Protein AF-R1I5M4-F1 (afdb_monomer_lite)

Sequence (1280 aa):
MAAAAAVACAMITAPAAKAAAPPPTGPVTGGEAPAASSVPVAQRSEVLGTGWAGSLDRAVTSNGDASGFHVLVADAKDGYAWRTAATLTETGTETDRWIGRTCVTSSGKRAVVVYAPRQLVNDEDRYHRGALAAVVDLDTGAVTKLPEPVSIAYYNPGCGSGEQAVLTQNFFRKGQYISRLFNVDTAAGRITSTVDTVGQVTSAVPTGKGVIAAKGDNLVSVGADGAVKPVAYASGGAFRLTVDASGGVGYQTQTAAETAVHRYADGVDKVVAKAPQGSVQLHGSAGRVFLQGPDAVLPSAPAGWQAAKVPADSELSTTGAFSVESALSGNPAAPGSAPQPAGVTPVRITARVLSTGAEPEFEVEPGALQPDQGRADSPAVAKTAGTGGAQPSGTGDDTTDPNRKCAIPRNDPRIQSLQETPQMAEWAADLAVKGALTVSRPAGYNGSALPAYTPQGLFPMHALRGGGLVPAQVLLGIMAQESNMWQASPHAVDGESGNFEQGGFYGRNVGVDSVNFAKADCGYGATQVTTGMTVGDGSTVYSHDQQVALTVDYAANIAAGLNILIDKWNQMKDLGVVANNADPRYVENWWFALWAYNSGWHKLNDPTDPNSHPDVYGLGWSNNMANQDLIQDRKGFLDNLTSCKKEQQDSNGNCNDAKHPGDWTYPERVIGFAKNSLVRYNWSTGQYGATFVKAAFPGGKPSLPALLTFCAPAQNGCDPAQTHVPGNFPGTVASHCLRDDLACFWHTSSTWQPSAALLGTEAVIHAPGEAEPQPGQFYRADCSTPPGSSGFLIVDDVAPGTRTRNGCGAGAVSHGSLTFSFTPDNAGNYPSKIDFHQLDTGYRGHFWFAHTWKDSLVNAKHKVTGTWTLDQAINGWARVLVYVPDHGATTPQAWYRVNGSDSTSPLRSVAEGGYLDENRQPQAGSWRSLGAFKFSGVPSVSLDNMTHANYIGDLPDGVDDVSWDAVAFQPLPGKPANQIVAMGDSYSSGEGVTPDDSWAYYRETDHDGNNKALRNACHRSRDAWSRIGKLSDNPGQSIGSRSDTFDPSLDYHMTACQGARAHNLWRGDPGEYGEPAQLDQGYLDQYTNLVTLSIGGNDARFTDILNNCVLYFPGHVGGSCADMSLDNDGKPVSQTIPALLTSNVIPDMERTIRDVMGAAPNAALLFMGYPQPVENAAPCTTLFGSNSITWFRGIAGQLHDLQSQSVTRMRDGGRNIRFADPVPAFDGKGACGTGEAIHAAVTRFSQGDAKQAVSQQSFHPNEYGSTLYAQVLERTLHDW

Secondary structure (DSSP, 8-state):
----------------PPPPPPPPPP-----PPPPPSS--GGGHHHHT-TTGGG---EEEEEEE-SS-EEEEEEEGGGTS--EEEEEE--TT---S-EEEEEEE-TTSSEEEEEEEEGGGGGSHHHHHH-BEEEEEETTT--EEE-SS-B---TT-SEE-SSSEEEEEEEEEETTEEEEEEEEEETTTTEEEEEEEEEB--EEEEEETTEEEEE-SSEEEEE-TTS-EEEEEE-TT--EEEEE-TTS-EEEEEE-SSEEEEEEEETTEEEEEEEEETTS-EEEEETTEEEEESTT---TTPPTTEEEE-S-TT-EE-TTSSEEEEEEEES-TT-PPPS--SS-PPPEEEEEEETTT----EEEE---BSSHHHHHSPPHHHHHHS----S---S-TT-SS-TT-SBSSPTT-TT--EE---HHHHHHHHHHHTTT---PPBPTTGGG-S--SB-HHHHSPPPPPTTS----HHHHHHHHHHHHSS-SB-TTSPTT-EESBP-TTTT-S-SSSS---GGG----BTTTTB-TT-BSSSS---S-HHHHHHHHH-HHHHHHHHHHHHHHHHHHHHHTT--BTT--TTBGGGGHHHHHHHHH-EE-TT-TT-TT-BTTB-EE-GGG-TT-TTS-TT---TT-S-S---TTTS-TTS--SGGG-GGGS-HHHHHHHHHHH--EEEETTTTEEEE-SPPPB-GGGS--PPPTTTT--HHHHSB-SS--B--TT-TT---BSB-STT----B-S-B-S---GGGS-B------TTPPPPPPP-SS--B-PPPSSSS--EEE-SS-TT---TT-TTTT---SEEEEEEE---TTS--GGGTSEEEES-SBTT-EEEEE-EESSTTGGGG-EEEEEEESS-EEEEEEEEEEE-SSS---TTEEEEEEEE--S--EEEE-----B-TT-PBPPPEEEEEEEEEEEEEEEEEEESEEPTT----PPTT-SEEEE--EEEEE-SSS-SEEEEEEESHHHHTTT--SGGG--B-GGGSB-TT-TTT-B----BTT-HHHH---TT-TTS-HHHHHHTT-TTEEEEE---TT--GGGGSTTS--STTPPPTTTS----TT--EEEEE-STTTTTHHHHIIIIIIS-GGGTT--GGG---TTT-S-HHHHHHHHIIIIIHHHHHHHHHHHHHHSTT-EEEEE----SB-SSTTHHHHH-HHHHHHHHHHHHHHHHHHHHHHHHHHHTT--EEEE--HHHHTT-SBTSSS-SB-----S--SS--SSSS-TTTTSB-HHHHHHHHHHHHHHHH--

Foldseek 3Di:
DDDDDDDDDDDDDDDDDDDDDDDPDPPPPPPDDAAALFDPPVCLCQAQNVCQLVDQWKFWDWFKAQQFIWIWMAGSNVRRNIATLAGAAEFLFFALIKFWDWAAALQNFKIKIKIDGLLLLLAPQSQQFAIWIWITGNVQSFIQTEQGTGHRFPLPWAYELHQKIKTWGWDDDPLWIWIKIFIDRSVVGYGPAIEIATADWGNWHAFPVAIWTKFAQFIWGQDSNNFIAGLGGHAQIWDPWHAANVRWIWTWHDDPFKIWIWIHDPSDIDGQDIDTFPQWDWDDHSRAIETEGCGFDGPPADVRYYYYNAFRPWRAIRNRQKTFLAWDFAALLASAAQDDQPFQGWIKTWMAGRVNRRIGIRTGRHDHSCHQNSHYHHSNLVVVQDLDPDDDPDALWDLWRPPAFFQDTWRDLQAKAAWAALQLLQQLLLCLQVQQQFDWADQCRQLHNAHIGTLCRQQPADAADVGDTAFSLLLLLLLCSNPVQFQARSNAAHGWIKTGHCQQRQASHGHLQHGDNVRRQRFGGSNGDRQLGTPDPPRHPHDSSLNRCLNHPNSNVSNNSNNLLSVLNRVCVVLQAWEAPCDNQFLLRSLRSQLCSSQNKADAPDPVDPNHYNQFIARFPLQQLLDPSADQSDDQQQLLSRDDDPVPHRVQNGGDCSSSVSNHGRSSSSLNCLLRARWYAHLQQRDIDGSYDHWAFDVSDADDDHSCQQADCVFQNFASRWFADAPVRVNGDGHSRNYSSSRSHGRHYTYPDNDPNRGTGHDGDHDRPDDRDNIDPQAAADLDDAFADPFKQKAWADDQCRAGNNGSRHPDDHQWYKIKGAAADPSRHQSLSSQKMWIQHFYSRIKIKGFAFAPDPSCSSNKMKIKTWGNWWDQAKKWKKAKAAQDLAAAQFWWKAKPQFPWPQRIAGHLHFNDAFPSSHTDGIHIDTSWMTGGDTIIMMMTMRYDDAQQPQPDHTNNGMRMGTMMIIGGAPHQAQAQEEEAEACLRQVQQAAPDPPLDFRNSQFADQAPLRSFHPQRRHLLFLQFQFDDPVCRPGGLSVCCSNVPSNYHYYYLYGYLDALQLQDPSGHHPNRHHRSLNSRSFTQSHAAYEYEHQCNQLVLVVLCCVQPNDDPPCQPHAQQADDDPPPVGGCVPVSLVSLPPPRLVSVLVSVVSRCVSHVNYQYEYEADEQQDDLAPPRCVRRNNNNSVVSSVSSVVSRVSNQVSQVVVVVVVDNYDYQYLHVLCVQQHPVGDVHQFAAFAQDETNSHHPDRGYSSHSHGYSSVSVSSSVSVNVRNVVD

Radius of gyration: 34.69 Å; chains: 1; bounding box: 91×110×96 Å

Structure (mmCIF, N/CA/C/O backbone):
data_AF-R1I5M4-F1
#
_entry.id   AF-R1I5M4-F1
#
loop_
_atom_site.group_PDB
_atom_site.id
_atom_site.type_symbol
_atom_site.label_atom_id
_atom_site.label_alt_id
_atom_site.label_comp_id
_atom_site.label_asym_id
_atom_site.label_entity_id
_atom_site.label_seq_id
_atom_site.pdbx_PDB_ins_code
_atom_site.Cartn_x
_atom_site.Cartn_y
_atom_site.Cartn_z
_atom_site.occupancy
_atom_site.B_iso_or_equiv
_atom_site.auth_seq_id
_atom_site.auth_comp_id
_atom_site.auth_asym_id
_atom_site.auth_atom_id
_atom_site.pdbx_PDB_model_num
ATOM 1 N N . MET A 1 1 ? 8.202 75.430 24.536 1.00 32.53 1 MET A N 1
ATOM 2 C CA . MET A 1 1 ? 9.075 76.606 24.296 1.00 32.53 1 MET A CA 1
ATOM 3 C C . MET A 1 1 ? 10.487 76.141 24.601 1.00 32.53 1 MET A C 1
ATOM 5 O O . MET A 1 1 ? 10.647 75.544 25.648 1.00 32.53 1 MET A O 1
ATOM 9 N N . ALA A 1 2 ? 11.527 76.257 23.791 1.00 26.86 2 ALA A N 1
ATOM 10 C CA . ALA A 1 2 ? 11.894 77.102 22.656 1.00 26.86 2 ALA A CA 1
ATOM 11 C C . ALA A 1 2 ? 13.137 76.412 22.019 1.00 26.86 2 ALA A C 1
ATOM 13 O O . ALA A 1 2 ? 13.701 75.525 22.649 1.00 26.86 2 ALA A O 1
ATOM 14 N N . ALA A 1 3 ? 13.678 76.704 20.844 1.00 25.55 3 ALA A N 1
ATOM 15 C CA . ALA A 1 3 ? 13.405 77.622 19.754 1.00 25.55 3 ALA A CA 1
ATOM 16 C C . ALA A 1 3 ? 14.127 77.050 18.517 1.00 25.55 3 ALA A C 1
ATOM 18 O O . ALA A 1 3 ? 15.060 76.256 18.627 1.00 25.55 3 ALA A O 1
ATOM 19 N N . ALA A 1 4 ? 13.662 77.489 17.355 1.00 26.20 4 ALA A N 1
ATOM 20 C CA . ALA A 1 4 ? 14.186 77.211 16.029 1.00 26.20 4 ALA A CA 1
ATOM 21 C C . ALA A 1 4 ? 15.589 77.797 15.773 1.00 26.20 4 ALA A C 1
ATOM 23 O O . ALA A 1 4 ? 15.939 78.816 16.361 1.00 26.20 4 ALA A O 1
ATOM 24 N N . ALA A 1 5 ? 16.315 77.226 14.806 1.00 23.34 5 ALA A N 1
ATOM 25 C CA . ALA A 1 5 ? 16.742 77.905 13.569 1.00 23.34 5 ALA A CA 1
ATOM 26 C C . ALA A 1 5 ? 17.716 77.020 12.769 1.00 23.34 5 ALA A C 1
ATOM 28 O O . ALA A 1 5 ? 18.650 76.440 13.314 1.00 23.34 5 ALA A O 1
ATOM 29 N N . ALA A 1 6 ? 17.481 76.943 11.460 1.00 26.92 6 ALA A N 1
ATOM 30 C CA . ALA A 1 6 ? 18.300 76.249 10.473 1.00 26.92 6 ALA A CA 1
ATOM 31 C C . ALA A 1 6 ? 19.479 77.112 9.984 1.00 26.92 6 ALA A C 1
ATOM 33 O O . ALA A 1 6 ? 19.311 78.320 9.820 1.00 26.92 6 ALA A O 1
ATOM 34 N N . VAL A 1 7 ? 20.614 76.480 9.644 1.00 23.53 7 VAL A N 1
ATOM 35 C CA . VAL A 1 7 ? 21.680 77.044 8.791 1.00 23.53 7 VAL A CA 1
ATOM 36 C C . VAL A 1 7 ? 22.293 75.960 7.878 1.00 23.53 7 VAL A C 1
ATOM 38 O O . VAL A 1 7 ? 22.835 74.973 8.358 1.00 23.53 7 VAL A O 1
ATOM 41 N N . ALA A 1 8 ? 22.163 76.218 6.568 1.00 23.70 8 ALA A N 1
ATOM 42 C CA . ALA A 1 8 ? 23.051 76.027 5.402 1.00 23.70 8 ALA A CA 1
ATOM 43 C C . ALA A 1 8 ? 23.810 74.710 5.067 1.00 23.70 8 ALA A C 1
ATOM 45 O O . ALA A 1 8 ? 24.597 74.177 5.840 1.00 23.70 8 ALA A O 1
ATOM 46 N N . CYS A 1 9 ? 23.655 74.329 3.784 1.00 21.44 9 CYS A N 1
ATOM 47 C CA . CYS A 1 9 ? 24.518 73.515 2.902 1.00 21.44 9 CYS A CA 1
ATOM 48 C C . CYS A 1 9 ? 26.014 73.945 2.918 1.00 21.44 9 CYS A C 1
ATOM 50 O O . CYS A 1 9 ? 26.302 75.093 3.230 1.00 21.44 9 CYS A O 1
ATOM 52 N N . ALA A 1 10 ? 27.018 73.153 2.506 1.00 23.19 10 ALA A N 1
ATOM 53 C CA . ALA A 1 10 ? 27.031 72.095 1.495 1.00 23.19 10 ALA A CA 1
ATOM 54 C C . ALA A 1 10 ? 28.241 71.124 1.614 1.00 23.19 10 ALA A C 1
ATOM 56 O O . ALA A 1 10 ? 29.328 71.530 2.007 1.00 23.19 10 ALA A O 1
ATOM 57 N N . MET A 1 11 ? 28.010 69.901 1.108 1.00 25.31 11 MET A N 1
ATOM 58 C CA . MET A 1 11 ? 28.916 68.884 0.526 1.00 25.31 11 MET A CA 1
ATOM 59 C C . MET A 1 11 ? 29.960 68.158 1.397 1.00 25.31 11 MET A C 1
ATOM 61 O O . MET A 1 11 ? 30.980 68.724 1.762 1.00 25.31 11 MET A O 1
ATOM 65 N N . ILE A 1 12 ? 29.752 66.843 1.574 1.00 23.91 12 ILE A N 1
ATOM 66 C CA . ILE A 1 12 ? 30.590 65.722 1.084 1.00 23.91 12 ILE A CA 1
ATOM 67 C C . ILE A 1 12 ? 29.735 64.436 1.175 1.00 23.91 12 ILE A C 1
ATOM 69 O O . ILE A 1 12 ? 28.956 64.248 2.105 1.00 23.91 12 ILE A O 1
ATOM 73 N N . THR A 1 13 ? 29.831 63.591 0.152 1.00 33.16 13 THR A N 1
ATOM 74 C CA . THR A 1 13 ? 29.056 62.367 -0.110 1.00 33.16 13 THR A CA 1
ATOM 75 C C . THR A 1 13 ? 29.337 61.221 0.870 1.00 33.16 13 THR A C 1
ATOM 77 O O . THR A 1 13 ? 30.496 60.866 1.073 1.00 33.16 13 THR A O 1
ATOM 80 N N . ALA A 1 14 ? 28.279 60.576 1.378 1.00 23.08 14 ALA A N 1
ATOM 81 C CA . ALA A 1 14 ? 28.298 59.268 2.044 1.00 23.08 14 ALA A CA 1
ATOM 82 C C . ALA A 1 14 ? 26.918 58.571 1.879 1.00 23.08 14 ALA A C 1
ATOM 84 O O . ALA A 1 14 ? 25.930 59.250 1.596 1.00 23.08 14 ALA A O 1
ATOM 85 N N . PRO A 1 15 ? 26.862 57.229 1.960 1.00 23.20 15 PRO A N 1
ATOM 86 C CA . PRO A 1 15 ? 25.981 56.363 1.175 1.00 23.20 15 PRO A CA 1
ATOM 87 C C . PRO A 1 15 ? 24.548 56.268 1.708 1.00 23.20 15 PRO A C 1
ATOM 89 O O . PRO A 1 15 ? 24.294 56.426 2.900 1.00 23.20 15 PRO A O 1
ATOM 92 N N . ALA A 1 16 ? 23.618 55.964 0.798 1.00 24.41 16 ALA A N 1
ATOM 93 C CA . ALA A 1 16 ? 22.208 55.737 1.086 1.00 24.41 16 ALA A CA 1
ATOM 94 C C . ALA A 1 16 ? 22.029 54.678 2.189 1.00 24.41 16 ALA A C 1
ATOM 96 O O . ALA A 1 16 ? 22.315 53.495 1.998 1.00 24.41 16 ALA A O 1
ATOM 97 N N . ALA A 1 17 ? 21.545 55.122 3.348 1.00 24.56 17 ALA A N 1
ATOM 98 C CA . ALA A 1 17 ? 21.031 54.250 4.385 1.00 24.56 17 ALA A CA 1
ATOM 99 C C . ALA A 1 17 ? 19.813 53.489 3.836 1.00 24.56 17 ALA A C 1
ATOM 101 O O . ALA A 1 17 ? 18.905 54.085 3.256 1.00 24.56 17 ALA A O 1
ATOM 102 N N . LYS A 1 18 ? 19.835 52.162 4.006 1.00 27.17 18 LYS A N 1
ATOM 103 C CA . LYS A 1 18 ? 18.762 51.225 3.656 1.00 27.17 18 LYS A CA 1
ATOM 104 C C . LYS A 1 18 ? 17.411 51.743 4.151 1.00 27.17 18 LYS A C 1
ATOM 106 O O . LYS A 1 18 ? 17.205 51.882 5.356 1.00 27.17 18 LYS A O 1
ATOM 111 N N . ALA A 1 19 ? 16.488 51.958 3.218 1.00 26.16 19 ALA A N 1
ATOM 112 C CA . ALA A 1 19 ? 15.070 51.993 3.534 1.00 26.16 19 ALA A CA 1
ATOM 113 C C . ALA A 1 19 ? 14.681 50.633 4.132 1.00 26.16 19 ALA A C 1
ATOM 115 O O . ALA A 1 19 ? 15.070 49.586 3.608 1.00 26.16 19 ALA A O 1
ATOM 116 N N . ALA A 1 20 ? 13.971 50.668 5.258 1.00 26.91 20 ALA A N 1
ATOM 117 C CA . ALA A 1 20 ? 13.428 49.486 5.905 1.00 26.91 20 ALA A CA 1
ATOM 118 C C . ALA A 1 20 ? 12.589 48.695 4.894 1.00 26.91 20 ALA A C 1
ATOM 120 O O . ALA A 1 20 ? 11.739 49.262 4.203 1.00 26.91 20 ALA A O 1
ATOM 121 N N . ALA A 1 21 ? 12.876 47.397 4.791 1.00 28.73 21 ALA A N 1
ATOM 122 C CA . ALA A 1 21 ? 12.083 46.482 3.993 1.00 28.73 21 ALA A CA 1
ATOM 123 C C . ALA A 1 21 ? 10.619 46.531 4.470 1.00 28.73 21 ALA A C 1
ATOM 125 O O . ALA A 1 21 ? 10.387 46.651 5.680 1.00 28.73 21 ALA A O 1
ATOM 126 N N . PRO A 1 22 ? 9.637 46.449 3.556 1.00 26.69 22 PRO A N 1
ATOM 127 C CA . PRO A 1 22 ? 8.253 46.237 3.952 1.00 26.69 22 PRO A CA 1
ATOM 128 C C . PRO A 1 22 ? 8.170 44.985 4.843 1.00 26.69 22 PRO A C 1
ATOM 130 O O . PRO A 1 22 ? 8.979 44.066 4.669 1.00 26.69 22 PRO A O 1
ATOM 133 N N . PRO A 1 23 ? 7.241 44.950 5.817 1.00 28.03 23 PRO A N 1
ATOM 134 C CA . PRO A 1 23 ? 7.054 43.774 6.657 1.00 28.03 23 PRO A CA 1
ATOM 135 C C . PRO A 1 23 ? 6.883 42.544 5.756 1.00 28.03 23 PRO A C 1
ATOM 137 O O . PRO A 1 23 ? 6.238 42.668 4.709 1.00 28.03 23 PRO A O 1
ATOM 140 N N . PRO A 1 24 ? 7.482 41.392 6.113 1.00 25.28 24 PRO A N 1
ATOM 141 C CA . PRO A 1 24 ? 7.347 40.183 5.320 1.00 25.28 24 PRO A CA 1
ATOM 142 C C . PRO A 1 24 ? 5.857 39.927 5.125 1.00 25.28 24 PRO A C 1
ATOM 144 O O . PRO A 1 24 ? 5.103 39.793 6.090 1.00 25.28 24 PRO A O 1
ATOM 147 N N . THR A 1 25 ? 5.425 39.931 3.869 1.00 25.62 25 THR A N 1
ATOM 148 C CA . THR A 1 25 ? 4.134 39.377 3.491 1.00 25.62 25 THR A CA 1
ATOM 149 C C . THR A 1 25 ? 4.101 37.970 4.068 1.00 25.62 25 THR A C 1
ATOM 151 O O . THR A 1 25 ? 4.996 37.175 3.769 1.00 25.62 25 THR A O 1
ATOM 154 N N . GLY A 1 26 ? 3.128 37.693 4.941 1.00 26.48 26 GLY A N 1
ATOM 155 C CA . GLY A 1 26 ? 2.886 36.340 5.432 1.00 26.48 26 GLY A CA 1
ATOM 156 C C . GLY A 1 26 ? 2.789 35.360 4.258 1.00 26.48 26 GLY A C 1
ATOM 157 O O . GLY A 1 26 ? 2.545 35.803 3.130 1.00 26.48 26 GLY A O 1
ATOM 158 N N . PRO A 1 27 ? 3.019 34.057 4.489 1.00 22.88 27 PRO A N 1
ATOM 159 C CA . PRO A 1 27 ? 2.966 33.066 3.427 1.00 22.88 27 PRO A CA 1
ATOM 160 C C . PRO A 1 27 ? 1.635 33.216 2.694 1.00 22.88 27 PRO A C 1
ATOM 162 O O . PRO A 1 27 ? 0.566 33.012 3.265 1.00 22.88 27 PRO A O 1
ATOM 165 N N . VAL A 1 28 ? 1.710 33.658 1.439 1.00 21.77 28 VAL A N 1
ATOM 166 C CA . VAL A 1 28 ? 0.575 33.625 0.531 1.00 21.77 28 VAL A CA 1
ATOM 167 C C . VAL A 1 28 ? 0.335 32.143 0.308 1.00 21.77 28 VAL A C 1
ATOM 169 O O . VAL A 1 28 ? 1.108 31.485 -0.385 1.00 21.77 28 VAL A O 1
ATOM 172 N N . THR A 1 29 ? -0.695 31.605 0.950 1.00 25.67 29 THR A N 1
ATOM 173 C CA . THR A 1 29 ? -1.279 30.307 0.628 1.00 25.67 29 THR A CA 1
ATOM 174 C C . THR A 1 29 ? -1.906 30.410 -0.761 1.00 25.67 29 THR A C 1
ATOM 176 O O . THR A 1 29 ? -3.116 30.502 -0.931 1.00 25.67 29 THR A O 1
ATOM 179 N N . GLY A 1 30 ? -1.057 30.449 -1.787 1.00 22.64 30 GLY A N 1
ATOM 180 C CA . GLY A 1 30 ? -1.441 30.233 -3.173 1.00 22.64 30 GLY A CA 1
ATOM 181 C C . GLY A 1 30 ? -1.670 28.745 -3.395 1.00 22.64 30 GLY A C 1
ATOM 182 O O . GLY A 1 30 ? -0.903 28.111 -4.107 1.00 22.64 30 GLY A O 1
ATOM 183 N N . GLY A 1 31 ? -2.681 28.179 -2.736 1.00 24.38 31 GLY A N 1
ATOM 184 C CA . GLY A 1 31 ? -3.269 26.934 -3.200 1.00 24.38 31 GLY A CA 1
ATOM 185 C C . GLY A 1 31 ? -4.095 27.273 -4.432 1.00 24.38 31 GLY A C 1
ATOM 186 O O . GLY A 1 31 ? -5.133 27.923 -4.308 1.00 24.38 31 GLY A O 1
ATOM 187 N N . GLU A 1 32 ? -3.615 26.907 -5.619 1.00 27.56 32 GLU A N 1
ATOM 188 C CA . GLU A 1 32 ? -4.477 26.819 -6.800 1.00 27.56 32 GLU A CA 1
ATOM 189 C C . GLU A 1 32 ? -5.716 25.995 -6.426 1.00 27.56 32 GLU A C 1
ATOM 191 O O . GLU A 1 32 ? -5.597 24.954 -5.775 1.00 27.56 32 GLU A O 1
ATOM 196 N N . ALA A 1 33 ? -6.911 26.477 -6.782 1.00 29.47 33 ALA A N 1
ATOM 197 C CA . ALA A 1 33 ? -8.119 25.680 -6.614 1.00 29.47 33 ALA A CA 1
ATOM 198 C C . ALA A 1 33 ? -7.919 24.337 -7.346 1.00 29.47 33 ALA A C 1
ATOM 200 O O . ALA A 1 33 ? -7.427 24.359 -8.477 1.00 29.47 33 ALA A O 1
ATOM 201 N N . PRO A 1 34 ? -8.261 23.187 -6.734 1.00 43.72 34 PRO A N 1
ATOM 202 C CA . PRO A 1 34 ? -8.052 21.887 -7.361 1.00 43.72 34 PRO A CA 1
ATOM 203 C C . PRO A 1 34 ? -8.747 21.841 -8.725 1.00 43.72 34 PRO A C 1
ATOM 205 O O . PRO A 1 34 ? -9.873 22.330 -8.876 1.00 43.72 34 PRO A O 1
ATOM 208 N N . ALA A 1 35 ? -8.057 21.290 -9.726 1.00 59.03 35 ALA A N 1
ATOM 209 C CA . ALA A 1 35 ? -8.603 21.166 -11.069 1.00 59.03 35 ALA A CA 1
ATOM 210 C C . ALA A 1 35 ? -9.892 20.329 -11.031 1.00 59.03 35 ALA A C 1
ATOM 212 O O . ALA A 1 35 ? -9.975 19.310 -10.346 1.00 59.03 35 ALA A O 1
ATOM 213 N N . ALA A 1 36 ? -10.924 20.766 -11.754 1.00 72.25 36 ALA A N 1
ATOM 214 C CA . ALA A 1 36 ? -12.188 20.043 -11.809 1.00 72.25 36 ALA A CA 1
ATOM 215 C C . ALA A 1 36 ? -12.012 18.697 -12.537 1.00 72.25 36 ALA A C 1
ATOM 217 O O . ALA A 1 36 ? -11.305 18.611 -13.537 1.00 72.25 36 ALA A O 1
ATOM 218 N N . SER A 1 37 ? -12.728 17.653 -12.112 1.00 83.50 37 SER A N 1
ATOM 219 C CA . SER A 1 37 ? -12.711 16.333 -12.772 1.00 83.50 37 SER A CA 1
ATOM 220 C C . SER A 1 37 ? -13.417 16.305 -14.140 1.00 83.50 37 SER A C 1
ATOM 222 O O . SER A 1 37 ? -13.447 15.274 -14.809 1.00 83.50 37 SER A O 1
ATOM 224 N N . SER A 1 38 ? -14.003 17.429 -14.570 1.00 90.12 38 SER A N 1
ATOM 225 C CA . SER A 1 38 ? -14.674 17.600 -15.862 1.00 90.12 38 SER A CA 1
ATOM 226 C C . SER A 1 38 ? -14.591 19.050 -16.338 1.00 90.12 38 SER A C 1
ATOM 228 O O . SER A 1 38 ? -14.413 19.965 -15.532 1.00 90.12 38 SER A O 1
ATOM 230 N N . VAL A 1 39 ? -14.815 19.288 -17.634 1.00 88.31 39 VAL A N 1
ATOM 231 C CA . VAL A 1 39 ? -14.989 20.652 -18.146 1.00 88.31 39 VAL A CA 1
ATOM 232 C C . VAL A 1 39 ? -16.303 21.234 -17.599 1.00 88.31 39 VAL A C 1
ATOM 234 O O . VAL A 1 39 ? -17.373 20.646 -17.839 1.00 88.31 39 VAL A O 1
ATOM 237 N N . PRO A 1 40 ? -16.273 22.398 -16.912 1.00 88.12 40 PRO A N 1
ATOM 238 C CA . PRO A 1 40 ? -17.468 23.020 -16.349 1.00 88.12 40 PRO A CA 1
ATOM 239 C C . PRO A 1 40 ? -18.554 23.230 -17.403 1.00 88.12 40 PRO A C 1
ATOM 241 O O . PRO A 1 40 ? -18.265 23.699 -18.503 1.00 88.12 40 PRO A O 1
ATOM 244 N N . VAL A 1 41 ? -19.817 22.936 -17.067 1.00 84.38 41 VAL A N 1
ATOM 245 C CA . VAL A 1 41 ? -20.958 22.982 -18.010 1.00 84.38 41 VAL A CA 1
ATOM 246 C C . VAL A 1 41 ? -21.013 24.294 -18.802 1.00 84.38 41 VAL A C 1
ATOM 248 O O . VAL A 1 41 ? -21.220 24.266 -20.013 1.00 84.38 41 VAL A O 1
ATOM 251 N N . ALA A 1 42 ? -20.754 25.428 -18.143 1.00 85.94 42 ALA A N 1
ATOM 252 C CA . ALA A 1 42 ? -20.757 26.755 -18.762 1.00 85.94 42 ALA A CA 1
ATOM 253 C C . ALA A 1 42 ? -19.652 26.963 -19.821 1.00 85.94 42 ALA A C 1
ATOM 255 O O . ALA A 1 42 ? -19.809 27.807 -20.696 1.00 85.94 42 ALA A O 1
ATOM 256 N N . GLN A 1 43 ? -18.563 26.193 -19.761 1.00 89.56 43 GLN A N 1
ATOM 257 C CA . GLN A 1 43 ? -17.388 26.313 -20.633 1.00 89.56 43 GLN A CA 1
ATOM 258 C C . GLN A 1 43 ? -17.344 25.242 -21.735 1.00 89.56 43 GLN A C 1
ATOM 260 O O . GLN A 1 43 ? -16.559 25.357 -22.673 1.00 89.56 43 GLN A O 1
ATOM 265 N N . ARG A 1 44 ? -18.186 24.197 -21.672 1.00 91.50 44 ARG A N 1
ATOM 266 C CA . ARG A 1 44 ? -18.095 23.035 -22.581 1.00 91.50 44 ARG A CA 1
ATOM 267 C C . ARG A 1 44 ? -18.176 23.405 -24.057 1.00 91.50 44 ARG A C 1
ATOM 269 O O . ARG A 1 44 ? -17.385 22.906 -24.843 1.00 91.50 44 ARG A O 1
ATOM 276 N N . SER A 1 45 ? -19.082 24.297 -24.448 1.00 91.25 45 SER A N 1
ATOM 277 C CA . SER A 1 45 ? -19.211 24.698 -25.857 1.00 91.25 45 SER A CA 1
ATOM 278 C C . SER A 1 45 ? -17.994 25.470 -26.381 1.00 91.25 45 SER A C 1
ATOM 280 O O . SER A 1 45 ? -17.707 25.389 -27.573 1.00 91.25 45 SER A O 1
ATOM 282 N N . GLU A 1 46 ? -17.288 26.198 -25.513 1.00 92.38 46 GLU A N 1
ATOM 283 C CA . GLU A 1 46 ? -16.066 26.942 -25.846 1.00 92.38 46 GLU A CA 1
ATOM 284 C C . GLU A 1 46 ? -14.850 26.010 -25.895 1.00 92.38 46 GLU A C 1
ATOM 286 O O . GLU A 1 46 ? -14.125 25.987 -26.886 1.00 92.38 46 GLU A O 1
ATOM 291 N N . VAL A 1 47 ? -14.666 25.194 -24.855 1.00 91.31 47 VAL A N 1
ATOM 292 C CA . VAL A 1 47 ? -13.505 24.307 -24.697 1.00 91.31 47 VAL A CA 1
ATOM 293 C C . VAL A 1 47 ? -13.598 23.090 -25.619 1.00 91.31 47 VAL A C 1
ATOM 295 O O . VAL A 1 47 ? -12.616 22.742 -26.267 1.00 91.31 47 VAL A O 1
ATOM 298 N N . LEU A 1 48 ? -14.769 22.452 -25.718 1.00 91.75 48 LEU A N 1
ATOM 299 C CA . LEU A 1 48 ? -14.989 21.198 -26.457 1.00 91.75 48 LEU A CA 1
ATOM 300 C C . LEU A 1 48 ? -15.601 21.408 -27.853 1.00 91.75 48 LEU A C 1
ATOM 302 O O . LEU A 1 48 ? -15.641 20.478 -28.657 1.00 91.75 48 LEU A O 1
ATOM 306 N N . GLY A 1 49 ? -16.080 22.620 -28.151 1.00 91.62 49 GLY A N 1
ATOM 307 C CA . GLY A 1 49 ? -16.820 22.942 -29.372 1.00 91.62 49 GLY A CA 1
ATOM 308 C C . GLY A 1 49 ? -18.311 22.595 -29.281 1.00 91.62 49 GLY A C 1
ATOM 309 O O . GLY A 1 49 ? -18.732 21.756 -28.494 1.00 91.62 49 GLY A O 1
ATOM 310 N N . THR A 1 50 ? -19.150 23.216 -30.113 1.00 88.56 50 THR A N 1
ATOM 311 C CA . THR A 1 50 ? -20.627 23.161 -30.002 1.00 88.56 50 THR A CA 1
ATOM 312 C C . THR A 1 50 ? -21.261 21.775 -30.203 1.00 88.56 50 THR A C 1
ATOM 314 O O . THR A 1 50 ? -22.421 21.585 -29.846 1.00 88.56 50 THR A O 1
ATOM 317 N N . GLY A 1 51 ? -20.524 20.804 -30.752 1.00 88.19 51 GLY A N 1
ATOM 318 C CA . GLY A 1 51 ? -20.991 19.433 -30.994 1.00 88.19 51 GLY A CA 1
ATOM 319 C C . GLY A 1 51 ? -20.754 18.441 -29.847 1.00 88.19 51 GLY A C 1
ATOM 320 O O . GLY A 1 51 ? -21.109 17.273 -29.997 1.00 88.19 51 GLY A O 1
ATOM 321 N N . TRP A 1 52 ? -20.162 18.871 -28.723 1.00 90.31 52 TRP A N 1
ATOM 322 C CA . TRP A 1 52 ? -19.697 17.977 -27.649 1.00 90.31 52 TRP A CA 1
ATOM 323 C C . TRP A 1 52 ? -20.781 17.029 -27.115 1.00 90.31 52 TRP A C 1
ATOM 325 O O . TRP A 1 52 ? -20.527 15.838 -26.961 1.00 90.31 52 TRP A O 1
ATOM 335 N N . ALA A 1 53 ? -22.006 17.526 -26.913 1.00 89.75 53 ALA A N 1
ATOM 336 C CA . ALA A 1 53 ? -23.102 16.774 -26.297 1.00 89.75 53 ALA A CA 1
ATOM 337 C C . ALA A 1 53 ? -23.565 15.552 -27.118 1.00 89.75 53 ALA A C 1
ATOM 339 O O . ALA A 1 53 ? -24.134 14.617 -26.561 1.00 89.75 53 ALA A O 1
ATOM 340 N N . GLY A 1 54 ? -23.336 15.551 -28.437 1.00 91.75 54 GLY A N 1
ATOM 341 C CA . GLY A 1 54 ? -23.663 14.430 -29.327 1.00 91.75 54 GLY A CA 1
ATOM 342 C C . GLY A 1 54 ? -22.462 13.555 -29.690 1.00 91.75 54 GLY A C 1
ATOM 343 O O . GLY A 1 54 ? -22.606 12.627 -30.485 1.00 91.75 54 GLY A O 1
ATOM 344 N N . SER A 1 55 ? -21.276 13.867 -29.165 1.00 93.50 55 SER A N 1
ATOM 345 C CA . SER A 1 55 ? -20.048 13.155 -29.501 1.00 93.50 55 SER A CA 1
ATOM 346 C C . SER A 1 55 ? -20.015 11.774 -28.845 1.00 93.50 55 SER A C 1
ATOM 348 O O . SER A 1 55 ? -20.298 11.628 -27.658 1.00 93.50 55 SER A O 1
ATOM 350 N N . LEU A 1 56 ? -19.621 10.763 -29.620 1.00 92.56 56 LEU A N 1
ATOM 351 C CA . LEU A 1 56 ? -19.322 9.417 -29.119 1.00 92.56 56 LEU A CA 1
ATOM 352 C C . LEU A 1 56 ? -17.860 9.276 -28.677 1.00 92.56 56 LEU A C 1
ATOM 354 O O . LEU A 1 56 ? -17.399 8.163 -28.441 1.00 92.56 56 LEU A O 1
ATOM 358 N N . ASP A 1 57 ? -17.119 10.383 -28.635 1.00 95.88 57 ASP A N 1
ATOM 359 C CA . ASP A 1 57 ? -15.706 10.348 -28.313 1.00 95.88 57 ASP A CA 1
ATOM 360 C C . ASP A 1 57 ? -15.460 10.023 -26.842 1.00 95.88 57 ASP A C 1
ATOM 362 O O . ASP A 1 57 ? -16.077 10.598 -25.944 1.00 95.88 57 ASP A O 1
ATOM 366 N N . ARG A 1 58 ? -14.520 9.112 -26.623 1.00 96.88 58 ARG A N 1
ATOM 367 C CA . ARG A 1 58 ? -14.091 8.624 -25.324 1.00 96.88 58 ARG A CA 1
ATOM 368 C C . ARG A 1 58 ? -12.577 8.706 -25.213 1.00 96.88 58 ARG A C 1
ATOM 370 O O . ARG A 1 58 ? -11.860 8.208 -26.076 1.00 96.88 58 ARG A O 1
ATOM 377 N N . ALA A 1 59 ? -12.092 9.306 -24.138 1.00 96.62 59 ALA A N 1
ATOM 378 C CA . ALA A 1 59 ? -10.695 9.251 -23.740 1.00 96.62 59 ALA A CA 1
ATOM 379 C C . ALA A 1 59 ? -10.494 8.092 -22.757 1.00 96.62 59 ALA A C 1
ATOM 381 O O . ALA A 1 59 ? -11.335 7.864 -21.885 1.00 96.62 59 ALA A O 1
ATOM 382 N N . VAL A 1 60 ? -9.391 7.363 -22.909 1.00 95.56 60 VAL A N 1
ATOM 383 C CA . VAL A 1 60 ? -8.956 6.317 -21.978 1.00 95.56 60 VAL A CA 1
ATOM 384 C C . VAL A 1 60 ? -7.499 6.590 -21.662 1.00 95.56 60 VAL A C 1
ATOM 386 O O . VAL A 1 60 ? -6.719 6.818 -22.581 1.00 95.56 60 VAL A O 1
ATOM 389 N N . THR A 1 61 ? -7.153 6.567 -20.382 1.00 92.62 61 THR A N 1
ATOM 390 C CA . THR A 1 61 ? -5.765 6.604 -19.931 1.00 92.62 61 THR A CA 1
ATOM 391 C C . THR A 1 61 ? -5.563 5.654 -18.764 1.00 92.62 61 THR A C 1
ATOM 393 O O . THR A 1 61 ? -6.510 5.056 -18.250 1.00 92.62 61 THR A O 1
ATOM 396 N N . SER A 1 62 ? -4.320 5.477 -18.350 1.00 90.44 62 SER A N 1
ATOM 397 C CA . SER A 1 62 ? -3.996 4.681 -17.177 1.00 90.44 62 SER A CA 1
ATOM 398 C C . SER A 1 62 ? -2.797 5.238 -16.443 1.00 90.44 62 SER A C 1
ATOM 400 O O . SER A 1 62 ? -1.904 5.821 -17.057 1.00 90.44 62 SER A O 1
ATOM 402 N N . ASN A 1 63 ? -2.747 4.988 -15.148 1.00 85.56 63 ASN A N 1
ATOM 403 C CA . ASN A 1 63 ? -1.595 5.249 -14.305 1.00 85.56 63 ASN A CA 1
ATOM 404 C C . ASN A 1 63 ? -1.640 4.271 -13.126 1.00 85.56 63 ASN A C 1
ATOM 406 O O . ASN A 1 63 ? -2.720 3.815 -12.769 1.00 85.56 63 ASN A O 1
ATOM 410 N N . GLY A 1 64 ? -0.504 3.949 -12.520 1.00 81.88 64 GLY A N 1
ATOM 411 C CA . GLY A 1 64 ? -0.494 3.172 -11.284 1.00 81.88 64 GLY A CA 1
ATOM 412 C C . GLY A 1 64 ? 0.346 3.821 -10.200 1.00 81.88 64 GLY A C 1
ATOM 413 O O . GLY A 1 64 ? 1.275 4.580 -10.496 1.00 81.88 64 GLY A O 1
ATOM 414 N N . ASP A 1 65 ? -0.010 3.506 -8.964 1.00 77.06 65 ASP A N 1
ATOM 415 C CA . ASP A 1 65 ? 0.701 3.822 -7.727 1.00 77.06 65 ASP A CA 1
ATOM 416 C C . ASP A 1 65 ? 0.824 2.535 -6.883 1.00 77.06 65 ASP A C 1
ATOM 418 O O . ASP A 1 65 ? 0.695 1.441 -7.435 1.00 77.06 65 ASP A O 1
ATOM 422 N N . ALA A 1 66 ? 1.130 2.622 -5.586 1.00 75.56 66 ALA A N 1
ATOM 423 C CA . ALA A 1 66 ? 1.207 1.446 -4.711 1.00 75.56 66 ALA A CA 1
ATOM 424 C C . ALA A 1 66 ? -0.168 0.777 -4.470 1.00 75.56 66 ALA A C 1
ATOM 426 O O . ALA A 1 66 ? -0.237 -0.422 -4.215 1.00 75.56 66 ALA A O 1
ATOM 427 N N . SER A 1 67 ? -1.274 1.521 -4.606 1.00 73.88 67 SER A N 1
ATOM 428 C CA . SER A 1 67 ? -2.641 1.039 -4.349 1.00 73.88 67 SER A CA 1
ATOM 429 C C . SER A 1 67 ? -3.243 0.232 -5.507 1.00 73.88 67 SER A C 1
ATOM 431 O O . SER A 1 67 ? -4.182 -0.545 -5.311 1.00 73.88 67 SER A O 1
ATOM 433 N N . GLY A 1 68 ? -2.719 0.396 -6.724 1.00 84.38 68 GLY A N 1
ATOM 434 C CA . GLY A 1 68 ? -3.134 -0.385 -7.885 1.00 84.38 68 GLY A CA 1
ATOM 435 C C . GLY A 1 68 ? -2.788 0.255 -9.226 1.00 84.38 68 GLY A C 1
ATOM 436 O O . GLY A 1 68 ? -2.281 1.370 -9.321 1.00 84.38 68 GLY A O 1
ATOM 437 N N . PHE A 1 69 ? -3.100 -0.465 -10.302 1.00 91.38 69 PHE A N 1
ATOM 438 C CA . PHE A 1 69 ? -3.089 0.045 -11.668 1.00 91.38 69 PHE A CA 1
ATOM 439 C C . PHE A 1 69 ? -4.479 0.575 -12.044 1.00 91.38 69 PHE A C 1
ATOM 441 O O . PHE A 1 69 ? -5.432 -0.193 -12.191 1.00 91.38 69 PHE A O 1
ATOM 448 N N . HIS A 1 70 ? -4.610 1.887 -12.215 1.00 91.88 70 HIS A N 1
ATOM 449 C CA . HIS A 1 70 ? -5.875 2.571 -12.474 1.00 91.88 70 HIS A CA 1
ATOM 450 C C . HIS A 1 70 ? -6.113 2.768 -13.972 1.00 91.88 70 HIS A C 1
ATOM 452 O O . HIS A 1 70 ? -5.298 3.367 -14.674 1.00 91.88 70 HIS A O 1
ATOM 458 N N . VAL A 1 71 ? -7.272 2.320 -14.456 1.00 95.44 71 VAL A N 1
ATOM 459 C CA . VAL A 1 71 ? -7.790 2.590 -15.802 1.00 95.44 71 VAL A CA 1
ATOM 460 C C . VAL A 1 71 ? -8.823 3.704 -15.699 1.00 95.44 71 VAL A C 1
ATOM 462 O O . VAL A 1 71 ? -9.887 3.524 -15.104 1.00 95.44 71 VAL A O 1
ATOM 465 N N . LEU A 1 72 ? -8.516 4.856 -16.287 1.00 95.19 72 LEU A N 1
ATOM 466 C CA . LEU A 1 72 ? -9.338 6.060 -16.258 1.00 95.19 72 LEU A CA 1
ATOM 467 C C . LEU A 1 72 ? -10.029 6.255 -17.606 1.00 95.19 72 LEU A C 1
ATOM 469 O O . LEU A 1 72 ? -9.454 5.997 -18.664 1.00 95.19 72 LEU A O 1
ATOM 473 N N . VAL A 1 73 ? -11.270 6.731 -17.577 1.00 96.94 73 VAL A N 1
ATOM 474 C CA . VAL A 1 73 ? -12.089 6.930 -18.775 1.00 96.94 73 VAL A CA 1
ATOM 475 C C . VAL A 1 73 ? -12.941 8.191 -18.649 1.00 96.94 73 VAL A C 1
ATOM 477 O O . VAL A 1 73 ? -13.450 8.512 -17.574 1.00 96.94 73 VAL A O 1
ATOM 480 N N . ALA A 1 74 ? -13.112 8.903 -19.760 1.00 96.44 74 ALA A N 1
ATOM 481 C CA . ALA A 1 74 ? -13.929 10.106 -19.837 1.00 96.44 74 ALA A CA 1
ATOM 482 C C . ALA A 1 74 ? -14.639 10.207 -21.187 1.00 96.44 74 ALA A C 1
ATOM 484 O O . ALA A 1 74 ? -14.061 9.918 -22.233 1.00 96.44 74 ALA A O 1
ATOM 485 N N . ASP A 1 75 ? -15.891 10.654 -21.168 1.00 95.81 75 ASP A N 1
ATOM 486 C CA . ASP A 1 75 ? -16.744 10.737 -22.351 1.00 95.81 75 ASP A CA 1
ATOM 487 C C . ASP A 1 75 ? -17.008 12.202 -22.734 1.00 95.81 75 ASP A C 1
ATOM 489 O O . ASP A 1 75 ? -17.356 13.039 -21.895 1.00 95.81 75 ASP A O 1
ATOM 493 N N . ALA A 1 76 ? -16.877 12.525 -24.021 1.00 95.50 76 ALA A N 1
ATOM 494 C CA . ALA A 1 76 ? -17.028 13.887 -24.531 1.00 95.50 76 ALA A CA 1
ATOM 495 C C . ALA A 1 76 ? -18.422 14.465 -24.258 1.00 95.50 76 ALA A C 1
ATOM 497 O O . ALA A 1 76 ? -18.535 15.619 -23.843 1.00 95.50 76 ALA A O 1
ATOM 498 N N . LYS A 1 77 ? -19.472 13.647 -24.423 1.00 93.25 77 LYS A N 1
ATOM 499 C CA . LYS A 1 77 ? -20.878 14.002 -24.146 1.00 93.25 77 LYS A CA 1
ATOM 500 C C . LYS A 1 77 ? -21.154 14.376 -22.689 1.00 93.25 77 LYS A C 1
ATOM 502 O O . LYS A 1 77 ? -22.191 14.967 -22.415 1.00 93.25 77 LYS A O 1
ATOM 507 N N . ASP A 1 78 ? -20.235 14.055 -21.782 1.00 92.62 78 ASP A N 1
ATOM 508 C CA . ASP A 1 78 ? -20.324 14.346 -20.351 1.00 92.62 78 ASP A CA 1
ATOM 509 C C . ASP A 1 78 ? -19.342 15.454 -19.939 1.00 92.62 78 ASP A C 1
ATOM 511 O O . ASP A 1 78 ? -19.173 15.747 -18.757 1.00 92.62 78 ASP A O 1
ATOM 515 N N . GLY A 1 79 ? -18.723 16.127 -20.917 1.00 92.94 79 GLY A N 1
ATOM 516 C CA . GLY A 1 79 ? -17.721 17.164 -20.691 1.00 92.94 79 GLY A CA 1
ATOM 517 C C . GLY A 1 79 ? -16.346 16.618 -20.318 1.00 92.94 79 GLY A C 1
ATOM 518 O O . GLY A 1 79 ? -15.614 17.305 -19.609 1.00 92.94 79 GLY A O 1
ATOM 519 N N . TYR A 1 80 ? -16.027 15.389 -20.739 1.00 94.56 80 TYR A N 1
ATOM 520 C CA . TYR A 1 80 ? -14.873 14.623 -20.263 1.00 94.56 80 TYR A CA 1
ATOM 521 C C . TYR A 1 80 ? -14.822 14.536 -18.735 1.00 94.56 80 TYR A C 1
ATOM 523 O O . TYR A 1 80 ? -13.792 14.790 -18.120 1.00 94.56 80 TYR A O 1
ATOM 531 N N . ALA A 1 81 ? -15.953 14.192 -18.117 1.00 92.94 81 ALA A N 1
ATOM 532 C CA . ALA A 1 81 ? -15.974 13.837 -16.707 1.00 92.94 81 ALA A CA 1
ATOM 533 C C . ALA A 1 81 ? -15.214 12.524 -16.495 1.00 92.94 81 ALA A C 1
ATOM 535 O O . ALA A 1 81 ? -15.688 11.452 -16.880 1.00 92.94 81 ALA A O 1
ATOM 536 N N . TRP A 1 82 ? -14.013 12.629 -15.932 1.00 93.75 82 TRP A N 1
ATOM 537 C CA . TRP A 1 82 ? -13.159 11.483 -15.673 1.00 93.75 82 TRP A CA 1
ATOM 538 C C . TRP A 1 82 ? -13.682 10.643 -14.516 1.00 93.75 82 TRP A C 1
ATOM 540 O O . TRP A 1 82 ? -14.111 11.156 -13.483 1.00 93.75 82 TRP A O 1
ATOM 550 N N . ARG A 1 83 ? -13.600 9.329 -14.701 1.00 92.44 83 ARG A N 1
ATOM 551 C CA . ARG A 1 83 ? -13.888 8.310 -13.690 1.00 92.44 83 ARG A CA 1
ATOM 552 C C . ARG A 1 83 ? -12.892 7.163 -13.822 1.00 92.44 83 ARG A C 1
ATOM 554 O O . ARG A 1 83 ? -12.341 6.939 -14.903 1.00 92.44 83 ARG A O 1
ATOM 561 N N . THR A 1 84 ? -12.735 6.382 -12.763 1.00 93.38 84 THR A N 1
ATOM 562 C CA . THR A 1 84 ? -11.941 5.151 -12.798 1.00 93.38 84 THR A CA 1
ATOM 563 C C . THR A 1 84 ? -12.819 3.983 -13.221 1.00 93.38 84 THR A C 1
ATOM 565 O O . THR A 1 84 ? -13.703 3.562 -12.479 1.00 93.38 84 THR A O 1
ATOM 568 N N . ALA A 1 85 ? -12.586 3.438 -14.416 1.00 95.69 85 ALA A N 1
ATOM 569 C CA . ALA A 1 85 ? -13.258 2.216 -14.854 1.00 95.69 85 ALA A CA 1
ATOM 570 C C . ALA A 1 85 ? -12.871 1.037 -13.954 1.00 95.69 85 ALA A C 1
ATOM 572 O O . ALA A 1 85 ? -13.744 0.313 -13.487 1.00 95.69 85 ALA A O 1
ATOM 573 N N . ALA A 1 86 ? -11.574 0.875 -13.682 1.00 95.56 86 ALA A N 1
ATOM 574 C CA . ALA A 1 86 ? -11.050 -0.200 -12.849 1.00 95.56 86 ALA A CA 1
ATOM 575 C C . ALA A 1 86 ? -9.764 0.220 -12.129 1.00 95.56 86 ALA A C 1
ATOM 577 O O . ALA A 1 86 ? -8.966 0.976 -12.678 1.00 95.56 86 ALA A O 1
ATOM 578 N N . THR A 1 87 ? -9.548 -0.333 -10.938 1.00 92.12 87 THR A N 1
ATOM 579 C CA . THR A 1 87 ? -8.251 -0.358 -10.250 1.00 92.12 87 THR A CA 1
ATOM 580 C C . THR A 1 87 ? -7.854 -1.822 -10.120 1.00 92.12 87 THR A C 1
ATOM 582 O O . THR A 1 87 ? -8.584 -2.588 -9.495 1.00 92.12 87 THR A O 1
ATOM 585 N N . LEU A 1 88 ? -6.749 -2.221 -10.749 1.00 92.94 88 LEU A N 1
ATOM 586 C CA . LEU A 1 88 ? -6.257 -3.597 -10.761 1.00 92.94 88 LEU A CA 1
ATOM 587 C C . LEU A 1 88 ? -5.107 -3.748 -9.767 1.00 92.94 88 LEU A C 1
ATOM 589 O O . LEU A 1 88 ? -4.116 -3.029 -9.856 1.00 92.94 88 LEU A O 1
ATOM 593 N N . THR A 1 89 ? -5.234 -4.688 -8.845 1.00 88.00 89 THR A N 1
ATOM 594 C CA . THR A 1 89 ? -4.205 -5.044 -7.859 1.00 88.00 89 THR A CA 1
ATOM 595 C C . THR A 1 89 ? -4.355 -6.521 -7.508 1.00 88.00 89 THR A C 1
ATOM 597 O O . THR A 1 89 ? -5.379 -7.117 -7.840 1.00 88.00 89 THR A O 1
ATOM 600 N N . GLU A 1 90 ? -3.359 -7.106 -6.858 1.00 85.06 90 GLU A N 1
ATOM 601 C CA . GLU A 1 90 ? -3.444 -8.441 -6.262 1.00 85.06 90 GLU A CA 1
ATOM 602 C C . GLU A 1 90 ? -3.241 -8.319 -4.760 1.00 85.06 90 GLU A C 1
ATOM 604 O O . GLU A 1 90 ? -2.329 -7.610 -4.316 1.00 85.06 90 GLU A O 1
ATOM 609 N N . THR A 1 91 ? -4.074 -9.009 -3.993 1.00 75.88 91 THR A N 1
ATOM 610 C CA . THR A 1 91 ? -4.161 -8.837 -2.549 1.00 75.88 91 THR A CA 1
ATOM 611 C C . THR A 1 91 ? -2.802 -9.073 -1.884 1.00 75.88 91 THR A C 1
ATOM 613 O O . THR A 1 91 ? -2.067 -10.007 -2.229 1.00 75.88 91 THR A O 1
ATOM 616 N N . GLY A 1 92 ? -2.445 -8.167 -0.967 1.00 68.25 92 GLY A N 1
ATOM 617 C CA . GLY A 1 92 ? -1.202 -8.179 -0.189 1.00 68.25 92 GLY A CA 1
ATOM 618 C C . GLY A 1 92 ? 0.099 -8.058 -1.000 1.00 68.25 92 GLY A C 1
ATOM 619 O O . GLY A 1 92 ? 1.182 -8.319 -0.481 1.00 68.25 92 GLY A O 1
ATOM 620 N N . THR A 1 93 ? 0.041 -7.695 -2.286 1.00 76.12 93 THR A N 1
ATOM 621 C CA . THR A 1 93 ? 1.268 -7.475 -3.066 1.00 76.12 93 THR A CA 1
ATOM 622 C C . THR A 1 93 ? 1.961 -6.190 -2.631 1.00 76.12 93 THR A C 1
ATOM 624 O O . THR A 1 93 ? 1.506 -5.095 -2.953 1.00 76.12 93 THR A O 1
ATOM 627 N N . GLU A 1 94 ? 3.113 -6.329 -1.983 1.00 74.50 94 GLU A N 1
ATOM 628 C CA . GLU A 1 94 ? 4.008 -5.213 -1.686 1.00 74.50 94 GLU A CA 1
ATOM 629 C C . GLU A 1 94 ? 4.673 -4.702 -2.978 1.00 74.50 94 GLU A C 1
ATOM 631 O O . GLU A 1 94 ? 5.389 -5.430 -3.674 1.00 74.50 94 GLU A O 1
ATOM 636 N N . THR A 1 95 ? 4.428 -3.440 -3.333 1.00 77.81 95 THR A N 1
ATOM 637 C CA . THR A 1 95 ? 5.119 -2.759 -4.432 1.00 77.81 95 THR A CA 1
ATOM 638 C C . THR A 1 95 ? 5.095 -1.250 -4.230 1.00 77.81 95 THR A C 1
ATOM 640 O O . THR A 1 95 ? 4.102 -0.684 -3.783 1.00 77.81 95 THR A O 1
ATOM 643 N N . ASP A 1 96 ? 6.175 -0.577 -4.618 1.00 71.75 96 ASP A N 1
ATOM 644 C CA . ASP A 1 96 ? 6.194 0.882 -4.749 1.00 71.75 96 ASP A CA 1
ATOM 645 C C . ASP A 1 96 ? 5.234 1.384 -5.832 1.00 71.75 96 ASP A C 1
ATOM 647 O O . ASP A 1 96 ? 4.726 2.504 -5.755 1.00 71.75 96 ASP A O 1
ATOM 651 N N . ARG A 1 97 ? 5.001 0.593 -6.882 1.00 79.62 97 ARG A N 1
ATOM 652 C CA . ARG A 1 97 ? 4.167 1.014 -8.000 1.00 79.62 97 ARG A CA 1
ATOM 653 C C . ARG A 1 97 ? 3.692 -0.155 -8.842 1.00 79.62 97 ARG A C 1
ATOM 655 O O . ARG A 1 97 ? 4.489 -0.932 -9.367 1.00 79.62 97 ARG A O 1
ATOM 662 N N . TRP A 1 98 ? 2.400 -0.159 -9.135 1.00 86.56 98 TRP A N 1
ATOM 663 C CA . TRP A 1 98 ? 1.855 -0.930 -10.239 1.00 86.56 98 TRP A CA 1
ATOM 664 C C . TRP A 1 98 ? 2.133 -0.245 -11.581 1.00 86.56 98 TRP A C 1
ATOM 666 O O . TRP A 1 98 ? 1.846 0.934 -11.786 1.00 86.56 98 TRP A O 1
ATOM 676 N N . ILE A 1 99 ? 2.672 -1.001 -12.531 1.00 88.25 99 ILE A N 1
ATOM 677 C CA . ILE A 1 99 ? 2.915 -0.571 -13.911 1.00 88.25 99 ILE A CA 1
ATOM 678 C C . ILE A 1 99 ? 2.062 -1.399 -14.865 1.00 88.25 99 ILE A C 1
ATOM 680 O O . ILE A 1 99 ? 1.637 -2.507 -14.537 1.00 88.25 99 ILE A O 1
ATOM 684 N N . GLY A 1 100 ? 1.817 -0.891 -16.069 1.00 91.44 100 GLY A N 1
ATOM 685 C CA . GLY A 1 100 ? 0.982 -1.617 -17.015 1.00 91.44 100 GLY A CA 1
ATOM 686 C C . GLY A 1 100 ? 0.762 -0.915 -18.338 1.00 91.44 100 GLY A C 1
ATOM 687 O O . GLY A 1 100 ? 1.271 0.178 -18.583 1.00 91.44 100 GLY A O 1
ATOM 688 N N . ARG A 1 101 ? 0.006 -1.585 -19.205 1.00 90.94 101 ARG A N 1
ATOM 689 C CA . ARG A 1 101 ? -0.357 -1.157 -20.557 1.00 90.94 101 ARG A CA 1
ATOM 690 C C . ARG A 1 101 ? -1.799 -1.505 -20.848 1.00 90.94 101 ARG A C 1
ATOM 692 O O . ARG A 1 101 ? -2.317 -2.506 -20.352 1.00 90.94 101 ARG A O 1
ATOM 699 N N . THR A 1 102 ? -2.428 -0.698 -21.692 1.00 93.75 102 THR A N 1
ATOM 700 C CA . THR A 1 102 ? -3.809 -0.908 -22.117 1.00 93.75 102 THR A CA 1
ATOM 701 C C . THR A 1 102 ? -3.917 -0.888 -23.640 1.00 93.75 102 THR A C 1
ATOM 703 O O . THR A 1 102 ? -3.159 -0.197 -24.320 1.00 93.75 102 THR A O 1
ATOM 706 N N . CYS A 1 103 ? -4.864 -1.649 -24.189 1.00 93.81 103 CYS A N 1
ATOM 707 C CA . CYS A 1 103 ? -5.331 -1.475 -25.562 1.00 93.81 103 CYS A CA 1
ATOM 708 C C . CYS A 1 103 ? -6.858 -1.406 -25.582 1.00 93.81 103 CYS A C 1
ATOM 710 O O . CYS A 1 103 ? -7.529 -2.197 -24.918 1.00 93.81 103 CYS A O 1
ATOM 712 N N . VAL A 1 104 ? -7.418 -0.460 -26.340 1.00 95.56 104 VAL A N 1
ATOM 713 C CA . VAL A 1 104 ? -8.870 -0.273 -26.463 1.00 95.56 104 VAL A CA 1
ATOM 714 C C . VAL A 1 104 ? -9.384 -1.030 -27.687 1.00 95.56 104 VAL A C 1
ATOM 716 O O . VAL A 1 104 ? -8.936 -0.805 -28.811 1.00 95.56 104 VAL A O 1
ATOM 719 N N . THR A 1 105 ? -10.342 -1.927 -27.460 1.00 94.88 105 THR A N 1
ATOM 720 C CA . THR A 1 105 ? -11.020 -2.727 -28.498 1.00 94.88 105 THR A CA 1
ATOM 721 C C . THR A 1 105 ? -11.728 -1.853 -29.529 1.00 94.88 105 THR A C 1
ATOM 723 O O . THR A 1 105 ? -12.080 -0.706 -29.252 1.00 94.88 105 THR A O 1
ATOM 726 N N . SER A 1 106 ? -11.998 -2.393 -30.725 1.00 92.19 106 SER A N 1
ATOM 727 C CA . SER A 1 106 ? -12.542 -1.596 -31.833 1.00 92.19 106 SER A CA 1
ATOM 728 C C . SER A 1 106 ? -13.910 -0.966 -31.554 1.00 92.19 106 SER A C 1
ATOM 730 O O . SER A 1 106 ? -14.276 -0.012 -32.233 1.00 92.19 106 SER A O 1
ATOM 732 N N . SER A 1 107 ? -14.674 -1.473 -30.585 1.00 92.31 107 SER A N 1
ATOM 733 C CA . SER A 1 107 ? -15.947 -0.864 -30.189 1.00 92.31 107 SER A CA 1
ATOM 734 C C . SER A 1 107 ? -15.796 0.374 -29.300 1.00 92.31 107 SER A C 1
ATOM 736 O O . SER A 1 107 ? -16.778 1.086 -29.103 1.00 92.31 107 SER A O 1
ATOM 738 N N . GLY A 1 108 ? -14.616 0.601 -28.711 1.00 93.56 108 GLY A N 1
ATOM 739 C CA . GLY A 1 108 ? -14.407 1.600 -27.658 1.00 93.56 108 GLY A CA 1
ATOM 740 C C . GLY A 1 108 ? -15.008 1.220 -26.297 1.00 93.56 108 GLY A C 1
ATOM 741 O O . GLY A 1 108 ? -14.957 2.019 -25.361 1.00 93.56 108 GLY A O 1
ATOM 742 N N . LYS A 1 109 ? -15.590 0.018 -26.164 1.00 94.94 109 LYS A N 1
ATOM 743 C CA . LYS A 1 109 ? -16.284 -0.415 -24.939 1.00 94.94 109 LYS A CA 1
ATOM 744 C C . LYS A 1 109 ? -15.404 -1.171 -23.962 1.00 94.94 109 LYS A C 1
ATOM 746 O O . LYS A 1 109 ? -15.725 -1.192 -22.783 1.00 94.94 109 LYS A O 1
ATOM 751 N N . ARG A 1 110 ? -14.323 -1.804 -24.421 1.00 97.06 110 ARG A N 1
ATOM 752 C CA . ARG A 1 110 ? -13.437 -2.592 -23.555 1.00 97.06 110 ARG A CA 1
ATOM 753 C C . ARG A 1 110 ? -11.983 -2.207 -23.718 1.00 97.06 110 ARG A C 1
ATOM 755 O O . ARG A 1 110 ? -11.540 -1.969 -24.843 1.00 97.06 110 ARG A O 1
ATOM 762 N N . ALA A 1 111 ? -11.255 -2.232 -22.611 1.00 97.50 111 ALA A N 1
ATOM 763 C CA . ALA A 1 111 ? -9.804 -2.214 -22.588 1.00 97.50 111 ALA A CA 1
ATOM 764 C C . ALA A 1 111 ? -9.277 -3.597 -22.190 1.00 97.50 111 ALA A C 1
ATOM 766 O O . ALA A 1 111 ? -9.778 -4.212 -21.251 1.00 97.50 111 ALA A O 1
ATOM 767 N N . VAL A 1 112 ? -8.260 -4.087 -22.892 1.00 98.25 112 VAL A N 1
ATOM 768 C CA . VAL A 1 112 ? -7.427 -5.189 -22.399 1.00 98.25 112 VAL A CA 1
ATOM 769 C C . VAL A 1 112 ? -6.240 -4.568 -21.694 1.00 98.25 112 VAL A C 1
ATOM 771 O O . VAL A 1 112 ? -5.661 -3.607 -22.198 1.00 98.25 112 VAL A O 1
ATOM 774 N N . VAL A 1 113 ? -5.908 -5.092 -20.524 1.00 98.06 113 VAL A N 1
ATOM 775 C CA . VAL A 1 113 ? -4.910 -4.524 -19.624 1.00 98.06 113 VAL A CA 1
ATOM 776 C C . VAL A 1 113 ? -3.887 -5.591 -19.284 1.00 98.06 113 VAL A C 1
ATOM 778 O O . VAL A 1 113 ? -4.268 -6.713 -18.962 1.00 98.06 113 VAL A O 1
ATOM 781 N N . VAL A 1 114 ? -2.606 -5.236 -19.338 1.00 97.38 114 VAL A N 1
ATOM 782 C CA . VAL A 1 114 ? -1.503 -6.029 -18.788 1.00 97.38 114 VAL A CA 1
ATOM 783 C C . VAL A 1 114 ? -0.840 -5.202 -17.694 1.00 97.38 114 VAL A C 1
ATOM 785 O O . VAL A 1 114 ? -0.478 -4.058 -17.951 1.00 97.38 114 VAL A O 1
ATOM 788 N N . TYR A 1 115 ? -0.711 -5.745 -16.486 1.00 95.38 115 TYR A N 1
ATOM 789 C CA . TYR A 1 115 ? -0.233 -5.017 -15.306 1.00 95.38 115 TYR A CA 1
ATOM 790 C C . TYR A 1 115 ? 0.662 -5.893 -14.420 1.00 95.38 115 TYR A C 1
ATOM 792 O O . TYR A 1 115 ? 0.570 -7.122 -14.444 1.00 95.38 115 TYR A O 1
ATOM 800 N N . ALA A 1 116 ? 1.564 -5.261 -13.671 1.00 92.12 116 ALA A N 1
ATOM 801 C CA . ALA A 1 116 ? 2.526 -5.924 -12.794 1.00 92.12 116 ALA A CA 1
ATOM 802 C C . ALA A 1 116 ? 3.093 -4.959 -11.734 1.00 92.12 116 ALA A C 1
ATOM 804 O O . ALA A 1 116 ? 3.116 -3.751 -11.977 1.00 92.12 116 ALA A O 1
ATOM 805 N N . PRO A 1 117 ? 3.637 -5.470 -10.615 1.00 87.19 117 PRO A N 1
ATOM 806 C CA . PRO A 1 117 ? 4.544 -4.711 -9.750 1.00 87.19 117 PRO A CA 1
ATOM 807 C C . PRO A 1 117 ? 5.770 -4.217 -10.527 1.00 87.19 117 PRO A C 1
ATOM 809 O O . PRO A 1 117 ? 6.303 -4.952 -11.365 1.00 87.19 117 PRO A O 1
ATOM 812 N N . ARG A 1 118 ? 6.269 -3.008 -10.248 1.00 86.31 118 ARG A N 1
ATOM 813 C CA . ARG A 1 118 ? 7.418 -2.424 -10.967 1.00 86.31 118 ARG A CA 1
ATOM 814 C C . ARG A 1 118 ? 8.663 -3.309 -10.912 1.00 86.31 118 ARG A C 1
ATOM 816 O O . ARG A 1 118 ? 9.327 -3.468 -11.932 1.00 86.31 118 ARG A O 1
ATOM 823 N N . GLN A 1 119 ? 8.960 -3.901 -9.757 1.00 82.56 119 GLN A N 1
ATOM 824 C CA . GLN A 1 119 ? 10.138 -4.741 -9.473 1.00 82.56 119 GLN A CA 1
ATOM 825 C C . GLN A 1 119 ? 10.292 -5.886 -10.485 1.00 82.56 119 GLN A C 1
ATOM 827 O O . GLN A 1 119 ? 11.395 -6.356 -10.757 1.00 82.56 119 GLN A O 1
ATOM 832 N N . LEU A 1 120 ? 9.182 -6.309 -11.093 1.00 86.81 120 LEU A N 1
ATOM 833 C CA . LEU A 1 120 ? 9.128 -7.357 -12.098 1.00 86.81 120 LEU A CA 1
ATOM 834 C C . LEU A 1 120 ? 10.049 -7.097 -13.302 1.00 86.81 120 LEU A C 1
ATOM 836 O O . LEU A 1 120 ? 10.564 -8.047 -13.887 1.00 86.81 120 LEU A O 1
ATOM 840 N N . VAL A 1 121 ? 10.300 -5.831 -13.655 1.00 87.56 121 VAL A N 1
ATOM 841 C CA . VAL A 1 121 ? 11.150 -5.464 -14.805 1.00 87.56 121 VAL A CA 1
ATOM 842 C C . VAL A 1 121 ? 12.650 -5.665 -14.560 1.00 87.56 121 VAL A C 1
ATOM 844 O O . VAL A 1 121 ? 13.438 -5.457 -15.486 1.00 87.56 121 VAL A O 1
ATOM 847 N N . ASN A 1 122 ? 13.054 -6.021 -13.336 1.00 86.44 122 ASN A N 1
ATOM 848 C CA . ASN A 1 122 ? 14.447 -6.296 -12.975 1.00 86.44 122 ASN A CA 1
ATOM 849 C C . ASN A 1 122 ? 14.842 -7.765 -13.172 1.00 86.44 122 ASN A C 1
ATOM 851 O O . ASN A 1 122 ? 16.030 -8.051 -13.243 1.00 86.44 122 ASN A O 1
ATOM 855 N N . ASP A 1 123 ? 13.888 -8.688 -13.311 1.00 84.69 123 ASP A N 1
ATOM 856 C CA . ASP A 1 123 ? 14.165 -10.108 -13.554 1.00 84.69 123 ASP A CA 1
ATOM 857 C C . ASP A 1 123 ? 13.685 -10.491 -14.961 1.00 84.69 123 ASP A C 1
ATOM 859 O O . ASP A 1 123 ? 12.515 -10.320 -15.305 1.00 84.69 123 ASP A O 1
ATOM 863 N N . GLU A 1 124 ? 14.595 -11.019 -15.782 1.00 82.19 124 GLU A N 1
ATOM 864 C CA . GLU A 1 124 ? 14.314 -11.398 -17.173 1.00 82.19 124 GLU A CA 1
ATOM 865 C C . GLU A 1 124 ? 13.158 -12.402 -17.292 1.00 82.19 124 GLU A C 1
ATOM 867 O O . GLU A 1 124 ? 12.326 -12.313 -18.198 1.00 82.19 124 GLU A O 1
ATOM 872 N N . ASP A 1 125 ? 13.087 -13.368 -16.379 1.00 79.38 125 ASP A N 1
ATOM 873 C CA . ASP A 1 125 ? 12.059 -14.398 -16.404 1.00 79.38 125 ASP A CA 1
ATOM 874 C C . ASP A 1 125 ? 10.688 -13.807 -16.073 1.00 79.38 125 ASP A C 1
ATOM 876 O O . ASP A 1 125 ? 9.695 -14.091 -16.751 1.00 79.38 125 ASP A O 1
ATOM 880 N N . ARG A 1 126 ? 10.631 -12.938 -15.057 1.00 83.81 126 ARG A N 1
ATOM 881 C CA . ARG A 1 126 ? 9.386 -12.277 -14.667 1.00 83.81 126 ARG A CA 1
ATOM 882 C C . ARG A 1 126 ? 8.942 -11.269 -15.729 1.00 83.81 126 ARG A C 1
ATOM 884 O O . ARG A 1 126 ? 7.763 -11.267 -16.068 1.00 83.81 126 ARG A O 1
ATOM 891 N N . TYR A 1 127 ? 9.849 -10.507 -16.341 1.00 87.50 127 TYR A N 1
ATOM 892 C CA . TYR A 1 127 ? 9.532 -9.604 -17.457 1.00 87.50 127 TYR A CA 1
ATOM 893 C C . TYR A 1 127 ? 8.789 -10.313 -18.603 1.00 87.50 127 TYR A C 1
ATOM 895 O O . TYR A 1 127 ? 7.805 -9.790 -19.138 1.00 87.50 127 TYR A O 1
ATOM 903 N N . HIS A 1 128 ? 9.216 -11.528 -18.955 1.00 86.94 128 HIS A N 1
ATOM 904 C CA . HIS A 1 128 ? 8.639 -12.290 -20.062 1.00 86.94 128 HIS A CA 1
ATOM 905 C C . HIS A 1 128 ? 7.372 -13.086 -19.712 1.00 86.94 128 HIS A C 1
ATOM 907 O O . HIS A 1 128 ? 6.607 -13.432 -20.622 1.00 86.94 128 HIS A O 1
ATOM 913 N N . ARG A 1 129 ? 7.157 -13.433 -18.435 1.00 86.56 129 ARG A N 1
ATOM 914 C CA . ARG A 1 129 ? 6.061 -14.333 -18.032 1.00 86.56 129 ARG A CA 1
ATOM 915 C C . ARG A 1 129 ? 5.576 -14.192 -16.585 1.00 86.56 129 ARG A C 1
ATOM 917 O O . ARG A 1 129 ? 5.168 -15.186 -15.987 1.00 86.56 129 ARG A O 1
ATOM 924 N N . GLY A 1 130 ? 5.637 -12.997 -16.015 1.00 85.94 130 GLY A N 1
ATOM 925 C CA . GLY A 1 130 ? 5.212 -12.721 -14.641 1.00 85.94 130 GLY A CA 1
ATOM 926 C C . GLY A 1 130 ? 4.126 -11.651 -14.511 1.00 85.94 130 GLY A C 1
ATOM 927 O O . GLY A 1 130 ? 3.589 -11.489 -13.420 1.00 85.94 130 GLY A O 1
ATOM 928 N N . ALA A 1 131 ? 3.783 -10.936 -15.588 1.00 92.12 131 ALA A N 1
ATOM 929 C CA . ALA A 1 131 ? 2.707 -9.950 -15.559 1.00 92.12 131 ALA A CA 1
ATOM 930 C C . ALA A 1 131 ? 1.327 -10.611 -15.636 1.00 92.12 131 ALA A C 1
ATOM 932 O O . ALA A 1 131 ? 1.174 -11.742 -16.104 1.00 92.12 131 ALA A O 1
ATOM 933 N N . LEU A 1 132 ? 0.313 -9.878 -15.193 1.00 95.06 132 LEU A N 1
ATOM 934 C CA . LEU A 1 132 ? -1.079 -10.306 -15.138 1.00 95.06 132 LEU A CA 1
ATOM 935 C C . LEU A 1 132 ? -1.887 -9.595 -16.220 1.00 95.06 132 LEU A C 1
ATOM 937 O O . LEU A 1 132 ? -1.483 -8.543 -16.714 1.00 95.06 132 LEU A O 1
ATOM 941 N N . ALA A 1 133 ? -3.029 -10.168 -16.601 1.00 97.00 133 ALA A N 1
ATOM 942 C CA . ALA A 1 133 ? -3.880 -9.602 -17.639 1.00 97.00 133 ALA A CA 1
ATOM 943 C C . ALA A 1 133 ? -5.357 -9.580 -17.237 1.00 97.00 133 ALA A C 1
ATOM 945 O O . ALA A 1 133 ? -5.842 -10.496 -16.572 1.00 97.00 133 ALA A O 1
ATOM 946 N N . ALA A 1 134 ? -6.084 -8.558 -17.683 1.00 98.12 134 ALA A N 1
ATOM 947 C CA . ALA A 1 134 ? -7.515 -8.405 -17.448 1.00 98.12 134 ALA A CA 1
ATOM 948 C C . ALA A 1 134 ? -8.232 -7.782 -18.653 1.00 98.12 134 ALA A C 1
ATOM 950 O O . ALA A 1 134 ? -7.635 -7.068 -19.459 1.00 98.12 134 ALA A O 1
ATOM 951 N N . VAL A 1 135 ? -9.535 -8.034 -18.757 1.00 98.38 135 VAL A N 1
ATOM 952 C CA . VAL A 1 135 ? -10.448 -7.302 -19.641 1.00 98.38 135 VAL A CA 1
ATOM 953 C C . VAL A 1 135 ? -11.321 -6.396 -18.780 1.00 98.38 135 VAL A C 1
ATOM 955 O O . VAL A 1 135 ? -11.949 -6.871 -17.837 1.00 98.38 135 VAL A O 1
ATOM 958 N N . VAL A 1 136 ? -11.355 -5.106 -19.106 1.00 98.44 136 VAL A N 1
ATOM 959 C CA . VAL A 1 136 ? -12.127 -4.076 -18.404 1.00 98.44 136 VAL A CA 1
ATOM 960 C C . VAL A 1 136 ? -13.207 -3.539 -19.332 1.00 98.44 136 VAL A C 1
ATOM 962 O O . VAL A 1 136 ? -12.910 -3.057 -20.425 1.00 98.44 136 VAL A O 1
ATOM 965 N N . ASP A 1 137 ? -14.460 -3.599 -18.898 1.00 97.94 137 ASP A N 1
ATOM 966 C CA . ASP A 1 137 ? -15.577 -2.922 -19.548 1.00 97.94 137 ASP A CA 1
ATOM 967 C C . ASP A 1 137 ? -15.590 -1.440 -19.141 1.00 97.94 137 ASP A C 1
ATOM 969 O O . ASP A 1 137 ? -15.746 -1.094 -17.976 1.00 97.94 137 ASP A O 1
ATOM 973 N N . LEU A 1 138 ? -15.388 -0.547 -20.105 1.00 96.88 138 LEU A N 1
ATOM 974 C CA . LEU A 1 138 ? -15.202 0.888 -19.875 1.00 96.88 138 LEU A CA 1
ATOM 975 C C . LEU A 1 138 ? -16.517 1.624 -19.572 1.00 96.88 138 LEU A C 1
ATOM 977 O O . LEU A 1 138 ? -16.486 2.749 -19.070 1.00 96.88 138 LEU A O 1
ATOM 981 N N . ASP A 1 139 ? -17.670 1.024 -19.881 1.00 94.38 139 ASP A N 1
ATOM 982 C CA . ASP A 1 139 ? -18.984 1.594 -19.563 1.00 94.38 139 ASP A CA 1
ATOM 983 C C . ASP A 1 139 ? -19.367 1.287 -18.111 1.00 94.38 139 ASP A C 1
ATOM 985 O O . ASP A 1 139 ? -19.791 2.175 -17.373 1.00 94.38 139 ASP A O 1
ATOM 989 N N . THR A 1 140 ? -19.208 0.026 -17.711 1.00 95.06 140 THR A N 1
ATOM 990 C CA . THR A 1 140 ? -19.702 -0.512 -16.432 1.00 95.06 140 THR A CA 1
ATOM 991 C C . THR A 1 140 ? -18.633 -0.635 -15.349 1.00 95.06 140 THR A C 1
ATOM 993 O O . THR A 1 140 ? -18.969 -0.753 -14.173 1.00 95.06 140 THR A O 1
ATOM 996 N N . GLY A 1 141 ? -17.358 -0.634 -15.740 1.00 95.19 141 GLY A N 1
ATOM 997 C CA . GLY A 1 141 ? -16.219 -0.939 -14.879 1.00 95.19 141 GLY A CA 1
ATOM 998 C C . GLY A 1 141 ? -16.047 -2.420 -14.546 1.00 95.19 141 GLY A C 1
ATOM 999 O O . GLY A 1 141 ? -15.208 -2.749 -13.715 1.00 95.19 141 GLY A O 1
ATOM 1000 N N . ALA A 1 142 ? -16.821 -3.323 -15.159 1.00 96.88 142 ALA A N 1
ATOM 1001 C CA . ALA A 1 142 ? -16.681 -4.756 -14.915 1.00 96.88 142 ALA A CA 1
ATOM 1002 C C . ALA A 1 142 ? -15.280 -5.253 -15.318 1.00 96.88 142 ALA A C 1
ATOM 1004 O O . ALA A 1 142 ? -14.786 -4.929 -16.401 1.00 96.88 142 ALA A O 1
ATOM 1005 N N . VAL A 1 143 ? -14.658 -6.063 -14.461 1.00 97.69 143 VAL A N 1
ATOM 1006 C CA . VAL A 1 143 ? -13.307 -6.604 -14.646 1.00 97.69 143 VAL A CA 1
ATOM 1007 C C . VAL A 1 143 ? -13.369 -8.122 -14.772 1.00 97.69 143 VAL A C 1
ATOM 1009 O O . VAL A 1 143 ? -14.027 -8.810 -13.998 1.00 97.69 143 VAL A O 1
ATOM 1012 N N . THR A 1 144 ? -12.647 -8.673 -15.745 1.00 97.50 144 THR A N 1
ATOM 1013 C CA . THR A 1 144 ? -12.410 -10.116 -15.869 1.00 97.50 144 THR A CA 1
ATOM 1014 C C . THR A 1 144 ? -10.912 -10.388 -15.946 1.00 97.50 144 THR A C 1
ATOM 1016 O O . THR A 1 144 ? -10.289 -10.132 -16.978 1.00 97.50 144 THR A O 1
ATOM 1019 N N . LYS A 1 145 ? -10.323 -10.904 -14.860 1.00 95.31 145 LYS A N 1
ATOM 1020 C CA . LYS A 1 145 ? -8.906 -11.297 -14.812 1.00 95.31 145 LYS A CA 1
ATOM 1021 C C . LYS A 1 145 ? -8.672 -12.618 -15.548 1.00 95.31 145 LYS A C 1
ATOM 1023 O O . LYS A 1 145 ? -9.455 -13.562 -15.439 1.00 95.31 145 LYS A O 1
ATOM 1028 N N . LEU A 1 146 ? -7.598 -12.676 -16.327 1.00 95.62 146 LEU A N 1
ATOM 1029 C CA . LEU A 1 146 ? -7.283 -13.790 -17.217 1.00 95.62 146 LEU A CA 1
ATOM 1030 C C . LEU A 1 146 ? -6.323 -14.785 -16.550 1.00 95.62 146 LEU A C 1
ATOM 1032 O O . LEU A 1 146 ? -5.483 -14.399 -15.741 1.00 95.62 146 LEU A O 1
ATOM 1036 N N . PRO A 1 147 ? -6.416 -16.082 -16.886 1.00 92.19 147 PRO A N 1
ATOM 1037 C CA . PRO A 1 147 ? -5.841 -17.132 -16.057 1.00 92.19 147 PRO A CA 1
ATOM 1038 C C . PRO A 1 147 ? -4.401 -17.512 -16.425 1.00 92.19 147 PRO A C 1
ATOM 1040 O O . PRO A 1 147 ? -3.958 -18.584 -16.025 1.00 92.19 147 PRO A O 1
ATOM 1043 N N . GLU A 1 148 ? -3.698 -16.730 -17.242 1.00 91.06 148 GLU A N 1
ATOM 1044 C CA . GLU A 1 148 ? -2.340 -17.043 -17.706 1.00 91.06 148 GLU A CA 1
ATOM 1045 C C . GLU A 1 148 ? -1.422 -15.838 -17.470 1.00 91.06 148 GLU A C 1
ATOM 1047 O O . GLU A 1 148 ? -1.830 -14.717 -17.787 1.00 91.06 148 GLU A O 1
ATOM 1052 N N . PRO A 1 149 ? -0.199 -16.036 -16.945 1.00 90.81 149 PRO A N 1
ATOM 1053 C CA . PRO A 1 149 ? 0.765 -14.956 -16.827 1.00 90.81 149 PRO A CA 1
ATOM 1054 C C . PRO A 1 149 ? 1.371 -14.618 -18.196 1.00 90.81 149 PRO A C 1
ATOM 1056 O O . PRO A 1 149 ? 1.559 -15.489 -19.052 1.00 90.81 149 PRO A O 1
ATOM 1059 N N . VAL A 1 150 ? 1.701 -13.350 -18.406 1.00 94.38 150 VAL A N 1
ATOM 1060 C CA . VAL A 1 150 ? 2.090 -12.786 -19.707 1.00 94.38 150 VAL A CA 1
ATOM 1061 C C . VAL A 1 150 ? 3.348 -11.919 -19.587 1.00 94.38 150 VAL A C 1
ATOM 1063 O O . VAL A 1 150 ? 3.843 -11.683 -18.483 1.00 94.38 150 VAL A O 1
ATOM 1066 N N . SER A 1 151 ? 3.900 -11.467 -20.714 1.00 93.31 151 SER A N 1
ATOM 1067 C CA . SER A 1 151 ? 5.004 -10.501 -20.720 1.00 93.31 151 SER A CA 1
ATOM 1068 C C . SER A 1 151 ? 4.502 -9.077 -20.465 1.00 93.31 151 SER A C 1
ATOM 1070 O O . SER A 1 151 ? 3.395 -8.735 -20.870 1.00 93.31 151 SER A O 1
ATOM 1072 N N . ILE A 1 152 ? 5.324 -8.218 -19.857 1.00 92.19 152 ILE A N 1
ATOM 1073 C CA . ILE A 1 152 ? 5.033 -6.774 -19.700 1.00 92.19 152 ILE A CA 1
ATOM 1074 C C . ILE A 1 152 ? 5.612 -5.922 -20.850 1.00 92.19 152 ILE A C 1
ATOM 1076 O O . ILE A 1 152 ? 5.665 -4.695 -20.769 1.00 92.19 152 ILE A O 1
ATOM 1080 N N . ALA A 1 153 ? 6.075 -6.576 -21.922 1.00 91.50 153 ALA A N 1
ATOM 1081 C CA . ALA A 1 153 ? 6.726 -5.935 -23.062 1.00 91.50 153 ALA A CA 1
ATOM 1082 C C . ALA A 1 153 ? 5.822 -4.900 -23.752 1.00 91.50 153 ALA A C 1
ATOM 1084 O O . ALA A 1 153 ? 4.593 -4.992 -23.692 1.00 91.50 153 ALA A O 1
ATOM 1085 N N . TYR A 1 154 ? 6.425 -3.930 -24.456 1.00 89.94 154 TYR A N 1
ATOM 1086 C CA . TYR A 1 154 ? 5.705 -2.735 -24.928 1.00 89.94 154 TYR A CA 1
ATOM 1087 C C . TYR A 1 154 ? 4.493 -3.012 -25.823 1.00 89.94 154 TYR A C 1
ATOM 1089 O O . TYR A 1 154 ? 3.580 -2.194 -25.939 1.00 89.94 154 TYR A O 1
ATOM 1097 N N . TYR A 1 155 ? 4.519 -4.167 -26.473 1.00 91.25 155 TYR A N 1
ATOM 1098 C CA . TYR A 1 155 ? 3.564 -4.597 -27.470 1.00 91.25 155 TYR A CA 1
ATOM 1099 C C . TYR A 1 155 ? 2.435 -5.481 -26.923 1.00 91.25 155 TYR A C 1
ATOM 1101 O O . TYR A 1 155 ? 1.661 -6.038 -27.703 1.00 91.25 155 TYR A O 1
ATOM 1109 N N . ASN A 1 156 ? 2.366 -5.660 -25.604 1.00 94.69 156 ASN A N 1
ATOM 1110 C CA . ASN A 1 156 ? 1.371 -6.485 -24.937 1.00 94.69 156 ASN A CA 1
ATOM 1111 C C . ASN A 1 156 ? 0.485 -5.591 -24.048 1.00 94.69 156 ASN A C 1
ATOM 1113 O O . ASN A 1 156 ? 1.023 -4.936 -23.152 1.00 94.69 156 ASN A O 1
ATOM 1117 N N . PRO A 1 157 ? -0.844 -5.519 -24.256 1.00 96.12 157 PRO A N 1
ATOM 1118 C CA . PRO A 1 157 ? -1.682 -6.317 -25.164 1.00 96.12 157 PRO A CA 1
ATOM 1119 C C . PRO A 1 157 ? -1.792 -5.767 -26.601 1.00 96.12 157 PRO A C 1
ATOM 1121 O O . PRO A 1 157 ? -1.635 -4.569 -26.831 1.00 96.12 157 PRO A O 1
ATOM 1124 N N . GLY A 1 158 ? -2.160 -6.629 -27.561 1.00 95.25 158 GLY A N 1
ATOM 1125 C CA . GLY A 1 158 ? -2.473 -6.243 -28.946 1.00 95.25 158 GLY A CA 1
ATOM 1126 C C . GLY A 1 158 ? -3.961 -6.386 -29.295 1.00 95.25 158 GLY A C 1
ATOM 1127 O O . GLY A 1 158 ? -4.483 -7.498 -29.339 1.00 95.25 158 GLY A O 1
ATOM 1128 N N . CYS A 1 159 ? -4.655 -5.279 -29.580 1.00 94.62 159 CYS A N 1
ATOM 1129 C CA . CYS A 1 159 ? -6.085 -5.264 -29.931 1.00 94.62 159 CYS A CA 1
ATOM 1130 C C . CYS A 1 159 ? -6.326 -5.348 -31.452 1.00 94.62 159 CYS A C 1
ATOM 1132 O O . CYS A 1 159 ? -5.560 -4.798 -32.244 1.00 94.62 159 CYS A O 1
ATOM 1134 N N . GLY A 1 160 ? -7.405 -6.025 -31.859 1.00 91.81 160 GLY A N 1
ATOM 1135 C CA . GLY A 1 160 ? -7.794 -6.184 -33.267 1.00 91.81 160 GLY A CA 1
ATOM 1136 C C . GLY A 1 160 ? -8.900 -5.242 -33.745 1.00 91.81 160 GLY A C 1
ATOM 1137 O O . GLY A 1 160 ? -9.332 -4.332 -33.042 1.00 91.81 160 GLY A O 1
ATOM 1138 N N . SER A 1 161 ? -9.430 -5.520 -34.941 1.00 87.81 161 SER A N 1
ATOM 1139 C CA . SER A 1 161 ? -10.521 -4.761 -35.583 1.00 87.81 161 SER A CA 1
ATOM 1140 C C . SER A 1 161 ? -11.924 -5.055 -35.018 1.00 87.81 161 SER A C 1
ATOM 1142 O O . SER A 1 161 ? -12.928 -4.787 -35.674 1.00 87.81 161 SER A O 1
ATOM 1144 N N . GLY A 1 162 ? -12.016 -5.668 -33.837 1.00 91.00 162 GLY A N 1
ATOM 1145 C CA . GLY A 1 162 ? -13.262 -6.111 -33.213 1.00 91.00 162 GLY A CA 1
ATOM 1146 C C . GLY A 1 162 ? -13.113 -6.282 -31.701 1.00 91.00 162 GLY A C 1
ATOM 1147 O O . GLY A 1 162 ? -12.368 -5.543 -31.059 1.00 91.00 162 GLY A O 1
ATOM 1148 N N . GLU A 1 163 ? -13.810 -7.274 -31.145 1.00 94.31 163 GLU A N 1
ATOM 1149 C CA . GLU A 1 163 ? -13.743 -7.683 -29.730 1.00 94.31 163 GLU A CA 1
ATOM 1150 C C . GLU A 1 163 ? -12.734 -8.826 -29.523 1.00 94.31 163 GLU A C 1
ATOM 1152 O O . GLU A 1 163 ? -13.008 -9.829 -28.860 1.00 94.31 163 GLU A O 1
ATOM 1157 N N . GLN A 1 164 ? -11.573 -8.710 -30.170 1.00 95.00 164 GLN A N 1
ATOM 1158 C CA . GLN A 1 164 ? -10.477 -9.665 -30.046 1.00 95.00 164 GLN A CA 1
ATOM 1159 C C . GLN A 1 164 ? -9.193 -8.958 -29.627 1.00 95.00 164 GLN A C 1
ATOM 1161 O O . GLN A 1 164 ? -8.892 -7.859 -30.102 1.00 95.00 164 GLN A O 1
ATOM 1166 N N . ALA A 1 165 ? -8.399 -9.639 -28.808 1.00 97.06 165 ALA A N 1
ATOM 1167 C CA . ALA A 1 165 ? -7.036 -9.242 -28.482 1.00 97.06 165 ALA A CA 1
ATOM 1168 C C . ALA A 1 165 ? -6.092 -10.449 -28.512 1.00 97.06 165 ALA A C 1
ATOM 1170 O O . ALA A 1 165 ? -6.531 -11.599 -28.496 1.00 97.06 165 ALA A O 1
ATOM 1171 N N . VAL A 1 166 ? -4.792 -10.183 -28.565 1.00 97.69 166 VAL A N 1
ATOM 1172 C CA . VAL A 1 166 ? -3.738 -11.179 -28.388 1.00 97.69 166 VAL A CA 1
ATOM 1173 C C . VAL A 1 166 ? -2.865 -10.754 -27.219 1.00 97.69 166 VAL A C 1
ATOM 1175 O O . VAL A 1 166 ? -2.469 -9.592 -27.122 1.00 97.69 166 VAL A O 1
ATOM 1178 N N . LEU A 1 167 ? -2.572 -11.711 -26.341 1.00 98.06 167 LEU A N 1
ATOM 1179 C CA . LEU A 1 167 ? -1.573 -11.570 -25.289 1.00 98.06 167 LEU A CA 1
ATOM 1180 C C . LEU A 1 167 ? -0.348 -12.421 -25.608 1.00 98.06 167 LEU A C 1
ATOM 1182 O O . LEU A 1 167 ? -0.488 -13.493 -26.196 1.00 98.06 167 LEU A O 1
ATOM 1186 N N . THR A 1 168 ? 0.834 -11.973 -25.192 1.00 95.31 168 THR A N 1
ATOM 1187 C CA . THR A 1 168 ? 2.099 -12.679 -25.455 1.00 95.31 168 THR A CA 1
ATOM 1188 C C . THR A 1 168 ? 2.781 -13.131 -24.165 1.00 95.31 168 THR A C 1
ATOM 1190 O O . THR A 1 168 ? 2.718 -12.454 -23.143 1.00 95.31 168 THR A O 1
ATOM 1193 N N . GLN A 1 169 ? 3.446 -14.281 -24.213 1.00 93.06 169 GLN A N 1
ATOM 1194 C CA . GLN A 1 169 ? 4.337 -14.797 -23.177 1.00 93.06 169 GLN A CA 1
ATOM 1195 C C . GLN A 1 169 ? 5.583 -15.379 -23.850 1.00 93.06 169 GLN A C 1
ATOM 1197 O O . GLN A 1 169 ? 5.450 -16.134 -24.813 1.00 93.06 169 GLN A O 1
ATOM 1202 N N . ASN A 1 170 ? 6.773 -15.092 -23.321 1.00 84.88 170 ASN A N 1
ATOM 1203 C CA . ASN A 1 170 ? 8.030 -15.599 -23.878 1.00 84.88 170 ASN A CA 1
ATOM 1204 C C . ASN A 1 170 ? 8.768 -16.506 -22.876 1.00 84.88 170 ASN A C 1
ATOM 1206 O O . ASN A 1 170 ? 8.768 -16.247 -21.672 1.00 84.88 170 ASN A O 1
ATOM 1210 N N . PHE A 1 171 ? 9.367 -17.607 -23.339 1.00 78.81 171 PHE A N 1
ATOM 1211 C CA . PHE A 1 171 ? 10.159 -18.511 -22.487 1.00 78.81 171 PHE A CA 1
ATOM 1212 C C . PHE A 1 171 ? 11.020 -19.484 -23.298 1.00 78.81 171 PHE A C 1
ATOM 1214 O O . PHE A 1 171 ? 10.720 -19.802 -24.444 1.00 78.81 171 PHE A 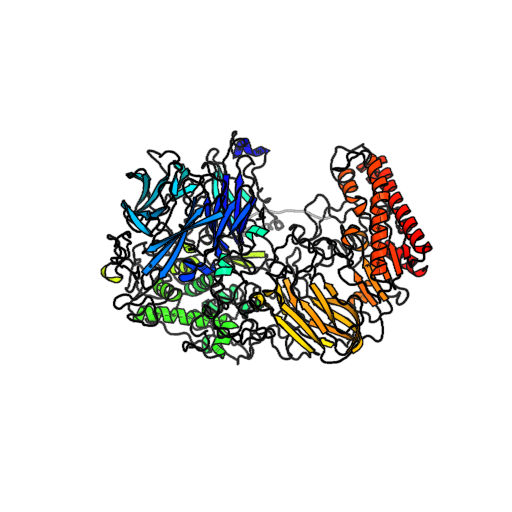O 1
ATOM 1221 N N . PHE A 1 172 ? 12.040 -20.059 -22.662 1.00 71.88 172 PHE A N 1
ATOM 1222 C CA . PHE A 1 172 ? 12.813 -21.160 -23.234 1.00 71.88 172 PHE A CA 1
ATOM 1223 C C . PHE A 1 172 ? 12.178 -22.526 -22.937 1.00 71.88 172 PHE A C 1
ATOM 1225 O O . PHE A 1 172 ? 11.786 -22.825 -21.808 1.00 71.88 172 PHE A O 1
ATOM 1232 N N . ARG A 1 173 ? 12.115 -23.405 -23.942 1.00 70.31 173 ARG A N 1
ATOM 1233 C CA . ARG A 1 173 ? 11.701 -24.810 -23.803 1.00 70.31 173 ARG A CA 1
ATOM 1234 C C . ARG A 1 173 ? 12.621 -25.703 -24.625 1.00 70.31 173 ARG A C 1
ATOM 1236 O O . ARG A 1 173 ? 12.646 -25.603 -25.842 1.00 70.31 173 ARG A O 1
ATOM 1243 N N . LYS A 1 174 ? 13.332 -26.626 -23.965 1.00 68.94 174 LYS A N 1
ATOM 1244 C CA . LYS A 1 174 ? 14.239 -27.597 -24.617 1.00 68.94 174 LYS A CA 1
ATOM 1245 C C . LYS A 1 174 ? 15.273 -26.935 -25.557 1.00 68.94 174 LYS A C 1
ATOM 1247 O O . LYS A 1 174 ? 15.485 -27.421 -26.662 1.00 68.94 174 LYS A O 1
ATOM 1252 N N . GLY A 1 175 ? 15.883 -25.827 -25.126 1.00 60.78 175 GLY A N 1
ATOM 1253 C CA . GLY A 1 175 ? 16.876 -25.085 -25.923 1.00 60.78 175 GLY A CA 1
ATOM 1254 C C . GLY A 1 175 ? 16.282 -24.254 -27.067 1.00 60.78 175 GLY A C 1
ATOM 1255 O O . GLY A 1 175 ? 16.991 -23.891 -27.995 1.00 60.78 175 GLY A O 1
ATOM 1256 N N . GLN A 1 176 ? 14.973 -23.993 -27.040 1.00 64.12 176 GLN A N 1
ATOM 1257 C CA . GLN A 1 176 ? 14.262 -23.217 -28.055 1.00 64.12 176 GLN A CA 1
ATOM 1258 C C . GLN A 1 176 ? 13.551 -22.038 -27.397 1.00 64.12 176 GLN A C 1
ATOM 1260 O O . GLN A 1 176 ? 12.846 -22.238 -26.405 1.00 64.12 176 GLN A O 1
ATOM 1265 N N . TYR A 1 177 ? 13.694 -20.833 -27.946 1.00 73.19 177 TYR A N 1
ATOM 1266 C CA . TYR A 1 177 ? 12.919 -19.675 -27.502 1.00 73.19 177 TYR A CA 1
ATOM 1267 C C . TYR A 1 177 ? 11.498 -19.762 -28.066 1.00 73.19 177 TYR A C 1
ATOM 1269 O O . TYR A 1 177 ? 11.326 -19.823 -29.279 1.00 73.19 177 TYR A O 1
ATOM 1277 N N . ILE A 1 178 ? 10.480 -19.793 -27.210 1.00 81.06 178 ILE A N 1
ATOM 1278 C CA . ILE A 1 178 ? 9.064 -19.884 -27.581 1.00 81.06 178 ILE A CA 1
ATOM 1279 C C . ILE A 1 178 ? 8.379 -18.546 -27.293 1.00 81.06 178 ILE A C 1
ATOM 1281 O O . ILE A 1 178 ? 8.433 -18.064 -26.161 1.00 81.06 178 ILE A O 1
ATOM 1285 N N . SER A 1 179 ? 7.653 -18.020 -28.279 1.00 85.81 179 SER A N 1
ATOM 1286 C CA . SER A 1 179 ? 6.626 -16.994 -28.089 1.00 85.81 179 SER A CA 1
ATOM 1287 C C . SER A 1 179 ? 5.245 -17.641 -28.127 1.00 85.81 179 SER A C 1
ATOM 1289 O O . SER A 1 179 ? 4.770 -18.129 -29.157 1.00 85.81 179 SER A O 1
ATOM 1291 N N . ARG A 1 180 ? 4.587 -17.661 -26.973 1.00 93.44 180 ARG A N 1
ATOM 1292 C CA . ARG A 1 180 ? 3.221 -18.140 -26.800 1.00 93.44 180 ARG A CA 1
ATOM 1293 C C . ARG A 1 180 ? 2.243 -16.984 -26.954 1.00 93.44 180 ARG A C 1
ATOM 1295 O O . ARG A 1 180 ? 2.369 -15.971 -26.274 1.00 93.44 180 ARG A O 1
ATOM 1302 N N . LEU A 1 181 ? 1.250 -17.171 -27.815 1.00 95.94 181 LEU A N 1
ATOM 1303 C CA . LEU A 1 181 ? 0.189 -16.210 -28.090 1.00 95.94 181 LEU A CA 1
ATOM 1304 C C . LEU A 1 181 ? -1.138 -16.728 -27.531 1.00 95.94 181 LEU A C 1
ATOM 1306 O O . LEU A 1 181 ? -1.540 -17.857 -27.819 1.00 95.94 181 LEU A O 1
ATOM 1310 N N . PHE A 1 182 ? -1.836 -15.898 -26.764 1.00 97.50 182 PHE A N 1
ATOM 1311 C CA . PHE A 1 182 ? -3.172 -16.184 -26.252 1.00 97.50 182 PHE A CA 1
ATOM 1312 C C . PHE A 1 182 ? -4.191 -15.321 -26.989 1.00 97.50 182 PHE A C 1
ATOM 1314 O O . PHE A 1 182 ? -4.192 -14.100 -26.843 1.00 97.50 182 PHE A O 1
ATOM 1321 N N . ASN A 1 183 ? -5.076 -15.946 -27.762 1.00 96.94 183 ASN A N 1
ATOM 1322 C CA . ASN A 1 183 ? -6.175 -15.240 -28.418 1.00 96.94 183 ASN A CA 1
ATOM 1323 C C . ASN A 1 183 ? -7.306 -15.023 -27.414 1.00 96.94 183 ASN A C 1
ATOM 1325 O O . ASN A 1 183 ? -7.877 -15.989 -26.901 1.00 96.94 183 ASN A O 1
ATOM 1329 N N . VAL A 1 184 ? -7.668 -13.771 -27.165 1.00 97.44 184 VAL A N 1
ATOM 1330 C CA . VAL A 1 184 ? -8.683 -13.368 -26.189 1.00 97.44 184 VAL A CA 1
ATOM 1331 C C . VAL A 1 184 ? -9.945 -12.921 -26.916 1.00 97.44 184 VAL A C 1
ATOM 1333 O O . VAL A 1 184 ? -9.892 -12.073 -27.804 1.00 97.44 184 VAL A O 1
ATOM 1336 N N . ASP A 1 185 ? -11.082 -13.483 -26.513 1.00 96.94 185 ASP A N 1
ATOM 1337 C CA . ASP A 1 185 ? -12.404 -12.927 -26.803 1.00 96.94 185 ASP A CA 1
ATOM 1338 C C . ASP A 1 185 ? -12.735 -11.951 -25.675 1.00 96.94 185 ASP A C 1
ATOM 1340 O O . ASP A 1 185 ? -12.962 -12.364 -24.533 1.00 96.94 185 ASP A O 1
ATOM 1344 N N . THR A 1 186 ? -12.689 -10.653 -25.978 1.00 96.69 186 THR A N 1
ATOM 1345 C CA . THR A 1 186 ? -12.861 -9.601 -24.968 1.00 96.69 186 THR A CA 1
ATOM 1346 C C . THR A 1 186 ? -14.314 -9.473 -24.539 1.00 96.69 186 THR A C 1
ATOM 1348 O O . THR A 1 186 ? -14.578 -9.094 -23.404 1.00 96.69 186 THR A O 1
ATOM 1351 N N . ALA A 1 187 ? -15.267 -9.835 -25.400 1.00 95.69 187 ALA A N 1
ATOM 1352 C CA . ALA A 1 187 ? -16.681 -9.825 -25.048 1.00 95.69 187 ALA A CA 1
ATOM 1353 C C . ALA A 1 187 ? -17.034 -10.955 -24.074 1.00 95.69 187 ALA A C 1
ATOM 1355 O O . ALA A 1 187 ? -17.829 -10.746 -23.161 1.00 95.69 187 ALA A O 1
ATOM 1356 N N . ALA A 1 188 ? -16.428 -12.131 -24.252 1.00 95.38 188 ALA A N 1
ATOM 1357 C CA . ALA A 1 188 ? -16.593 -13.268 -23.351 1.00 95.38 188 ALA A CA 1
ATOM 1358 C C . ALA A 1 188 ? -15.608 -13.275 -22.166 1.00 95.38 188 ALA A C 1
ATOM 1360 O O . ALA A 1 188 ? -15.718 -14.150 -21.309 1.00 95.38 188 ALA A O 1
ATOM 1361 N N . GLY A 1 189 ? -14.628 -12.364 -22.135 1.00 94.88 189 GLY A N 1
ATOM 1362 C CA . GLY A 1 189 ? -13.633 -12.263 -21.064 1.00 94.88 189 GLY A CA 1
ATOM 1363 C C . GLY A 1 189 ? -12.760 -13.514 -20.908 1.00 94.88 189 GLY A C 1
ATOM 1364 O O . GLY A 1 189 ? -12.404 -13.881 -19.792 1.00 94.88 189 GLY A O 1
ATOM 1365 N N . ARG A 1 190 ? -12.439 -14.223 -22.000 1.00 96.50 190 ARG A N 1
ATOM 1366 C CA . ARG A 1 190 ? -11.729 -15.515 -21.918 1.00 96.50 190 ARG A CA 1
ATOM 1367 C C . ARG A 1 190 ? -10.704 -15.726 -23.022 1.00 96.50 190 ARG A C 1
ATOM 1369 O O . ARG A 1 190 ? -10.862 -15.266 -24.153 1.00 96.50 190 ARG A O 1
ATOM 1376 N N . ILE A 1 191 ? -9.701 -16.541 -22.710 1.00 97.00 191 ILE A N 1
ATOM 1377 C CA . ILE A 1 191 ? -8.775 -17.088 -23.703 1.00 97.00 191 ILE A CA 1
ATOM 1378 C C . ILE A 1 191 ? -9.524 -18.137 -24.537 1.00 97.00 191 ILE A C 1
ATOM 1380 O O . ILE A 1 191 ? -10.141 -19.064 -24.010 1.00 97.00 191 ILE A O 1
ATOM 1384 N N . THR A 1 192 ? -9.502 -17.972 -25.856 1.00 95.69 192 THR A N 1
ATOM 1385 C CA . THR A 1 192 ? -10.162 -18.861 -26.824 1.00 95.69 192 THR A CA 1
ATOM 1386 C C . THR A 1 192 ? -9.221 -19.911 -27.394 1.00 95.69 192 THR A C 1
ATOM 1388 O O . THR A 1 192 ? -9.667 -21.002 -27.741 1.00 95.69 192 THR A O 1
ATOM 1391 N N . SER A 1 193 ? -7.932 -19.590 -27.503 1.00 95.12 193 SER A N 1
ATOM 1392 C CA . SER A 1 193 ? -6.889 -20.505 -27.961 1.00 95.12 193 SER A CA 1
ATOM 1393 C C . SER A 1 193 ? -5.507 -20.025 -27.524 1.00 95.12 193 SER A C 1
ATOM 1395 O O . SER A 1 193 ? -5.282 -18.826 -27.348 1.00 95.12 193 SER A O 1
ATOM 1397 N N . THR A 1 194 ? -4.593 -20.983 -27.386 1.00 96.31 194 THR A N 1
ATOM 1398 C CA . THR A 1 194 ? -3.181 -20.769 -27.063 1.00 96.31 194 THR A CA 1
ATOM 1399 C C . THR A 1 194 ? -2.343 -21.344 -28.193 1.00 96.31 194 THR A C 1
ATOM 1401 O O . THR A 1 194 ? -2.532 -22.503 -28.563 1.00 96.31 194 THR A O 1
ATOM 1404 N N . VAL A 1 195 ? -1.427 -20.546 -28.733 1.00 93.19 195 VAL A N 1
ATOM 1405 C CA . VAL A 1 195 ? -0.585 -20.913 -29.873 1.00 93.19 195 VAL A CA 1
ATOM 1406 C C . VAL A 1 195 ? 0.878 -20.730 -29.490 1.00 93.19 195 VAL A C 1
ATOM 1408 O O . VAL A 1 195 ? 1.314 -19.613 -29.228 1.00 93.19 195 VAL A O 1
ATOM 1411 N N . ASP A 1 196 ? 1.646 -21.818 -29.481 1.00 88.88 196 ASP A N 1
ATOM 1412 C CA . ASP A 1 196 ? 3.097 -21.762 -29.289 1.00 88.88 196 ASP A CA 1
ATOM 1413 C C . ASP A 1 196 ? 3.753 -21.574 -30.652 1.00 88.88 196 ASP A C 1
ATOM 1415 O O . ASP A 1 196 ? 3.690 -22.453 -31.508 1.00 88.88 196 ASP A O 1
ATOM 1419 N N . THR A 1 197 ? 4.396 -20.431 -30.850 1.00 80.31 197 THR A N 1
ATOM 1420 C CA . THR A 1 197 ? 5.245 -20.189 -32.011 1.00 80.31 197 THR A CA 1
ATOM 1421 C C . THR A 1 197 ? 6.679 -20.178 -31.553 1.00 80.31 197 THR A C 1
ATOM 1423 O O . THR A 1 197 ? 7.010 -19.594 -30.525 1.00 80.31 197 THR A O 1
ATOM 1426 N N . VAL A 1 198 ? 7.554 -20.807 -32.321 1.00 72.75 198 VAL A N 1
ATOM 1427 C CA . VAL A 1 198 ? 8.961 -20.785 -31.963 1.00 72.75 198 VAL A CA 1
ATOM 1428 C C . VAL A 1 198 ? 9.670 -19.556 -32.520 1.00 72.75 198 VAL A C 1
ATOM 1430 O O . VAL A 1 198 ? 9.243 -19.034 -33.548 1.00 72.75 198 VAL A O 1
ATOM 1433 N N . GLY A 1 199 ? 10.722 -19.088 -31.851 1.00 71.94 199 GLY A N 1
ATOM 1434 C CA . GLY A 1 199 ? 11.388 -17.801 -32.052 1.00 71.94 199 GLY A CA 1
ATOM 1435 C C . GLY A 1 199 ? 10.615 -16.628 -31.441 1.00 71.94 199 GLY A C 1
ATOM 1436 O O . GLY A 1 199 ? 9.458 -16.771 -31.056 1.00 71.94 199 GLY A O 1
ATOM 1437 N N . GLN A 1 200 ? 11.257 -15.461 -31.385 1.00 77.12 200 GLN A N 1
ATOM 1438 C CA . GLN A 1 200 ? 10.698 -14.241 -30.802 1.00 77.12 200 GLN A CA 1
ATOM 1439 C C . GLN A 1 200 ? 9.695 -13.609 -31.762 1.00 77.12 200 GLN A C 1
ATOM 1441 O O . GLN A 1 200 ? 10.051 -13.167 -32.852 1.00 77.12 200 GLN A O 1
ATOM 1446 N N . VAL A 1 201 ? 8.431 -13.599 -31.352 1.00 82.38 201 VAL A N 1
ATOM 1447 C CA . VAL A 1 201 ? 7.317 -12.938 -32.032 1.00 82.38 201 VAL A CA 1
ATOM 1448 C C . VAL A 1 201 ? 6.874 -11.763 -31.172 1.00 82.38 201 VAL A C 1
ATOM 1450 O O . VAL A 1 201 ? 6.535 -11.949 -30.008 1.00 82.38 201 VAL A O 1
ATOM 1453 N N . THR A 1 202 ? 6.849 -10.566 -31.749 1.00 88.00 202 THR A N 1
ATOM 1454 C CA . THR A 1 202 ? 6.494 -9.323 -31.056 1.00 88.00 202 THR A CA 1
ATOM 1455 C C . THR A 1 202 ? 5.297 -8.662 -31.732 1.00 88.00 202 THR A C 1
ATOM 1457 O O . THR A 1 202 ? 4.951 -8.972 -32.874 1.00 88.00 202 THR A O 1
ATOM 1460 N N . SER A 1 203 ? 4.627 -7.739 -31.038 1.00 91.94 203 SER A N 1
ATOM 1461 C CA . SER A 1 203 ? 3.539 -6.935 -31.622 1.00 91.94 203 SER A CA 1
ATOM 1462 C C . SER A 1 203 ? 2.421 -7.742 -32.279 1.00 91.94 203 SER A C 1
ATOM 1464 O O . SER A 1 203 ? 1.866 -7.342 -33.298 1.00 91.94 203 SER A O 1
ATOM 1466 N N . ALA A 1 204 ? 2.071 -8.890 -31.700 1.00 94.75 204 ALA A N 1
ATOM 1467 C CA . ALA A 1 204 ? 0.990 -9.715 -32.212 1.00 94.75 204 ALA A CA 1
ATOM 1468 C C . ALA A 1 204 ? -0.368 -9.003 -32.078 1.00 94.75 204 ALA A C 1
ATOM 1470 O O . ALA A 1 204 ? -0.762 -8.593 -30.989 1.00 94.75 204 ALA A O 1
ATOM 1471 N N . VAL A 1 205 ? -1.103 -8.900 -33.185 1.00 95.56 205 VAL A N 1
ATOM 1472 C CA . VAL A 1 205 ? -2.441 -8.306 -33.261 1.00 95.56 205 VAL A CA 1
ATOM 1473 C C . VAL A 1 205 ? -3.412 -9.249 -33.983 1.00 95.56 205 VAL A C 1
ATOM 1475 O O . VAL A 1 205 ? -3.057 -9.855 -35.002 1.00 95.56 205 VAL A O 1
ATOM 1478 N N . PRO A 1 206 ? -4.655 -9.410 -33.496 1.00 94.56 206 PRO A N 1
ATOM 1479 C CA . PRO A 1 206 ? -5.639 -10.243 -34.169 1.00 94.56 206 PRO A CA 1
ATOM 1480 C C . PRO A 1 206 ? -6.288 -9.501 -35.340 1.00 94.56 206 PRO A C 1
ATOM 1482 O O . PRO A 1 206 ? -6.677 -8.339 -35.247 1.00 94.56 206 PRO A O 1
ATOM 1485 N N . THR A 1 207 ? -6.476 -10.215 -36.444 1.00 89.75 207 THR A N 1
ATOM 1486 C CA . THR A 1 207 ? -7.230 -9.766 -37.620 1.00 89.75 207 THR A CA 1
ATOM 1487 C C . THR A 1 207 ? -8.371 -10.742 -37.902 1.00 89.75 207 THR A C 1
ATOM 1489 O O . THR A 1 207 ? -8.370 -11.878 -37.423 1.00 89.75 207 THR A O 1
ATOM 1492 N N . GLY A 1 208 ? -9.314 -10.361 -38.768 1.00 79.06 208 GLY A N 1
ATOM 1493 C CA . GLY A 1 208 ? -10.367 -11.279 -39.225 1.00 79.06 208 GLY A CA 1
ATOM 1494 C C . GLY A 1 208 ? -9.856 -12.539 -39.949 1.00 79.06 208 GLY A C 1
ATOM 1495 O O . GLY A 1 208 ? -10.630 -13.468 -40.158 1.00 79.06 208 GLY A O 1
ATOM 1496 N N . LYS A 1 209 ? -8.571 -12.588 -40.336 1.00 77.62 209 LYS A N 1
ATOM 1497 C CA . LYS A 1 209 ? -7.932 -13.710 -41.049 1.00 77.62 209 LYS A CA 1
ATOM 1498 C C . LYS A 1 209 ? -6.937 -14.500 -40.176 1.00 77.62 209 LYS A C 1
ATOM 1500 O O . LYS A 1 209 ? -6.276 -15.394 -40.696 1.00 77.62 209 LYS A O 1
ATOM 1505 N N . GLY A 1 210 ? -6.823 -14.187 -38.881 1.00 87.12 210 GLY A N 1
ATOM 1506 C CA . GLY A 1 210 ? -5.856 -14.787 -37.952 1.00 87.12 210 GLY A CA 1
ATOM 1507 C C . GLY A 1 210 ? -4.956 -13.746 -37.283 1.00 87.12 210 GLY A C 1
ATOM 1508 O O . GLY A 1 210 ? -5.224 -12.547 -37.363 1.00 87.12 210 GLY A O 1
ATOM 1509 N N . VAL A 1 211 ? -3.885 -14.186 -36.625 1.00 94.44 211 VAL A N 1
ATOM 1510 C CA . VAL A 1 211 ? -2.943 -13.283 -35.947 1.00 94.44 211 VAL A CA 1
ATOM 1511 C C . VAL A 1 211 ? -1.872 -12.817 -36.921 1.00 94.44 211 VAL A C 1
ATOM 1513 O O . VAL A 1 211 ? -1.273 -13.630 -37.627 1.00 94.44 211 VAL A O 1
ATOM 1516 N N . ILE A 1 212 ? -1.630 -11.509 -36.941 1.00 95.25 212 ILE A N 1
ATOM 1517 C CA . ILE A 1 212 ? -0.487 -10.897 -37.613 1.00 95.25 212 ILE A CA 1
ATOM 1518 C C . ILE A 1 212 ? 0.488 -10.411 -36.546 1.00 95.25 212 ILE A C 1
ATOM 1520 O O . ILE A 1 212 ? 0.066 -9.844 -35.546 1.00 95.25 212 ILE A O 1
ATOM 1524 N N . ALA A 1 213 ? 1.782 -10.628 -36.741 1.00 92.50 213 ALA A N 1
ATOM 1525 C CA . ALA A 1 213 ? 2.799 -10.220 -35.783 1.00 92.50 213 ALA A CA 1
ATOM 1526 C C . ALA A 1 213 ? 4.086 -9.777 -36.479 1.00 92.50 213 ALA A C 1
ATOM 1528 O O . ALA A 1 213 ? 4.310 -10.080 -37.655 1.00 92.50 213 ALA A O 1
ATOM 1529 N N . ALA A 1 214 ? 4.936 -9.074 -35.741 1.00 87.50 214 ALA A N 1
ATOM 1530 C CA . ALA A 1 214 ? 6.302 -8.795 -36.139 1.00 87.50 214 ALA A CA 1
ATOM 1531 C C . ALA A 1 214 ? 7.205 -9.929 -35.669 1.00 87.50 214 ALA A C 1
ATOM 1533 O O . ALA A 1 214 ? 6.977 -10.545 -34.625 1.00 87.50 214 ALA A O 1
ATOM 1534 N N . LYS A 1 215 ? 8.226 -10.240 -36.459 1.00 78.56 215 LYS A N 1
ATOM 1535 C CA . LYS A 1 215 ? 9.124 -11.332 -36.099 1.00 78.56 215 LYS A CA 1
ATOM 1536 C C . LYS A 1 215 ? 10.560 -11.086 -36.571 1.00 78.56 215 LYS A C 1
ATOM 1538 O O . LYS A 1 215 ? 11.235 -11.983 -37.019 1.00 78.56 215 LYS A O 1
ATOM 1543 N N . GLY A 1 216 ? 11.067 -9.865 -36.496 1.00 71.56 216 GLY A N 1
ATOM 1544 C CA . GLY A 1 216 ? 12.285 -9.475 -37.211 1.00 71.56 216 GLY A CA 1
ATOM 1545 C C . GLY A 1 216 ? 11.937 -8.767 -38.528 1.00 71.56 216 GLY A C 1
ATOM 1546 O O . GLY A 1 216 ? 10.937 -8.058 -38.534 1.00 71.56 216 GLY A O 1
ATOM 1547 N N . ASP A 1 217 ? 12.666 -8.934 -39.638 1.00 74.94 217 ASP A N 1
ATOM 1548 C CA . ASP A 1 217 ? 12.492 -8.132 -40.879 1.00 74.94 217 ASP A CA 1
ATOM 1549 C C . ASP A 1 217 ? 11.227 -8.424 -41.708 1.00 74.94 217 ASP A C 1
ATOM 1551 O O . ASP A 1 217 ? 11.131 -8.106 -42.893 1.00 74.94 217 ASP A O 1
ATOM 1555 N N . ASN A 1 218 ? 10.232 -9.085 -41.135 1.00 77.44 218 ASN A N 1
ATOM 1556 C CA . ASN A 1 218 ? 8.973 -9.349 -41.810 1.00 77.44 218 ASN A CA 1
ATOM 1557 C C . ASN A 1 218 ? 7.803 -9.231 -40.841 1.00 77.44 218 ASN A C 1
ATOM 1559 O O . ASN A 1 218 ? 7.881 -9.538 -39.648 1.00 77.44 218 ASN A O 1
ATOM 1563 N N . LEU A 1 219 ? 6.677 -8.880 -41.440 1.00 87.88 219 LEU A N 1
ATOM 1564 C CA . LEU A 1 219 ? 5.359 -9.138 -40.910 1.00 87.88 219 LEU A CA 1
ATOM 1565 C C . LEU A 1 219 ? 5.005 -10.605 -41.196 1.00 87.88 219 LEU A C 1
ATOM 1567 O O . LEU A 1 219 ? 5.204 -11.081 -42.319 1.00 87.88 219 LEU A O 1
ATOM 1571 N N . VAL A 1 220 ? 4.460 -11.324 -40.216 1.00 86.12 220 VAL A N 1
ATOM 1572 C CA . VAL A 1 220 ? 4.016 -12.723 -40.356 1.00 86.12 220 VAL A CA 1
ATOM 1573 C C . VAL A 1 220 ? 2.554 -12.900 -40.034 1.00 86.12 220 VAL A C 1
ATOM 1575 O O . VAL A 1 220 ? 2.036 -12.261 -39.127 1.00 86.12 220 VAL A O 1
ATOM 1578 N N . SER A 1 221 ? 1.923 -13.858 -40.708 1.00 91.06 221 SER A N 1
ATOM 1579 C CA . SER A 1 221 ? 0.726 -14.514 -40.189 1.00 91.06 221 SER A CA 1
ATOM 1580 C C . SER A 1 221 ? 1.107 -15.718 -39.334 1.00 91.06 221 SER A C 1
ATOM 1582 O O . SER A 1 221 ? 1.938 -16.525 -39.765 1.00 91.06 221 SER A O 1
ATOM 1584 N N . VAL A 1 222 ? 0.463 -15.865 -38.179 1.00 88.25 222 VAL A N 1
ATOM 1585 C CA . VAL A 1 222 ? 0.614 -17.012 -37.276 1.00 88.25 222 VAL A CA 1
ATOM 1586 C C . VAL A 1 222 ? -0.619 -17.911 -37.394 1.00 88.25 222 VAL A C 1
ATOM 1588 O O . VAL A 1 222 ? -1.748 -17.476 -37.155 1.00 88.25 222 VAL A O 1
ATOM 1591 N N . GLY A 1 223 ? -0.404 -19.158 -37.808 1.00 85.81 223 GLY A N 1
ATOM 1592 C CA . GLY A 1 223 ? -1.423 -20.198 -37.908 1.00 85.81 223 GLY A CA 1
ATOM 1593 C C . GLY A 1 223 ? -1.809 -20.776 -36.546 1.00 85.81 223 GLY A C 1
ATOM 1594 O O . GLY A 1 223 ? -1.092 -20.626 -35.560 1.00 85.81 223 GLY A O 1
ATOM 1595 N N . ALA A 1 224 ? -2.947 -21.472 -36.486 1.00 87.38 224 ALA A N 1
ATOM 1596 C CA . ALA A 1 224 ? -3.446 -22.088 -35.250 1.00 87.38 224 ALA A CA 1
ATOM 1597 C C . ALA A 1 224 ? -2.536 -23.207 -34.700 1.00 87.38 224 ALA A C 1
ATOM 1599 O O . ALA A 1 224 ? -2.622 -23.554 -33.527 1.00 87.38 224 ALA A O 1
ATOM 1600 N N . ASP A 1 225 ? -1.672 -23.766 -35.545 1.00 82.94 225 ASP A N 1
ATOM 1601 C CA . ASP A 1 225 ? -0.646 -24.757 -35.217 1.00 82.94 225 ASP A CA 1
ATOM 1602 C C . ASP A 1 225 ? 0.698 -24.128 -34.800 1.00 82.94 225 ASP A C 1
ATOM 1604 O O . ASP A 1 225 ? 1.654 -24.853 -34.536 1.00 82.94 225 ASP A O 1
ATOM 1608 N N . GLY A 1 226 ? 0.786 -22.794 -34.757 1.00 81.56 226 GLY A N 1
ATOM 1609 C CA . GLY A 1 226 ? 2.026 -22.062 -34.489 1.00 81.56 226 GLY A CA 1
ATOM 1610 C C . GLY A 1 226 ? 2.934 -21.909 -35.708 1.00 81.56 226 GLY A C 1
ATOM 1611 O O . GLY A 1 226 ? 4.016 -21.326 -35.599 1.00 81.56 226 GLY A O 1
ATOM 1612 N N . ALA A 1 227 ? 2.513 -22.395 -36.883 1.00 82.12 227 ALA A N 1
ATOM 1613 C CA . ALA A 1 227 ? 3.250 -22.175 -38.114 1.00 82.12 227 ALA A CA 1
ATOM 1614 C C . ALA A 1 227 ? 3.187 -20.698 -38.509 1.00 82.12 227 ALA A C 1
ATOM 1616 O O . ALA A 1 227 ? 2.147 -20.044 -38.491 1.00 82.12 227 ALA A O 1
ATOM 1617 N N . VAL A 1 228 ? 4.332 -20.172 -38.903 1.00 80.38 228 VAL A N 1
ATOM 1618 C CA . VAL A 1 228 ? 4.542 -18.764 -39.227 1.00 80.38 228 VAL A CA 1
ATOM 1619 C C . VAL A 1 228 ? 4.827 -18.634 -40.712 1.00 80.38 228 VAL A C 1
ATOM 1621 O O . VAL A 1 228 ? 5.592 -19.412 -41.283 1.00 80.38 228 VAL A O 1
ATOM 1624 N N . LYS A 1 229 ? 4.169 -17.668 -41.353 1.00 85.75 229 LYS A N 1
ATOM 1625 C CA . LYS A 1 229 ? 4.311 -17.398 -42.785 1.00 85.75 229 LYS A CA 1
ATOM 1626 C C . LYS A 1 229 ? 4.561 -15.906 -43.004 1.00 85.75 229 LYS A C 1
ATOM 1628 O O . LYS A 1 229 ? 3.700 -15.113 -42.618 1.00 85.75 229 LYS A O 1
ATOM 1633 N N . PRO A 1 230 ? 5.686 -15.509 -43.627 1.00 83.62 230 PRO A N 1
ATOM 1634 C CA . PRO A 1 230 ? 5.927 -14.119 -43.996 1.00 83.62 230 PRO A CA 1
ATOM 1635 C C . PRO A 1 230 ? 4.828 -13.595 -44.925 1.00 83.62 230 PRO A C 1
ATOM 1637 O O . PRO A 1 230 ? 4.425 -14.278 -45.871 1.00 83.62 230 PRO A O 1
ATOM 1640 N N . VAL A 1 231 ? 4.339 -12.388 -44.648 1.00 87.62 231 VAL A N 1
ATOM 1641 C CA . VAL A 1 231 ? 3.287 -11.719 -45.429 1.00 87.62 231 VAL A CA 1
ATOM 1642 C C . VAL A 1 231 ? 3.725 -10.375 -46.009 1.00 87.62 231 VAL A C 1
ATOM 1644 O O . VAL A 1 231 ? 3.198 -9.970 -47.041 1.00 87.62 231 VAL A O 1
ATOM 1647 N N . ALA A 1 232 ? 4.710 -9.715 -45.398 1.00 88.12 232 ALA A N 1
ATOM 1648 C CA . ALA A 1 232 ? 5.354 -8.520 -45.933 1.00 88.12 232 ALA A CA 1
ATOM 1649 C C . ALA A 1 232 ? 6.790 -8.406 -45.412 1.00 88.12 232 ALA A C 1
ATOM 1651 O O . ALA A 1 232 ? 7.058 -8.787 -44.274 1.00 88.12 232 ALA A O 1
ATOM 1652 N N . TYR A 1 233 ? 7.687 -7.851 -46.226 1.00 83.69 233 TYR A N 1
ATOM 1653 C CA . TYR A 1 233 ? 9.041 -7.500 -45.800 1.00 83.69 233 TYR A CA 1
ATOM 1654 C C . TYR A 1 233 ? 9.027 -6.127 -45.116 1.00 83.69 233 TYR A C 1
ATOM 1656 O O . TYR A 1 233 ? 8.491 -5.164 -45.661 1.00 83.69 233 TYR A O 1
ATOM 1664 N N . ALA A 1 234 ? 9.619 -6.040 -43.932 1.00 81.19 234 ALA A N 1
ATOM 1665 C CA . ALA A 1 234 ? 9.638 -4.874 -43.059 1.00 81.19 234 ALA A CA 1
ATOM 1666 C C . ALA A 1 234 ? 11.074 -4.631 -42.575 1.00 81.19 234 ALA A C 1
ATOM 1668 O O . ALA A 1 234 ? 11.440 -5.013 -41.468 1.00 81.19 234 ALA A O 1
ATOM 1669 N N . SER A 1 235 ? 11.890 -4.021 -43.439 1.00 76.75 235 SER A N 1
ATOM 1670 C CA . SER A 1 235 ? 13.306 -3.740 -43.167 1.00 76.75 235 SER A CA 1
ATOM 1671 C C . SER A 1 235 ? 13.500 -3.002 -41.837 1.00 76.75 235 SER A C 1
ATOM 1673 O O . SER A 1 235 ? 12.885 -1.956 -41.635 1.00 76.75 235 SER A O 1
ATOM 1675 N N . GLY A 1 236 ? 14.395 -3.499 -40.979 1.00 69.19 236 GLY A N 1
ATOM 1676 C CA . GLY A 1 236 ? 14.690 -2.912 -39.666 1.00 69.19 236 GLY A CA 1
ATOM 1677 C C . GLY A 1 236 ? 13.743 -3.366 -38.549 1.00 69.19 236 GLY A C 1
ATOM 1678 O O . GLY A 1 236 ? 13.805 -2.830 -37.446 1.00 69.19 236 GLY A O 1
ATOM 1679 N N . GLY A 1 237 ? 12.873 -4.342 -38.826 1.00 77.81 237 GLY A N 1
ATOM 1680 C CA . GLY A 1 237 ? 11.895 -4.868 -37.881 1.00 77.81 237 GLY A CA 1
ATOM 1681 C C . GLY A 1 237 ? 10.627 -4.022 -37.754 1.00 77.81 237 GLY A C 1
ATOM 1682 O O . GLY A 1 237 ? 10.674 -2.807 -37.568 1.00 77.81 237 GLY A O 1
ATOM 1683 N N . ALA A 1 238 ? 9.466 -4.676 -37.830 1.00 88.81 238 ALA A N 1
ATOM 1684 C CA . ALA A 1 238 ? 8.186 -4.019 -37.580 1.00 88.81 238 ALA A CA 1
ATOM 1685 C C . ALA A 1 238 ? 7.924 -3.863 -36.068 1.00 88.81 238 ALA A C 1
ATOM 1687 O O . ALA A 1 238 ? 8.146 -4.796 -35.300 1.00 88.81 238 ALA A O 1
ATOM 1688 N N . PHE A 1 239 ? 7.412 -2.710 -35.639 1.00 90.25 239 PHE A N 1
ATOM 1689 C CA . PHE A 1 239 ? 7.006 -2.452 -34.251 1.00 90.25 239 PHE A CA 1
ATOM 1690 C C . PHE A 1 239 ? 5.768 -1.542 -34.182 1.00 90.25 239 PHE A C 1
ATOM 1692 O O . PHE A 1 239 ? 5.364 -0.959 -35.193 1.00 90.25 239 PHE A O 1
ATOM 1699 N N . ARG A 1 240 ? 5.138 -1.459 -32.998 1.00 90.69 240 ARG A N 1
ATOM 1700 C CA . ARG A 1 240 ? 3.849 -0.766 -32.756 1.00 90.69 240 ARG A CA 1
ATOM 1701 C C . ARG A 1 240 ? 2.772 -1.154 -33.784 1.00 90.69 240 ARG A C 1
ATOM 1703 O O . ARG A 1 240 ? 2.214 -0.302 -34.477 1.00 90.69 240 ARG A O 1
ATOM 1710 N N . LEU A 1 241 ? 2.504 -2.455 -33.914 1.00 95.56 241 LEU A N 1
ATOM 1711 C CA . LEU A 1 241 ? 1.448 -2.934 -34.809 1.00 95.56 241 LEU A CA 1
ATOM 1712 C C . LEU A 1 241 ? 0.074 -2.540 -34.263 1.00 95.56 241 LEU A C 1
ATOM 1714 O O . LEU A 1 241 ? -0.198 -2.652 -33.070 1.00 95.56 241 LEU A O 1
ATOM 1718 N N . THR A 1 242 ? -0.811 -2.118 -35.156 1.00 94.38 242 THR A N 1
ATOM 1719 C CA . THR A 1 242 ? -2.206 -1.802 -34.847 1.00 94.38 242 THR A CA 1
ATOM 1720 C C . THR A 1 242 ? -3.111 -2.188 -36.010 1.00 94.38 242 THR A C 1
ATOM 1722 O O . THR A 1 242 ? -2.649 -2.312 -37.144 1.00 94.38 242 THR A O 1
ATOM 1725 N N . VAL A 1 243 ? -4.400 -2.397 -35.749 1.00 93.94 243 VAL A N 1
ATOM 1726 C CA . VAL A 1 243 ? -5.365 -2.853 -36.754 1.00 93.94 243 VAL A CA 1
ATOM 1727 C C . VAL A 1 243 ? -6.439 -1.791 -36.956 1.00 93.94 243 VAL A C 1
ATOM 1729 O O . VAL A 1 243 ? -7.091 -1.365 -36.006 1.00 93.94 243 VAL A O 1
ATOM 1732 N N . ASP A 1 244 ? -6.642 -1.377 -38.205 1.00 91.50 244 ASP A N 1
ATOM 1733 C CA . ASP A 1 244 ? -7.761 -0.509 -38.565 1.00 91.50 244 ASP A CA 1
ATOM 1734 C C . ASP A 1 244 ? -9.080 -1.292 -38.681 1.00 91.50 244 ASP A C 1
ATOM 1736 O O . ASP A 1 244 ? -9.100 -2.516 -38.813 1.00 91.50 244 ASP A O 1
ATOM 1740 N N . ALA A 1 245 ? -10.211 -0.586 -38.674 1.00 86.56 245 ALA A N 1
ATOM 1741 C CA . ALA A 1 245 ? -11.543 -1.191 -38.729 1.00 86.56 245 ALA A CA 1
ATOM 1742 C C . ALA A 1 245 ? -11.801 -2.073 -39.971 1.00 86.56 245 ALA A C 1
ATOM 1744 O O . ALA A 1 245 ? -12.715 -2.895 -39.957 1.00 86.56 245 ALA A O 1
ATOM 1745 N N . SER A 1 246 ? -11.013 -1.934 -41.047 1.00 87.31 246 SER A N 1
ATOM 1746 C CA . SER A 1 246 ? -11.110 -2.806 -42.230 1.00 87.31 246 SER A CA 1
ATOM 1747 C C . SER A 1 246 ? -10.286 -4.096 -42.109 1.00 87.31 246 SER A C 1
ATOM 1749 O O . SER A 1 246 ? -10.329 -4.940 -43.003 1.00 87.31 246 SER A O 1
ATOM 1751 N N . GLY A 1 247 ? -9.542 -4.262 -41.011 1.00 88.56 247 GLY A N 1
ATOM 1752 C CA . GLY A 1 247 ? -8.624 -5.375 -40.781 1.00 88.56 247 GLY A CA 1
ATOM 1753 C C . GLY A 1 247 ? -7.232 -5.164 -41.384 1.00 88.56 247 GLY A C 1
ATOM 1754 O O . GLY A 1 247 ? -6.461 -6.121 -41.460 1.00 88.56 247 GLY A O 1
ATOM 1755 N N . GLY A 1 248 ? -6.908 -3.948 -41.839 1.00 93.62 248 GLY A N 1
ATOM 1756 C CA . GLY A 1 248 ? -5.565 -3.586 -42.289 1.00 93.62 248 GLY A CA 1
ATOM 1757 C C . GLY A 1 248 ? -4.627 -3.377 -41.105 1.00 93.62 248 GLY A C 1
ATOM 1758 O O . GLY A 1 248 ? -5.025 -2.798 -40.099 1.00 93.62 248 GLY A O 1
ATOM 1759 N N . VAL A 1 249 ? -3.381 -3.834 -41.224 1.00 95.81 249 VAL A N 1
ATOM 1760 C CA . VAL A 1 249 ? -2.373 -3.738 -40.160 1.00 95.81 249 VAL A CA 1
ATOM 1761 C C . VAL A 1 249 ? -1.451 -2.560 -40.438 1.00 95.81 249 VAL A C 1
ATOM 1763 O O . VAL A 1 249 ? -0.724 -2.554 -41.431 1.00 95.81 249 VAL A O 1
ATOM 1766 N N . GLY A 1 250 ? -1.492 -1.557 -39.568 1.00 96.25 250 GLY A N 1
ATOM 1767 C CA . GLY A 1 250 ? -0.518 -0.477 -39.524 1.00 96.25 250 GLY A CA 1
ATOM 1768 C C . GLY A 1 250 ? 0.687 -0.863 -38.675 1.00 96.25 250 GLY A C 1
ATOM 1769 O O . GLY A 1 250 ? 0.521 -1.524 -37.654 1.00 96.25 250 GLY A O 1
ATOM 1770 N N . TYR A 1 251 ? 1.889 -0.463 -39.082 1.00 95.75 251 TYR A N 1
ATOM 1771 C CA . TYR A 1 251 ? 3.106 -0.671 -38.294 1.00 95.75 251 TYR A CA 1
ATOM 1772 C C . TYR A 1 251 ? 4.183 0.360 -38.618 1.00 95.75 251 TYR A C 1
ATOM 1774 O O . TYR A 1 251 ? 4.100 1.079 -39.619 1.00 95.75 251 TYR A O 1
ATOM 1782 N N . GLN A 1 252 ? 5.205 0.421 -37.768 1.00 93.88 252 GLN A N 1
ATOM 1783 C CA . GLN A 1 252 ? 6.383 1.255 -37.964 1.00 93.88 252 GLN A CA 1
ATOM 1784 C C . GLN A 1 252 ? 7.606 0.402 -38.292 1.00 93.88 252 GLN A C 1
ATOM 1786 O O . GLN A 1 252 ? 7.750 -0.713 -37.796 1.00 93.88 252 GLN A O 1
ATOM 1791 N N . THR A 1 253 ? 8.487 0.954 -39.117 1.00 90.31 253 THR A N 1
ATOM 1792 C CA . THR A 1 253 ? 9.877 0.521 -39.279 1.00 90.31 253 THR A CA 1
ATOM 1793 C C . THR A 1 253 ? 10.778 1.735 -39.103 1.00 90.31 253 THR A C 1
ATOM 1795 O O . THR A 1 253 ? 10.329 2.885 -39.202 1.00 90.31 253 THR A O 1
ATOM 1798 N N . GLN A 1 254 ? 12.054 1.509 -38.810 1.00 83.44 254 GLN A N 1
ATOM 1799 C CA . GLN A 1 254 ? 12.965 2.601 -38.509 1.00 83.44 254 GLN A CA 1
ATOM 1800 C C . GLN A 1 254 ? 14.362 2.366 -39.070 1.00 83.44 254 GLN A C 1
ATOM 1802 O O . GLN A 1 254 ? 14.880 1.255 -39.107 1.00 83.44 254 GLN A O 1
ATOM 1807 N N . THR A 1 255 ? 14.981 3.466 -39.482 1.00 77.31 255 THR A N 1
ATOM 1808 C CA . THR A 1 255 ? 16.400 3.564 -39.826 1.00 77.31 255 THR A CA 1
ATOM 1809 C C . THR A 1 255 ? 17.085 4.560 -38.888 1.00 77.31 255 THR A C 1
ATOM 1811 O O . THR A 1 255 ? 16.434 5.220 -38.081 1.00 77.31 255 THR A O 1
ATOM 1814 N N . ALA A 1 256 ? 18.398 4.747 -39.032 1.00 68.88 256 ALA A N 1
ATOM 1815 C CA . ALA A 1 256 ? 19.154 5.728 -38.247 1.00 68.88 256 ALA A CA 1
ATOM 1816 C C . ALA A 1 256 ? 18.752 7.207 -38.473 1.00 68.88 256 ALA A C 1
ATOM 1818 O O . ALA A 1 256 ? 19.319 8.087 -37.832 1.00 68.88 256 ALA A O 1
ATOM 1819 N N . ALA A 1 257 ? 17.847 7.504 -39.414 1.00 78.25 257 ALA A N 1
ATOM 1820 C CA . ALA A 1 257 ? 17.430 8.875 -39.728 1.00 78.25 257 ALA A CA 1
ATOM 1821 C C . ALA A 1 257 ? 15.908 9.058 -39.856 1.00 78.25 257 ALA A C 1
ATOM 1823 O O . ALA A 1 257 ? 15.406 10.167 -39.665 1.00 78.25 257 ALA A O 1
ATOM 1824 N N . GLU A 1 258 ? 15.168 7.999 -40.185 1.00 89.06 258 GLU A N 1
ATOM 1825 C CA . GLU A 1 258 ? 13.758 8.079 -40.576 1.00 89.06 258 GLU A CA 1
ATOM 1826 C C . GLU A 1 258 ? 12.934 6.966 -39.918 1.00 89.06 258 GLU A C 1
ATOM 1828 O O . GLU A 1 258 ? 13.372 5.814 -39.864 1.00 89.06 258 GLU A O 1
ATOM 1833 N N . THR A 1 259 ? 11.722 7.312 -39.481 1.00 89.44 259 THR A N 1
ATOM 1834 C CA . THR A 1 259 ? 10.634 6.388 -39.151 1.00 89.44 259 THR A CA 1
ATOM 1835 C C . THR A 1 259 ? 9.698 6.289 -40.357 1.00 89.44 259 THR A C 1
ATOM 1837 O O . THR A 1 259 ? 9.133 7.295 -40.798 1.00 89.44 259 THR A O 1
ATOM 1840 N N . ALA A 1 260 ? 9.508 5.083 -40.889 1.00 93.50 260 ALA A N 1
ATOM 1841 C CA . ALA A 1 260 ? 8.546 4.813 -41.952 1.00 93.50 260 ALA A CA 1
ATOM 1842 C C . ALA A 1 260 ? 7.298 4.137 -41.375 1.00 93.50 260 ALA A C 1
ATOM 1844 O O . ALA A 1 260 ? 7.375 3.232 -40.547 1.00 93.50 260 ALA A O 1
ATOM 1845 N N . VAL A 1 261 ? 6.129 4.588 -41.821 1.00 95.44 261 VAL A N 1
ATOM 1846 C CA . VAL A 1 261 ? 4.828 4.069 -41.398 1.00 95.44 261 VAL A CA 1
ATOM 1847 C C . VAL A 1 261 ? 4.232 3.295 -42.554 1.00 95.44 261 VAL A C 1
ATOM 1849 O O . VAL A 1 261 ? 4.092 3.821 -43.661 1.00 95.44 261 VAL A O 1
ATOM 1852 N N . HIS A 1 262 ? 3.873 2.052 -42.284 1.00 96.19 262 HIS A N 1
ATOM 1853 C CA . HIS A 1 262 ? 3.384 1.097 -43.259 1.00 96.19 262 HIS A CA 1
ATOM 1854 C C . HIS A 1 262 ? 1.935 0.721 -42.974 1.00 96.19 262 HIS A C 1
ATOM 1856 O O . HIS A 1 262 ? 1.480 0.764 -41.831 1.00 96.19 262 HIS A O 1
ATOM 1862 N N . ARG A 1 263 ? 1.221 0.317 -44.024 1.00 95.88 263 ARG A N 1
ATOM 1863 C CA . ARG A 1 263 ? -0.081 -0.336 -43.932 1.00 95.88 263 ARG A CA 1
ATOM 1864 C C . ARG A 1 263 ? -0.095 -1.573 -44.821 1.00 95.88 263 ARG A C 1
ATOM 1866 O O . ARG A 1 263 ? -0.110 -1.455 -46.047 1.00 95.88 263 ARG A O 1
ATOM 1873 N N . TYR A 1 264 ? -0.202 -2.736 -44.191 1.00 95.81 264 TYR A N 1
ATOM 1874 C CA . TYR A 1 264 ? -0.416 -4.015 -44.848 1.00 95.81 264 TYR A CA 1
ATOM 1875 C C . TYR A 1 264 ? -1.909 -4.360 -44.890 1.00 95.81 264 TYR A C 1
ATOM 1877 O O . TYR A 1 264 ? -2.557 -4.520 -43.854 1.00 95.81 264 TYR A O 1
ATOM 1885 N N . ALA A 1 265 ? -2.476 -4.487 -46.089 1.00 93.56 265 ALA A N 1
ATOM 1886 C CA . ALA A 1 265 ? -3.862 -4.906 -46.285 1.00 93.56 265 ALA A CA 1
ATOM 1887 C C . ALA A 1 265 ? -4.025 -5.666 -47.604 1.00 93.56 265 ALA A C 1
ATOM 1889 O O . ALA A 1 265 ? -3.420 -5.311 -48.613 1.00 93.56 265 ALA A O 1
ATOM 1890 N N . ASP A 1 266 ? -4.850 -6.716 -47.589 1.00 89.25 266 ASP A N 1
ATOM 1891 C CA . ASP A 1 266 ? -5.174 -7.536 -48.767 1.00 89.25 266 ASP A CA 1
ATOM 1892 C C . ASP A 1 266 ? -3.951 -8.025 -49.564 1.00 89.25 266 ASP A C 1
ATOM 1894 O O . ASP A 1 266 ? -3.959 -8.078 -50.792 1.00 89.25 266 ASP A O 1
ATOM 1898 N N . GLY A 1 267 ? -2.889 -8.410 -48.848 1.00 89.31 267 GLY A N 1
ATOM 1899 C CA . GLY A 1 267 ? -1.653 -8.921 -49.447 1.00 89.31 267 GLY A CA 1
ATOM 1900 C C . GLY A 1 267 ? -0.714 -7.841 -49.984 1.00 89.31 267 GLY A C 1
ATOM 1901 O O . GLY A 1 267 ? 0.279 -8.176 -50.624 1.00 89.31 267 GLY A O 1
ATOM 1902 N N . VAL A 1 268 ? -1.009 -6.561 -49.744 1.00 93.00 268 VAL A N 1
ATOM 1903 C CA . VAL A 1 268 ? -0.204 -5.430 -50.213 1.00 93.00 268 VAL A CA 1
ATOM 1904 C C . VAL A 1 268 ? 0.295 -4.623 -49.021 1.00 93.00 268 VAL A C 1
ATOM 1906 O O . VAL A 1 268 ? -0.510 -4.106 -48.249 1.00 93.00 268 VAL A O 1
ATOM 1909 N N . ASP A 1 269 ? 1.616 -4.480 -48.905 1.00 95.19 269 ASP A N 1
ATOM 1910 C CA . ASP A 1 269 ? 2.245 -3.512 -48.004 1.00 95.19 269 ASP A CA 1
ATOM 1911 C C . ASP A 1 269 ? 2.516 -2.184 -48.724 1.00 95.19 269 ASP A C 1
ATOM 1913 O O . ASP A 1 269 ? 2.948 -2.164 -49.882 1.00 95.19 269 ASP A O 1
ATOM 1917 N N . LYS A 1 270 ? 2.236 -1.066 -48.050 1.00 94.62 270 LYS A N 1
ATOM 1918 C CA . LYS A 1 270 ? 2.479 0.287 -48.562 1.00 94.62 270 LYS A CA 1
ATOM 1919 C C . LYS A 1 270 ? 3.019 1.186 -47.464 1.00 94.62 270 LYS A C 1
ATOM 1921 O O . LYS A 1 270 ? 2.405 1.304 -46.409 1.00 94.62 270 LYS A O 1
ATOM 1926 N N . VAL A 1 271 ? 4.079 1.928 -47.776 1.00 94.94 271 VAL A N 1
ATOM 1927 C CA . VAL A 1 271 ? 4.503 3.081 -46.972 1.00 94.94 271 VAL A CA 1
ATOM 1928 C C . VAL A 1 271 ? 3.470 4.195 -47.140 1.00 94.94 271 VAL A C 1
ATOM 1930 O O . VAL A 1 271 ? 3.232 4.660 -48.256 1.00 94.94 271 VAL A O 1
ATOM 1933 N N . VAL A 1 272 ? 2.853 4.617 -46.040 1.00 95.19 272 VAL A N 1
ATOM 1934 C CA . VAL A 1 272 ? 1.824 5.670 -46.012 1.00 95.19 272 VAL A CA 1
ATOM 1935 C C . VAL A 1 272 ? 2.360 7.003 -45.495 1.00 95.19 272 VAL A C 1
ATOM 1937 O O . VAL A 1 272 ? 1.828 8.052 -45.856 1.00 95.19 272 VAL A O 1
ATOM 1940 N N . ALA A 1 273 ? 3.429 6.979 -44.696 1.00 95.12 273 ALA A N 1
ATOM 1941 C CA . ALA A 1 273 ? 4.134 8.169 -44.236 1.00 95.12 273 ALA A CA 1
ATOM 1942 C C . ALA A 1 273 ? 5.603 7.870 -43.928 1.00 95.12 273 ALA A C 1
ATOM 1944 O O . ALA A 1 273 ? 5.987 6.728 -43.677 1.00 95.12 273 ALA A O 1
ATOM 1945 N N . LYS A 1 274 ? 6.411 8.927 -43.937 1.00 94.75 274 LYS A N 1
ATOM 1946 C CA . LYS A 1 274 ? 7.812 8.949 -43.520 1.00 94.75 274 LYS A CA 1
ATOM 1947 C C . LYS A 1 274 ? 8.032 10.213 -42.705 1.00 94.75 274 LYS A C 1
ATOM 1949 O O . LYS A 1 274 ? 7.538 11.271 -43.096 1.00 94.75 274 LYS A O 1
ATOM 1954 N N . ALA A 1 275 ? 8.751 10.100 -41.601 1.00 91.75 275 ALA A N 1
ATOM 1955 C CA . ALA A 1 275 ? 9.058 11.215 -40.718 1.00 91.75 275 ALA A CA 1
ATOM 1956 C C . ALA A 1 275 ? 10.465 11.056 -40.128 1.00 91.75 275 ALA A C 1
ATOM 1958 O O . ALA A 1 275 ? 10.997 9.942 -40.121 1.00 91.75 275 ALA A O 1
ATOM 1959 N N . PRO A 1 276 ? 11.084 12.137 -39.626 1.00 89.00 276 PRO A N 1
ATOM 1960 C CA . PRO A 1 276 ? 12.316 12.034 -38.856 1.00 89.00 276 PRO A CA 1
ATOM 1961 C C . PRO A 1 276 ? 12.220 11.001 -37.724 1.00 89.00 276 PRO A C 1
ATOM 1963 O O . PRO A 1 276 ? 11.164 10.790 -37.126 1.00 89.00 276 PRO A O 1
ATOM 1966 N N . GLN A 1 277 ? 13.340 10.347 -37.419 1.00 83.06 277 GLN A N 1
ATOM 1967 C CA . GLN A 1 277 ? 13.398 9.334 -36.367 1.00 83.06 277 GLN A CA 1
ATOM 1968 C C . GLN A 1 277 ? 12.841 9.847 -35.024 1.00 83.06 277 GLN A C 1
ATOM 1970 O O . GLN A 1 277 ? 13.376 10.777 -34.410 1.00 83.06 277 GLN A O 1
ATOM 1975 N N . GLY A 1 278 ? 11.822 9.151 -34.516 1.00 75.00 278 GLY A N 1
ATOM 1976 C CA . GLY A 1 278 ? 11.225 9.405 -33.204 1.00 75.00 278 GLY A CA 1
ATOM 1977 C C . GLY A 1 278 ? 10.414 10.699 -33.111 1.00 75.00 278 GLY A C 1
ATOM 1978 O O . GLY A 1 278 ? 10.133 11.138 -32.001 1.00 75.00 278 GLY A O 1
ATOM 1979 N N . SER A 1 279 ? 10.058 11.325 -34.239 1.00 82.81 279 SER A N 1
ATOM 1980 C CA . SER A 1 279 ? 9.159 12.485 -34.249 1.00 82.81 279 SER A CA 1
ATOM 1981 C C . SER A 1 279 ? 7.691 12.127 -34.479 1.00 82.81 279 SER A C 1
ATOM 1983 O O . SER A 1 279 ? 6.836 13.011 -34.420 1.00 82.81 279 SER A O 1
ATOM 1985 N N . VAL A 1 280 ? 7.384 10.844 -34.712 1.00 87.19 280 VAL A N 1
ATOM 1986 C CA . VAL A 1 280 ? 6.017 10.327 -34.835 1.00 87.19 280 VAL A CA 1
ATOM 1987 C C . VAL A 1 280 ? 5.866 8.932 -34.222 1.00 87.19 280 VAL A C 1
ATOM 1989 O O . VAL A 1 280 ? 6.781 8.111 -34.298 1.00 87.19 280 VAL A O 1
ATOM 1992 N N . GLN A 1 281 ? 4.682 8.627 -33.696 1.00 89.69 281 GLN A N 1
ATOM 1993 C CA . GLN A 1 281 ? 4.281 7.293 -33.247 1.00 89.69 281 GLN A CA 1
ATOM 1994 C C . GLN A 1 281 ? 2.972 6.865 -33.909 1.00 89.69 281 GLN A C 1
ATOM 1996 O O . GLN A 1 281 ? 2.129 7.694 -34.259 1.00 89.69 281 GLN A O 1
ATOM 2001 N N . LEU A 1 282 ? 2.815 5.555 -34.091 1.00 92.62 282 LEU A N 1
ATOM 2002 C CA . LEU A 1 282 ? 1.559 4.957 -34.518 1.00 92.62 282 LEU A CA 1
ATOM 2003 C C . LEU A 1 282 ? 0.781 4.502 -33.281 1.00 92.62 282 LEU A C 1
ATOM 2005 O O . LEU A 1 282 ? 1.313 3.752 -32.465 1.00 92.62 282 LEU A O 1
ATOM 2009 N N . HIS A 1 283 ? -0.469 4.938 -33.160 1.00 90.12 283 HIS A N 1
ATOM 2010 C CA . HIS A 1 283 ? -1.355 4.590 -32.052 1.00 90.12 283 HIS A CA 1
ATOM 2011 C C . HIS A 1 283 ? -2.703 4.097 -32.584 1.00 90.12 283 HIS A C 1
ATOM 2013 O O . HIS A 1 283 ? -3.233 4.643 -33.549 1.00 90.12 283 HIS A O 1
ATOM 2019 N N . GLY A 1 284 ? -3.266 3.061 -31.965 1.00 91.00 284 GLY A N 1
ATOM 2020 C CA . GLY A 1 284 ? -4.578 2.528 -32.321 1.00 91.00 284 GLY A CA 1
ATOM 2021 C C . GLY A 1 284 ? -5.564 2.656 -31.177 1.00 91.00 284 GLY A C 1
ATOM 2022 O O . GLY A 1 284 ? -5.244 2.274 -30.055 1.00 91.00 284 GLY A O 1
ATOM 2023 N N . SER A 1 285 ? -6.771 3.129 -31.472 1.00 91.19 285 SER A N 1
ATOM 2024 C CA . SER A 1 285 ? -7.851 3.227 -30.489 1.00 91.19 285 SER A CA 1
ATOM 2025 C C . SER A 1 285 ? -9.204 3.103 -31.183 1.00 91.19 285 SER A C 1
ATOM 2027 O O . SER A 1 285 ? -9.436 3.733 -32.216 1.00 91.19 285 SER A O 1
ATOM 2029 N N . ALA A 1 286 ? -10.086 2.246 -30.657 1.00 90.88 286 ALA A N 1
ATOM 2030 C CA . ALA A 1 286 ? -11.436 2.011 -31.184 1.00 90.88 286 ALA A CA 1
ATOM 2031 C C . ALA A 1 286 ? -11.505 1.781 -32.712 1.00 90.88 286 ALA A C 1
ATOM 2033 O O . ALA A 1 286 ? -12.372 2.308 -33.409 1.00 90.88 286 ALA A O 1
ATOM 2034 N N . GLY A 1 287 ? -10.563 0.997 -33.254 1.00 87.31 287 GLY A N 1
ATOM 2035 C CA . GLY A 1 287 ? -10.517 0.641 -34.679 1.00 87.31 287 GLY A CA 1
ATOM 2036 C C . GLY A 1 287 ? -10.061 1.774 -35.606 1.00 87.31 287 GLY A C 1
ATOM 2037 O O . GLY A 1 287 ? -10.081 1.616 -36.830 1.00 87.31 287 GLY A O 1
ATOM 2038 N N . ARG A 1 288 ? -9.643 2.914 -35.047 1.00 92.56 288 ARG A N 1
ATOM 2039 C CA . ARG A 1 288 ? -8.971 4.002 -35.762 1.00 92.56 288 ARG A CA 1
ATOM 2040 C C . ARG A 1 288 ? -7.476 3.941 -35.511 1.00 92.56 288 ARG A C 1
ATOM 2042 O O . ARG A 1 288 ? -7.024 3.457 -34.474 1.00 92.56 288 ARG A O 1
ATOM 2049 N N . VAL A 1 289 ? -6.725 4.469 -36.468 1.00 95.12 289 VAL A N 1
ATOM 2050 C CA . VAL A 1 289 ? -5.266 4.530 -36.407 1.00 95.12 289 VAL A CA 1
ATOM 2051 C C . VAL A 1 289 ? -4.824 5.982 -36.488 1.00 95.12 289 VAL A C 1
ATOM 2053 O O . VAL A 1 289 ? -5.232 6.731 -37.375 1.00 95.12 289 VAL A O 1
ATOM 2056 N N . PHE A 1 290 ? -3.968 6.386 -35.566 1.00 95.12 290 PHE A N 1
ATOM 2057 C CA . PHE A 1 290 ? -3.443 7.733 -35.481 1.00 95.12 290 PHE A CA 1
ATOM 2058 C C . PHE A 1 290 ? -1.944 7.718 -35.735 1.00 95.12 290 PHE A C 1
ATOM 2060 O O . PHE A 1 290 ? -1.203 6.964 -35.108 1.00 95.12 290 PHE A O 1
ATOM 2067 N N . LEU A 1 291 ? -1.502 8.569 -36.657 1.00 95.38 291 LEU A N 1
ATOM 2068 C CA . LEU A 1 291 ? -0.107 8.971 -36.738 1.00 95.38 291 LEU A CA 1
ATOM 2069 C C . LEU A 1 291 ? 0.033 10.245 -35.913 1.00 95.38 291 LEU A C 1
ATOM 2071 O O . LEU A 1 291 ? -0.469 11.289 -36.323 1.00 95.38 291 LEU A O 1
ATOM 2075 N N . GLN A 1 292 ? 0.671 10.159 -34.756 1.00 91.31 292 GLN A N 1
ATOM 2076 C CA . GLN A 1 292 ? 0.769 11.268 -33.812 1.00 91.31 292 GLN A CA 1
ATOM 2077 C C . GLN A 1 292 ? 2.207 11.747 -33.661 1.00 91.31 292 GLN A C 1
ATOM 2079 O O . GLN A 1 292 ? 3.131 10.946 -33.755 1.00 91.31 292 GLN A O 1
ATOM 2084 N N . GLY A 1 293 ? 2.406 13.046 -33.463 1.00 86.88 293 GLY A N 1
ATOM 2085 C CA . GLY A 1 293 ? 3.730 13.647 -33.310 1.00 86.88 293 GLY A CA 1
ATOM 2086 C C . GLY A 1 293 ? 3.851 15.018 -33.982 1.00 86.88 293 GLY A C 1
ATOM 2087 O O . GLY A 1 293 ? 3.024 15.370 -34.832 1.00 86.88 293 GLY A O 1
ATOM 2088 N N . PRO A 1 294 ? 4.892 15.805 -33.657 1.00 82.50 294 PRO A N 1
ATOM 2089 C CA . PRO A 1 294 ? 5.126 17.120 -34.261 1.00 82.50 294 PRO A CA 1
ATOM 2090 C C . PRO A 1 294 ? 5.221 17.089 -35.797 1.00 82.50 294 PRO A C 1
ATOM 2092 O O . PRO A 1 294 ? 4.719 18.003 -36.458 1.00 82.50 294 PRO A O 1
ATOM 2095 N N . ASP A 1 295 ? 5.786 16.017 -36.364 1.00 87.94 295 ASP A N 1
ATOM 2096 C CA . ASP A 1 295 ? 5.942 15.833 -37.815 1.00 87.94 295 ASP A CA 1
ATOM 2097 C C . ASP A 1 295 ? 4.866 14.920 -38.430 1.00 87.94 295 ASP A C 1
ATOM 2099 O O . ASP A 1 295 ? 5.018 14.432 -39.553 1.00 87.94 295 ASP A O 1
ATOM 2103 N N . ALA A 1 296 ? 3.764 14.666 -37.717 1.00 92.00 296 ALA A N 1
ATOM 2104 C CA . ALA A 1 296 ? 2.703 13.795 -38.201 1.00 92.00 296 ALA A CA 1
ATOM 2105 C C . ALA A 1 296 ? 2.039 14.355 -39.470 1.00 92.00 296 ALA A C 1
ATOM 2107 O O . ALA A 1 296 ? 1.301 15.346 -39.439 1.00 92.00 296 ALA A O 1
ATOM 2108 N N . VAL A 1 297 ? 2.274 13.683 -40.600 1.00 94.12 297 VAL A N 1
ATOM 2109 C CA . VAL A 1 297 ? 1.669 13.991 -41.900 1.00 94.12 297 VAL A CA 1
ATOM 2110 C C . VAL A 1 297 ? 1.296 12.691 -42.608 1.00 94.12 297 VAL A C 1
ATOM 2112 O O . VAL A 1 297 ? 2.127 11.805 -42.779 1.00 94.12 297 VAL A O 1
ATOM 2115 N N . LEU A 1 298 ? 0.047 12.604 -43.074 1.00 94.00 298 LEU A N 1
ATOM 2116 C CA . LEU A 1 298 ? -0.442 11.532 -43.946 1.00 94.00 298 LEU A CA 1
ATOM 2117 C C . LEU A 1 298 ? -0.803 12.130 -45.317 1.00 94.00 298 LEU A C 1
ATOM 2119 O O . LEU A 1 298 ? -1.909 12.649 -45.471 1.00 94.00 298 LEU A O 1
ATOM 2123 N N . PRO A 1 299 ? 0.094 12.080 -46.324 1.00 89.19 299 PRO A N 1
ATOM 2124 C CA . PRO A 1 299 ? -0.167 12.651 -47.651 1.00 89.19 299 PRO A CA 1
ATOM 2125 C C . PRO A 1 299 ? -1.396 12.046 -48.342 1.00 89.19 299 PRO A C 1
ATOM 2127 O O . PRO A 1 299 ? -2.115 12.729 -49.066 1.00 89.19 299 PRO A O 1
ATOM 2130 N N . SER A 1 300 ? -1.640 10.755 -48.105 1.00 88.75 300 SER A N 1
ATOM 2131 C CA . SER A 1 300 ? -2.848 10.048 -48.517 1.00 88.75 300 SER A CA 1
ATOM 2132 C C . SER A 1 300 ? -3.281 9.142 -47.369 1.00 88.75 300 SER A C 1
ATOM 2134 O O . SER A 1 300 ? -2.779 8.029 -47.224 1.00 88.75 300 SER A O 1
ATOM 2136 N N . ALA A 1 301 ? -4.156 9.659 -46.504 1.00 89.31 301 ALA A N 1
ATOM 2137 C CA . ALA A 1 301 ? -4.623 8.935 -45.329 1.00 89.31 301 ALA A CA 1
ATOM 2138 C C . ALA A 1 301 ? -5.487 7.728 -45.742 1.00 89.31 301 ALA A C 1
ATOM 2140 O O . ALA A 1 301 ? -6.492 7.910 -46.440 1.00 89.31 301 ALA A O 1
ATOM 2141 N N . PRO A 1 302 ? -5.134 6.499 -45.318 1.00 91.88 302 PRO A N 1
ATOM 2142 C CA . PRO A 1 302 ? -6.036 5.362 -45.436 1.00 91.88 302 PRO A CA 1
ATOM 2143 C C . PRO A 1 302 ? -7.365 5.615 -44.707 1.00 91.88 302 PRO A C 1
ATOM 2145 O O . PRO A 1 302 ? -7.455 6.444 -43.801 1.00 91.88 302 PRO A O 1
ATOM 2148 N N . ALA A 1 303 ? -8.416 4.883 -45.080 1.00 89.06 303 ALA A N 1
ATOM 2149 C CA . ALA A 1 303 ? -9.697 4.984 -44.387 1.00 89.06 303 ALA A CA 1
ATOM 2150 C C . ALA A 1 303 ? -9.535 4.636 -42.894 1.00 89.06 303 ALA A C 1
ATOM 2152 O O . ALA A 1 303 ? -8.930 3.621 -42.557 1.00 89.06 303 ALA A O 1
ATOM 2153 N N . GLY A 1 304 ? -10.066 5.484 -42.009 1.00 87.75 304 GLY A N 1
ATOM 2154 C CA . GLY A 1 304 ? -9.936 5.322 -40.555 1.00 87.75 304 GLY A CA 1
ATOM 2155 C C . GLY A 1 304 ? -8.595 5.780 -39.968 1.00 87.75 304 GLY A C 1
ATOM 2156 O O . GLY A 1 304 ? -8.405 5.646 -38.760 1.00 87.75 304 GLY A O 1
ATOM 2157 N N . TRP A 1 305 ? -7.690 6.329 -40.789 1.00 95.31 305 TRP A N 1
ATOM 2158 C CA . TRP A 1 305 ? -6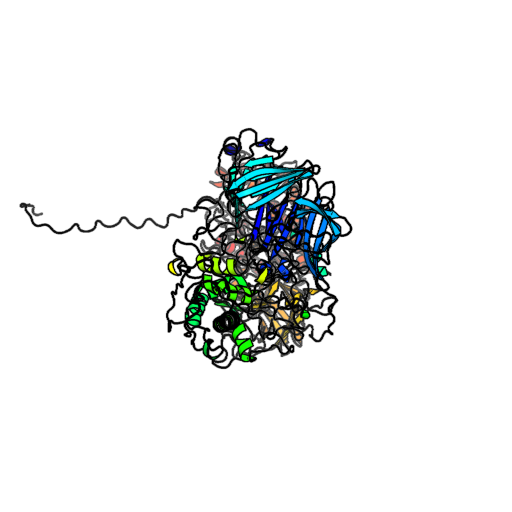.407 6.868 -40.341 1.00 95.31 305 TRP A CA 1
ATOM 2159 C C . TRP A 1 305 ? -6.430 8.394 -40.244 1.00 95.31 305 TRP A C 1
ATOM 2161 O O . TRP A 1 305 ? -7.009 9.069 -41.097 1.00 95.31 305 TRP A O 1
ATOM 2171 N N . GLN A 1 306 ? -5.759 8.949 -39.237 1.00 95.12 306 GLN A N 1
ATOM 2172 C CA . GLN A 1 306 ? -5.681 10.393 -39.022 1.00 95.12 306 GLN A CA 1
ATOM 2173 C C . GLN A 1 306 ? -4.296 10.810 -38.520 1.00 95.12 306 GLN A C 1
ATOM 2175 O O . GLN A 1 306 ? -3.693 10.129 -37.699 1.00 95.12 306 GLN A O 1
ATOM 2180 N N . ALA A 1 307 ? -3.790 11.941 -39.013 1.00 94.50 307 ALA A N 1
ATOM 2181 C CA . ALA A 1 307 ? -2.588 12.562 -38.467 1.00 94.50 307 ALA A CA 1
ATOM 2182 C C . ALA A 1 307 ? -2.977 13.530 -37.339 1.00 94.50 307 ALA A C 1
ATOM 2184 O O . ALA A 1 307 ? -3.925 14.303 -37.499 1.00 94.50 307 ALA A O 1
ATOM 2185 N N . ALA A 1 308 ? -2.245 13.506 -36.228 1.00 91.31 308 ALA A N 1
ATOM 2186 C CA . ALA A 1 308 ? -2.470 14.368 -35.074 1.00 91.31 308 ALA A CA 1
ATOM 2187 C C . ALA A 1 308 ? -1.166 15.068 -34.670 1.00 91.31 308 ALA A C 1
ATOM 2189 O O . ALA A 1 308 ? -0.176 14.426 -34.323 1.00 91.31 308 ALA A O 1
ATOM 2190 N N . LYS A 1 309 ? -1.168 16.404 -34.706 1.00 89.06 309 LYS A N 1
ATOM 2191 C CA . LYS A 1 309 ? -0.034 17.222 -34.256 1.00 89.06 309 LYS A CA 1
ATOM 2192 C C . LYS A 1 309 ? -0.100 17.426 -32.747 1.00 89.06 309 LYS A C 1
ATOM 2194 O O . LYS A 1 309 ? -0.552 18.463 -32.274 1.00 89.06 309 LYS A O 1
ATOM 2199 N N . VAL A 1 310 ? 0.315 16.396 -32.032 1.00 83.69 310 VAL A N 1
ATOM 2200 C CA . VAL A 1 310 ? 0.364 16.303 -30.568 1.00 83.69 310 VAL A CA 1
ATOM 2201 C C . VAL A 1 310 ? 1.722 15.727 -30.159 1.00 83.69 310 VAL A C 1
ATOM 2203 O O . VAL A 1 310 ? 2.457 15.261 -31.038 1.00 83.69 310 VAL A O 1
ATOM 2206 N N . PRO A 1 311 ? 2.086 15.754 -28.868 1.00 81.50 311 PRO A N 1
ATOM 2207 C CA . PRO A 1 311 ? 3.174 14.939 -28.344 1.00 81.50 311 PRO A CA 1
ATOM 2208 C C . PRO A 1 311 ? 3.144 13.503 -28.878 1.00 81.50 311 PRO A C 1
ATOM 2210 O O . PRO A 1 311 ? 2.086 12.882 -28.971 1.00 81.50 311 PRO A O 1
ATOM 2213 N N . ALA A 1 312 ? 4.303 12.969 -29.267 1.00 77.25 312 ALA A N 1
ATOM 2214 C CA . ALA A 1 312 ? 4.365 11.668 -29.935 1.00 77.25 312 ALA A CA 1
ATOM 2215 C C . ALA A 1 312 ? 3.923 10.512 -29.010 1.00 77.25 312 ALA A C 1
ATOM 2217 O O . ALA A 1 312 ? 3.497 9.470 -29.492 1.00 77.25 312 ALA A O 1
ATOM 2218 N N . ASP A 1 313 ? 3.979 10.721 -27.698 1.00 74.38 313 ASP A N 1
ATOM 2219 C CA . ASP A 1 313 ? 3.591 9.819 -26.614 1.00 74.38 313 ASP A CA 1
ATOM 2220 C C . ASP A 1 313 ? 2.176 10.069 -26.055 1.00 74.38 313 ASP A C 1
ATOM 2222 O O . ASP A 1 313 ? 1.788 9.424 -25.086 1.00 74.38 313 ASP A O 1
ATOM 2226 N N . SER A 1 314 ? 1.392 10.977 -26.651 1.00 81.69 314 SER A N 1
ATOM 2227 C CA . SER A 1 314 ? 0.008 11.227 -26.222 1.00 81.69 314 SER A CA 1
ATOM 2228 C C . SER A 1 314 ? -0.900 10.003 -26.365 1.00 81.69 314 SER A C 1
ATOM 2230 O O . SER A 1 314 ? -0.740 9.184 -27.267 1.00 81.69 314 SER A O 1
ATOM 2232 N N . GLU A 1 315 ? -1.930 9.923 -25.530 1.00 87.94 315 GLU A N 1
ATOM 2233 C CA . GLU A 1 315 ? -3.002 8.935 -25.662 1.00 87.94 315 GLU A CA 1
ATOM 2234 C C . GLU A 1 315 ? -4.230 9.620 -26.283 1.00 87.94 315 GLU A C 1
ATOM 2236 O O . GLU A 1 315 ? -4.880 10.475 -25.674 1.00 87.94 315 GLU A O 1
ATOM 2241 N N . LEU A 1 316 ? -4.523 9.293 -27.545 1.00 92.25 316 LEU A N 1
ATOM 2242 C CA . LEU A 1 316 ? -5.635 9.892 -28.285 1.00 92.25 316 LEU A CA 1
ATOM 2243 C C . LEU A 1 316 ? -6.961 9.195 -27.974 1.00 92.25 316 LEU A C 1
ATOM 2245 O O . LEU A 1 316 ? -7.057 7.968 -27.890 1.00 92.25 316 LEU A O 1
ATOM 2249 N N . SER A 1 317 ? -8.017 9.999 -27.872 1.00 95.38 317 SER A N 1
ATOM 2250 C CA . SER A 1 317 ? -9.384 9.520 -27.713 1.00 95.38 317 SER A CA 1
ATOM 2251 C C . SER A 1 317 ? -9.854 8.687 -28.912 1.00 95.38 317 SER A C 1
ATOM 2253 O O . SER A 1 317 ? -9.300 8.747 -30.010 1.00 95.38 317 SER A O 1
ATOM 2255 N N . THR A 1 318 ? -10.926 7.917 -28.726 1.00 94.38 318 THR A N 1
ATOM 2256 C CA . THR A 1 318 ? -11.480 6.974 -29.716 1.00 94.38 318 THR A CA 1
ATOM 2257 C C . THR A 1 318 ? -11.792 7.576 -31.090 1.00 94.38 318 THR A C 1
ATOM 2259 O O . THR A 1 318 ? -11.871 6.847 -32.074 1.00 94.38 318 THR A O 1
ATOM 2262 N N . THR A 1 319 ? -11.992 8.891 -31.191 1.00 92.94 319 THR A N 1
ATOM 2263 C CA . THR A 1 319 ? -12.190 9.620 -32.455 1.00 92.94 319 THR A CA 1
ATOM 2264 C C . THR A 1 319 ? -11.012 10.524 -32.814 1.00 92.94 319 THR A C 1
ATOM 2266 O O . THR A 1 319 ? -10.968 11.030 -33.937 1.00 92.94 319 THR A O 1
ATOM 2269 N N . GLY A 1 320 ? -10.066 10.711 -31.889 1.00 92.38 320 GLY A N 1
ATOM 2270 C CA . GLY A 1 320 ? -8.921 11.605 -32.009 1.00 92.38 320 GLY A CA 1
ATOM 2271 C C . GLY A 1 320 ? -9.264 13.083 -31.851 1.00 92.38 320 GLY A C 1
ATOM 2272 O O . GLY A 1 320 ? -8.499 13.921 -32.315 1.00 92.38 320 GLY A O 1
ATOM 2273 N N . ALA A 1 321 ? -10.414 13.433 -31.265 1.00 92.75 321 ALA A N 1
ATOM 2274 C CA . ALA A 1 321 ? -10.768 14.829 -30.993 1.00 92.75 321 ALA A CA 1
ATOM 2275 C C . ALA A 1 321 ? -10.081 15.382 -29.730 1.00 92.75 321 ALA A C 1
ATOM 2277 O O . ALA A 1 321 ? -9.973 16.602 -29.569 1.00 92.75 321 ALA A O 1
ATOM 2278 N N . PHE A 1 322 ? -9.599 14.495 -28.860 1.00 94.38 322 PHE A N 1
ATOM 2279 C CA . PHE A 1 322 ? -9.010 14.808 -27.567 1.00 94.38 322 PHE A CA 1
ATOM 2280 C C . PHE A 1 322 ? -7.716 14.015 -27.368 1.00 94.38 322 PHE A C 1
ATOM 2282 O O . PHE A 1 322 ? -7.647 12.831 -27.689 1.00 94.38 322 PHE A O 1
ATOM 2289 N N . SER A 1 323 ? -6.685 14.684 -26.866 1.00 91.88 323 SER A N 1
ATOM 2290 C CA . SER A 1 323 ? -5.354 14.124 -26.644 1.00 91.88 323 SER A CA 1
ATOM 2291 C C . SER A 1 323 ? -5.019 14.222 -25.172 1.00 91.88 323 SER A C 1
ATOM 2293 O O . SER A 1 323 ? -4.944 15.334 -24.661 1.00 91.88 323 SER A O 1
ATOM 2295 N N . VAL A 1 324 ? -4.813 13.095 -24.500 1.00 89.31 324 VAL A N 1
ATOM 2296 C CA . VAL A 1 324 ? -4.215 13.074 -23.163 1.00 89.31 324 VAL A CA 1
ATOM 2297 C C . VAL A 1 324 ? -2.707 13.201 -23.346 1.00 89.31 324 VAL A C 1
ATOM 2299 O O . VAL A 1 324 ? -2.071 12.309 -23.902 1.00 89.31 324 VAL A O 1
ATOM 2302 N N . GLU A 1 325 ? -2.148 14.337 -22.939 1.00 82.25 325 GLU A N 1
ATOM 2303 C CA . GLU A 1 325 ? -0.713 14.626 -23.059 1.00 82.25 325 GLU A CA 1
ATOM 2304 C C . GLU A 1 325 ? 0.058 14.132 -21.822 1.00 82.25 325 GLU A C 1
ATOM 2306 O O . GLU A 1 325 ? 1.233 13.788 -21.922 1.00 82.25 325 GLU A O 1
ATOM 2311 N N . SER A 1 326 ? -0.606 14.043 -20.663 1.00 76.75 326 SER A N 1
ATOM 2312 C CA . SER A 1 326 ? -0.051 13.463 -19.437 1.00 76.75 326 SER A CA 1
ATOM 2313 C C . SER A 1 326 ? -1.156 12.933 -18.519 1.00 76.75 326 SER A C 1
ATOM 2315 O O . SER A 1 326 ? -2.251 13.496 -18.482 1.00 76.75 326 SER A O 1
ATOM 2317 N N . ALA A 1 327 ? -0.870 11.866 -17.771 1.00 77.31 327 ALA A N 1
ATOM 2318 C CA . ALA A 1 327 ? -1.747 11.308 -16.739 1.00 77.31 327 ALA A CA 1
ATOM 2319 C C . ALA A 1 327 ? -0.895 10.720 -15.607 1.00 77.31 327 ALA A C 1
ATOM 2321 O O . ALA A 1 327 ? -0.360 9.617 -15.736 1.00 77.31 327 ALA A O 1
ATOM 2322 N N . LEU A 1 328 ? -0.737 11.469 -14.515 1.00 69.38 328 LEU A N 1
ATOM 2323 C CA . LEU A 1 328 ? 0.248 11.181 -13.471 1.00 69.38 328 LEU A CA 1
ATOM 2324 C C . LEU A 1 328 ? -0.367 11.270 -12.074 1.00 69.38 328 LEU A C 1
ATOM 2326 O O . LEU A 1 328 ? -0.995 12.269 -11.736 1.00 69.38 328 LEU A O 1
ATOM 2330 N N . SER A 1 329 ? -0.151 10.246 -11.248 1.00 63.09 329 SER A N 1
ATOM 2331 C CA . SER A 1 329 ? -0.374 10.323 -9.800 1.00 63.09 329 SER A CA 1
ATOM 2332 C C . SER A 1 329 ? 0.803 11.041 -9.143 1.00 63.09 329 SER A C 1
ATOM 2334 O O . SER A 1 329 ? 1.928 10.544 -9.211 1.00 63.09 329 SER A O 1
ATOM 2336 N N . GLY A 1 330 ? 0.572 12.181 -8.492 1.00 51.97 330 GLY A N 1
ATOM 2337 C CA . GLY A 1 330 ? 1.640 12.886 -7.772 1.00 51.97 330 GLY A CA 1
ATOM 2338 C C . GLY A 1 330 ? 2.874 13.198 -8.640 1.00 51.97 330 GLY A C 1
ATOM 2339 O O . GLY A 1 330 ? 2.744 13.638 -9.782 1.00 51.97 330 GLY A O 1
ATOM 2340 N N . ASN A 1 331 ? 4.082 13.003 -8.092 1.00 44.94 331 ASN A N 1
ATOM 2341 C CA . ASN A 1 331 ? 5.336 13.220 -8.821 1.00 44.94 331 ASN A CA 1
ATOM 2342 C C . ASN A 1 331 ? 5.720 11.961 -9.643 1.00 44.94 331 ASN A C 1
ATOM 2344 O O . ASN A 1 331 ? 6.003 10.923 -9.048 1.00 44.94 331 ASN A O 1
ATOM 2348 N N . PRO A 1 332 ? 5.799 12.029 -10.987 1.00 37.56 332 PRO A N 1
ATOM 2349 C CA . PRO A 1 332 ? 6.050 10.878 -11.865 1.00 37.56 332 PRO A CA 1
ATOM 2350 C C . PRO A 1 332 ? 7.390 10.162 -11.653 1.00 37.56 332 PRO A C 1
ATOM 2352 O O . PRO A 1 332 ? 7.475 8.976 -11.982 1.00 37.56 332 PRO A O 1
ATOM 2355 N N . ALA A 1 333 ? 8.415 10.845 -11.126 1.00 35.09 333 ALA A N 1
ATOM 2356 C CA . ALA A 1 333 ? 9.718 10.254 -10.799 1.00 35.09 333 ALA A CA 1
ATOM 2357 C C . ALA A 1 333 ? 9.767 9.611 -9.407 1.00 35.09 333 ALA A C 1
ATOM 2359 O O . ALA A 1 333 ? 10.832 9.152 -8.987 1.00 35.09 333 ALA A O 1
ATOM 2360 N N . ALA A 1 334 ? 8.630 9.583 -8.706 1.00 41.03 334 ALA A N 1
ATOM 2361 C CA . ALA A 1 334 ? 8.464 8.882 -7.451 1.00 41.03 334 ALA A CA 1
ATOM 2362 C C . ALA A 1 334 ? 7.672 7.584 -7.648 1.00 41.03 334 ALA A C 1
ATOM 2364 O O . ALA A 1 334 ? 6.440 7.607 -7.650 1.00 41.03 334 ALA A O 1
ATOM 2365 N N . PRO A 1 335 ? 8.341 6.431 -7.819 1.00 35.97 335 PRO A N 1
ATOM 2366 C CA . PRO A 1 335 ? 7.759 5.170 -7.386 1.00 35.97 335 PRO A CA 1
ATOM 2367 C C . PRO A 1 335 ? 7.351 5.317 -5.912 1.00 35.97 335 PRO A C 1
ATOM 2369 O O . PRO A 1 335 ? 8.103 5.873 -5.107 1.00 35.97 335 PRO A O 1
ATOM 2372 N N . GLY A 1 336 ? 6.123 4.911 -5.609 1.00 36.47 336 GLY A N 1
ATOM 2373 C CA . GLY A 1 336 ? 5.377 5.245 -4.405 1.00 36.47 336 GLY A CA 1
ATOM 2374 C C . GLY A 1 336 ? 6.060 4.905 -3.085 1.00 36.47 336 GLY A C 1
ATOM 2375 O O . GLY A 1 336 ? 7.047 4.178 -2.994 1.00 36.47 336 GLY A O 1
ATOM 2376 N N . SER A 1 337 ? 5.508 5.518 -2.047 1.00 30.56 337 SER A N 1
ATOM 2377 C CA . SER A 1 337 ? 5.823 5.298 -0.646 1.00 30.56 337 SER A CA 1
ATOM 2378 C C . SER A 1 337 ? 5.410 3.904 -0.171 1.00 30.56 337 SER A C 1
ATOM 2380 O O . SER A 1 337 ? 4.468 3.318 -0.697 1.00 30.56 337 SER A O 1
ATOM 2382 N N . ALA A 1 338 ? 6.044 3.468 0.917 1.00 31.70 338 ALA A N 1
ATOM 2383 C CA . ALA A 1 338 ? 5.407 2.769 2.034 1.00 31.70 338 ALA A CA 1
ATOM 2384 C C . ALA A 1 338 ? 3.904 3.113 2.190 1.00 31.70 338 ALA A C 1
ATOM 2386 O O . ALA A 1 338 ? 3.524 4.239 1.836 1.00 31.70 338 ALA A O 1
ATOM 2387 N N . PRO A 1 339 ? 3.035 2.216 2.694 1.00 35.69 339 PRO A N 1
ATOM 2388 C CA . PRO A 1 339 ? 1.593 2.386 2.582 1.00 35.69 339 PRO A CA 1
ATOM 2389 C C . PRO A 1 339 ? 1.142 3.620 3.355 1.00 35.69 339 PRO A C 1
ATOM 2391 O O . PRO A 1 339 ? 1.158 3.628 4.580 1.00 35.69 339 PRO A O 1
ATOM 2394 N N . GLN A 1 340 ? 0.708 4.659 2.624 1.00 36.16 340 GLN A N 1
ATOM 2395 C CA . GLN A 1 340 ? -0.353 5.550 3.102 1.00 36.16 340 GLN A CA 1
ATOM 2396 C C . GLN A 1 340 ? -1.440 4.667 3.720 1.00 36.16 340 GLN A C 1
ATOM 2398 O O . GLN A 1 340 ? -1.786 3.673 3.077 1.00 36.16 340 GLN A O 1
ATOM 2403 N N . PRO A 1 341 ? -2.009 5.011 4.891 1.00 33.84 341 PRO A N 1
ATOM 2404 C CA . PRO A 1 341 ? -3.315 4.486 5.263 1.00 33.84 341 PRO A CA 1
ATOM 2405 C C . PRO A 1 341 ? -4.255 4.784 4.091 1.00 33.84 341 PRO A C 1
ATOM 2407 O O . PRO A 1 341 ? -4.573 5.942 3.844 1.00 33.84 341 PRO A O 1
ATOM 2410 N N . ALA A 1 342 ? -4.518 3.761 3.274 1.00 37.59 342 ALA A N 1
ATOM 2411 C CA . ALA A 1 342 ? -5.432 3.667 2.137 1.00 37.59 342 ALA A CA 1
ATOM 2412 C C . ALA A 1 342 ? -5.855 4.976 1.409 1.00 37.59 342 ALA A C 1
ATOM 2414 O O . ALA A 1 342 ? -7.010 5.145 1.010 1.00 37.59 342 ALA A O 1
ATOM 2415 N N . GLY A 1 343 ? -4.909 5.886 1.159 1.00 48.91 343 GLY A N 1
ATOM 2416 C CA . GLY A 1 343 ? -5.118 7.116 0.401 1.00 48.91 343 GLY A CA 1
ATOM 2417 C C . GLY A 1 343 ? -4.707 6.923 -1.052 1.00 48.91 343 GLY A C 1
ATOM 2418 O O . GLY A 1 343 ? -3.518 6.830 -1.357 1.00 48.91 343 GLY A O 1
ATOM 2419 N N . VAL A 1 344 ? -5.678 6.859 -1.961 1.00 57.66 344 VAL A N 1
ATOM 2420 C CA . VAL A 1 344 ? -5.399 6.784 -3.399 1.00 57.66 344 VAL A CA 1
ATOM 2421 C C . VAL A 1 344 ? -4.784 8.107 -3.860 1.00 57.66 344 VAL A C 1
ATOM 2423 O O . VAL A 1 344 ? -5.310 9.175 -3.545 1.00 57.66 344 VAL A O 1
ATOM 2426 N N . THR A 1 345 ? -3.677 8.079 -4.611 1.00 66.25 345 THR A N 1
ATOM 2427 C CA . THR A 1 345 ? -3.044 9.332 -5.053 1.00 66.25 345 THR A CA 1
ATOM 2428 C C . THR A 1 345 ? -3.844 9.940 -6.212 1.00 66.25 345 THR A C 1
ATOM 2430 O O . THR A 1 345 ? -4.011 9.272 -7.239 1.00 66.25 345 THR A O 1
ATOM 2433 N N . PRO A 1 346 ? -4.305 11.208 -6.126 1.00 72.62 346 PRO A N 1
ATOM 2434 C CA . PRO A 1 346 ? -5.004 11.843 -7.235 1.00 72.62 346 PRO A CA 1
ATOM 2435 C C . PRO A 1 346 ? -4.154 11.864 -8.507 1.00 72.62 346 PRO A C 1
ATOM 2437 O O . PRO A 1 346 ? -2.971 12.217 -8.489 1.00 72.62 346 PRO A O 1
ATOM 2440 N N . VAL A 1 347 ? -4.775 11.499 -9.624 1.00 77.56 347 VAL A N 1
ATOM 2441 C CA . VAL A 1 347 ? -4.180 11.529 -10.955 1.00 77.56 347 VAL A CA 1
ATOM 2442 C C . VAL A 1 347 ? -4.493 12.871 -11.600 1.00 77.56 347 VAL A C 1
ATOM 2444 O O . VAL A 1 347 ? -5.655 13.205 -11.841 1.00 77.56 347 VAL A O 1
ATOM 2447 N N . ARG A 1 348 ? -3.444 13.633 -11.909 1.00 79.38 348 ARG A N 1
ATOM 2448 C CA . ARG A 1 348 ? -3.528 14.840 -12.728 1.00 79.38 348 ARG A CA 1
ATOM 2449 C C . ARG A 1 348 ? -3.446 14.465 -14.194 1.00 79.38 348 ARG A C 1
ATOM 2451 O O . ARG A 1 348 ? -2.507 13.792 -14.615 1.00 79.38 348 ARG A O 1
ATOM 2458 N N . ILE A 1 349 ? -4.435 14.907 -14.959 1.00 82.31 349 ILE A N 1
ATOM 2459 C CA . ILE A 1 349 ? -4.554 14.637 -16.387 1.00 82.31 349 ILE A CA 1
ATOM 2460 C C . ILE A 1 349 ? -4.491 15.959 -17.124 1.00 82.31 349 ILE A C 1
ATOM 2462 O O . ILE A 1 349 ? -5.303 16.852 -16.884 1.00 82.31 349 ILE A O 1
ATOM 2466 N N . THR A 1 350 ? -3.554 16.073 -18.052 1.00 82.94 350 THR A N 1
ATOM 2467 C CA . THR A 1 350 ? -3.447 17.237 -18.924 1.00 82.94 350 THR A CA 1
ATOM 2468 C C . THR A 1 350 ? -3.797 16.814 -20.332 1.00 82.94 350 THR A C 1
ATOM 2470 O O . THR A 1 350 ? -3.442 15.722 -20.791 1.00 82.94 350 THR A O 1
ATOM 2473 N N . ALA A 1 351 ? -4.562 17.655 -21.014 1.00 88.88 351 ALA A N 1
ATOM 2474 C CA . ALA A 1 351 ? -5.091 17.288 -22.307 1.00 88.88 351 ALA A CA 1
ATOM 2475 C C . ALA A 1 351 ? -5.160 18.460 -23.273 1.00 88.88 351 ALA A C 1
ATOM 2477 O O . ALA A 1 351 ? -5.085 19.624 -22.889 1.00 88.88 351 ALA A O 1
ATOM 2478 N N . ARG A 1 352 ? -5.359 18.128 -24.548 1.00 91.19 352 ARG A N 1
ATOM 2479 C CA . ARG A 1 352 ? -5.603 19.070 -25.635 1.00 91.19 352 ARG A CA 1
ATOM 2480 C C . ARG A 1 352 ? -6.831 18.659 -26.431 1.00 91.19 352 ARG A C 1
ATOM 2482 O O . ARG A 1 352 ? -6.929 17.533 -26.915 1.00 91.19 352 ARG A O 1
ATOM 2489 N N . VAL A 1 353 ? -7.737 19.607 -26.640 1.00 93.88 353 VAL A N 1
ATOM 2490 C CA . VAL A 1 353 ? -8.863 19.475 -27.570 1.00 93.88 353 VAL A CA 1
ATOM 2491 C C . VAL A 1 353 ? -8.406 19.954 -28.945 1.00 93.88 353 VAL A C 1
ATOM 2493 O O . VAL A 1 353 ? -8.114 21.134 -29.137 1.00 93.88 353 VAL A O 1
ATOM 2496 N N . LEU A 1 354 ? -8.348 19.059 -29.932 1.00 90.62 354 LEU A N 1
ATOM 2497 C CA . LEU A 1 354 ? -7.712 19.378 -31.218 1.00 90.62 354 LEU A CA 1
ATOM 2498 C C . LEU A 1 354 ? -8.506 20.378 -32.067 1.00 90.62 354 LEU A C 1
ATOM 2500 O O . LEU A 1 354 ? -7.915 21.126 -32.843 1.00 90.62 354 LEU A O 1
ATOM 2504 N N . SER A 1 355 ? -9.835 20.408 -31.939 1.00 89.50 355 SER A N 1
ATOM 2505 C CA . SER A 1 355 ? -10.694 21.292 -32.738 1.00 89.50 355 SER A CA 1
ATOM 2506 C C . SER A 1 355 ? -10.679 22.749 -32.278 1.00 89.50 355 SER A C 1
ATOM 2508 O O . SER A 1 355 ? -10.871 23.643 -33.098 1.00 89.50 355 SER A O 1
ATOM 2510 N N . THR A 1 356 ? -10.494 22.992 -30.979 1.00 92.31 356 THR A N 1
ATOM 2511 C CA . THR A 1 356 ? -10.528 24.333 -30.368 1.00 92.31 356 THR A CA 1
ATOM 2512 C C . THR A 1 356 ? -9.135 24.833 -29.994 1.00 92.31 356 THR A C 1
ATOM 2514 O O . THR A 1 356 ? -8.939 26.036 -29.845 1.00 92.31 356 THR A O 1
ATOM 2517 N N . GLY A 1 357 ? -8.163 23.926 -29.848 1.00 90.62 357 GLY A N 1
ATOM 2518 C CA . GLY A 1 357 ? -6.836 24.224 -29.317 1.00 90.62 357 GLY A CA 1
ATOM 2519 C C . GLY A 1 357 ? -6.810 24.416 -27.799 1.00 90.62 357 GLY A C 1
ATOM 2520 O O . GLY A 1 357 ? -5.754 24.746 -27.268 1.00 90.62 357 GLY A O 1
ATOM 2521 N N . ALA A 1 358 ? -7.939 24.220 -27.108 1.00 91.38 358 ALA A N 1
ATOM 2522 C CA . ALA A 1 358 ? -8.022 24.356 -25.659 1.00 91.38 358 ALA A CA 1
ATOM 2523 C C . ALA A 1 358 ? -7.228 23.251 -24.947 1.00 91.38 358 ALA A C 1
ATOM 2525 O O . ALA A 1 358 ? -7.165 22.115 -25.424 1.00 91.38 358 ALA A O 1
ATOM 2526 N N . GLU A 1 359 ? -6.659 23.580 -23.789 1.00 90.12 359 GLU A N 1
ATOM 2527 C CA . GLU A 1 359 ? -5.778 22.696 -23.020 1.00 90.12 359 GLU A CA 1
ATOM 2528 C C . GLU A 1 359 ? -6.314 22.500 -21.591 1.00 90.12 359 GLU A C 1
ATOM 2530 O O . GLU A 1 359 ? -5.796 23.114 -20.658 1.00 90.12 359 GLU A O 1
ATOM 2535 N N . PRO A 1 360 ? -7.410 21.742 -21.403 1.00 88.06 360 PRO A N 1
ATOM 2536 C CA . PRO A 1 360 ? -7.967 21.519 -20.076 1.00 88.06 360 PRO A CA 1
ATOM 2537 C C . PRO A 1 360 ? -7.061 20.624 -19.219 1.00 88.06 360 PRO A C 1
ATOM 2539 O O . PRO A 1 360 ? -6.395 19.714 -19.719 1.00 88.06 360 PRO A O 1
ATOM 2542 N N . GLU A 1 361 ? -7.112 20.854 -17.910 1.00 85.81 361 GLU A N 1
ATOM 2543 C CA . GLU A 1 361 ? -6.474 20.023 -16.891 1.00 85.81 361 GLU A CA 1
ATOM 2544 C C . GLU A 1 361 ? -7.536 19.475 -15.940 1.00 85.81 361 GLU A C 1
ATOM 2546 O O . GLU A 1 361 ? -8.533 20.144 -15.650 1.00 85.81 361 GLU A O 1
ATOM 2551 N N . PHE A 1 362 ? -7.323 18.248 -15.476 1.00 84.69 362 PHE A N 1
ATOM 2552 C CA . PHE A 1 362 ? -8.233 17.524 -14.601 1.00 84.69 362 PHE A CA 1
ATOM 2553 C C . PHE A 1 362 ? -7.458 16.922 -13.436 1.00 84.69 362 PHE A C 1
ATOM 2555 O O . PHE A 1 362 ? -6.298 16.540 -13.585 1.00 84.69 362 PHE A O 1
ATOM 2562 N N . GLU A 1 363 ? -8.120 16.777 -12.297 1.00 83.31 363 GLU A N 1
ATOM 2563 C CA . GLU A 1 363 ? -7.630 15.993 -11.169 1.00 83.31 363 GLU A CA 1
ATOM 2564 C C . GLU A 1 363 ? -8.694 14.953 -10.809 1.00 83.31 363 GLU A C 1
ATOM 2566 O O . GLU A 1 363 ? -9.892 15.254 -10.766 1.00 83.31 363 GLU A O 1
ATOM 2571 N N . VAL A 1 364 ? -8.266 13.703 -10.640 1.00 81.75 364 VAL A N 1
ATOM 2572 C CA . VAL A 1 364 ? -9.152 12.553 -10.443 1.00 81.75 364 VAL A CA 1
ATOM 2573 C C . VAL A 1 364 ? -8.604 11.717 -9.310 1.00 81.75 364 VAL A C 1
ATOM 2575 O O . VAL A 1 364 ? -7.508 11.184 -9.423 1.00 81.75 364 VAL A O 1
ATOM 2578 N N . GLU A 1 365 ? -9.366 11.561 -8.239 1.00 81.50 365 GLU A N 1
ATOM 2579 C CA . GLU A 1 365 ? -9.059 10.584 -7.198 1.00 81.50 365 GLU A CA 1
ATOM 2580 C C . GLU A 1 365 ? -9.524 9.197 -7.673 1.00 81.50 365 GLU A C 1
ATOM 2582 O O . GLU A 1 365 ? -10.713 9.038 -7.984 1.00 81.50 365 GLU A O 1
ATOM 2587 N N . PRO A 1 366 ? -8.629 8.202 -7.828 1.00 81.69 366 PRO A N 1
ATOM 2588 C CA . PRO A 1 366 ? -9.047 6.937 -8.409 1.00 81.69 366 PRO A CA 1
ATOM 2589 C C . PRO A 1 366 ? -10.028 6.145 -7.523 1.00 81.69 366 PRO A C 1
ATOM 2591 O O . PRO A 1 366 ? -9.643 5.476 -6.573 1.00 81.69 366 PRO A O 1
ATOM 2594 N N . GLY A 1 367 ? -11.307 6.139 -7.905 1.00 78.00 367 GLY A N 1
ATOM 2595 C CA . GLY A 1 367 ? -12.365 5.325 -7.293 1.00 78.00 367 GLY A CA 1
ATOM 2596 C C . GLY A 1 367 ? -13.054 4.440 -8.331 1.00 78.00 367 GLY A C 1
ATOM 2597 O O . GLY A 1 367 ? -13.815 4.940 -9.160 1.00 78.00 367 GLY A O 1
ATOM 2598 N N . ALA A 1 368 ? -12.752 3.137 -8.330 1.00 81.75 368 ALA A N 1
ATOM 2599 C CA . ALA A 1 368 ? -13.259 2.195 -9.332 1.00 81.75 368 ALA A CA 1
ATOM 2600 C C . ALA A 1 368 ? -14.780 1.985 -9.225 1.00 81.75 368 ALA A C 1
ATOM 2602 O O . ALA A 1 368 ? -15.324 1.930 -8.127 1.00 81.75 368 ALA A O 1
ATOM 2603 N N . LEU A 1 369 ? -15.455 1.790 -10.364 1.00 79.69 369 LEU A N 1
ATOM 2604 C CA . LEU A 1 369 ? -16.900 1.504 -10.402 1.00 79.69 369 LEU A CA 1
ATOM 2605 C C . LEU A 1 369 ? -17.261 0.119 -9.834 1.00 79.69 369 LEU A C 1
ATOM 2607 O O . LEU A 1 369 ? -18.353 -0.059 -9.302 1.00 79.69 369 LEU A O 1
ATOM 2611 N N . GLN A 1 370 ? -16.363 -0.861 -9.985 1.00 83.62 370 GLN A N 1
ATOM 2612 C CA . GLN A 1 370 ? -16.503 -2.238 -9.489 1.00 83.62 370 GLN A CA 1
ATOM 2613 C C . GLN A 1 370 ? -15.224 -2.639 -8.729 1.00 83.62 370 GLN A C 1
ATOM 2615 O O . GLN A 1 370 ? -14.429 -3.437 -9.237 1.00 83.62 370 GLN A O 1
ATOM 2620 N N . PRO A 1 371 ? -14.967 -2.049 -7.547 1.00 79.12 371 PRO A N 1
ATOM 2621 C CA . PRO A 1 371 ? -13.692 -2.204 -6.845 1.00 79.12 371 PRO A CA 1
ATOM 2622 C C . PRO A 1 371 ? -13.380 -3.668 -6.506 1.00 79.12 371 PRO A C 1
ATOM 2624 O O . PRO A 1 371 ? -12.242 -4.096 -6.688 1.00 79.12 371 PRO A O 1
ATOM 2627 N N . ASP A 1 372 ? -14.386 -4.456 -6.119 1.00 77.75 372 ASP A N 1
ATOM 2628 C CA . ASP A 1 372 ? -14.216 -5.869 -5.755 1.00 77.75 372 ASP A CA 1
ATOM 2629 C C . ASP A 1 372 ? -13.640 -6.714 -6.898 1.00 77.75 372 ASP A C 1
ATOM 2631 O O . ASP A 1 372 ? -12.776 -7.557 -6.680 1.00 77.75 372 ASP A O 1
ATOM 2635 N N . GLN A 1 373 ? -14.070 -6.473 -8.141 1.00 87.25 373 GLN A N 1
ATOM 2636 C CA . GLN A 1 373 ? -13.632 -7.276 -9.290 1.00 87.25 373 GLN A CA 1
ATOM 2637 C C . GLN A 1 373 ? -12.189 -6.963 -9.707 1.00 87.25 373 GLN A C 1
ATOM 2639 O O . GLN A 1 373 ? -11.469 -7.848 -10.167 1.00 87.25 373 GLN A O 1
ATOM 2644 N N . GLY A 1 374 ? -11.765 -5.703 -9.572 1.00 84.19 374 GLY A N 1
ATOM 2645 C CA . GLY A 1 374 ? -10.393 -5.287 -9.871 1.00 84.19 374 GLY A CA 1
ATOM 2646 C C . GLY A 1 374 ? -9.379 -5.746 -8.821 1.00 84.19 374 GLY A C 1
ATOM 2647 O O . GLY A 1 374 ? -8.222 -6.013 -9.156 1.00 84.19 374 GLY A O 1
ATOM 2648 N N . ARG A 1 375 ? -9.832 -5.884 -7.572 1.00 80.69 375 ARG A N 1
ATOM 2649 C CA . ARG A 1 375 ? -9.013 -6.274 -6.420 1.00 80.69 375 ARG A CA 1
ATOM 2650 C C . ARG A 1 375 ? -8.974 -7.782 -6.177 1.00 80.69 375 ARG A C 1
ATOM 2652 O O . ARG A 1 375 ? -7.960 -8.269 -5.706 1.00 80.69 375 ARG A O 1
ATOM 2659 N N . ALA A 1 376 ? -10.018 -8.525 -6.548 1.00 82.06 376 ALA A N 1
ATOM 2660 C CA . ALA A 1 376 ? -10.033 -9.985 -6.435 1.00 82.06 376 ALA A CA 1
ATOM 2661 C C . ALA A 1 376 ? -8.859 -10.621 -7.188 1.00 82.06 376 ALA A C 1
ATOM 2663 O O . ALA A 1 376 ? -8.649 -10.287 -8.350 1.00 82.06 376 ALA A O 1
ATOM 2664 N N . ASP A 1 377 ? -8.129 -11.549 -6.574 1.00 82.44 377 ASP A N 1
ATOM 2665 C CA . ASP A 1 377 ? -6.922 -12.133 -7.169 1.00 82.44 377 ASP A CA 1
ATOM 2666 C C . ASP A 1 377 ? -7.152 -12.778 -8.545 1.00 82.44 377 ASP A C 1
ATOM 2668 O O . ASP A 1 377 ? -8.172 -13.405 -8.849 1.00 82.44 377 ASP A O 1
ATOM 2672 N N . SER A 1 378 ? -6.153 -12.627 -9.409 1.00 86.38 378 SER A N 1
ATOM 2673 C CA . SER A 1 378 ? -6.113 -13.213 -10.735 1.00 86.38 378 SER A CA 1
ATOM 2674 C C . SER A 1 378 ? -6.043 -14.737 -10.643 1.00 86.38 378 SER A C 1
ATOM 2676 O O . SER A 1 378 ? -5.213 -15.279 -9.908 1.00 86.38 378 SER A O 1
ATOM 2678 N N . PRO A 1 379 ? -6.776 -15.486 -11.489 1.00 85.69 379 PRO A N 1
ATOM 2679 C CA . PRO A 1 379 ? -6.608 -16.936 -11.553 1.00 85.69 379 PRO A CA 1
ATOM 2680 C C . PRO A 1 379 ? -5.179 -17.366 -11.938 1.00 85.69 379 PRO A C 1
ATOM 2682 O O . PRO A 1 379 ? -4.797 -18.513 -11.699 1.00 85.69 379 PRO A O 1
ATOM 2685 N N . ALA A 1 380 ? -4.381 -16.474 -12.540 1.00 81.62 380 ALA A N 1
ATOM 2686 C CA . ALA A 1 380 ? -2.969 -16.725 -12.824 1.00 81.62 380 ALA A CA 1
ATOM 2687 C C . ALA A 1 380 ? -2.114 -16.825 -11.544 1.00 81.62 380 ALA A C 1
ATOM 2689 O O . ALA A 1 380 ? -1.188 -17.636 -11.520 1.00 81.62 380 ALA A O 1
ATOM 2690 N N . VAL A 1 381 ? -2.453 -16.080 -10.482 1.00 74.94 381 VAL A N 1
ATOM 2691 C CA . VAL A 1 381 ? -1.797 -16.156 -9.160 1.00 74.94 381 VAL A CA 1
ATOM 2692 C C . VAL A 1 381 ? -2.026 -17.535 -8.533 1.00 74.94 381 VAL A C 1
ATOM 2694 O O . VAL A 1 381 ? -1.088 -18.197 -8.094 1.00 74.94 381 VAL A O 1
ATOM 2697 N N . ALA A 1 382 ? -3.257 -18.050 -8.609 1.00 61.28 382 ALA A N 1
ATOM 2698 C CA . ALA A 1 382 ? -3.590 -19.382 -8.104 1.00 61.28 382 ALA A CA 1
ATOM 2699 C C . ALA A 1 382 ? -2.914 -20.532 -8.884 1.00 61.28 382 ALA A C 1
ATOM 2701 O O . ALA A 1 382 ? -2.657 -21.593 -8.320 1.00 61.28 382 ALA A O 1
ATOM 2702 N N . LYS A 1 383 ? -2.612 -20.360 -10.181 1.00 55.62 383 LYS A N 1
ATOM 2703 C CA . LYS A 1 383 ? -1.945 -21.392 -11.004 1.00 55.62 383 LYS A CA 1
ATOM 2704 C C . LYS A 1 383 ? -0.434 -21.481 -10.792 1.00 55.62 383 LYS A C 1
ATOM 2706 O O . LYS A 1 383 ? 0.146 -22.541 -11.035 1.00 55.62 383 LYS A O 1
ATOM 2711 N N . THR A 1 384 ? 0.218 -20.389 -10.400 1.00 50.16 384 THR A N 1
ATOM 2712 C CA . THR A 1 384 ? 1.658 -20.375 -10.092 1.00 50.16 384 THR A CA 1
ATOM 2713 C C . THR A 1 384 ? 1.959 -20.860 -8.671 1.00 50.16 384 THR A C 1
ATOM 2715 O O . THR A 1 384 ? 3.120 -21.150 -8.355 1.00 50.16 384 THR A O 1
ATOM 2718 N N . ALA A 1 385 ? 0.922 -21.059 -7.846 1.00 51.91 385 ALA A N 1
ATOM 2719 C CA . ALA A 1 385 ? 0.948 -21.913 -6.663 1.00 51.91 385 ALA A CA 1
ATOM 2720 C C . ALA A 1 385 ? 1.170 -23.375 -7.099 1.00 51.91 385 ALA A C 1
ATOM 2722 O O . ALA A 1 385 ? 0.246 -24.171 -7.252 1.00 51.91 385 ALA A O 1
ATOM 2723 N N . GLY A 1 386 ? 2.416 -23.717 -7.429 1.00 44.50 386 GLY A N 1
ATOM 2724 C CA . GLY A 1 386 ? 2.766 -25.060 -7.872 1.00 44.50 386 GLY A CA 1
ATOM 2725 C C . GLY A 1 386 ? 2.379 -26.113 -6.832 1.00 44.50 386 GLY A C 1
ATOM 2726 O O . GLY A 1 386 ? 2.349 -25.848 -5.633 1.00 44.50 386 GLY A O 1
ATOM 2727 N N . THR A 1 387 ? 2.156 -27.348 -7.281 1.00 40.28 387 THR A N 1
ATOM 2728 C CA . THR A 1 387 ? 2.136 -28.519 -6.397 1.00 40.28 387 THR A CA 1
ATOM 2729 C C . THR A 1 387 ? 3.545 -28.707 -5.823 1.00 40.28 387 THR A C 1
ATOM 2731 O O . THR A 1 387 ? 4.384 -29.385 -6.421 1.00 40.28 387 THR A O 1
ATOM 2734 N N . GLY A 1 388 ? 3.852 -28.016 -4.727 1.00 42.00 388 GLY A N 1
ATOM 2735 C CA . GLY A 1 388 ? 5.163 -28.024 -4.092 1.00 42.00 388 GLY A CA 1
ATOM 2736 C C . GLY A 1 388 ? 5.484 -29.392 -3.502 1.00 42.00 388 GLY A C 1
ATOM 2737 O O . GLY A 1 388 ? 4.956 -29.775 -2.466 1.00 42.00 388 GLY A O 1
ATOM 2738 N N . GLY A 1 389 ? 6.371 -30.131 -4.167 1.00 41.69 389 GLY A N 1
ATOM 2739 C CA . GLY A 1 389 ? 7.032 -31.304 -3.612 1.00 41.69 389 GLY A CA 1
ATOM 2740 C C . GLY A 1 389 ? 8.158 -30.891 -2.666 1.00 41.69 389 GLY A C 1
ATOM 2741 O O . GLY A 1 389 ? 9.300 -30.764 -3.093 1.00 41.69 389 GLY A O 1
ATOM 2742 N N . ALA A 1 390 ? 7.833 -30.707 -1.391 1.00 41.75 390 ALA A N 1
ATOM 2743 C CA . ALA A 1 390 ? 8.732 -30.854 -0.248 1.00 41.75 390 ALA A CA 1
ATOM 2744 C C . ALA A 1 390 ? 7.863 -31.199 0.971 1.00 41.75 390 ALA A C 1
ATOM 2746 O O . ALA A 1 390 ? 6.771 -30.661 1.120 1.00 41.75 390 ALA A O 1
ATOM 2747 N N . GLN A 1 391 ? 8.301 -32.141 1.810 1.00 42.78 391 GLN A N 1
ATOM 2748 C CA . GLN A 1 391 ? 7.569 -32.486 3.032 1.00 42.78 391 GLN A CA 1
ATOM 2749 C C . GLN A 1 391 ? 7.512 -31.265 3.970 1.00 42.78 391 GLN A C 1
ATOM 2751 O O . GLN A 1 391 ? 8.559 -30.653 4.199 1.00 42.78 391 GLN A O 1
ATOM 2756 N N . PRO A 1 392 ? 6.335 -30.919 4.524 1.00 46.62 392 PRO A N 1
ATOM 2757 C CA . PRO A 1 392 ? 6.212 -29.846 5.502 1.00 46.62 392 PRO A CA 1
ATOM 2758 C C . PRO A 1 392 ? 7.035 -30.193 6.748 1.00 46.62 392 PRO A C 1
ATOM 2760 O O . PRO A 1 392 ? 6.864 -31.261 7.335 1.00 46.62 392 PRO A O 1
ATOM 2763 N N . SER A 1 393 ? 7.942 -29.301 7.148 1.00 45.09 393 SER A N 1
ATOM 2764 C CA . SER A 1 393 ? 8.652 -29.394 8.434 1.00 45.09 393 SER A CA 1
ATOM 2765 C C . SER A 1 393 ? 8.552 -28.120 9.276 1.00 45.09 393 SER A C 1
ATOM 2767 O O . SER A 1 393 ? 9.127 -28.078 10.359 1.00 45.09 393 SER A O 1
ATOM 2769 N N . GLY A 1 394 ? 7.862 -27.082 8.789 1.00 53.25 394 GLY A N 1
ATOM 2770 C CA . GLY A 1 394 ? 7.538 -25.897 9.581 1.00 53.25 394 GLY A CA 1
ATOM 2771 C C . GLY A 1 394 ? 6.301 -26.164 10.433 1.00 53.25 394 GLY A C 1
ATOM 2772 O O . GLY A 1 394 ? 5.292 -26.658 9.923 1.00 53.25 394 GLY A O 1
ATOM 2773 N N . THR A 1 395 ? 6.372 -25.863 11.726 1.00 61.66 395 THR A N 1
ATOM 2774 C CA . THR A 1 395 ? 5.194 -25.891 12.593 1.00 61.66 395 THR A CA 1
ATOM 2775 C C . THR A 1 395 ? 4.319 -24.684 12.275 1.00 61.66 395 THR A C 1
ATOM 2777 O O . THR A 1 395 ? 4.834 -23.599 12.005 1.00 61.66 395 THR A O 1
ATOM 2780 N N . GLY A 1 396 ? 2.998 -24.857 12.342 1.00 73.31 396 GLY A N 1
ATOM 2781 C CA . GLY A 1 396 ? 2.043 -23.752 12.225 1.00 73.31 396 GLY A CA 1
ATOM 2782 C C . GLY A 1 396 ? 2.161 -22.730 13.353 1.00 73.31 396 GLY A C 1
ATOM 2783 O O . GLY A 1 396 ? 1.419 -21.767 13.338 1.00 73.31 396 GLY A O 1
ATOM 2784 N N . ASP A 1 397 ? 3.094 -22.912 14.292 1.00 83.50 397 ASP A N 1
ATOM 2785 C CA . ASP A 1 397 ? 3.248 -22.074 15.481 1.00 83.50 397 ASP A CA 1
ATOM 2786 C C . ASP A 1 397 ? 4.590 -21.307 15.540 1.00 83.50 397 ASP A C 1
ATOM 2788 O O . ASP A 1 397 ? 4.853 -20.577 16.492 1.00 83.50 397 ASP A O 1
ATOM 2792 N N . ASP A 1 398 ? 5.470 -21.480 14.544 1.00 87.25 398 ASP A N 1
ATOM 2793 C CA . ASP A 1 398 ? 6.714 -20.697 14.404 1.00 87.25 398 ASP A CA 1
ATOM 2794 C C . ASP A 1 398 ? 6.426 -19.445 13.563 1.00 87.25 398 ASP A C 1
ATOM 2796 O O . ASP A 1 398 ? 5.787 -19.565 12.518 1.00 87.25 398 ASP A O 1
ATOM 2800 N N . THR A 1 399 ? 6.885 -18.261 13.978 1.00 92.19 399 THR A N 1
ATOM 2801 C CA . THR A 1 399 ? 6.724 -17.020 13.197 1.00 92.19 399 THR A CA 1
ATOM 2802 C C . THR A 1 399 ? 7.580 -17.018 11.931 1.00 92.19 399 THR A C 1
ATOM 2804 O O . THR A 1 399 ? 7.205 -16.396 10.941 1.00 92.19 399 THR A O 1
ATOM 2807 N N . THR A 1 400 ? 8.695 -17.753 11.931 1.00 91.38 400 THR A N 1
ATOM 2808 C CA . THR A 1 400 ? 9.635 -17.875 10.811 1.00 91.38 400 THR A CA 1
ATOM 2809 C C . THR A 1 400 ? 9.290 -19.038 9.875 1.00 91.38 400 THR A C 1
ATOM 2811 O O . THR A 1 400 ? 8.396 -19.847 10.142 1.00 91.38 400 THR A O 1
ATOM 2814 N N . ASP A 1 401 ? 10.041 -19.163 8.775 1.00 89.12 401 ASP A N 1
ATOM 2815 C CA . ASP A 1 401 ? 9.977 -20.297 7.846 1.00 89.12 401 ASP A CA 1
ATOM 2816 C C . ASP A 1 401 ? 11.251 -21.157 7.923 1.00 89.12 401 ASP A C 1
ATOM 2818 O O . ASP A 1 401 ? 12.275 -20.838 7.298 1.00 89.12 401 ASP A O 1
ATOM 2822 N N . PRO A 1 402 ? 11.231 -22.279 8.669 1.00 85.06 402 PRO A N 1
ATOM 2823 C CA . PRO A 1 402 ? 12.387 -23.169 8.792 1.00 85.06 402 PRO A CA 1
ATOM 2824 C C . PRO A 1 402 ? 12.810 -23.841 7.477 1.00 85.06 402 PRO A C 1
ATOM 2826 O O . PRO A 1 402 ? 13.973 -24.203 7.320 1.00 85.06 402 PRO A O 1
ATOM 2829 N N . ASN A 1 403 ? 11.883 -24.013 6.530 1.00 79.94 403 ASN A N 1
ATOM 2830 C CA . ASN A 1 403 ? 12.095 -24.644 5.220 1.00 79.94 403 ASN A CA 1
ATOM 2831 C C . ASN A 1 403 ? 12.420 -23.645 4.093 1.00 79.94 403 ASN A C 1
ATOM 2833 O O . ASN A 1 403 ? 12.466 -24.036 2.923 1.00 79.94 403 ASN A O 1
ATOM 2837 N N . ARG A 1 404 ? 12.625 -22.365 4.424 1.00 87.94 404 ARG A N 1
ATOM 2838 C CA . ARG A 1 404 ? 12.980 -21.325 3.453 1.00 87.94 404 ARG A CA 1
ATOM 2839 C C . ARG A 1 404 ? 14.261 -21.668 2.686 1.00 87.94 404 ARG A C 1
ATOM 2841 O O . ARG A 1 404 ? 15.180 -22.299 3.207 1.00 87.94 404 ARG A O 1
ATOM 2848 N N . LYS A 1 405 ? 14.366 -21.150 1.462 1.00 89.25 405 LYS A N 1
ATOM 2849 C CA . LYS A 1 405 ? 15.607 -21.197 0.670 1.00 89.25 405 LYS A CA 1
ATOM 2850 C C . LYS A 1 405 ? 16.611 -20.119 1.089 1.00 89.25 405 LYS A C 1
ATOM 2852 O O . LYS A 1 405 ? 17.812 -20.294 0.899 1.00 89.25 405 LYS A O 1
ATOM 2857 N N . CYS A 1 406 ? 16.128 -19.004 1.628 1.00 91.62 406 CYS A N 1
ATOM 2858 C CA . CYS A 1 406 ? 16.934 -17.813 1.860 1.00 91.62 406 CYS A CA 1
ATOM 2859 C C . CYS A 1 406 ? 17.632 -17.840 3.228 1.00 91.62 406 CYS A C 1
ATOM 2861 O O . CYS A 1 406 ? 17.097 -18.362 4.200 1.00 91.62 406 CYS A O 1
ATOM 2863 N N . ALA A 1 407 ? 18.850 -17.304 3.310 1.00 92.00 407 ALA A N 1
ATOM 2864 C CA . ALA A 1 407 ? 19.735 -17.482 4.461 1.00 92.00 407 ALA A CA 1
ATOM 2865 C C . ALA A 1 407 ? 19.164 -16.920 5.771 1.00 92.00 407 ALA A C 1
ATOM 2867 O O . ALA A 1 407 ? 19.147 -17.613 6.794 1.00 92.00 407 ALA A O 1
ATOM 2868 N N . ILE A 1 408 ? 18.652 -15.694 5.735 1.00 93.38 408 ILE A N 1
ATOM 2869 C CA . ILE A 1 408 ? 18.130 -14.994 6.905 1.00 93.38 408 ILE A CA 1
ATOM 2870 C C . ILE A 1 408 ? 16.606 -15.161 6.949 1.00 93.38 408 ILE A C 1
ATOM 2872 O O . ILE A 1 408 ? 15.949 -14.933 5.938 1.00 93.38 408 ILE A O 1
ATOM 2876 N N . PRO A 1 409 ? 16.021 -15.634 8.063 1.00 92.38 409 PRO A N 1
ATOM 2877 C CA . PRO A 1 409 ? 14.575 -15.792 8.150 1.00 92.38 409 PRO A CA 1
ATOM 2878 C C . PRO A 1 409 ? 13.879 -14.433 8.140 1.00 92.38 409 PRO A C 1
ATOM 2880 O O . PRO A 1 409 ? 14.314 -13.505 8.820 1.00 92.38 409 PRO A O 1
ATOM 2883 N N . ARG A 1 410 ? 12.762 -14.341 7.416 1.00 90.56 410 ARG A N 1
ATOM 2884 C CA . ARG A 1 410 ? 11.752 -13.312 7.670 1.00 90.56 410 ARG A CA 1
ATOM 2885 C C . ARG A 1 410 ? 11.032 -13.658 8.985 1.00 90.56 410 ARG A C 1
ATOM 2887 O O . ARG A 1 410 ? 10.994 -14.826 9.370 1.00 90.56 410 ARG A O 1
ATOM 2894 N N . ASN A 1 411 ? 10.471 -12.657 9.661 1.00 92.75 411 ASN A N 1
ATOM 2895 C CA . ASN A 1 411 ? 9.650 -12.814 10.876 1.00 92.75 411 ASN A CA 1
ATOM 2896 C C . ASN A 1 411 ? 10.381 -13.406 12.093 1.00 92.75 411 ASN A C 1
ATOM 2898 O O . ASN A 1 411 ? 9.769 -14.039 12.953 1.00 92.75 411 ASN A O 1
ATOM 2902 N N . ASP A 1 412 ? 11.697 -13.191 12.180 1.00 91.88 412 ASP A N 1
ATOM 2903 C CA . ASP A 1 412 ? 12.453 -13.380 13.419 1.00 91.88 412 ASP A CA 1
ATOM 2904 C C . ASP A 1 412 ? 12.522 -12.032 14.158 1.00 91.88 412 ASP A C 1
ATOM 2906 O O . ASP A 1 412 ? 13.102 -11.097 13.601 1.00 91.88 412 ASP A O 1
ATOM 2910 N N . PRO A 1 413 ? 11.992 -11.913 15.392 1.00 88.94 413 PRO A N 1
ATOM 2911 C CA . PRO A 1 413 ? 11.960 -10.645 16.135 1.00 88.94 413 PRO A CA 1
ATOM 2912 C C . PRO A 1 413 ? 13.347 -10.077 16.474 1.00 88.94 413 PRO A C 1
ATOM 2914 O O . PRO A 1 413 ? 13.493 -8.923 16.874 1.00 88.94 413 PRO A O 1
ATOM 2917 N N . ARG A 1 414 ? 14.400 -10.893 16.333 1.00 86.94 414 ARG A N 1
ATOM 2918 C CA . ARG A 1 414 ? 15.801 -10.509 16.578 1.00 86.94 414 ARG A CA 1
ATOM 2919 C C . ARG A 1 414 ? 16.487 -9.961 15.324 1.00 86.94 414 ARG A C 1
ATOM 2921 O O . ARG A 1 414 ? 17.677 -9.644 15.373 1.00 86.94 414 ARG A O 1
ATOM 2928 N N . ILE A 1 415 ? 15.783 -9.928 14.192 1.00 91.00 415 ILE A N 1
ATOM 2929 C CA . ILE A 1 415 ? 16.311 -9.520 12.892 1.00 91.00 415 ILE A CA 1
ATOM 2930 C C . ILE A 1 415 ? 15.372 -8.477 12.307 1.00 91.00 415 ILE A C 1
ATOM 2932 O O . ILE A 1 415 ? 14.385 -8.803 11.653 1.00 91.00 415 ILE A O 1
ATOM 2936 N N . GLN A 1 416 ? 15.729 -7.217 12.524 1.00 92.19 416 GLN A N 1
ATOM 2937 C CA . GLN A 1 416 ? 15.015 -6.083 11.962 1.00 92.19 416 GLN A CA 1
ATOM 2938 C C . GLN A 1 416 ? 15.957 -5.237 11.119 1.00 92.19 416 GLN A C 1
ATOM 2940 O O . GLN A 1 416 ? 17.137 -5.074 11.443 1.00 92.19 416 GLN A O 1
ATOM 2945 N N . SER A 1 417 ? 15.434 -4.714 10.024 1.00 94.38 417 SER A N 1
ATOM 2946 C CA . SER A 1 417 ? 16.143 -3.904 9.047 1.00 94.38 417 SER A CA 1
ATOM 2947 C C . SER A 1 417 ? 15.756 -2.457 9.234 1.00 94.38 417 SER A C 1
ATOM 2949 O O . SER A 1 417 ? 14.577 -2.134 9.168 1.00 94.38 417 SER A O 1
ATOM 2951 N N . LEU A 1 418 ? 16.742 -1.600 9.488 1.00 93.50 418 LEU A N 1
ATOM 2952 C CA . LEU A 1 418 ? 16.524 -0.161 9.559 1.00 93.50 418 LEU A CA 1
ATOM 2953 C C . LEU A 1 418 ? 16.253 0.380 8.155 1.00 93.50 418 LEU A C 1
ATOM 2955 O O . LEU A 1 418 ? 17.126 0.263 7.292 1.00 93.50 418 LEU A O 1
ATOM 2959 N N . GLN A 1 419 ? 15.098 1.014 7.955 1.00 92.81 419 GLN A N 1
ATOM 2960 C CA . GLN A 1 419 ? 14.843 1.816 6.769 1.00 92.81 419 GLN A CA 1
ATOM 2961 C C . GLN A 1 419 ? 15.611 3.129 6.887 1.00 92.81 419 GLN A C 1
ATOM 2963 O O . GLN A 1 419 ? 15.347 3.977 7.743 1.00 92.81 419 GLN A O 1
ATOM 2968 N N . GLU A 1 420 ? 16.594 3.307 6.023 1.00 92.44 420 GLU A N 1
ATOM 2969 C CA . GLU A 1 420 ? 17.396 4.512 5.966 1.00 92.44 420 GLU A CA 1
ATOM 2970 C C . GLU A 1 420 ? 16.613 5.688 5.368 1.00 92.44 420 GLU A C 1
ATOM 2972 O O . GLU A 1 420 ? 15.754 5.510 4.497 1.00 92.44 420 GLU A O 1
ATOM 2977 N N . THR A 1 421 ? 16.932 6.909 5.812 1.00 91.38 421 THR A N 1
ATOM 2978 C CA . THR A 1 421 ? 16.475 8.118 5.113 1.00 91.38 421 THR A CA 1
ATOM 2979 C C . THR A 1 421 ? 17.261 8.283 3.805 1.00 91.38 421 THR A C 1
ATOM 2981 O O . THR A 1 421 ? 18.396 7.802 3.702 1.00 91.38 421 THR A O 1
ATOM 2984 N N . PRO A 1 422 ? 16.748 9.048 2.824 1.00 90.25 422 PRO A N 1
ATOM 2985 C CA . PRO A 1 422 ? 17.503 9.378 1.618 1.00 90.25 422 PRO A CA 1
ATOM 2986 C C . PRO A 1 422 ? 18.911 9.935 1.887 1.00 90.25 422 PRO A C 1
ATOM 2988 O O . PRO A 1 422 ? 19.871 9.537 1.233 1.00 90.25 422 PRO A O 1
ATOM 2991 N N . GLN A 1 423 ? 19.058 10.790 2.907 1.00 93.00 423 GLN A N 1
ATOM 2992 C CA . GLN A 1 423 ? 20.353 11.369 3.281 1.00 93.00 423 GLN A CA 1
ATOM 2993 C C . GLN A 1 423 ? 21.315 10.318 3.841 1.00 93.00 423 GLN A C 1
ATOM 2995 O O . GLN A 1 423 ? 22.508 10.370 3.563 1.00 93.00 423 GLN A O 1
ATOM 3000 N N . MET A 1 424 ? 20.814 9.364 4.630 1.00 96.12 424 MET A N 1
ATOM 3001 C CA . MET A 1 424 ? 21.623 8.258 5.145 1.00 96.12 424 MET A CA 1
ATOM 3002 C C . MET A 1 424 ? 22.121 7.366 4.004 1.00 96.12 424 MET A C 1
ATOM 3004 O O . MET A 1 424 ? 23.303 7.032 3.959 1.00 96.12 424 MET A O 1
ATOM 3008 N N . ALA A 1 425 ? 21.246 7.023 3.057 1.00 95.88 425 ALA A N 1
ATOM 3009 C CA . ALA A 1 425 ? 21.611 6.227 1.891 1.00 95.88 425 ALA A CA 1
ATOM 3010 C C . ALA A 1 425 ? 22.687 6.904 1.024 1.00 95.88 425 ALA A C 1
ATOM 3012 O O . ALA A 1 425 ? 23.675 6.263 0.664 1.00 95.88 425 ALA A O 1
ATOM 3013 N N . GLU A 1 426 ? 22.521 8.197 0.716 1.00 97.38 426 GLU A N 1
ATOM 3014 C CA . GLU A 1 426 ? 23.503 8.972 -0.050 1.00 97.38 426 GLU A CA 1
ATOM 3015 C C . GLU A 1 426 ? 24.840 9.079 0.687 1.00 97.38 426 GLU A C 1
ATOM 3017 O O . GLU A 1 426 ? 25.883 8.784 0.108 1.00 97.38 426 GLU A O 1
ATOM 3022 N N . TRP A 1 427 ? 24.812 9.382 1.987 1.00 98.19 427 TRP A N 1
ATOM 3023 C CA . TRP A 1 427 ? 25.996 9.376 2.846 1.00 98.19 427 TRP A CA 1
ATOM 3024 C C . TRP A 1 427 ? 26.742 8.037 2.808 1.00 98.19 427 TRP A C 1
ATOM 3026 O O . TRP A 1 427 ? 27.966 8.007 2.639 1.00 98.19 427 TRP A O 1
ATOM 3036 N N . ALA A 1 428 ? 26.019 6.921 2.925 1.00 98.25 428 ALA A N 1
ATOM 3037 C CA . ALA A 1 428 ? 26.627 5.599 2.901 1.00 98.25 428 ALA A CA 1
ATOM 3038 C C . ALA A 1 428 ? 27.227 5.276 1.527 1.00 98.25 428 ALA A C 1
ATOM 3040 O O . ALA A 1 428 ? 28.350 4.774 1.467 1.00 98.25 428 ALA A O 1
ATOM 3041 N N . ALA A 1 429 ? 26.531 5.595 0.431 1.00 98.25 429 ALA A N 1
ATOM 3042 C CA . ALA A 1 429 ? 27.036 5.384 -0.923 1.00 98.25 429 ALA A CA 1
ATOM 3043 C C . ALA A 1 429 ? 28.290 6.231 -1.207 1.00 98.25 429 ALA A C 1
ATOM 3045 O O . ALA A 1 429 ? 29.308 5.680 -1.637 1.00 98.25 429 ALA A O 1
ATOM 3046 N N . ASP A 1 430 ? 28.247 7.531 -0.895 1.00 98.38 430 ASP A N 1
ATOM 3047 C CA . ASP A 1 430 ? 29.349 8.484 -1.060 1.00 98.38 430 ASP A CA 1
ATOM 3048 C C . ASP A 1 430 ? 30.610 8.010 -0.323 1.00 98.38 430 ASP A C 1
ATOM 3050 O O . ASP A 1 430 ? 31.702 7.970 -0.893 1.00 98.38 430 ASP A O 1
ATOM 3054 N N . LEU A 1 431 ? 30.479 7.574 0.932 1.00 98.44 431 LEU A N 1
ATOM 3055 C CA . LEU A 1 431 ? 31.606 7.055 1.710 1.00 98.44 431 LEU A CA 1
ATOM 3056 C C . LEU A 1 431 ? 32.075 5.678 1.239 1.00 98.44 431 LEU A C 1
ATOM 3058 O O . LEU A 1 431 ? 33.285 5.418 1.219 1.00 98.44 431 LEU A O 1
ATOM 3062 N N . ALA A 1 432 ? 31.152 4.788 0.862 1.00 98.06 432 ALA A N 1
ATOM 3063 C CA . ALA A 1 432 ? 31.483 3.439 0.417 1.00 98.06 432 ALA A CA 1
ATOM 3064 C C . ALA A 1 432 ? 32.385 3.488 -0.817 1.00 98.06 432 ALA A C 1
ATOM 3066 O O . ALA A 1 432 ? 33.448 2.860 -0.820 1.00 98.06 432 ALA A O 1
ATOM 3067 N N . VAL A 1 433 ? 32.032 4.297 -1.825 1.00 97.75 433 VAL A N 1
ATOM 3068 C CA . VAL A 1 433 ? 32.820 4.405 -3.063 1.00 97.75 433 VAL A CA 1
ATOM 3069 C C . VAL A 1 433 ? 34.199 5.038 -2.864 1.00 97.75 433 VAL A C 1
ATOM 3071 O O . VAL A 1 433 ? 35.058 4.924 -3.740 1.00 97.75 433 VAL A O 1
ATOM 3074 N N . LYS A 1 434 ? 34.445 5.682 -1.714 1.00 97.06 434 LYS A N 1
ATOM 3075 C CA . LYS A 1 434 ? 35.763 6.210 -1.318 1.00 97.06 434 LYS A CA 1
ATOM 3076 C C . LYS A 1 434 ? 36.557 5.280 -0.404 1.00 97.06 434 LYS A C 1
ATOM 3078 O O . LYS A 1 434 ? 37.658 5.652 -0.001 1.00 97.06 434 LYS A O 1
ATOM 3083 N N . GLY A 1 435 ? 36.039 4.100 -0.060 1.00 96.38 435 GLY A N 1
ATOM 3084 C CA . GLY A 1 435 ? 36.695 3.235 0.924 1.00 96.38 435 GLY A CA 1
ATOM 3085 C C . GLY A 1 435 ? 36.701 3.842 2.336 1.00 96.38 435 GLY A C 1
ATOM 3086 O O . GLY A 1 435 ? 37.626 3.585 3.106 1.00 96.38 435 GLY A O 1
ATOM 3087 N N . ALA A 1 436 ? 35.716 4.693 2.648 1.00 97.44 436 ALA A N 1
ATOM 3088 C CA . ALA A 1 436 ? 35.651 5.483 3.874 1.00 97.44 436 ALA A CA 1
ATOM 3089 C C . ALA A 1 436 ? 34.424 5.181 4.758 1.00 97.44 436 ALA A C 1
ATOM 3091 O O . ALA A 1 436 ? 34.214 5.871 5.757 1.00 97.44 436 ALA A O 1
ATOM 3092 N N . LEU A 1 437 ? 33.619 4.157 4.440 1.00 97.56 437 LEU A N 1
ATOM 3093 C CA . LEU A 1 437 ? 32.421 3.791 5.213 1.00 97.56 437 LEU A CA 1
ATOM 3094 C C . LEU A 1 437 ? 32.797 2.950 6.446 1.00 97.56 437 LEU A C 1
ATOM 3096 O O . LEU A 1 437 ? 32.501 1.758 6.561 1.00 97.56 437 LEU A O 1
ATOM 3100 N N . THR A 1 438 ? 33.511 3.588 7.372 1.00 96.06 438 THR A N 1
ATOM 3101 C CA . THR A 1 438 ? 34.110 2.959 8.558 1.00 96.06 438 THR A CA 1
ATOM 3102 C C . THR A 1 438 ? 33.421 3.367 9.859 1.00 96.06 438 THR A C 1
ATOM 3104 O O . THR A 1 438 ? 34.051 3.358 10.918 1.00 96.06 438 THR A O 1
ATOM 3107 N N . VAL A 1 439 ? 32.143 3.755 9.795 1.00 96.12 439 VAL A N 1
ATOM 3108 C CA . VAL A 1 439 ? 31.333 4.035 10.989 1.00 96.12 439 VAL A CA 1
ATOM 3109 C C . VAL A 1 439 ? 31.342 2.822 11.923 1.00 96.12 439 VAL A C 1
ATOM 3111 O O . VAL A 1 439 ? 31.238 1.679 11.477 1.00 96.12 439 VAL A O 1
ATOM 3114 N N . SER A 1 440 ? 31.509 3.063 13.223 1.00 95.94 440 SER A N 1
ATOM 3115 C CA . SER A 1 440 ? 31.527 1.994 14.223 1.00 95.94 440 SER A CA 1
ATOM 3116 C C . SER A 1 440 ? 30.106 1.588 14.588 1.00 95.94 440 SER A C 1
ATOM 3118 O O . SER A 1 440 ? 29.325 2.407 15.072 1.00 95.94 440 SER A O 1
ATOM 3120 N N . ARG A 1 441 ? 29.780 0.315 14.373 1.00 96.50 441 ARG A N 1
ATOM 3121 C CA . ARG A 1 441 ? 28.544 -0.321 14.823 1.00 96.50 441 ARG A CA 1
ATOM 3122 C C . ARG A 1 441 ? 28.820 -1.019 16.158 1.00 96.50 441 ARG A C 1
ATOM 3124 O O . ARG A 1 441 ? 29.746 -1.834 16.233 1.00 96.50 441 ARG A O 1
ATOM 3131 N N . PRO A 1 442 ? 28.080 -0.703 17.235 1.00 94.75 442 PRO A N 1
ATOM 3132 C CA . PRO A 1 442 ? 28.234 -1.397 18.508 1.00 94.75 442 PRO A CA 1
ATOM 3133 C C . PRO A 1 442 ? 27.787 -2.861 18.399 1.00 94.75 442 PRO A C 1
ATOM 3135 O O . PRO A 1 442 ? 27.039 -3.234 17.497 1.00 94.75 442 PRO A O 1
ATOM 3138 N N . ALA A 1 443 ? 28.209 -3.689 19.358 1.00 93.56 443 ALA A N 1
ATOM 3139 C CA . ALA A 1 443 ? 27.673 -5.040 19.481 1.00 93.56 443 ALA A CA 1
ATOM 3140 C C . ALA A 1 443 ? 26.157 -4.984 19.730 1.00 93.56 443 ALA A C 1
ATOM 3142 O O . ALA A 1 443 ? 25.689 -4.224 20.579 1.00 93.56 443 ALA A O 1
ATOM 3143 N N . GLY A 1 444 ? 25.409 -5.801 18.998 1.00 89.88 444 GLY A N 1
ATOM 3144 C CA . GLY A 1 444 ? 23.952 -5.798 18.988 1.00 89.88 444 GLY A CA 1
ATOM 3145 C C . GLY A 1 444 ? 23.317 -4.615 18.258 1.00 89.88 444 GLY A C 1
ATOM 3146 O O . GLY A 1 444 ? 22.205 -4.217 18.605 1.00 89.88 444 GLY A O 1
ATOM 3147 N N . TYR A 1 445 ? 24.017 -4.034 17.275 1.00 91.62 445 TYR A N 1
ATOM 3148 C CA . TYR A 1 445 ? 23.457 -2.997 16.408 1.00 91.62 445 TYR A CA 1
ATOM 3149 C C . TYR A 1 445 ? 22.104 -3.430 15.828 1.00 91.62 445 TYR A C 1
ATOM 3151 O O . TYR A 1 445 ? 21.933 -4.583 15.428 1.00 91.62 445 TYR A O 1
ATOM 3159 N N . ASN A 1 446 ? 21.148 -2.503 15.816 1.00 89.50 446 ASN A N 1
ATOM 3160 C CA . ASN A 1 446 ? 19.768 -2.721 15.385 1.00 89.50 446 ASN A CA 1
ATOM 3161 C C . ASN A 1 446 ? 19.018 -3.869 16.086 1.00 89.50 446 ASN A C 1
ATOM 3163 O O . ASN A 1 446 ? 18.160 -4.506 15.490 1.00 89.50 446 ASN A O 1
ATOM 3167 N N . GLY A 1 447 ? 19.371 -4.184 17.335 1.00 86.62 447 GLY A N 1
ATOM 3168 C CA . GLY A 1 447 ? 18.756 -5.298 18.065 1.00 86.62 447 GLY A CA 1
ATOM 3169 C C . GLY A 1 447 ? 19.285 -6.686 17.676 1.00 86.62 447 GLY A C 1
ATOM 3170 O O . GLY A 1 447 ? 18.880 -7.686 18.263 1.00 86.62 447 GLY A O 1
ATOM 3171 N N . SER A 1 448 ? 20.241 -6.760 16.745 1.00 90.62 448 SER A N 1
ATOM 3172 C CA . SER A 1 448 ? 20.811 -8.026 16.277 1.00 90.62 448 SER A CA 1
ATOM 3173 C C . SER A 1 448 ? 21.695 -8.726 17.324 1.00 90.62 448 SER A C 1
ATOM 3175 O O . SER A 1 448 ? 21.986 -8.210 18.407 1.00 90.62 448 SER A O 1
ATOM 3177 N N . ALA A 1 449 ? 22.184 -9.920 16.981 1.00 89.44 449 ALA A N 1
ATOM 3178 C CA . ALA A 1 449 ? 23.188 -10.652 17.759 1.00 89.44 449 ALA A CA 1
ATOM 3179 C C . ALA A 1 449 ? 24.641 -10.363 17.322 1.00 89.44 449 ALA A C 1
ATOM 3181 O O . ALA A 1 449 ? 25.564 -11.034 17.787 1.00 89.44 449 ALA A O 1
ATOM 3182 N N . LEU A 1 450 ? 24.859 -9.388 16.432 1.00 94.06 450 LEU A N 1
ATOM 3183 C CA . LEU A 1 450 ? 26.170 -9.133 15.834 1.00 94.06 450 LEU A CA 1
ATOM 3184 C C . LEU A 1 450 ? 27.203 -8.639 16.865 1.00 94.06 450 LEU A C 1
ATOM 3186 O O . LEU A 1 450 ? 26.858 -7.862 17.765 1.00 94.06 450 LEU A O 1
ATOM 3190 N N . PRO A 1 451 ? 28.491 -9.017 16.734 1.00 95.75 451 PRO A N 1
ATOM 3191 C CA . PRO A 1 451 ? 29.575 -8.341 17.446 1.00 95.75 451 PRO A CA 1
ATOM 3192 C C . PRO A 1 451 ? 29.718 -6.889 16.959 1.00 95.75 451 PRO A C 1
ATOM 3194 O O . PRO A 1 451 ? 29.055 -6.472 16.019 1.00 95.75 451 PRO A O 1
ATOM 3197 N N . ALA A 1 452 ? 30.590 -6.096 17.584 1.00 97.25 452 ALA A N 1
ATOM 3198 C CA . ALA A 1 452 ? 30.907 -4.769 17.053 1.00 97.25 452 ALA A CA 1
ATOM 3199 C C . ALA A 1 452 ? 31.672 -4.889 15.721 1.00 97.25 452 ALA A C 1
ATOM 3201 O O . ALA A 1 452 ? 32.582 -5.714 15.607 1.00 97.25 452 ALA A O 1
ATOM 3202 N N . TYR A 1 453 ? 31.336 -4.057 14.736 1.00 97.88 453 TYR A N 1
ATOM 3203 C CA . TYR A 1 453 ? 31.964 -4.065 13.410 1.00 97.88 453 TYR A CA 1
ATOM 3204 C C . TYR A 1 453 ? 31.956 -2.668 12.778 1.00 97.88 453 TYR A C 1
ATOM 3206 O O . TYR A 1 453 ? 31.384 -1.723 13.314 1.00 97.88 453 TYR A O 1
ATOM 3214 N N . THR A 1 454 ? 32.600 -2.527 11.622 1.00 97.94 454 THR A N 1
ATOM 3215 C CA . THR A 1 454 ? 32.387 -1.394 10.711 1.00 97.94 454 THR A CA 1
ATOM 3216 C C . THR A 1 454 ? 31.946 -1.947 9.356 1.00 97.94 454 THR A C 1
ATOM 3218 O O . THR A 1 454 ? 32.431 -3.023 8.986 1.00 97.94 454 THR A O 1
ATOM 3221 N N . PRO A 1 455 ? 31.064 -1.271 8.593 1.00 97.69 455 PRO A N 1
ATOM 3222 C CA . PRO A 1 455 ? 30.577 -1.791 7.314 1.00 97.69 455 PRO A CA 1
ATOM 3223 C C . PRO A 1 455 ? 31.707 -2.217 6.368 1.00 97.69 455 PRO A C 1
ATOM 3225 O O . PRO A 1 455 ? 31.742 -3.368 5.944 1.00 97.69 455 PRO A O 1
ATOM 3228 N N . GLN A 1 456 ? 32.709 -1.359 6.136 1.00 96.62 456 GLN A N 1
ATOM 3229 C CA . GLN A 1 456 ? 33.876 -1.719 5.315 1.00 96.62 456 GLN A CA 1
ATOM 3230 C C . GLN A 1 456 ? 34.970 -2.521 6.031 1.00 96.62 456 GLN A C 1
ATOM 3232 O O . GLN A 1 456 ? 35.890 -3.012 5.383 1.00 96.62 456 GLN A O 1
ATOM 3237 N N . GLY A 1 457 ? 34.890 -2.702 7.348 1.00 96.50 457 GLY A N 1
ATOM 3238 C CA . GLY A 1 457 ? 35.692 -3.716 8.035 1.00 96.50 457 GLY A CA 1
ATOM 3239 C C . GLY A 1 457 ? 35.151 -5.123 7.781 1.00 96.50 457 GLY A C 1
ATOM 3240 O O . GLY A 1 457 ? 35.926 -6.061 7.612 1.00 96.50 457 GLY A O 1
ATOM 3241 N N . LEU A 1 458 ? 33.822 -5.254 7.725 1.00 96.50 458 LEU A N 1
ATOM 3242 C CA . LEU A 1 458 ? 33.119 -6.513 7.492 1.00 96.50 458 LEU A CA 1
ATOM 3243 C C . LEU A 1 458 ? 33.002 -6.858 5.997 1.00 96.50 458 LEU A C 1
ATOM 3245 O O . LEU A 1 458 ? 33.068 -8.031 5.626 1.00 96.50 458 LEU A O 1
ATOM 3249 N N . PHE A 1 459 ? 32.902 -5.834 5.148 1.00 96.94 459 PHE A N 1
ATOM 3250 C CA . PHE A 1 459 ? 32.914 -5.918 3.687 1.00 96.94 459 PHE A CA 1
ATOM 3251 C C . PHE A 1 459 ? 34.013 -5.008 3.112 1.00 96.94 459 PHE A C 1
ATOM 3253 O O . PHE A 1 459 ? 33.721 -3.912 2.626 1.00 96.94 459 PHE A O 1
ATOM 3260 N N . PRO A 1 460 ? 35.295 -5.421 3.178 1.00 97.31 460 PRO A N 1
ATOM 3261 C CA . PRO A 1 460 ? 36.400 -4.631 2.642 1.00 97.31 460 PRO A CA 1
ATOM 3262 C C . PRO A 1 460 ? 36.200 -4.308 1.163 1.00 97.31 460 PRO A C 1
ATOM 3264 O O . PRO A 1 460 ? 35.916 -5.204 0.371 1.00 97.31 460 PRO A O 1
ATOM 3267 N N . MET A 1 461 ? 36.368 -3.037 0.788 1.00 97.50 461 MET A N 1
ATOM 3268 C CA . MET A 1 461 ? 36.211 -2.604 -0.601 1.00 97.50 461 MET A CA 1
ATOM 3269 C C . MET A 1 461 ? 37.246 -3.290 -1.500 1.00 97.50 461 MET A C 1
ATOM 3271 O O . MET A 1 461 ? 38.454 -3.214 -1.256 1.00 97.50 461 MET A O 1
ATOM 3275 N N . HIS A 1 462 ? 36.781 -3.940 -2.561 1.00 97.56 462 HIS A N 1
ATOM 3276 C CA . HIS A 1 462 ? 37.652 -4.560 -3.553 1.00 97.56 462 HIS A CA 1
ATOM 3277 C C . HIS A 1 462 ? 38.338 -3.503 -4.440 1.00 97.56 462 HIS A C 1
ATOM 3279 O O . HIS A 1 462 ? 37.797 -2.436 -4.722 1.00 97.56 462 HIS A O 1
ATOM 3285 N N . ALA A 1 463 ? 39.545 -3.800 -4.927 1.00 97.69 463 ALA A N 1
ATOM 3286 C CA . ALA A 1 463 ? 40.245 -2.914 -5.856 1.00 97.69 463 ALA A CA 1
ATOM 3287 C C . ALA A 1 463 ? 39.734 -3.089 -7.296 1.00 97.69 463 ALA A C 1
ATOM 3289 O O . ALA A 1 463 ? 39.578 -4.217 -7.775 1.00 97.69 463 ALA A O 1
ATOM 3290 N N . LEU A 1 464 ? 39.559 -1.980 -8.022 1.00 98.06 464 LEU A N 1
ATOM 3291 C CA . LEU A 1 464 ? 39.214 -2.011 -9.444 1.00 98.06 464 LEU A CA 1
ATOM 3292 C C . LEU A 1 464 ? 40.410 -2.414 -10.313 1.00 98.06 464 LEU A C 1
ATOM 3294 O O . LEU A 1 464 ? 41.517 -1.876 -10.199 1.00 98.06 464 LEU A O 1
ATOM 3298 N N . ARG A 1 465 ? 40.169 -3.311 -11.269 1.00 97.19 465 ARG A N 1
ATOM 3299 C CA . ARG A 1 465 ? 41.083 -3.597 -12.378 1.00 97.19 465 ARG A CA 1
ATOM 3300 C C . ARG A 1 465 ? 41.266 -2.328 -13.209 1.00 97.19 465 ARG A C 1
ATOM 3302 O O . ARG A 1 465 ? 40.315 -1.812 -13.797 1.00 97.19 465 ARG A O 1
ATOM 3309 N N . GLY A 1 466 ? 42.506 -1.845 -13.271 1.00 92.75 466 GLY A N 1
ATOM 3310 C CA . GLY A 1 466 ? 42.869 -0.579 -13.918 1.00 92.75 466 GLY A CA 1
ATOM 3311 C C . GLY A 1 466 ? 42.959 0.629 -12.976 1.00 92.75 466 GLY A C 1
ATOM 3312 O O . GLY A 1 466 ? 43.349 1.697 -13.437 1.00 92.75 466 GLY A O 1
ATOM 3313 N N . GLY A 1 467 ? 42.673 0.463 -11.678 1.00 95.50 467 GLY A N 1
ATOM 3314 C CA . GLY A 1 467 ? 42.671 1.554 -10.696 1.00 95.50 467 GLY A CA 1
ATOM 3315 C C . GLY A 1 467 ? 41.468 2.494 -10.838 1.00 95.50 467 GLY A C 1
ATOM 3316 O O . GLY A 1 467 ? 40.667 2.344 -11.753 1.00 95.50 467 GLY A O 1
ATOM 3317 N N . GLY A 1 468 ? 41.341 3.463 -9.927 1.00 96.50 468 GLY A N 1
ATOM 3318 C CA . GLY A 1 468 ? 40.199 4.387 -9.858 1.00 96.50 468 GLY A CA 1
ATOM 3319 C C . GLY A 1 468 ? 39.138 3.959 -8.841 1.00 96.50 468 GLY A C 1
ATOM 3320 O O . GLY A 1 468 ? 39.393 3.081 -8.019 1.00 96.50 468 GLY A O 1
ATOM 3321 N N . LEU A 1 469 ? 37.971 4.607 -8.885 1.00 96.88 469 LEU A N 1
ATOM 3322 C CA . LEU A 1 469 ? 36.846 4.408 -7.962 1.00 96.88 469 LEU A CA 1
ATOM 3323 C C . LEU A 1 469 ? 35.522 4.363 -8.736 1.00 96.88 469 LEU A C 1
ATOM 3325 O O . LEU A 1 469 ? 35.459 4.820 -9.877 1.00 96.88 469 LEU A O 1
ATOM 3329 N N . VAL A 1 470 ? 34.481 3.829 -8.100 1.00 98.31 470 VAL A N 1
ATOM 3330 C CA . VAL A 1 470 ? 33.109 3.839 -8.624 1.00 98.31 470 VAL A CA 1
ATOM 3331 C C . VAL A 1 470 ? 32.505 5.238 -8.443 1.00 98.31 470 VAL A C 1
ATOM 3333 O O . VAL A 1 470 ? 32.658 5.797 -7.361 1.00 98.31 470 VAL A O 1
ATOM 3336 N N . PRO A 1 471 ? 31.820 5.827 -9.438 1.00 98.38 471 PRO A N 1
ATOM 3337 C CA . PRO A 1 471 ? 31.012 7.023 -9.219 1.00 98.38 471 PRO A CA 1
ATOM 3338 C C . PRO A 1 471 ? 29.829 6.703 -8.296 1.00 98.38 471 PRO A C 1
ATOM 3340 O O . PRO A 1 471 ? 29.073 5.774 -8.591 1.00 98.38 471 PRO A O 1
ATOM 3343 N N . ALA A 1 472 ? 29.631 7.480 -7.226 1.00 98.00 472 ALA A N 1
ATOM 3344 C CA . ALA A 1 472 ? 28.522 7.298 -6.279 1.00 98.00 472 ALA A CA 1
ATOM 3345 C C . ALA A 1 472 ? 27.155 7.131 -6.971 1.00 98.00 472 ALA A C 1
ATOM 3347 O O . ALA A 1 472 ? 26.390 6.228 -6.635 1.00 98.00 472 ALA A O 1
ATOM 3348 N N . GLN A 1 473 ? 26.882 7.912 -8.022 1.00 97.44 473 GLN A N 1
ATOM 3349 C CA . GLN A 1 473 ? 25.619 7.850 -8.765 1.00 97.44 473 GLN A CA 1
ATOM 3350 C C . GLN A 1 473 ? 25.358 6.535 -9.503 1.00 97.44 473 GLN A C 1
ATOM 3352 O O . GLN A 1 473 ? 24.202 6.233 -9.782 1.00 97.44 473 GLN A O 1
ATOM 3357 N N . VAL A 1 474 ? 26.389 5.746 -9.824 1.00 98.31 474 VAL A N 1
ATOM 3358 C CA . VAL A 1 474 ? 26.181 4.405 -10.396 1.00 98.31 474 VAL A CA 1
ATOM 3359 C C . VAL A 1 474 ? 25.603 3.480 -9.326 1.00 98.31 474 VAL A C 1
ATOM 3361 O O . VAL A 1 474 ? 24.641 2.767 -9.593 1.00 98.31 474 VAL A O 1
ATOM 3364 N N . LEU A 1 475 ? 26.139 3.533 -8.102 1.00 98.12 475 LEU A N 1
ATOM 3365 C CA . LEU A 1 475 ? 25.641 2.746 -6.972 1.00 98.12 475 LEU A CA 1
ATOM 3366 C C . LEU A 1 475 ? 24.250 3.218 -6.518 1.00 98.12 475 LEU A C 1
ATOM 3368 O O . LEU A 1 475 ? 23.356 2.396 -6.343 1.00 98.12 475 LEU A O 1
ATOM 3372 N N . LEU A 1 476 ? 24.037 4.532 -6.410 1.00 97.31 476 LEU A N 1
ATOM 3373 C CA . LEU A 1 476 ? 22.729 5.113 -6.079 1.00 97.31 476 LEU A CA 1
ATOM 3374 C C . LEU A 1 476 ? 21.670 4.808 -7.149 1.00 97.31 476 LEU A C 1
ATOM 3376 O O . LEU A 1 476 ? 20.524 4.515 -6.818 1.00 97.31 476 LEU A O 1
ATOM 3380 N N . GLY A 1 477 ? 22.052 4.810 -8.431 1.00 95.25 477 GLY A N 1
ATOM 3381 C CA . GLY A 1 477 ? 21.169 4.412 -9.527 1.00 95.25 477 GLY A CA 1
ATOM 3382 C C . GLY A 1 477 ? 20.779 2.929 -9.481 1.00 95.25 477 GLY A C 1
ATOM 3383 O O . GLY A 1 477 ? 19.640 2.601 -9.807 1.00 95.25 477 GLY A O 1
ATOM 3384 N N . ILE A 1 478 ? 21.680 2.043 -9.031 1.00 96.12 478 ILE A N 1
ATOM 3385 C CA . ILE A 1 478 ? 21.352 0.635 -8.744 1.00 96.12 478 ILE A CA 1
ATOM 3386 C C . ILE A 1 478 ? 20.334 0.563 -7.605 1.00 96.12 478 ILE A C 1
ATOM 3388 O O . ILE A 1 478 ? 19.287 -0.045 -7.784 1.00 96.12 478 ILE A O 1
ATOM 3392 N N . MET A 1 479 ? 20.579 1.230 -6.472 1.00 94.44 479 MET A N 1
ATOM 3393 C CA . MET A 1 479 ? 19.642 1.218 -5.336 1.00 94.44 479 MET A CA 1
ATOM 3394 C C . MET A 1 479 ? 18.248 1.733 -5.729 1.00 94.44 479 MET A C 1
ATOM 3396 O O . MET A 1 479 ? 17.232 1.147 -5.351 1.00 94.44 479 MET A O 1
ATOM 3400 N N . ALA A 1 480 ? 18.191 2.797 -6.535 1.00 89.81 480 ALA A N 1
ATOM 3401 C CA . ALA A 1 480 ? 16.943 3.321 -7.080 1.00 89.81 480 ALA A CA 1
ATOM 3402 C C . ALA A 1 480 ? 16.212 2.293 -7.957 1.00 89.81 480 ALA A C 1
ATOM 3404 O O . ALA A 1 480 ? 15.003 2.105 -7.823 1.00 89.81 480 ALA A O 1
ATOM 3405 N N . GLN A 1 481 ? 16.941 1.601 -8.836 1.00 90.12 481 GLN A N 1
ATOM 3406 C CA . GLN A 1 481 ? 16.355 0.626 -9.749 1.00 90.12 481 GLN A CA 1
ATOM 3407 C C . GLN A 1 481 ? 15.903 -0.656 -9.037 1.00 90.12 481 GLN A C 1
ATOM 3409 O O . GLN A 1 481 ? 14.815 -1.158 -9.339 1.00 90.12 481 GLN A O 1
ATOM 3414 N N . GLU A 1 482 ? 16.724 -1.178 -8.127 1.00 86.81 482 GLU A N 1
ATOM 3415 C CA . GLU A 1 482 ? 16.532 -2.475 -7.473 1.00 86.81 482 GLU A CA 1
ATOM 3416 C C . GLU A 1 482 ? 15.376 -2.461 -6.475 1.00 86.81 482 GLU A C 1
ATOM 3418 O O . GLU A 1 482 ? 14.474 -3.290 -6.567 1.00 86.81 482 GLU A O 1
ATOM 3423 N N . SER A 1 483 ? 15.372 -1.491 -5.561 1.00 84.12 483 SER A N 1
ATOM 3424 C CA . SER A 1 483 ? 14.528 -1.532 -4.359 1.00 84.12 483 SER A CA 1
ATOM 3425 C C . SER A 1 483 ? 13.795 -0.229 -4.064 1.00 84.12 483 SER A C 1
ATOM 3427 O O . SER A 1 483 ? 13.116 -0.161 -3.052 1.00 84.12 483 SER A O 1
ATOM 3429 N N . ASN A 1 484 ? 13.939 0.818 -4.889 1.00 84.12 484 ASN A N 1
ATOM 3430 C CA . ASN A 1 484 ? 13.496 2.172 -4.520 1.00 84.12 484 ASN A CA 1
ATOM 3431 C C . ASN A 1 484 ? 14.279 2.743 -3.309 1.00 84.12 484 ASN A C 1
ATOM 3433 O O . ASN A 1 484 ? 13.778 3.590 -2.572 1.00 84.12 484 ASN A O 1
ATOM 3437 N N . MET A 1 485 ? 15.525 2.291 -3.095 1.00 88.25 485 MET A N 1
ATOM 3438 C CA . MET A 1 485 ? 16.323 2.565 -1.885 1.00 88.25 485 MET A CA 1
ATOM 3439 C C . MET A 1 485 ? 15.636 2.077 -0.592 1.00 88.25 485 MET A C 1
ATOM 3441 O O . MET A 1 485 ? 15.678 2.756 0.436 1.00 88.25 485 MET A O 1
ATOM 3445 N N . TRP A 1 486 ? 14.947 0.937 -0.655 1.00 87.75 486 TRP A N 1
ATOM 3446 C CA . TRP A 1 486 ? 14.353 0.293 0.515 1.00 87.75 486 TRP A CA 1
ATOM 3447 C C . TRP A 1 486 ? 15.255 -0.809 1.052 1.00 87.75 486 TRP A C 1
ATOM 3449 O O . TRP A 1 486 ? 15.586 -1.771 0.355 1.00 87.75 486 TRP A O 1
ATOM 3459 N N . GLN A 1 487 ? 15.656 -0.657 2.310 1.00 93.00 487 GLN A N 1
ATOM 3460 C CA . GLN A 1 487 ? 16.345 -1.691 3.072 1.00 93.00 487 GLN A CA 1
ATOM 3461 C C . GLN A 1 487 ? 15.344 -2.539 3.861 1.00 93.00 487 GLN A C 1
ATOM 3463 O O . GLN A 1 487 ? 15.490 -3.765 3.929 1.00 93.00 487 GLN A O 1
ATOM 3468 N N . ALA A 1 488 ? 14.354 -1.886 4.470 1.00 91.88 488 ALA A N 1
ATOM 3469 C CA . ALA A 1 488 ? 13.265 -2.537 5.180 1.00 91.88 488 ALA A CA 1
ATOM 3470 C C . ALA A 1 488 ? 12.078 -2.787 4.241 1.00 91.88 488 ALA A C 1
ATOM 3472 O O . ALA A 1 488 ? 12.045 -2.286 3.120 1.00 91.88 488 ALA A O 1
ATOM 3473 N N . SER A 1 489 ? 11.110 -3.565 4.716 1.00 86.19 489 SER A N 1
ATOM 3474 C CA . SER A 1 489 ? 9.802 -3.710 4.087 1.00 86.19 489 SER A CA 1
ATOM 3475 C C . SER A 1 489 ? 9.176 -2.327 3.878 1.00 86.19 489 SER A C 1
ATOM 3477 O O . SER A 1 489 ? 9.394 -1.433 4.707 1.00 86.19 489 SER A O 1
ATOM 3479 N N . PRO A 1 490 ? 8.339 -2.151 2.841 1.00 78.81 490 PRO A N 1
ATOM 3480 C CA . PRO A 1 490 ? 7.611 -0.911 2.633 1.00 78.81 490 PRO A CA 1
ATOM 3481 C C . PRO A 1 490 ? 6.726 -0.538 3.823 1.00 78.81 490 PRO A C 1
ATOM 3483 O O . PRO A 1 490 ? 6.263 0.583 3.874 1.00 78.81 490 PRO A O 1
ATOM 3486 N N . HIS A 1 491 ? 6.475 -1.413 4.793 1.00 83.00 491 HIS A N 1
ATOM 3487 C CA . HIS A 1 491 ? 5.717 -1.055 5.989 1.00 83.00 491 HIS A CA 1
ATOM 3488 C C . HIS A 1 491 ? 6.487 -0.189 7.004 1.00 83.00 491 HIS A C 1
ATOM 3490 O O . HIS A 1 491 ? 5.852 0.477 7.814 1.00 83.00 491 HIS A O 1
ATOM 3496 N N . ALA A 1 492 ? 7.823 -0.146 6.948 1.00 87.94 492 ALA A N 1
ATOM 3497 C CA . ALA A 1 492 ? 8.636 0.719 7.807 1.00 87.94 492 ALA A CA 1
ATOM 3498 C C . ALA A 1 492 ? 8.871 2.090 7.153 1.00 87.94 492 ALA A C 1
ATOM 3500 O O . ALA A 1 492 ? 9.333 2.188 6.010 1.00 87.94 492 ALA A O 1
ATOM 3501 N N . VAL A 1 493 ? 8.599 3.173 7.888 1.00 86.50 493 VAL A N 1
ATOM 3502 C CA . VAL A 1 493 ? 8.914 4.531 7.412 1.00 86.50 493 VAL A CA 1
ATOM 3503 C C . VAL A 1 493 ? 10.401 4.860 7.584 1.00 86.50 493 VAL A C 1
ATOM 3505 O O . VAL A 1 493 ? 11.136 4.188 8.302 1.00 86.50 493 VAL A O 1
ATOM 3508 N N . ASP A 1 494 ? 10.873 5.930 6.938 1.00 87.25 494 ASP A N 1
ATOM 3509 C CA . ASP A 1 494 ? 12.258 6.385 7.090 1.00 87.25 494 ASP A CA 1
ATOM 3510 C C . ASP A 1 494 ? 12.627 6.573 8.574 1.00 87.25 494 ASP A C 1
ATOM 3512 O O . ASP A 1 494 ? 12.005 7.356 9.296 1.00 87.25 494 ASP A O 1
ATOM 3516 N N . GLY A 1 495 ? 13.686 5.893 9.014 1.00 88.94 495 GLY A N 1
ATOM 3517 C CA . GLY A 1 495 ? 14.156 5.934 10.394 1.00 88.94 495 GLY A CA 1
ATOM 3518 C C . GLY A 1 495 ? 13.525 4.904 11.327 1.00 88.94 495 GLY A C 1
ATOM 3519 O O . GLY A 1 495 ? 13.914 4.890 12.494 1.00 88.94 495 GLY A O 1
ATOM 3520 N N . GLU A 1 496 ? 12.623 4.053 10.850 1.00 90.88 496 GLU A N 1
ATOM 3521 C CA . GLU A 1 496 ? 12.031 2.918 11.568 1.00 90.88 496 GLU A CA 1
ATOM 3522 C C . GLU A 1 496 ? 12.690 1.597 11.148 1.00 90.88 496 GLU A C 1
ATOM 3524 O O . GLU A 1 496 ? 13.257 1.504 10.056 1.00 90.88 496 GLU A O 1
ATOM 3529 N N . SER A 1 497 ? 12.650 0.576 12.007 1.00 92.88 497 SER A N 1
ATOM 3530 C CA . SER A 1 497 ? 13.059 -0.780 11.622 1.00 92.88 497 SER A CA 1
ATOM 3531 C C . SER A 1 497 ? 11.872 -1.730 11.566 1.00 92.88 497 SER A C 1
ATOM 3533 O O . SER A 1 497 ? 10.920 -1.584 12.320 1.00 92.88 497 SER A O 1
ATOM 3535 N N . GLY A 1 498 ? 11.966 -2.745 10.714 1.00 93.25 498 GLY A N 1
ATOM 3536 C CA . GLY A 1 498 ? 10.968 -3.809 10.633 1.00 93.25 498 GLY A CA 1
ATOM 3537 C C . GLY A 1 498 ? 11.496 -5.025 9.893 1.00 93.25 498 GLY A C 1
ATOM 3538 O O . GLY A 1 498 ? 12.702 -5.284 9.887 1.00 93.25 498 GLY A O 1
ATOM 3539 N N . ASN A 1 499 ? 10.621 -5.775 9.224 1.00 93.00 499 ASN A N 1
ATOM 3540 C CA . ASN A 1 499 ? 11.071 -6.788 8.264 1.00 93.00 499 ASN A CA 1
ATOM 3541 C C . ASN A 1 499 ? 11.988 -6.180 7.184 1.00 93.00 499 ASN A C 1
ATOM 3543 O O . ASN A 1 499 ? 11.909 -4.991 6.898 1.00 93.00 499 ASN A O 1
ATOM 3547 N N . PHE A 1 500 ? 12.846 -6.990 6.560 1.00 91.88 500 PHE A N 1
ATOM 3548 C CA . PHE A 1 500 ? 13.590 -6.573 5.364 1.00 91.88 500 PHE A CA 1
ATOM 3549 C C . PHE A 1 500 ? 12.688 -6.556 4.121 1.00 91.88 500 PHE A C 1
ATOM 3551 O O . PHE A 1 500 ? 11.691 -7.278 4.075 1.00 91.88 500 PHE A O 1
ATOM 3558 N N . GLU A 1 501 ? 13.081 -5.782 3.102 1.00 85.81 501 GLU A N 1
ATOM 3559 C CA . GLU A 1 501 ? 12.432 -5.775 1.781 1.00 85.81 501 GLU A CA 1
ATOM 3560 C C . GLU A 1 501 ? 12.366 -7.197 1.204 1.00 85.81 501 GLU A C 1
ATOM 3562 O O . GLU A 1 501 ? 13.398 -7.841 0.993 1.00 85.81 501 GLU A O 1
ATOM 3567 N N . GLN A 1 502 ? 11.149 -7.697 0.969 1.00 77.25 502 GLN A N 1
ATOM 3568 C CA . GLN A 1 502 ? 10.888 -9.119 0.769 1.00 77.25 502 GLN A CA 1
ATOM 3569 C C . GLN A 1 502 ? 11.570 -9.696 -0.481 1.00 77.25 502 GLN A C 1
ATOM 3571 O O . GLN A 1 502 ? 11.898 -10.885 -0.475 1.00 77.25 502 GLN A O 1
ATOM 3576 N N . GLY A 1 503 ? 11.758 -8.921 -1.559 1.00 66.06 503 GLY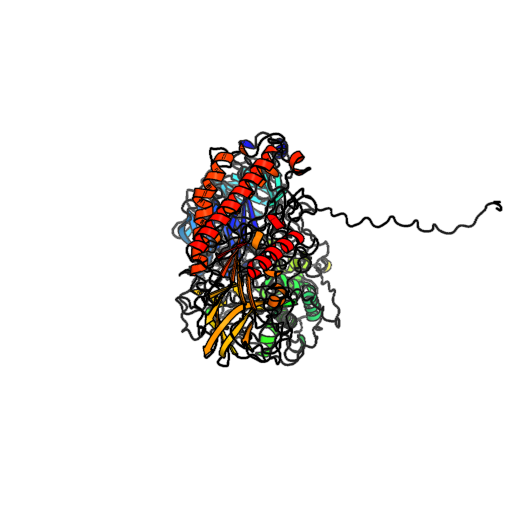 A N 1
ATOM 3577 C CA . GLY A 1 503 ? 12.648 -9.282 -2.681 1.00 66.06 503 GLY A CA 1
ATOM 3578 C C . GLY A 1 503 ? 12.389 -10.648 -3.354 1.00 66.06 503 GLY A C 1
ATOM 3579 O O . GLY A 1 503 ? 13.267 -11.221 -3.997 1.00 66.06 503 GLY A O 1
ATOM 3580 N N . GLY A 1 504 ? 11.196 -11.240 -3.199 1.00 76.12 504 GLY A N 1
ATOM 3581 C CA . GLY A 1 504 ? 10.888 -12.604 -3.662 1.00 76.12 504 GLY A CA 1
ATOM 3582 C C . GLY A 1 504 ? 11.307 -13.748 -2.721 1.00 76.12 504 GLY A C 1
ATOM 3583 O O . GLY A 1 504 ? 11.534 -14.869 -3.189 1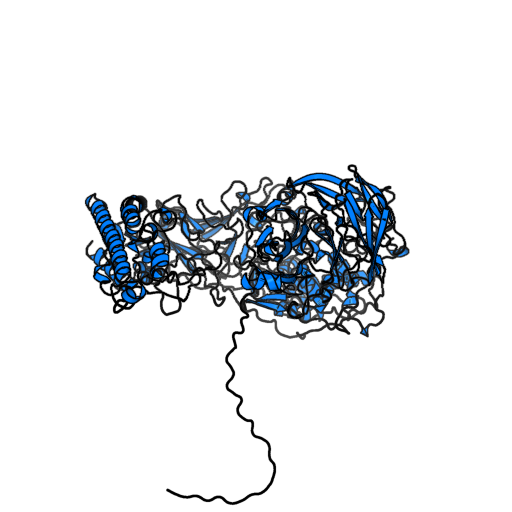.00 76.12 504 GLY A O 1
ATOM 3584 N N . PHE A 1 505 ? 11.400 -13.495 -1.411 1.00 86.00 505 PHE A N 1
ATOM 3585 C CA . PHE A 1 505 ? 11.691 -14.474 -0.351 1.00 86.00 505 PHE A CA 1
ATOM 3586 C C . PHE A 1 505 ? 10.793 -15.722 -0.400 1.00 86.00 505 PHE A C 1
ATOM 3588 O O . PHE A 1 505 ? 11.280 -16.848 -0.287 1.00 86.00 505 PHE A O 1
ATOM 3595 N N . TYR A 1 506 ? 9.489 -15.539 -0.627 1.00 84.00 506 TYR A N 1
ATOM 3596 C CA . TYR A 1 506 ? 8.509 -16.631 -0.692 1.00 84.00 506 TYR A CA 1
ATOM 3597 C C . TYR A 1 506 ? 8.328 -17.223 -2.094 1.00 84.00 506 TYR A C 1
ATOM 3599 O O . TYR A 1 506 ? 7.521 -18.129 -2.276 1.00 84.00 506 TYR A O 1
ATOM 3607 N N . GLY A 1 507 ? 9.077 -16.761 -3.097 1.00 77.56 507 GLY A N 1
ATOM 3608 C CA . GLY A 1 507 ? 8.929 -17.181 -4.490 1.00 77.56 507 GLY A CA 1
ATOM 3609 C C . GLY A 1 507 ? 8.781 -16.000 -5.449 1.00 77.56 507 GLY A C 1
ATOM 3610 O O . GLY A 1 507 ? 8.833 -14.840 -5.057 1.00 77.56 507 GLY A O 1
ATOM 3611 N N . ARG A 1 508 ? 8.618 -16.305 -6.741 1.00 68.44 508 ARG A N 1
ATOM 3612 C CA . ARG A 1 508 ? 8.545 -15.311 -7.836 1.00 68.44 508 ARG A CA 1
ATOM 3613 C C . ARG A 1 508 ? 7.108 -14.953 -8.242 1.00 68.44 508 ARG A C 1
ATOM 3615 O O . ARG A 1 508 ? 6.912 -14.400 -9.321 1.00 68.44 508 ARG A O 1
ATOM 3622 N N . ASN A 1 509 ? 6.123 -15.324 -7.427 1.00 66.94 509 ASN A N 1
ATOM 3623 C CA . ASN A 1 509 ? 4.705 -15.105 -7.708 1.00 66.94 509 ASN A CA 1
ATOM 3624 C C . ASN A 1 509 ? 4.287 -13.676 -7.310 1.00 66.94 509 ASN A C 1
ATOM 3626 O O . ASN A 1 509 ? 4.979 -13.028 -6.529 1.00 66.94 509 ASN A O 1
ATOM 3630 N N . VAL A 1 510 ? 3.174 -13.197 -7.869 1.00 66.44 510 VAL A N 1
ATOM 3631 C CA . VAL A 1 510 ? 2.498 -11.953 -7.453 1.00 66.44 510 VAL A CA 1
ATOM 3632 C C . VAL A 1 510 ? 1.407 -12.325 -6.437 1.00 66.44 510 VAL A C 1
ATOM 3634 O O . VAL A 1 510 ? 0.809 -13.388 -6.594 1.00 66.44 510 VAL A O 1
ATOM 3637 N N . GLY A 1 511 ? 1.151 -11.485 -5.429 1.00 71.44 511 GLY A N 1
ATOM 3638 C CA . GLY A 1 511 ? 0.168 -11.731 -4.361 1.00 71.44 511 GLY A CA 1
ATOM 3639 C C . GLY A 1 511 ? 0.704 -12.509 -3.153 1.00 71.44 511 GLY A C 1
ATOM 3640 O O . GLY A 1 511 ? 1.765 -13.135 -3.214 1.00 71.44 511 GLY A O 1
ATOM 3641 N N . VAL A 1 512 ? -0.067 -12.507 -2.060 1.00 74.56 512 VAL A N 1
ATOM 3642 C CA . VAL A 1 512 ? 0.236 -13.244 -0.806 1.00 74.56 512 VAL A CA 1
ATOM 3643 C C . VAL A 1 512 ? -0.304 -14.669 -0.789 1.00 74.56 512 VAL A C 1
ATOM 3645 O O . VAL A 1 512 ? -0.258 -15.370 0.211 1.00 74.56 512 VAL A O 1
ATOM 3648 N N . ASP A 1 513 ? -0.861 -15.117 -1.902 1.00 76.31 513 ASP A N 1
ATOM 3649 C CA . ASP A 1 513 ? -1.759 -16.263 -1.927 1.00 76.31 513 ASP A CA 1
ATOM 3650 C C . ASP A 1 513 ? -1.041 -17.617 -2.068 1.00 76.31 513 ASP A C 1
ATOM 3652 O O . ASP A 1 513 ? -1.682 -18.675 -2.019 1.00 76.31 513 ASP A O 1
ATOM 3656 N N . SER A 1 514 ? 0.283 -17.589 -2.271 1.00 75.12 514 SER A N 1
ATOM 3657 C CA . SER A 1 514 ? 1.092 -18.766 -2.588 1.00 75.12 514 SER A CA 1
ATOM 3658 C C . SER A 1 514 ? 2.551 -18.650 -2.144 1.00 75.12 514 SER A C 1
ATOM 3660 O O . SER A 1 514 ? 3.180 -17.604 -2.287 1.00 75.12 514 SER A O 1
ATOM 3662 N N . VAL A 1 515 ? 3.118 -19.773 -1.696 1.00 80.31 515 VAL A N 1
ATOM 3663 C CA . VAL A 1 515 ? 4.537 -19.905 -1.335 1.00 80.31 515 VAL A CA 1
ATOM 3664 C C . VAL A 1 515 ? 5.217 -20.927 -2.249 1.00 80.31 515 VAL A C 1
ATOM 3666 O O . VAL A 1 515 ? 4.715 -22.028 -2.475 1.00 80.31 515 VAL A O 1
ATOM 3669 N N . ASN A 1 516 ? 6.394 -20.581 -2.767 1.00 81.00 516 ASN A N 1
ATOM 3670 C CA . ASN A 1 516 ? 7.260 -21.456 -3.551 1.00 81.00 516 ASN A CA 1
ATOM 3671 C C . ASN A 1 516 ? 8.748 -21.145 -3.307 1.00 81.00 516 ASN A C 1
ATOM 3673 O O . ASN A 1 516 ? 9.427 -20.522 -4.133 1.00 81.00 516 ASN A O 1
ATOM 3677 N N . PHE A 1 517 ? 9.286 -21.653 -2.195 1.00 84.31 517 PHE A N 1
ATOM 3678 C CA . PHE A 1 517 ? 10.689 -21.446 -1.815 1.00 84.31 517 PHE A CA 1
ATOM 3679 C C . PHE A 1 517 ? 11.701 -21.955 -2.847 1.00 84.31 517 PHE A C 1
ATOM 3681 O O . PHE A 1 517 ? 12.776 -21.375 -2.983 1.00 84.31 517 PHE A O 1
ATOM 3688 N N . ALA A 1 518 ? 11.372 -22.983 -3.638 1.00 81.88 518 ALA A N 1
ATOM 3689 C CA . ALA A 1 518 ? 12.267 -23.473 -4.691 1.00 81.88 518 ALA A CA 1
ATOM 3690 C C . ALA A 1 518 ? 12.548 -22.403 -5.764 1.00 81.88 518 ALA A C 1
ATOM 3692 O O . ALA A 1 518 ? 13.595 -22.424 -6.418 1.00 81.88 518 ALA A O 1
ATOM 3693 N N . LYS A 1 519 ? 11.624 -21.452 -5.934 1.00 79.00 519 LYS A N 1
ATOM 3694 C CA . LYS A 1 519 ? 11.752 -20.324 -6.857 1.00 79.00 519 LYS A CA 1
ATOM 3695 C C . LYS A 1 519 ? 12.204 -19.031 -6.185 1.00 79.00 519 LYS A C 1
ATOM 3697 O O . LYS A 1 519 ? 12.401 -18.064 -6.910 1.00 79.00 519 LYS A O 1
ATOM 3702 N N . ALA A 1 520 ? 12.418 -19.007 -4.870 1.00 84.44 520 ALA A N 1
ATOM 3703 C CA . ALA A 1 520 ? 12.850 -17.803 -4.170 1.00 84.44 520 ALA A CA 1
ATOM 3704 C C . ALA A 1 520 ? 14.180 -17.260 -4.715 1.00 84.44 520 ALA A C 1
ATOM 3706 O O . ALA A 1 520 ? 15.080 -18.034 -5.079 1.00 84.44 520 ALA A O 1
ATOM 3707 N N . ASP A 1 521 ? 14.258 -15.932 -4.779 1.00 80.38 521 ASP A N 1
ATOM 3708 C CA . ASP A 1 521 ? 15.410 -15.195 -5.306 1.00 80.38 521 ASP A CA 1
ATOM 3709 C C . ASP A 1 521 ? 16.432 -14.834 -4.222 1.00 80.38 521 ASP A C 1
ATOM 3711 O O . ASP A 1 521 ? 17.635 -14.857 -4.464 1.00 80.38 521 ASP A O 1
ATOM 3715 N N . CYS A 1 522 ? 15.948 -14.627 -2.993 1.00 88.56 522 CYS A N 1
ATOM 3716 C CA . CYS A 1 522 ? 16.764 -14.361 -1.810 1.00 88.56 522 CYS A CA 1
ATOM 3717 C C . CYS A 1 522 ? 17.615 -13.085 -1.913 1.00 88.56 522 CYS A C 1
ATOM 3719 O O . CYS A 1 522 ? 18.750 -13.077 -1.441 1.00 88.56 522 CYS A O 1
ATOM 3721 N N . GLY A 1 523 ? 17.068 -12.029 -2.522 1.00 89.06 523 GLY A N 1
ATOM 3722 C CA . GLY A 1 523 ? 17.638 -10.682 -2.483 1.00 89.06 523 GLY A CA 1
ATOM 3723 C C . GLY A 1 523 ? 17.348 -9.997 -1.149 1.00 89.06 523 GLY A C 1
ATOM 3724 O O . GLY A 1 523 ? 16.263 -10.164 -0.598 1.00 89.06 523 GLY A O 1
ATOM 3725 N N . TYR A 1 524 ? 18.326 -9.255 -0.623 1.00 91.00 524 TYR A N 1
ATOM 3726 C CA . TYR A 1 524 ? 18.201 -8.529 0.644 1.00 91.00 524 TYR A CA 1
ATOM 3727 C C . TYR A 1 524 ? 18.629 -7.068 0.502 1.00 91.00 524 TYR A C 1
ATOM 3729 O O . TYR A 1 524 ? 19.708 -6.775 -0.028 1.00 91.00 524 TYR A O 1
ATOM 3737 N N . GLY A 1 525 ? 17.815 -6.173 1.066 1.00 89.06 525 GLY A N 1
ATOM 3738 C CA . GLY A 1 525 ? 18.134 -4.767 1.302 1.00 89.06 525 GLY A CA 1
ATOM 3739 C C . GLY A 1 525 ? 18.190 -3.875 0.059 1.00 89.06 525 GLY A C 1
ATOM 3740 O O . GLY A 1 525 ? 17.806 -4.274 -1.043 1.00 89.06 525 GLY A O 1
ATOM 3741 N N . ALA A 1 526 ? 18.717 -2.661 0.232 1.00 90.56 526 ALA A N 1
ATOM 3742 C CA . ALA A 1 526 ? 18.626 -1.597 -0.768 1.00 90.56 526 ALA A CA 1
ATOM 3743 C C . ALA A 1 526 ? 19.332 -1.923 -2.096 1.00 90.56 526 ALA A C 1
ATOM 3745 O O . ALA A 1 526 ? 18.909 -1.460 -3.156 1.00 90.56 526 ALA A O 1
ATOM 3746 N N . THR A 1 527 ? 20.384 -2.745 -2.062 1.00 92.44 527 THR A N 1
ATOM 3747 C CA . THR A 1 527 ? 21.105 -3.209 -3.261 1.00 92.44 527 THR A CA 1
ATOM 3748 C C . THR A 1 527 ? 20.691 -4.610 -3.722 1.00 92.44 527 THR A C 1
ATOM 3750 O O . THR A 1 527 ? 21.319 -5.148 -4.626 1.00 92.44 527 THR A O 1
ATOM 3753 N N . GLN A 1 528 ? 19.658 -5.211 -3.114 1.00 88.56 528 GLN A N 1
ATOM 3754 C CA . GLN A 1 528 ? 19.137 -6.545 -3.453 1.00 88.56 528 GLN A CA 1
ATOM 3755 C C . GLN A 1 528 ? 20.243 -7.614 -3.568 1.00 88.56 528 GLN A C 1
ATOM 3757 O O . GLN A 1 528 ? 20.376 -8.325 -4.564 1.00 88.56 528 GLN A O 1
ATOM 3762 N N . VAL A 1 529 ? 21.065 -7.753 -2.521 1.00 92.12 529 VAL A N 1
ATOM 3763 C CA . VAL A 1 529 ? 22.165 -8.731 -2.495 1.00 92.12 529 VAL A CA 1
ATOM 3764 C C . VAL A 1 529 ? 21.605 -10.157 -2.488 1.00 92.12 529 VAL A C 1
ATOM 3766 O O . VAL A 1 529 ? 21.062 -10.599 -1.481 1.00 92.12 529 VAL A O 1
ATOM 3769 N N . THR A 1 530 ? 21.769 -10.888 -3.595 1.00 88.81 530 THR A N 1
ATOM 3770 C CA . THR A 1 530 ? 21.347 -12.301 -3.745 1.00 88.81 530 THR A CA 1
ATOM 3771 C C . THR A 1 530 ? 22.501 -13.298 -3.600 1.00 88.81 530 THR A C 1
ATOM 3773 O O . THR A 1 530 ? 22.320 -14.448 -3.191 1.00 88.81 530 THR A O 1
ATOM 3776 N N . THR A 1 531 ? 23.724 -12.879 -3.939 1.00 85.94 531 THR A N 1
ATOM 3777 C CA . THR A 1 531 ? 24.893 -13.769 -3.990 1.00 85.94 531 THR A CA 1
ATOM 3778 C C . THR A 1 531 ? 25.256 -14.270 -2.594 1.00 85.94 531 THR A C 1
ATOM 3780 O O . THR A 1 531 ? 25.518 -13.484 -1.691 1.00 85.94 531 THR A O 1
ATOM 3783 N N . GLY A 1 532 ? 25.296 -15.593 -2.419 1.00 87.56 532 GLY A N 1
ATOM 3784 C CA . GLY A 1 532 ? 25.622 -16.224 -1.142 1.00 87.56 532 GLY A CA 1
ATOM 3785 C C . GLY A 1 532 ? 24.536 -16.116 -0.071 1.00 87.56 532 GLY A C 1
ATOM 3786 O O . GLY A 1 532 ? 24.833 -16.375 1.095 1.00 87.56 532 GLY A O 1
ATOM 3787 N N . MET A 1 533 ? 23.306 -15.760 -0.451 1.00 91.94 533 MET A N 1
ATOM 3788 C CA . MET A 1 533 ? 22.165 -15.573 0.453 1.00 91.94 533 MET A CA 1
ATOM 3789 C C . MET A 1 533 ? 21.164 -16.738 0.438 1.00 91.94 533 MET A C 1
ATOM 3791 O O . MET A 1 533 ? 20.019 -16.596 0.872 1.00 91.94 533 MET A O 1
ATOM 3795 N N . THR A 1 534 ? 21.593 -17.911 -0.019 1.00 89.44 534 THR A N 1
ATOM 3796 C CA . THR A 1 534 ? 20.817 -19.157 -0.041 1.00 89.44 534 THR A CA 1
ATOM 3797 C C . THR A 1 534 ? 21.365 -20.182 0.956 1.00 89.44 534 THR A C 1
ATOM 3799 O O . THR A 1 534 ? 22.540 -20.166 1.334 1.00 89.44 534 THR A O 1
ATOM 3802 N N . VAL A 1 535 ? 20.495 -21.087 1.407 1.00 87.44 535 VAL A N 1
ATOM 3803 C CA . VAL A 1 535 ? 20.827 -22.173 2.337 1.00 87.44 535 VAL A CA 1
ATOM 3804 C C . VAL A 1 535 ? 21.140 -23.455 1.564 1.00 87.44 535 VAL A C 1
ATOM 3806 O O . VAL A 1 535 ? 20.335 -23.918 0.760 1.00 87.44 535 VAL A O 1
ATOM 3809 N N . GLY A 1 536 ? 22.283 -24.081 1.860 1.00 76.62 536 GLY A N 1
ATOM 3810 C CA . GLY A 1 536 ? 22.539 -25.488 1.522 1.00 76.62 536 GLY A CA 1
ATOM 3811 C C . GLY A 1 536 ? 22.805 -25.814 0.046 1.00 76.62 536 GLY A C 1
ATOM 3812 O O . GLY A 1 536 ? 22.894 -26.994 -0.285 1.00 76.62 536 GLY A O 1
ATOM 3813 N N . ASP A 1 537 ? 22.970 -24.818 -0.829 1.00 76.25 537 ASP A N 1
ATOM 3814 C CA . ASP A 1 537 ? 23.251 -25.021 -2.262 1.00 76.25 537 ASP A CA 1
ATOM 3815 C C . ASP A 1 537 ? 24.746 -24.933 -2.634 1.00 76.25 537 ASP A C 1
ATOM 3817 O O . ASP A 1 537 ? 25.117 -25.119 -3.792 1.00 76.25 537 ASP A O 1
ATOM 3821 N N . GLY A 1 538 ? 25.616 -24.665 -1.653 1.00 77.00 538 GLY A N 1
ATOM 3822 C CA . GLY A 1 538 ? 27.063 -24.536 -1.844 1.00 77.00 538 GLY A CA 1
ATOM 3823 C C . GLY A 1 538 ? 27.522 -23.207 -2.458 1.00 77.00 538 GLY A C 1
ATOM 3824 O O . GLY A 1 538 ? 28.710 -23.070 -2.744 1.00 77.00 538 GLY A O 1
ATOM 3825 N N . SER A 1 539 ? 26.624 -22.231 -2.642 1.00 77.38 539 SER A N 1
ATOM 3826 C CA . SER A 1 539 ? 26.934 -20.908 -3.206 1.00 77.38 539 SER A CA 1
ATOM 3827 C C . SER A 1 539 ? 27.233 -19.827 -2.156 1.00 77.38 539 SER A C 1
ATOM 3829 O O . SER A 1 539 ? 27.539 -18.687 -2.506 1.00 77.38 539 SER A O 1
ATOM 3831 N N . THR A 1 540 ? 27.164 -20.166 -0.864 1.00 81.69 540 THR A N 1
ATOM 3832 C CA . THR A 1 540 ? 27.404 -19.243 0.253 1.00 81.69 540 THR A CA 1
ATOM 3833 C C . THR A 1 540 ? 28.834 -18.690 0.235 1.00 81.69 540 THR A C 1
ATOM 3835 O O . THR A 1 540 ? 29.797 -19.434 0.419 1.00 81.69 540 THR A O 1
ATOM 3838 N N . VAL A 1 541 ? 28.972 -17.371 0.060 1.00 85.44 541 VAL A N 1
ATOM 3839 C CA . VAL A 1 541 ? 30.264 -16.652 0.103 1.00 85.44 541 VAL A CA 1
ATOM 3840 C C . VAL A 1 541 ? 30.444 -15.786 1.353 1.00 85.44 541 VAL A C 1
ATOM 3842 O O . VAL A 1 541 ? 31.554 -15.338 1.631 1.00 85.44 541 VAL A O 1
ATOM 3845 N N . TYR A 1 542 ? 29.370 -15.569 2.115 1.00 92.12 542 TYR A N 1
ATOM 3846 C CA . TYR A 1 542 ? 29.350 -14.748 3.323 1.00 92.12 542 TYR A CA 1
ATOM 3847 C C . TYR A 1 542 ? 29.273 -15.615 4.584 1.00 92.12 542 TYR A C 1
ATOM 3849 O O . TYR A 1 542 ? 28.619 -16.657 4.594 1.00 92.12 542 TYR A O 1
ATOM 3857 N N . SER A 1 543 ? 29.920 -15.179 5.667 1.00 93.75 543 SER A N 1
ATOM 3858 C CA . SER A 1 543 ? 29.669 -15.740 6.998 1.00 93.75 543 SER A CA 1
ATOM 3859 C C . SER A 1 543 ? 28.239 -15.429 7.450 1.00 93.75 543 SER A C 1
ATOM 3861 O O . SER A 1 543 ? 27.609 -14.501 6.945 1.00 93.75 543 SER A O 1
ATOM 3863 N N . HIS A 1 544 ? 27.728 -16.160 8.442 1.00 92.94 544 HIS A N 1
ATOM 3864 C CA . HIS A 1 544 ? 26.400 -15.868 8.983 1.00 92.94 544 HIS A CA 1
ATOM 3865 C C . HIS A 1 544 ? 26.292 -14.424 9.507 1.00 92.94 544 HIS A C 1
ATOM 3867 O O . HIS A 1 544 ? 25.335 -13.730 9.181 1.00 92.94 544 HIS A O 1
ATOM 3873 N N . ASP A 1 545 ? 27.313 -13.931 10.216 1.00 95.56 545 ASP A N 1
ATOM 3874 C CA . ASP A 1 545 ? 27.363 -12.541 10.689 1.00 95.56 545 ASP A CA 1
ATOM 3875 C C . ASP A 1 545 ? 27.326 -11.535 9.527 1.00 95.56 545 ASP A C 1
ATOM 3877 O O . ASP A 1 545 ? 26.663 -10.508 9.624 1.00 95.56 545 ASP A O 1
ATOM 3881 N N . GLN A 1 546 ? 27.987 -11.827 8.402 1.00 96.44 546 GLN A N 1
ATOM 3882 C CA . GLN A 1 546 ? 27.895 -10.998 7.196 1.00 96.44 546 GLN A CA 1
ATOM 3883 C C . GLN A 1 546 ? 26.479 -11.010 6.606 1.00 96.44 546 GLN A C 1
ATOM 3885 O O . GLN A 1 546 ? 25.950 -9.947 6.288 1.00 96.44 546 GLN A O 1
ATOM 3890 N N . GLN A 1 547 ? 25.845 -12.182 6.501 1.00 95.50 547 GLN A N 1
ATOM 3891 C CA . GLN A 1 547 ? 24.469 -12.312 6.003 1.00 95.50 547 GLN A CA 1
ATOM 3892 C C . GLN A 1 547 ? 23.466 -11.553 6.887 1.00 95.50 547 GLN A C 1
ATOM 3894 O O . GLN A 1 547 ? 22.555 -10.900 6.378 1.00 95.50 547 GLN A O 1
ATOM 3899 N N . VAL A 1 548 ? 23.643 -11.592 8.211 1.00 95.56 548 VAL A N 1
ATOM 3900 C CA . VAL A 1 548 ? 22.817 -10.816 9.146 1.00 95.56 548 VAL A CA 1
ATOM 3901 C C . VAL A 1 548 ? 23.110 -9.322 8.995 1.00 95.56 548 VAL A C 1
ATOM 3903 O O . VAL A 1 548 ? 22.171 -8.548 8.839 1.00 95.56 548 VAL A O 1
ATOM 3906 N N . ALA A 1 549 ? 24.381 -8.904 8.969 1.00 96.62 549 ALA A N 1
ATOM 3907 C CA . ALA A 1 549 ? 24.763 -7.494 8.860 1.00 96.62 549 ALA A CA 1
ATOM 3908 C C . ALA A 1 549 ? 24.205 -6.823 7.601 1.00 96.62 549 ALA A C 1
ATOM 3910 O O . ALA A 1 549 ? 23.617 -5.752 7.702 1.00 96.62 549 ALA A O 1
ATOM 3911 N N . LEU A 1 550 ? 24.310 -7.461 6.431 1.00 94.81 550 LEU A N 1
ATOM 3912 C CA . LEU A 1 550 ? 23.755 -6.907 5.189 1.00 94.81 550 LEU A CA 1
ATOM 3913 C C . LEU A 1 550 ? 22.217 -6.879 5.161 1.00 94.81 550 LEU A C 1
ATOM 3915 O O . LEU A 1 550 ? 21.636 -6.196 4.317 1.00 94.81 550 LEU A O 1
ATOM 3919 N N . THR A 1 551 ? 21.561 -7.610 6.067 1.00 94.88 551 THR A N 1
ATOM 3920 C CA . THR A 1 551 ? 20.104 -7.583 6.231 1.00 94.88 551 THR A CA 1
ATOM 3921 C C . THR A 1 551 ? 19.690 -6.461 7.183 1.00 94.88 551 THR A C 1
ATOM 3923 O O . THR A 1 551 ? 18.805 -5.680 6.850 1.00 94.88 551 THR A O 1
ATOM 3926 N N . VAL A 1 552 ? 20.340 -6.327 8.344 1.00 95.19 552 VAL A N 1
ATOM 3927 C CA . VAL A 1 552 ? 19.915 -5.385 9.400 1.00 95.19 552 VAL A CA 1
ATOM 3928 C C . VAL A 1 552 ? 20.488 -3.967 9.260 1.00 95.19 552 VAL A C 1
ATOM 3930 O O . VAL A 1 552 ? 19.919 -3.027 9.807 1.00 95.19 552 VAL A O 1
ATOM 3933 N N . ASP A 1 553 ? 21.609 -3.796 8.548 1.00 96.25 553 ASP A N 1
ATOM 3934 C CA . ASP A 1 553 ? 22.339 -2.528 8.413 1.00 96.25 553 ASP A CA 1
ATOM 3935 C C . ASP A 1 553 ? 22.473 -2.122 6.941 1.00 96.25 553 ASP A C 1
ATOM 3937 O O . ASP A 1 553 ? 23.254 -2.704 6.181 1.00 96.25 553 ASP A O 1
ATOM 3941 N N . TYR A 1 554 ? 21.744 -1.073 6.555 1.00 96.50 554 TYR A N 1
ATOM 3942 C CA . TYR A 1 554 ? 21.771 -0.506 5.205 1.00 96.50 554 TYR A CA 1
ATOM 3943 C C . TYR A 1 554 ? 23.201 -0.157 4.742 1.00 96.50 554 TYR A C 1
ATOM 3945 O O . TYR A 1 554 ? 23.558 -0.386 3.589 1.00 96.50 554 TYR A O 1
ATOM 3953 N N . ALA A 1 555 ? 24.076 0.311 5.642 1.00 97.88 555 ALA A N 1
ATOM 3954 C CA . ALA A 1 555 ? 25.452 0.671 5.301 1.00 97.88 555 ALA A CA 1
ATOM 3955 C C . ALA A 1 555 ? 26.300 -0.569 4.959 1.00 97.88 555 ALA A C 1
ATOM 3957 O O . ALA A 1 555 ? 27.139 -0.535 4.054 1.00 97.88 555 ALA A O 1
ATOM 3958 N N . ALA A 1 556 ? 26.067 -1.685 5.656 1.00 97.81 556 ALA A N 1
ATOM 3959 C CA . ALA A 1 556 ? 26.694 -2.968 5.351 1.00 97.81 556 ALA A CA 1
ATOM 3960 C C . ALA A 1 556 ? 26.162 -3.553 4.033 1.00 97.81 556 ALA A C 1
ATOM 3962 O O . ALA A 1 556 ? 26.952 -4.056 3.232 1.00 97.81 556 ALA A O 1
ATOM 3963 N N . ASN A 1 557 ? 24.855 -3.419 3.775 1.00 97.38 557 ASN A N 1
ATOM 3964 C CA . ASN A 1 557 ? 24.239 -3.795 2.503 1.00 97.38 557 ASN A CA 1
ATOM 3965 C C . ASN A 1 557 ? 24.866 -3.038 1.323 1.00 97.38 557 ASN A C 1
ATOM 3967 O O . ASN A 1 557 ? 25.330 -3.661 0.371 1.00 97.38 557 ASN A O 1
ATOM 3971 N N . ILE A 1 558 ? 24.972 -1.710 1.426 1.00 98.31 558 ILE A N 1
ATOM 3972 C CA . ILE A 1 558 ? 25.570 -0.843 0.400 1.00 98.31 558 ILE A CA 1
ATOM 3973 C C . ILE A 1 558 ? 27.042 -1.205 0.156 1.00 98.31 558 ILE A C 1
ATOM 3975 O O . ILE A 1 558 ? 27.477 -1.272 -0.995 1.00 98.31 558 ILE A O 1
ATOM 3979 N N . ALA A 1 559 ? 27.816 -1.500 1.208 1.00 98.19 559 ALA A N 1
ATOM 3980 C CA . ALA A 1 559 ? 29.205 -1.946 1.065 1.00 98.19 559 ALA A CA 1
ATOM 3981 C C . ALA A 1 559 ? 29.318 -3.304 0.341 1.00 98.19 559 ALA A C 1
ATOM 3983 O O . ALA A 1 559 ? 30.185 -3.476 -0.521 1.00 98.19 559 ALA A O 1
ATOM 3984 N N . ALA A 1 560 ? 28.431 -4.257 0.646 1.00 97.00 560 ALA A N 1
ATOM 3985 C CA . ALA A 1 560 ? 28.372 -5.545 -0.043 1.00 97.00 560 ALA A CA 1
ATOM 3986 C C . ALA A 1 560 ? 27.945 -5.389 -1.517 1.00 97.00 560 ALA A C 1
ATOM 3988 O O . ALA A 1 560 ? 28.607 -5.930 -2.407 1.00 97.00 560 ALA A O 1
ATOM 3989 N N . GLY A 1 561 ? 26.904 -4.596 -1.789 1.00 96.38 561 GLY A N 1
ATOM 3990 C CA . GLY A 1 561 ? 26.432 -4.285 -3.140 1.00 96.38 561 GLY A CA 1
ATOM 3991 C C . GLY A 1 561 ? 27.492 -3.584 -3.996 1.00 96.38 561 GLY A C 1
ATOM 3992 O O . GLY A 1 561 ? 27.679 -3.935 -5.164 1.00 96.38 561 GLY A O 1
ATOM 3993 N N . LEU A 1 562 ? 28.267 -2.669 -3.401 1.00 98.12 562 LEU A N 1
ATOM 3994 C CA . LEU A 1 562 ? 29.425 -2.046 -4.045 1.00 98.12 562 LEU A CA 1
ATOM 3995 C C . LEU A 1 562 ? 30.468 -3.089 -4.470 1.00 98.12 562 LEU A C 1
ATOM 3997 O O . LEU A 1 562 ? 30.966 -3.028 -5.593 1.00 98.12 562 LEU A O 1
ATOM 4001 N N . ASN A 1 563 ? 30.786 -4.061 -3.612 1.00 97.50 563 ASN A N 1
ATOM 4002 C CA . ASN A 1 563 ? 31.732 -5.121 -3.963 1.00 97.50 563 ASN A CA 1
ATOM 4003 C C . ASN A 1 563 ? 31.222 -5.994 -5.113 1.00 97.50 563 ASN A C 1
ATOM 4005 O O . ASN A 1 563 ? 32.006 -6.314 -6.001 1.00 97.50 563 ASN A O 1
ATOM 4009 N N . ILE A 1 564 ? 29.921 -6.299 -5.170 1.00 96.25 564 ILE A N 1
ATOM 4010 C CA . ILE A 1 564 ? 29.334 -7.014 -6.315 1.00 96.25 564 ILE A CA 1
ATOM 4011 C C . ILE A 1 564 ? 29.533 -6.207 -7.601 1.00 96.25 564 ILE A C 1
ATOM 4013 O O . ILE A 1 564 ? 30.000 -6.754 -8.599 1.00 96.25 564 ILE A O 1
ATOM 4017 N N . LEU A 1 565 ? 29.246 -4.902 -7.586 1.00 97.88 565 LEU A N 1
ATOM 4018 C CA . LEU A 1 565 ? 29.455 -4.029 -8.744 1.00 97.88 565 LEU A CA 1
ATOM 4019 C C . LEU A 1 565 ? 30.933 -3.972 -9.172 1.00 97.88 565 LEU A C 1
ATOM 4021 O O . LEU A 1 565 ? 31.239 -4.071 -10.365 1.00 97.88 565 LEU A O 1
ATOM 4025 N N . ILE A 1 566 ? 31.857 -3.854 -8.215 1.00 98.50 566 ILE A N 1
ATOM 4026 C CA . ILE A 1 566 ? 33.305 -3.892 -8.467 1.00 98.50 566 ILE A CA 1
ATOM 4027 C C . ILE A 1 566 ? 33.709 -5.240 -9.070 1.00 98.50 566 ILE A C 1
ATOM 4029 O O . ILE A 1 566 ? 34.483 -5.276 -10.026 1.00 98.50 566 ILE A O 1
ATOM 4033 N N . ASP A 1 567 ? 33.167 -6.344 -8.564 1.00 97.56 567 ASP A N 1
ATOM 4034 C CA . ASP A 1 567 ? 33.451 -7.683 -9.069 1.00 97.56 567 ASP A CA 1
ATOM 4035 C C . ASP A 1 567 ? 32.919 -7.871 -10.490 1.00 97.56 567 ASP A C 1
ATOM 4037 O O . ASP A 1 567 ? 33.618 -8.455 -11.317 1.00 97.56 567 ASP A O 1
ATOM 4041 N N . LYS A 1 568 ? 31.754 -7.302 -10.830 1.00 97.44 568 LYS A N 1
ATOM 4042 C CA . LYS A 1 568 ? 31.262 -7.270 -12.217 1.00 97.44 568 LYS A CA 1
ATOM 4043 C C . LYS A 1 568 ? 32.164 -6.440 -13.120 1.00 97.44 568 LYS A C 1
ATOM 4045 O O . LYS A 1 568 ? 32.518 -6.906 -14.200 1.00 97.44 568 LYS A O 1
ATOM 4050 N N . TRP A 1 569 ? 32.599 -5.257 -12.688 1.00 98.25 569 TRP A N 1
ATOM 4051 C CA . TRP A 1 569 ? 33.575 -4.461 -13.442 1.00 98.25 569 TRP A CA 1
ATOM 4052 C C . TRP A 1 569 ? 34.874 -5.233 -13.673 1.00 98.25 569 TRP A C 1
ATOM 4054 O O . TRP A 1 569 ? 35.367 -5.311 -14.797 1.00 98.25 569 TRP A O 1
ATOM 4064 N N . ASN A 1 570 ? 35.414 -5.840 -12.619 1.00 98.50 570 ASN A N 1
ATOM 4065 C CA . ASN A 1 570 ? 36.643 -6.619 -12.671 1.00 98.50 570 ASN A CA 1
ATOM 4066 C C . ASN A 1 570 ? 36.493 -7.832 -13.590 1.00 98.50 570 ASN A C 1
ATOM 4068 O O . ASN A 1 570 ? 37.365 -8.061 -14.424 1.00 98.50 570 ASN A O 1
ATOM 4072 N N . GLN A 1 571 ? 35.369 -8.548 -13.500 1.00 97.44 571 GLN A N 1
ATOM 4073 C CA . GLN A 1 571 ? 35.028 -9.651 -14.391 1.00 97.44 571 GLN A CA 1
ATOM 4074 C C . GLN A 1 571 ? 35.007 -9.185 -15.852 1.00 97.44 571 GLN A C 1
ATOM 4076 O O . GLN A 1 571 ? 35.653 -9.803 -16.694 1.00 97.44 571 GLN A O 1
ATOM 4081 N N . MET A 1 572 ? 34.321 -8.079 -16.154 1.00 97.44 572 MET A N 1
ATOM 4082 C CA . MET A 1 572 ? 34.255 -7.527 -17.511 1.00 97.44 572 MET A CA 1
ATOM 4083 C C . MET A 1 572 ? 35.642 -7.103 -18.028 1.00 97.44 572 MET A C 1
ATOM 4085 O O . MET A 1 572 ? 36.002 -7.415 -19.163 1.00 97.44 572 MET A O 1
ATOM 4089 N N . LYS A 1 573 ? 36.468 -6.464 -17.188 1.00 96.56 573 LYS A N 1
ATOM 4090 C CA . LYS A 1 573 ? 37.847 -6.070 -17.533 1.00 96.56 573 LYS A CA 1
ATOM 4091 C C . LYS A 1 573 ? 38.750 -7.276 -17.789 1.00 96.56 573 LYS A C 1
ATOM 4093 O O . LYS A 1 573 ? 39.476 -7.263 -18.781 1.00 96.56 573 LYS A O 1
ATOM 4098 N N . ASP A 1 574 ? 38.696 -8.297 -16.937 1.00 96.75 574 ASP A N 1
ATOM 4099 C CA . ASP A 1 574 ? 39.499 -9.520 -17.070 1.00 96.75 574 ASP A CA 1
ATOM 4100 C C . ASP A 1 574 ? 39.093 -10.317 -18.330 1.00 96.75 574 ASP A C 1
ATOM 4102 O O . ASP A 1 574 ? 39.941 -10.936 -18.973 1.00 96.75 574 ASP A O 1
ATOM 4106 N N . LEU A 1 575 ? 37.821 -10.232 -18.742 1.00 95.38 575 LEU A N 1
ATOM 4107 C CA . LEU A 1 575 ? 37.311 -10.782 -20.005 1.00 95.38 575 LEU A CA 1
ATOM 4108 C C . LEU A 1 575 ? 37.613 -9.904 -21.235 1.00 95.38 575 LEU A C 1
ATOM 4110 O O . LEU A 1 575 ? 37.337 -10.318 -22.359 1.00 95.38 575 LEU A O 1
ATOM 4114 N N . GLY A 1 576 ? 38.164 -8.698 -21.057 1.00 95.75 576 GLY A N 1
ATOM 4115 C CA . GLY A 1 576 ? 38.420 -7.761 -22.156 1.00 95.75 576 GLY A CA 1
ATOM 4116 C C . GLY A 1 576 ? 37.152 -7.152 -22.771 1.00 95.75 576 GLY A C 1
ATOM 4117 O O . GLY A 1 576 ? 37.169 -6.747 -23.936 1.00 95.75 576 GLY A O 1
ATOM 4118 N N . VAL A 1 577 ? 36.058 -7.079 -22.009 1.00 96.31 577 VAL A N 1
ATOM 4119 C CA . VAL A 1 577 ? 34.766 -6.504 -22.410 1.00 96.31 577 VAL A CA 1
ATOM 4120 C C . VAL A 1 577 ? 34.603 -5.146 -21.736 1.00 96.31 577 VAL A C 1
ATOM 4122 O O . VAL A 1 577 ? 34.221 -5.057 -20.575 1.00 96.31 577 VAL A O 1
ATOM 4125 N N . VAL A 1 578 ? 34.933 -4.062 -22.439 1.00 96.12 578 VAL A N 1
ATOM 4126 C CA . VAL A 1 578 ? 34.908 -2.708 -21.869 1.00 96.12 578 VAL A CA 1
ATOM 4127 C C . VAL A 1 578 ? 34.130 -1.713 -22.719 1.00 96.12 578 VAL A C 1
ATOM 4129 O O . VAL A 1 578 ? 34.102 -1.809 -23.947 1.00 96.12 578 VAL A O 1
ATOM 4132 N N . ALA A 1 579 ? 33.520 -0.738 -22.046 1.00 96.56 579 ALA A N 1
ATOM 4133 C CA . ALA A 1 579 ? 32.834 0.386 -22.667 1.00 96.56 579 ALA A CA 1
ATOM 4134 C C . ALA A 1 579 ? 33.770 1.600 -22.812 1.00 96.56 579 ALA A C 1
ATOM 4136 O O . ALA A 1 579 ? 34.499 1.963 -21.884 1.00 96.56 579 ALA A O 1
ATOM 4137 N N . ASN A 1 580 ? 33.731 2.227 -23.987 1.00 96.00 580 ASN A N 1
ATOM 4138 C CA . ASN A 1 580 ? 34.539 3.371 -24.404 1.00 96.00 580 ASN A CA 1
ATOM 4139 C C . ASN A 1 580 ? 36.031 3.212 -24.054 1.00 96.00 580 ASN A C 1
ATOM 4141 O O . ASN A 1 580 ? 36.700 2.307 -24.546 1.00 96.00 580 ASN A O 1
ATOM 4145 N N . ASN A 1 581 ? 36.579 4.101 -23.223 1.00 93.75 581 ASN A N 1
ATOM 4146 C CA . ASN A 1 581 ? 37.980 4.071 -22.800 1.00 93.75 581 ASN A CA 1
ATOM 4147 C C . ASN A 1 581 ? 38.210 3.301 -21.486 1.00 93.75 581 ASN A C 1
ATOM 4149 O O . ASN A 1 581 ? 39.344 3.252 -21.011 1.00 93.75 581 ASN A O 1
ATOM 4153 N N . ALA A 1 582 ? 37.162 2.703 -20.907 1.00 94.81 582 ALA A N 1
ATOM 4154 C CA . ALA A 1 582 ? 37.227 1.896 -19.690 1.00 94.81 582 ALA A CA 1
ATOM 4155 C C . ALA A 1 582 ? 37.834 2.615 -18.469 1.00 94.81 582 ALA A C 1
ATOM 4157 O O . ALA A 1 582 ? 38.435 1.960 -17.609 1.00 94.81 582 ALA A O 1
ATOM 4158 N N . ASP A 1 583 ? 37.707 3.944 -18.425 1.00 96.62 583 ASP A N 1
ATOM 4159 C CA . ASP A 1 583 ? 38.085 4.790 -17.293 1.00 96.62 583 ASP A CA 1
ATOM 4160 C C . ASP A 1 583 ? 36.900 4.863 -16.314 1.00 96.62 583 ASP A C 1
ATOM 4162 O O . ASP A 1 583 ? 35.834 5.355 -16.698 1.00 96.62 583 ASP A O 1
ATOM 4166 N N . PRO A 1 584 ? 37.039 4.366 -15.073 1.00 97.31 584 PRO A N 1
ATOM 4167 C CA . PRO A 1 584 ? 35.912 4.224 -14.153 1.00 97.31 584 PRO A CA 1
ATOM 4168 C C . PRO A 1 584 ? 35.361 5.559 -13.641 1.00 97.31 584 PRO A C 1
ATOM 4170 O O . PRO A 1 584 ? 34.279 5.569 -13.063 1.00 97.31 584 PRO A O 1
ATOM 4173 N N . ARG A 1 585 ? 36.047 6.688 -13.884 1.00 96.69 585 ARG A N 1
ATOM 4174 C CA . ARG A 1 585 ? 35.557 8.030 -13.514 1.00 96.69 585 ARG A CA 1
ATOM 4175 C C . ARG A 1 585 ? 34.270 8.433 -14.236 1.00 96.69 585 ARG A C 1
ATOM 4177 O O . ARG A 1 585 ? 33.613 9.375 -13.798 1.00 96.69 585 ARG A O 1
ATOM 4184 N N . TYR A 1 586 ? 33.951 7.766 -15.343 1.00 97.88 586 TYR A N 1
ATOM 4185 C CA . TYR A 1 586 ? 32.836 8.124 -16.207 1.00 97.88 586 TYR A CA 1
ATOM 4186 C C . TYR A 1 586 ? 31.661 7.166 -16.051 1.00 97.88 586 TYR A C 1
ATOM 4188 O O . TYR A 1 586 ? 31.835 5.955 -16.177 1.00 97.88 586 TYR A O 1
ATOM 4196 N N . VAL A 1 587 ? 30.466 7.713 -15.826 1.00 97.75 587 VAL A N 1
ATOM 4197 C CA . VAL A 1 587 ? 29.238 6.954 -15.540 1.00 97.75 587 VAL A CA 1
ATOM 4198 C C . VAL A 1 587 ? 28.913 5.964 -16.663 1.00 97.75 587 VAL A C 1
ATOM 4200 O O . VAL A 1 587 ? 28.691 4.785 -16.403 1.00 97.75 587 VAL A O 1
ATOM 4203 N N . GLU A 1 588 ? 28.968 6.387 -17.926 1.00 96.94 588 GLU A N 1
ATOM 4204 C CA . GLU A 1 588 ? 28.593 5.543 -19.068 1.00 96.94 588 GLU A CA 1
ATOM 4205 C C . GLU A 1 588 ? 29.568 4.381 -19.319 1.00 96.94 588 GLU A C 1
ATOM 4207 O O . GLU A 1 588 ? 29.207 3.399 -19.969 1.00 96.94 588 GLU A O 1
ATOM 4212 N N . ASN A 1 589 ? 30.790 4.433 -18.776 1.00 97.75 589 ASN A N 1
ATOM 4213 C CA . ASN A 1 589 ? 31.751 3.333 -18.904 1.00 97.75 589 ASN A CA 1
ATOM 4214 C C . ASN A 1 589 ? 31.372 2.106 -18.064 1.00 97.75 589 ASN A C 1
ATOM 4216 O O . ASN A 1 589 ? 31.913 1.023 -18.289 1.00 97.75 589 ASN A O 1
ATOM 4220 N N . TRP A 1 590 ? 30.428 2.246 -17.132 1.00 98.12 590 TRP A N 1
ATOM 4221 C CA . TRP A 1 590 ? 29.927 1.153 -16.299 1.00 98.12 590 TRP A CA 1
ATOM 4222 C C . TRP A 1 590 ? 28.896 0.262 -17.003 1.00 98.12 590 TRP A C 1
ATOM 4224 O O . TRP A 1 590 ? 28.485 -0.745 -16.434 1.00 98.12 590 TRP A O 1
ATOM 4234 N N . TRP A 1 591 ? 28.519 0.571 -18.250 1.00 97.69 591 TRP A N 1
ATOM 4235 C CA . TRP A 1 591 ? 27.461 -0.110 -19.008 1.00 97.69 591 TRP A CA 1
ATOM 4236 C C . TRP A 1 591 ? 27.498 -1.645 -18.932 1.00 97.69 591 TRP A C 1
ATOM 4238 O O . TRP A 1 591 ? 26.511 -2.278 -18.566 1.00 97.69 591 TRP A O 1
ATOM 4248 N N . PHE A 1 592 ? 28.642 -2.262 -19.246 1.00 98.00 592 PHE A N 1
ATOM 4249 C CA . PHE A 1 592 ? 28.759 -3.725 -19.244 1.00 98.00 592 PHE A CA 1
ATOM 4250 C C . PHE A 1 592 ? 28.800 -4.325 -17.837 1.00 98.00 592 PHE A C 1
ATOM 4252 O O . PHE A 1 592 ? 28.325 -5.441 -17.644 1.00 98.00 592 PHE A O 1
ATOM 4259 N N . ALA A 1 593 ? 29.310 -3.589 -16.845 1.00 97.75 593 ALA A N 1
ATOM 4260 C CA . ALA A 1 593 ? 29.248 -4.020 -15.452 1.00 97.75 593 ALA A CA 1
ATOM 4261 C C . ALA A 1 593 ? 27.799 -4.009 -14.940 1.00 97.75 593 ALA A C 1
ATOM 4263 O O . ALA A 1 593 ? 27.396 -4.958 -14.281 1.00 97.75 593 ALA A O 1
ATOM 4264 N N . LEU A 1 594 ? 27.004 -2.996 -15.307 1.00 97.38 594 LEU A N 1
ATOM 4265 C CA . LEU A 1 594 ? 25.572 -2.909 -14.990 1.00 97.38 594 LEU A CA 1
ATOM 4266 C C . LEU A 1 594 ? 24.756 -4.010 -15.676 1.00 97.38 594 LEU A C 1
ATOM 4268 O O . LEU A 1 594 ? 23.896 -4.626 -15.056 1.00 97.38 594 LEU A O 1
ATOM 4272 N N . TRP A 1 595 ? 25.064 -4.313 -16.937 1.00 95.81 595 TRP A N 1
ATOM 4273 C CA . TRP A 1 595 ? 24.451 -5.437 -17.649 1.00 95.81 595 TRP A CA 1
ATOM 4274 C C . TRP A 1 595 ? 24.758 -6.766 -16.936 1.00 95.81 595 TRP A C 1
ATOM 4276 O O . TRP A 1 595 ? 23.851 -7.542 -16.644 1.00 95.81 595 TRP A O 1
ATOM 4286 N N . ALA A 1 596 ? 26.024 -6.995 -16.569 1.00 94.81 596 ALA A N 1
ATOM 4287 C CA . ALA A 1 596 ? 26.444 -8.184 -15.826 1.00 94.81 596 ALA A CA 1
ATOM 4288 C C . ALA A 1 596 ? 25.917 -8.230 -14.381 1.00 94.81 596 ALA A C 1
ATOM 4290 O O . ALA A 1 596 ? 25.838 -9.314 -13.797 1.00 94.81 596 ALA A O 1
ATOM 4291 N N . TYR A 1 597 ? 25.609 -7.077 -13.786 1.00 92.88 597 TYR A N 1
ATOM 4292 C CA . TYR A 1 597 ? 24.991 -6.974 -12.467 1.00 92.88 597 TYR A CA 1
ATOM 4293 C C . TYR A 1 597 ? 23.571 -7.539 -12.505 1.00 92.88 597 TYR A C 1
ATOM 4295 O O . TYR A 1 597 ? 23.246 -8.396 -11.693 1.00 92.88 597 TYR A O 1
ATOM 4303 N N . ASN A 1 598 ? 22.783 -7.142 -13.509 1.00 90.94 598 ASN A N 1
ATOM 4304 C CA . ASN A 1 598 ? 21.391 -7.559 -13.647 1.00 90.94 598 ASN A CA 1
ATOM 4305 C C . ASN A 1 598 ? 21.215 -9.001 -14.153 1.00 90.94 598 ASN A C 1
ATOM 4307 O O . ASN A 1 598 ? 20.512 -9.785 -13.528 1.00 90.94 598 ASN A O 1
ATOM 4311 N N . SER A 1 599 ? 21.845 -9.366 -15.275 1.00 85.31 599 SER A N 1
ATOM 4312 C CA . SER A 1 599 ? 21.607 -10.672 -15.920 1.00 85.31 599 SER A CA 1
ATOM 4313 C C . SER A 1 599 ? 22.764 -11.665 -15.773 1.00 85.31 599 SER A C 1
ATOM 4315 O O . SER A 1 599 ? 22.669 -12.801 -16.226 1.00 85.31 599 SER A O 1
ATOM 4317 N N . GLY A 1 600 ? 23.887 -11.260 -15.172 1.00 88.88 600 GLY A N 1
ATOM 4318 C CA . GLY A 1 600 ? 25.082 -12.100 -15.088 1.00 88.88 600 GLY A CA 1
ATOM 4319 C C . GLY A 1 600 ? 25.860 -12.230 -16.405 1.00 88.88 600 GLY A C 1
ATOM 4320 O O . GLY A 1 600 ? 25.613 -11.528 -17.386 1.00 88.88 600 GLY A O 1
ATOM 4321 N N . TRP A 1 601 ? 26.849 -13.131 -16.395 1.00 90.38 601 TRP A N 1
ATOM 4322 C CA . TRP A 1 601 ? 27.658 -13.511 -17.556 1.00 90.38 601 TRP A CA 1
ATOM 4323 C C . TRP A 1 601 ? 27.491 -15.006 -17.821 1.00 90.38 601 TRP A C 1
ATOM 4325 O O . TRP A 1 601 ? 27.878 -15.825 -16.981 1.00 90.38 601 TRP A O 1
ATOM 4335 N N . HIS A 1 602 ? 26.988 -15.351 -19.002 1.00 87.94 602 HIS A N 1
ATOM 4336 C CA . HIS A 1 602 ? 26.865 -16.726 -19.471 1.00 87.94 602 HIS A CA 1
ATOM 4337 C C . HIS A 1 602 ? 28.252 -17.245 -19.854 1.00 87.94 602 HIS A C 1
ATOM 4339 O O . HIS A 1 602 ? 28.871 -16.772 -20.811 1.00 87.94 602 HIS A O 1
ATOM 4345 N N . LYS A 1 603 ? 28.795 -18.177 -19.069 1.00 87.00 603 LYS A N 1
ATOM 4346 C CA . LYS A 1 603 ? 30.113 -18.772 -19.338 1.00 87.00 603 LYS A CA 1
ATOM 4347 C C . LYS A 1 603 ? 30.014 -19.755 -20.497 1.00 87.00 603 LYS A C 1
ATOM 4349 O O . LYS A 1 603 ? 28.967 -20.339 -20.729 1.00 87.00 603 LYS A O 1
ATOM 4354 N N . LEU A 1 604 ? 31.125 -19.977 -21.192 1.00 84.31 604 LEU A N 1
ATOM 4355 C CA . LEU A 1 604 ? 31.207 -20.985 -22.245 1.00 84.31 604 LEU A CA 1
ATOM 4356 C C . LEU A 1 604 ? 31.132 -22.400 -21.646 1.00 84.31 604 LEU A C 1
ATOM 4358 O O . LEU A 1 604 ? 31.919 -22.714 -20.751 1.00 84.31 604 LEU A O 1
ATOM 4362 N N . ASN A 1 605 ? 30.266 -23.262 -22.188 1.00 78.06 605 ASN A N 1
ATOM 4363 C CA . ASN A 1 605 ? 30.097 -24.663 -21.766 1.00 78.06 605 ASN A CA 1
ATOM 4364 C C . ASN A 1 605 ? 29.804 -24.854 -20.265 1.00 78.06 605 ASN A C 1
ATOM 4366 O O . ASN A 1 605 ? 30.317 -25.791 -19.650 1.00 78.06 605 ASN A O 1
ATOM 4370 N N . ASP A 1 606 ? 29.012 -23.974 -19.660 1.00 80.50 606 ASP A N 1
ATOM 4371 C CA . ASP A 1 606 ? 28.608 -24.103 -18.264 1.00 80.50 606 ASP A CA 1
ATOM 4372 C C . ASP A 1 606 ? 27.413 -25.065 -18.148 1.00 80.50 606 ASP A C 1
ATOM 4374 O O . ASP A 1 606 ? 26.313 -24.729 -18.580 1.00 80.50 606 ASP A O 1
ATOM 4378 N N . PRO A 1 607 ? 27.584 -26.266 -17.565 1.00 69.81 607 PRO A N 1
ATOM 4379 C CA . PRO A 1 607 ? 26.507 -27.251 -17.477 1.00 69.81 607 PRO A CA 1
ATOM 4380 C C . PRO A 1 607 ? 25.396 -26.849 -16.495 1.00 69.81 607 PRO A C 1
ATOM 4382 O O . PRO A 1 607 ? 24.368 -27.523 -16.441 1.00 69.81 607 PRO A O 1
ATOM 4385 N N . THR A 1 608 ? 25.614 -25.805 -15.687 1.00 70.50 608 THR A N 1
ATOM 4386 C CA . THR A 1 608 ? 24.627 -25.265 -14.740 1.00 70.50 608 THR A CA 1
ATOM 4387 C C . THR A 1 608 ? 23.791 -24.137 -15.335 1.00 70.50 608 THR A C 1
ATOM 4389 O O . THR A 1 608 ? 22.732 -23.813 -14.799 1.00 70.50 608 THR A O 1
ATOM 4392 N N . ASP A 1 609 ? 24.227 -23.588 -16.466 1.00 72.25 609 ASP A N 1
ATOM 4393 C CA . ASP A 1 609 ? 23.521 -22.559 -17.208 1.00 72.25 609 ASP A CA 1
ATOM 4394 C C . ASP A 1 609 ? 22.782 -23.201 -18.394 1.00 72.25 609 ASP A C 1
ATOM 4396 O O . ASP A 1 609 ? 23.412 -23.621 -19.368 1.00 72.25 609 ASP A O 1
ATOM 4400 N N . PRO A 1 610 ? 21.441 -23.290 -18.354 1.00 65.31 610 PRO A N 1
ATOM 4401 C CA . PRO A 1 610 ? 20.670 -23.907 -19.429 1.00 65.31 610 PRO A CA 1
ATOM 4402 C C . PRO A 1 610 ? 20.777 -23.153 -20.765 1.00 65.31 610 PRO A C 1
ATOM 4404 O O . PRO A 1 610 ? 20.391 -23.715 -21.791 1.00 65.31 610 PRO A O 1
ATOM 4407 N N . ASN A 1 611 ? 21.296 -21.920 -20.753 1.00 66.56 611 ASN A N 1
ATOM 4408 C CA . ASN A 1 611 ? 21.496 -21.077 -21.928 1.00 66.56 611 ASN A CA 1
ATOM 4409 C C . ASN A 1 611 ? 22.956 -21.083 -22.427 1.00 66.56 611 ASN A C 1
ATOM 4411 O O . ASN A 1 611 ? 23.273 -20.392 -23.394 1.00 66.56 611 ASN A O 1
ATOM 4415 N N . SER A 1 612 ? 23.856 -21.843 -21.788 1.00 70.00 612 SER A N 1
ATOM 4416 C CA . SER A 1 612 ? 25.255 -21.955 -22.205 1.00 70.00 612 SER A CA 1
ATOM 4417 C C . SER A 1 612 ? 25.453 -23.038 -23.273 1.00 70.00 612 SER A C 1
ATOM 4419 O O . SER A 1 612 ? 25.074 -24.202 -23.100 1.00 70.00 612 SER A O 1
ATOM 4421 N N . HIS A 1 613 ? 26.105 -22.672 -24.380 1.00 70.12 613 HIS A N 1
ATOM 4422 C CA . HIS A 1 613 ? 26.474 -23.578 -25.475 1.00 70.12 613 HIS A CA 1
ATOM 4423 C C . HIS A 1 613 ? 27.966 -23.419 -25.840 1.00 70.12 613 HIS A C 1
ATOM 4425 O O . HIS A 1 613 ? 28.596 -22.439 -25.434 1.00 70.12 613 HIS A O 1
ATOM 4431 N N . PRO A 1 614 ? 28.573 -24.352 -26.605 1.00 72.56 614 PRO A N 1
ATOM 4432 C CA . PRO A 1 614 ? 29.985 -24.262 -27.006 1.00 72.56 614 PRO A CA 1
ATOM 4433 C C . PRO A 1 614 ? 30.359 -23.036 -27.846 1.00 72.56 614 PRO A C 1
ATOM 4435 O O . PRO A 1 614 ? 31.544 -22.790 -28.057 1.00 72.56 614 PRO A O 1
ATOM 4438 N N . ASP A 1 615 ? 29.367 -22.302 -28.339 1.00 75.56 615 ASP A N 1
ATOM 4439 C CA . ASP A 1 615 ? 29.472 -21.127 -29.199 1.00 75.56 615 ASP A CA 1
ATOM 4440 C C . ASP A 1 615 ? 28.601 -19.948 -28.711 1.00 75.56 615 ASP A C 1
ATOM 4442 O O . ASP A 1 615 ? 28.444 -18.965 -29.431 1.00 75.56 615 ASP A O 1
ATOM 4446 N N . VAL A 1 616 ? 28.053 -20.034 -27.490 1.00 81.25 616 VAL A N 1
ATOM 4447 C CA . VAL A 1 616 ? 27.193 -19.017 -26.859 1.00 81.25 616 VAL A CA 1
ATOM 4448 C C . VAL A 1 616 ? 27.722 -18.693 -25.478 1.00 81.25 616 VAL A C 1
ATOM 4450 O O . VAL A 1 616 ? 27.745 -19.544 -24.590 1.00 81.25 616 VAL A O 1
ATOM 4453 N N . TYR A 1 617 ? 28.138 -17.447 -25.297 1.00 87.44 617 TYR A N 1
ATOM 4454 C CA . TYR A 1 617 ? 28.641 -16.939 -24.031 1.00 87.44 617 TYR A CA 1
ATOM 4455 C C . TYR A 1 617 ? 28.588 -15.411 -24.035 1.00 87.44 617 TYR A C 1
ATOM 4457 O O . TYR A 1 617 ? 28.588 -14.790 -25.094 1.00 87.44 617 TYR A O 1
ATOM 4465 N N . GLY A 1 618 ? 28.574 -14.792 -22.861 1.00 92.12 618 GLY A N 1
ATOM 4466 C CA . GLY A 1 618 ? 28.587 -13.339 -22.727 1.00 92.12 618 GLY A CA 1
ATOM 4467 C C . GLY A 1 618 ? 27.414 -12.774 -21.942 1.00 92.12 618 GLY A C 1
ATOM 4468 O O . GLY A 1 618 ? 26.800 -13.447 -21.118 1.00 92.12 618 GLY A O 1
ATOM 4469 N N . LEU A 1 619 ? 27.130 -11.502 -22.192 1.00 92.19 619 LEU A N 1
ATOM 4470 C CA . LEU A 1 619 ? 26.025 -10.745 -21.621 1.00 92.19 619 LEU A CA 1
ATOM 4471 C C . LEU A 1 619 ? 24.721 -11.074 -22.364 1.00 92.19 619 LEU A C 1
ATOM 4473 O O . LEU A 1 619 ? 24.671 -10.983 -23.592 1.00 92.19 619 LEU A O 1
ATOM 4477 N N . GLY A 1 620 ? 23.684 -11.467 -21.617 1.00 87.12 620 GLY A N 1
ATOM 4478 C CA . GLY A 1 620 ? 22.425 -12.011 -22.144 1.00 87.12 620 GLY A CA 1
ATOM 4479 C C . GLY A 1 620 ? 21.631 -11.060 -23.052 1.00 87.12 620 GLY A C 1
ATOM 4480 O O . GLY A 1 620 ? 21.768 -9.842 -22.968 1.00 87.12 620 GLY A O 1
ATOM 4481 N N . TRP A 1 621 ? 20.772 -11.617 -23.915 1.00 85.25 621 TRP A N 1
ATOM 4482 C CA . TRP A 1 621 ? 20.026 -10.882 -24.955 1.00 85.25 621 TRP A CA 1
ATOM 4483 C C . TRP A 1 621 ? 18.971 -9.896 -24.414 1.00 85.25 621 TRP A C 1
ATOM 4485 O O . TRP A 1 621 ? 18.683 -8.893 -25.064 1.00 85.25 621 TRP A O 1
ATOM 4495 N N . SER A 1 622 ? 18.420 -10.128 -23.221 1.00 83.50 622 SER A N 1
ATOM 4496 C CA . SER A 1 622 ? 17.375 -9.298 -22.590 1.00 83.50 622 SER A CA 1
ATOM 4497 C C . SER A 1 622 ? 17.756 -7.821 -22.438 1.00 83.50 622 SER A C 1
ATOM 4499 O O . SER A 1 622 ? 16.947 -6.938 -22.705 1.00 83.50 622 SER A O 1
ATOM 4501 N N . ASN A 1 623 ? 19.013 -7.549 -22.092 1.00 90.69 623 ASN A N 1
ATOM 4502 C CA . ASN A 1 623 ? 19.558 -6.197 -21.937 1.00 90.69 623 ASN A CA 1
ATOM 4503 C C . ASN A 1 623 ? 20.288 -5.689 -23.198 1.00 90.69 623 ASN A C 1
ATOM 4505 O O . ASN A 1 623 ? 20.917 -4.629 -23.164 1.00 90.69 623 ASN A O 1
ATOM 4509 N N . ASN A 1 624 ? 20.215 -6.410 -24.325 1.00 91.00 624 ASN A N 1
ATOM 4510 C CA . ASN A 1 624 ? 20.749 -5.914 -25.589 1.00 91.00 624 ASN A CA 1
ATOM 4511 C C . ASN A 1 624 ? 19.799 -4.868 -26.170 1.00 91.00 624 ASN A C 1
ATOM 4513 O O . ASN A 1 624 ? 18.621 -5.138 -26.382 1.00 91.00 624 ASN A O 1
ATOM 4517 N N . MET A 1 625 ? 20.314 -3.678 -26.480 1.00 87.81 625 MET A N 1
ATOM 4518 C CA . MET A 1 625 ? 19.482 -2.593 -26.994 1.00 87.81 625 MET A CA 1
ATOM 4519 C C . MET A 1 625 ? 18.733 -2.942 -28.285 1.00 87.81 625 MET A C 1
ATOM 4521 O O . MET A 1 625 ? 17.648 -2.397 -28.484 1.00 87.81 625 MET A O 1
ATOM 4525 N N . ALA A 1 626 ? 19.288 -3.842 -29.106 1.00 84.69 626 ALA A N 1
ATOM 4526 C CA . ALA A 1 626 ? 18.700 -4.327 -30.354 1.00 84.69 626 ALA A CA 1
ATOM 4527 C C . ALA A 1 626 ? 17.582 -5.371 -30.151 1.00 84.69 626 ALA A C 1
ATOM 4529 O O . ALA A 1 626 ? 16.967 -5.811 -31.124 1.00 84.69 626 ALA A O 1
ATOM 4530 N N . ASN A 1 627 ? 17.324 -5.798 -28.911 1.00 84.75 627 ASN A N 1
ATOM 4531 C CA . ASN A 1 627 ? 16.255 -6.736 -28.604 1.00 84.75 627 ASN A CA 1
ATOM 4532 C C . ASN A 1 627 ? 14.884 -6.099 -28.889 1.00 84.75 627 ASN A C 1
ATOM 4534 O O . ASN A 1 627 ? 14.594 -4.986 -28.451 1.00 84.75 627 ASN A O 1
ATOM 4538 N N . GLN A 1 628 ? 14.034 -6.819 -29.624 1.00 81.62 628 GLN A N 1
ATOM 4539 C CA . GLN A 1 628 ? 12.711 -6.360 -30.052 1.00 81.62 628 GLN A CA 1
ATOM 4540 C C . GLN A 1 628 ? 11.638 -6.433 -28.960 1.00 81.62 628 GLN A C 1
ATOM 4542 O O . GLN A 1 628 ? 10.519 -5.975 -29.194 1.00 81.62 628 GLN A O 1
ATOM 4547 N N . ASP A 1 629 ? 11.965 -6.966 -27.780 1.00 84.38 629 ASP A N 1
ATOM 4548 C CA . ASP A 1 629 ? 11.135 -6.804 -26.583 1.00 84.38 629 ASP A CA 1
ATOM 4549 C C . ASP A 1 629 ? 11.149 -5.367 -26.047 1.00 84.38 629 ASP A C 1
ATOM 4551 O O . ASP A 1 629 ? 10.179 -4.922 -25.434 1.00 84.38 629 ASP A O 1
ATOM 4555 N N . LEU A 1 630 ? 12.195 -4.608 -26.378 1.00 85.56 630 LEU A N 1
ATOM 4556 C CA . LEU A 1 630 ? 12.307 -3.182 -26.101 1.00 85.56 630 LEU A CA 1
ATOM 4557 C C . LEU A 1 630 ? 11.747 -2.375 -27.273 1.00 85.56 630 LEU A C 1
ATOM 4559 O O . LEU A 1 630 ? 11.793 -2.794 -28.433 1.00 85.56 630 LEU A O 1
ATOM 4563 N N . ILE A 1 631 ? 11.252 -1.173 -26.998 1.00 84.62 631 ILE A N 1
ATOM 4564 C CA . ILE A 1 631 ? 10.730 -0.308 -28.056 1.00 84.62 631 ILE A CA 1
ATOM 4565 C C . ILE A 1 631 ? 11.889 0.319 -28.852 1.00 84.62 631 ILE A C 1
ATOM 4567 O O . ILE A 1 631 ? 12.863 0.815 -28.281 1.00 84.62 631 ILE A O 1
ATOM 4571 N N . GLN A 1 632 ? 11.831 0.237 -30.184 1.00 81.19 632 GLN A N 1
ATOM 4572 C CA . GLN A 1 632 ? 12.998 0.469 -31.056 1.00 81.19 632 GLN A CA 1
ATOM 4573 C C . GLN A 1 632 ? 13.329 1.957 -31.280 1.00 81.19 632 GLN A C 1
ATOM 4575 O O . GLN A 1 632 ? 14.459 2.299 -31.631 1.00 81.19 632 GLN A O 1
ATOM 4580 N N . ASP A 1 633 ? 12.374 2.855 -31.026 1.00 80.31 633 ASP A N 1
ATOM 4581 C CA . ASP A 1 633 ? 12.534 4.306 -31.165 1.00 80.31 633 ASP A CA 1
ATOM 4582 C C . ASP A 1 633 ? 12.672 5.054 -29.829 1.00 80.31 633 ASP A C 1
ATOM 4584 O O . ASP A 1 633 ? 12.634 6.292 -29.824 1.00 80.31 633 ASP A O 1
ATOM 4588 N N . ARG A 1 634 ? 12.863 4.329 -28.712 1.00 80.81 634 ARG A N 1
ATOM 4589 C CA . ARG A 1 634 ? 13.022 4.932 -27.378 1.00 80.81 634 ARG A CA 1
ATOM 4590 C C . ARG A 1 634 ? 14.161 5.940 -27.330 1.00 80.81 634 ARG A C 1
ATOM 4592 O O . ARG A 1 634 ? 15.187 5.816 -28.002 1.00 80.81 634 ARG A O 1
ATOM 4599 N N . LYS A 1 635 ? 13.964 6.951 -26.493 1.00 79.25 635 LYS A N 1
ATOM 4600 C CA . LYS A 1 635 ? 15.015 7.880 -26.068 1.00 79.25 635 LYS A CA 1
ATOM 4601 C C . LYS A 1 635 ? 15.684 7.338 -24.803 1.00 79.25 635 LYS A C 1
ATOM 4603 O O . LYS A 1 635 ? 15.373 6.226 -24.402 1.00 79.25 635 LYS A O 1
ATOM 4608 N N . GLY A 1 636 ? 16.610 8.075 -24.192 1.00 79.25 636 GLY A N 1
ATOM 4609 C CA . GLY A 1 636 ? 17.152 7.679 -22.889 1.00 79.25 636 GLY A CA 1
ATOM 4610 C C . GLY A 1 636 ? 16.061 7.630 -21.817 1.00 79.25 636 GLY A C 1
ATOM 4611 O O . GLY A 1 636 ? 15.083 8.370 -21.906 1.00 79.25 636 GLY A O 1
ATOM 4612 N N . PHE A 1 637 ? 16.227 6.767 -20.818 1.00 83.94 637 PHE A N 1
ATOM 4613 C CA . PHE A 1 637 ? 15.315 6.712 -19.676 1.00 83.94 637 PHE A CA 1
ATOM 4614 C C . PHE A 1 637 ? 15.418 8.009 -18.860 1.00 83.94 637 PHE A C 1
ATOM 4616 O O . PHE A 1 637 ? 16.524 8.403 -18.480 1.00 83.94 637 PHE A O 1
ATOM 4623 N N . LEU A 1 638 ? 14.285 8.665 -18.590 1.00 76.44 638 LEU A N 1
ATOM 4624 C CA . LEU A 1 638 ? 14.191 9.946 -17.877 1.00 76.44 638 LEU A CA 1
ATOM 4625 C C . LEU A 1 638 ? 14.945 11.096 -18.580 1.00 76.44 638 LEU A C 1
ATOM 4627 O O . LEU A 1 638 ? 15.439 12.024 -17.948 1.00 76.44 638 LEU A O 1
ATOM 4631 N N . ASP A 1 639 ? 15.092 11.067 -19.907 1.00 69.12 639 ASP A N 1
ATOM 4632 C CA . ASP A 1 639 ? 15.932 12.045 -20.623 1.00 69.12 639 ASP A CA 1
ATOM 4633 C C . ASP A 1 639 ? 15.195 13.336 -21.060 1.00 69.12 639 ASP A C 1
ATOM 4635 O O . ASP A 1 639 ? 15.758 14.129 -21.818 1.00 69.12 639 ASP A O 1
ATOM 4639 N N . ASN A 1 640 ? 13.982 13.591 -20.541 1.00 53.75 640 ASN A N 1
ATOM 4640 C CA . ASN A 1 640 ? 13.111 14.759 -20.812 1.00 53.75 640 ASN A CA 1
ATOM 4641 C C . ASN A 1 640 ? 12.656 14.912 -22.278 1.00 53.75 640 ASN A C 1
ATOM 4643 O O . ASN A 1 640 ? 12.473 16.032 -22.761 1.00 53.75 640 ASN A O 1
ATOM 4647 N N . LEU A 1 641 ? 12.518 13.808 -23.020 1.00 43.31 641 LEU A N 1
ATOM 4648 C CA . LEU A 1 641 ? 12.172 13.837 -24.452 1.00 43.31 641 LEU A CA 1
ATOM 4649 C C . LEU A 1 641 ? 10.746 13.364 -24.777 1.00 43.31 641 LEU A C 1
ATOM 4651 O O . LEU A 1 641 ? 10.347 13.432 -25.939 1.00 43.31 641 LEU A O 1
ATOM 4655 N N . THR A 1 642 ? 9.972 12.941 -23.780 1.00 43.22 642 THR A N 1
ATOM 4656 C CA . THR A 1 642 ? 8.508 12.856 -23.850 1.00 43.22 642 THR A CA 1
ATOM 4657 C C . THR A 1 642 ? 7.935 14.269 -23.736 1.00 43.22 642 THR A C 1
ATOM 4659 O O . THR A 1 642 ? 8.286 15.054 -22.855 1.00 43.22 642 THR A O 1
ATOM 4662 N N . SER A 1 643 ? 7.142 14.657 -24.728 1.00 39.44 643 SER A N 1
ATOM 4663 C CA . SER A 1 643 ? 6.709 16.040 -24.936 1.00 39.44 643 SER A CA 1
ATOM 4664 C C . SER A 1 643 ? 5.574 16.408 -23.978 1.00 39.44 643 SER A C 1
ATOM 4666 O O . SER A 1 643 ? 4.408 16.219 -24.287 1.00 39.44 643 SER A O 1
ATOM 4668 N N . CYS A 1 644 ? 5.914 16.985 -22.833 1.00 46.00 644 CYS A N 1
ATOM 4669 C CA . CYS A 1 644 ? 4.974 17.561 -21.870 1.00 46.00 644 CYS A CA 1
ATOM 4670 C C . CYS A 1 644 ? 5.369 19.014 -21.563 1.00 46.00 644 CYS A C 1
ATOM 4672 O O . CYS A 1 644 ? 6.511 19.428 -21.807 1.00 46.00 644 CYS A O 1
ATOM 4674 N N . LYS A 1 645 ? 4.435 19.826 -21.058 1.00 40.34 645 LYS A N 1
ATOM 4675 C CA . LYS A 1 645 ? 4.741 21.223 -20.721 1.00 40.34 645 LYS A CA 1
ATOM 4676 C C . LYS A 1 645 ? 5.661 21.310 -19.499 1.00 40.34 645 LYS A C 1
ATOM 4678 O O . LYS A 1 645 ? 5.686 20.416 -18.661 1.00 40.34 645 LYS A O 1
ATOM 4683 N N . LYS A 1 646 ? 6.387 22.422 -19.361 1.00 43.84 646 LYS A N 1
ATOM 4684 C CA . LYS A 1 646 ? 7.346 22.656 -18.266 1.00 43.84 646 LYS A CA 1
ATOM 4685 C C . LYS A 1 646 ? 6.692 22.643 -16.877 1.00 43.84 646 LYS A C 1
ATOM 4687 O O . LYS A 1 646 ? 7.354 22.311 -15.905 1.00 43.84 646 LYS A O 1
ATOM 4692 N N . GLU A 1 647 ? 5.411 22.990 -16.788 1.00 38.38 647 GLU A N 1
ATOM 4693 C CA . GLU A 1 647 ? 4.621 22.953 -15.549 1.00 38.38 647 GLU A CA 1
ATOM 4694 C C . GLU A 1 647 ? 4.200 21.524 -15.143 1.00 38.38 647 GLU A C 1
ATOM 4696 O O . GLU A 1 647 ? 3.752 21.310 -14.023 1.00 38.38 647 GLU A O 1
ATOM 4701 N N . GLN A 1 648 ? 4.335 20.556 -16.056 1.00 43.56 648 GLN A N 1
ATOM 4702 C CA . GLN A 1 648 ? 3.886 19.156 -15.930 1.00 43.56 648 GLN A CA 1
ATOM 4703 C C . GLN A 1 648 ? 5.054 18.174 -15.829 1.00 43.56 648 GLN A C 1
ATOM 4705 O O . GLN A 1 648 ? 4.874 16.969 -15.661 1.00 43.56 648 GLN A O 1
ATOM 4710 N N . GLN A 1 649 ? 6.253 18.714 -15.963 1.00 49.91 649 GLN A N 1
ATOM 4711 C CA . GLN A 1 649 ? 7.470 18.060 -15.572 1.00 49.91 649 GLN A CA 1
ATOM 4712 C C . GLN A 1 649 ? 7.490 17.998 -14.047 1.00 49.91 649 GLN A C 1
ATOM 4714 O O . GLN A 1 649 ? 7.075 18.943 -13.370 1.00 49.91 649 GLN A O 1
ATOM 4719 N N . ASP A 1 650 ? 8.010 16.910 -13.490 1.00 45.50 650 ASP A N 1
ATOM 4720 C CA . ASP A 1 650 ? 8.449 16.976 -12.101 1.00 45.50 650 ASP A CA 1
ATOM 4721 C C . ASP A 1 650 ? 9.477 18.116 -11.913 1.00 45.50 650 ASP A C 1
ATOM 4723 O O . ASP A 1 650 ? 9.942 18.753 -12.866 1.00 45.50 650 ASP A O 1
ATOM 4727 N N . SER A 1 651 ? 9.905 18.363 -10.675 1.00 35.47 651 SER A N 1
ATOM 4728 C CA . SER A 1 651 ? 10.951 19.355 -10.381 1.00 35.47 651 SER A CA 1
ATOM 4729 C C . SER A 1 651 ? 12.279 19.128 -11.138 1.00 35.47 651 SER A C 1
ATOM 4731 O O . SER A 1 651 ? 13.170 19.978 -11.073 1.00 35.47 651 SER A O 1
ATOM 4733 N N . ASN A 1 652 ? 12.415 18.017 -11.876 1.00 39.50 652 ASN A N 1
ATOM 4734 C CA . ASN A 1 652 ? 13.585 17.580 -12.624 1.00 39.50 652 ASN A CA 1
ATOM 4735 C C . ASN A 1 652 ? 13.400 17.568 -14.158 1.00 39.50 652 ASN A C 1
ATOM 4737 O O . ASN A 1 652 ? 14.386 17.343 -14.865 1.00 39.50 652 ASN A O 1
ATOM 4741 N N . GLY A 1 653 ? 12.213 17.868 -14.691 1.00 45.41 653 GLY A N 1
ATOM 4742 C CA . GLY A 1 653 ? 11.969 17.886 -16.135 1.00 45.41 653 GLY A CA 1
ATOM 4743 C C . GLY A 1 653 ? 11.319 16.620 -16.724 1.00 45.41 653 GLY A C 1
ATOM 4744 O O . GLY A 1 653 ? 11.094 16.600 -17.935 1.00 45.41 653 GLY A O 1
ATOM 4745 N N . ASN A 1 654 ? 11.041 15.585 -15.919 1.00 50.47 654 ASN A N 1
ATOM 4746 C CA . ASN A 1 654 ? 10.717 14.232 -16.395 1.00 50.47 654 ASN A CA 1
ATOM 4747 C C . ASN A 1 654 ? 9.223 14.022 -16.665 1.00 50.47 654 ASN A C 1
ATOM 4749 O O . ASN A 1 654 ? 8.378 14.498 -15.905 1.00 50.47 654 ASN A O 1
ATOM 4753 N N . CYS A 1 655 ? 8.913 13.197 -17.672 1.00 56.62 655 CYS A N 1
ATOM 4754 C CA . CYS A 1 655 ? 7.554 12.762 -18.000 1.00 56.62 655 CYS A CA 1
ATOM 4755 C C . CYS A 1 655 ? 7.496 11.269 -18.358 1.00 56.62 655 CYS A C 1
ATOM 4757 O O . CYS A 1 655 ? 8.360 10.766 -19.066 1.00 56.62 655 CYS A O 1
ATOM 4759 N N . ASN A 1 656 ? 6.452 10.586 -17.870 1.00 58.44 656 ASN A N 1
ATOM 4760 C CA . ASN A 1 656 ? 5.910 9.277 -18.283 1.00 58.44 656 ASN A CA 1
ATOM 4761 C C . ASN A 1 656 ? 6.822 8.025 -18.351 1.00 58.44 656 ASN A C 1
ATOM 4763 O O . ASN A 1 656 ? 6.281 6.924 -18.313 1.00 58.44 656 ASN A O 1
ATOM 4767 N N . ASP A 1 657 ? 8.154 8.105 -18.379 1.00 71.06 657 ASP A N 1
ATOM 4768 C CA . ASP A 1 657 ? 9.012 6.916 -18.573 1.00 71.06 657 ASP A CA 1
ATOM 4769 C C . ASP A 1 657 ? 8.896 5.906 -17.416 1.00 71.06 657 ASP A C 1
ATOM 4771 O O . ASP A 1 657 ? 8.848 4.693 -17.622 1.00 71.06 657 ASP A O 1
ATOM 4775 N N . ALA A 1 658 ? 8.748 6.402 -16.183 1.00 68.50 658 ALA A N 1
ATOM 4776 C CA . ALA A 1 658 ? 8.539 5.577 -14.992 1.00 68.50 658 ALA A CA 1
ATOM 4777 C C . ALA A 1 658 ? 7.176 4.847 -14.967 1.00 68.50 658 ALA A C 1
ATOM 4779 O O . ALA A 1 658 ? 6.998 3.930 -14.166 1.00 68.50 658 ALA A O 1
ATOM 4780 N N . LYS A 1 659 ? 6.229 5.207 -15.850 1.00 75.00 659 LYS A N 1
ATOM 4781 C CA . LYS A 1 659 ? 4.975 4.460 -16.082 1.00 75.00 659 LYS A CA 1
ATOM 4782 C C . LYS A 1 659 ? 5.232 3.167 -16.871 1.00 75.00 659 LYS A C 1
ATOM 4784 O O . LYS A 1 659 ? 4.479 2.204 -16.733 1.00 75.00 659 LYS A O 1
ATOM 4789 N N . HIS A 1 660 ? 6.307 3.127 -17.667 1.00 79.50 660 HIS A N 1
ATOM 4790 C CA . HIS A 1 660 ? 6.665 2.011 -18.547 1.00 79.50 660 HIS A CA 1
ATOM 4791 C C . HIS A 1 660 ? 8.164 1.642 -18.489 1.00 79.50 660 HIS A C 1
ATOM 4793 O O . HIS A 1 660 ? 8.820 1.536 -19.526 1.00 79.50 660 HIS A O 1
ATOM 4799 N N . PRO A 1 661 ? 8.741 1.366 -17.303 1.00 83.69 661 PRO A N 1
ATOM 4800 C CA . PRO A 1 661 ? 10.183 1.131 -17.166 1.00 83.69 661 PRO A CA 1
ATOM 4801 C C . PRO A 1 661 ? 10.673 -0.123 -17.914 1.00 83.69 661 PRO A C 1
ATOM 4803 O O . PRO A 1 661 ? 11.870 -0.276 -18.152 1.00 83.69 661 PRO A O 1
ATOM 4806 N N . GLY A 1 662 ? 9.765 -1.020 -18.310 1.00 86.56 662 GLY A N 1
ATOM 4807 C CA . GLY A 1 662 ? 10.060 -2.202 -19.124 1.00 86.56 662 GLY A CA 1
ATOM 4808 C C . GLY A 1 662 ? 10.487 -1.916 -20.571 1.00 86.56 662 GLY A C 1
ATOM 4809 O O . GLY A 1 662 ? 10.847 -2.855 -21.278 1.00 86.56 662 GLY A O 1
ATOM 4810 N N . ASP A 1 663 ? 10.461 -0.657 -21.013 1.00 87.62 663 ASP A N 1
ATOM 4811 C CA . ASP A 1 663 ? 10.876 -0.275 -22.371 1.00 87.62 663 ASP A CA 1
ATOM 4812 C C . ASP A 1 663 ? 12.387 -0.067 -22.505 1.00 87.62 663 ASP A C 1
ATOM 4814 O O . ASP A 1 663 ? 12.900 -0.033 -23.624 1.00 87.62 663 ASP A O 1
ATOM 4818 N N . TRP A 1 664 ? 13.097 0.051 -21.380 1.00 90.69 664 TRP A N 1
ATOM 4819 C CA . TRP A 1 664 ? 14.528 0.336 -21.313 1.00 90.69 664 TRP A CA 1
ATOM 4820 C C . TRP A 1 664 ? 15.317 -0.823 -20.716 1.00 90.69 664 TRP A C 1
ATOM 4822 O O . TRP A 1 664 ? 14.840 -1.531 -19.827 1.00 90.69 664 TRP A O 1
ATOM 4832 N N . THR A 1 665 ? 16.563 -0.970 -21.168 1.00 92.75 665 THR A N 1
ATOM 4833 C CA . THR A 1 665 ? 17.511 -1.914 -20.563 1.00 92.75 665 THR A CA 1
ATOM 4834 C C . THR A 1 665 ? 17.870 -1.492 -19.137 1.00 92.75 665 THR A C 1
ATOM 4836 O O . THR A 1 665 ? 17.799 -0.314 -18.778 1.00 92.75 665 THR A O 1
ATOM 4839 N N . TYR A 1 666 ? 18.323 -2.439 -18.319 1.00 94.06 666 TYR A N 1
ATOM 4840 C CA . TYR A 1 666 ? 18.779 -2.148 -16.964 1.00 94.06 666 TYR A CA 1
ATOM 4841 C C . TYR A 1 666 ? 19.885 -1.062 -16.911 1.00 94.06 666 TYR A C 1
ATOM 4843 O O . TYR A 1 666 ? 19.733 -0.122 -16.124 1.00 94.06 666 TYR A O 1
ATOM 4851 N N . PRO A 1 667 ? 20.938 -1.077 -17.765 1.00 96.25 667 PRO A N 1
ATOM 4852 C CA . PRO A 1 667 ? 21.921 0.011 -17.816 1.00 96.25 667 PRO A CA 1
ATOM 4853 C C . PRO A 1 667 ? 21.325 1.381 -18.165 1.00 96.25 667 PRO A C 1
ATOM 4855 O O . PRO A 1 667 ? 21.716 2.378 -17.557 1.00 96.25 667 PRO A O 1
ATOM 4858 N N . GLU A 1 668 ? 20.369 1.448 -19.102 1.00 93.31 668 GLU A N 1
ATOM 4859 C CA . GLU A 1 668 ? 19.675 2.703 -19.433 1.00 93.31 668 GLU A CA 1
ATOM 4860 C C . GLU A 1 668 ? 18.954 3.271 -18.208 1.00 93.31 668 GLU A C 1
ATOM 4862 O O . GLU A 1 668 ? 19.054 4.470 -17.946 1.00 93.31 668 GLU A O 1
ATOM 4867 N N . ARG A 1 669 ? 18.288 2.414 -17.423 1.00 91.56 669 ARG A N 1
ATOM 4868 C CA . ARG A 1 669 ? 17.548 2.855 -16.236 1.00 91.56 669 ARG A CA 1
ATOM 4869 C C . ARG A 1 669 ? 18.452 3.379 -15.124 1.00 91.56 669 ARG A C 1
ATOM 4871 O O . ARG A 1 669 ? 18.215 4.470 -14.609 1.00 91.56 669 ARG A O 1
ATOM 4878 N N . VAL A 1 670 ? 19.530 2.659 -14.808 1.00 95.00 670 VAL A N 1
ATOM 4879 C CA . VAL A 1 670 ? 20.508 3.082 -13.788 1.00 95.00 670 VAL A CA 1
ATOM 4880 C C . VAL A 1 670 ? 21.170 4.412 -14.164 1.00 95.00 670 VAL A C 1
ATOM 4882 O O . VAL A 1 670 ? 21.275 5.307 -13.327 1.00 95.00 670 VAL A O 1
ATOM 4885 N N . ILE A 1 671 ? 21.575 4.587 -15.428 1.00 94.94 671 ILE A N 1
ATOM 4886 C CA . ILE A 1 671 ? 22.172 5.849 -15.901 1.00 94.94 671 ILE A CA 1
ATOM 4887 C C . ILE A 1 671 ? 21.132 6.985 -15.913 1.00 94.94 671 ILE A C 1
ATOM 4889 O O . ILE A 1 671 ? 21.465 8.124 -15.577 1.00 94.94 671 ILE A O 1
ATOM 4893 N N . GLY A 1 672 ? 19.870 6.692 -16.239 1.00 89.25 672 GLY A N 1
ATOM 4894 C CA . GLY A 1 672 ? 18.772 7.657 -16.147 1.00 89.25 672 GLY A CA 1
ATOM 4895 C C . GLY A 1 672 ? 18.541 8.157 -14.716 1.00 89.25 672 GLY A C 1
ATOM 4896 O O . GLY A 1 672 ? 18.390 9.364 -14.504 1.00 89.25 672 GLY A O 1
ATOM 4897 N N . PHE A 1 673 ? 18.617 7.272 -13.716 1.00 89.81 673 PHE A N 1
ATOM 4898 C CA . PHE A 1 673 ? 18.592 7.667 -12.303 1.00 89.81 673 PHE A CA 1
ATOM 4899 C C . PHE A 1 673 ? 19.842 8.438 -11.881 1.00 89.81 673 PHE A C 1
ATOM 4901 O O . PHE A 1 673 ? 19.722 9.437 -11.175 1.00 89.81 673 PHE A O 1
ATOM 4908 N N . ALA A 1 674 ? 21.028 8.062 -12.368 1.00 92.81 674 ALA A N 1
ATOM 4909 C CA . ALA A 1 674 ? 22.247 8.836 -12.134 1.00 92.81 674 ALA A CA 1
ATOM 4910 C C . ALA A 1 674 ? 22.110 10.291 -12.623 1.00 92.81 674 ALA A C 1
ATOM 4912 O O . ALA A 1 674 ? 22.642 11.207 -11.995 1.00 92.81 674 ALA A O 1
ATOM 4913 N N . LYS A 1 675 ? 21.370 10.524 -13.717 1.00 88.06 675 LYS A N 1
ATOM 4914 C CA . LYS A 1 675 ? 21.058 11.867 -14.225 1.00 88.06 675 LYS A CA 1
ATOM 4915 C C . LYS A 1 675 ? 19.985 12.585 -13.408 1.00 88.06 675 LYS A C 1
ATOM 4917 O O . LYS A 1 675 ? 20.123 13.787 -13.198 1.00 88.06 675 LYS A O 1
ATOM 4922 N N . ASN A 1 676 ? 18.908 11.912 -13.009 1.00 80.12 676 ASN A N 1
ATOM 4923 C CA . ASN A 1 676 ? 17.698 12.600 -12.540 1.00 80.12 676 ASN A CA 1
ATOM 4924 C C . ASN A 1 676 ? 17.405 12.483 -11.050 1.00 80.12 676 ASN A C 1
ATOM 4926 O O . ASN A 1 676 ? 16.601 13.271 -10.556 1.00 80.12 676 ASN A O 1
ATOM 4930 N N . SER A 1 677 ? 18.121 11.616 -10.335 1.00 84.81 677 SER A N 1
ATOM 4931 C CA . SER A 1 677 ? 17.791 11.190 -8.976 1.00 84.81 677 SER A CA 1
ATOM 4932 C C . SER A 1 677 ? 16.460 10.447 -8.894 1.00 84.81 677 SER A C 1
ATOM 4934 O O . SER A 1 677 ? 15.540 10.677 -9.680 1.00 84.81 677 SER A O 1
ATOM 4936 N N . LEU A 1 678 ? 16.361 9.536 -7.933 1.00 82.00 678 LEU A N 1
ATOM 4937 C CA . LEU A 1 678 ? 15.076 8.981 -7.539 1.00 82.00 678 LEU A CA 1
ATOM 4938 C C . LEU A 1 678 ? 14.294 10.047 -6.757 1.00 82.00 678 LEU A C 1
ATOM 4940 O O . LEU A 1 678 ? 14.888 10.861 -6.052 1.00 82.00 678 LEU A O 1
ATOM 4944 N N . VAL A 1 679 ? 12.966 10.056 -6.857 1.00 74.62 679 VAL A N 1
ATOM 4945 C CA . VAL A 1 679 ? 12.111 10.858 -5.975 1.00 74.62 679 VAL A CA 1
ATOM 4946 C C . VAL A 1 679 ? 11.378 9.921 -5.018 1.00 74.62 679 VAL A C 1
ATOM 4948 O O . VAL A 1 679 ? 10.918 8.863 -5.425 1.00 74.62 679 VAL A O 1
ATOM 4951 N N . ARG A 1 680 ? 11.251 10.288 -3.741 1.00 74.50 680 ARG A N 1
ATOM 4952 C CA . ARG A 1 680 ? 10.462 9.534 -2.752 1.00 74.50 680 ARG A CA 1
ATOM 4953 C C . ARG A 1 680 ? 9.567 10.454 -1.940 1.00 74.50 680 ARG A C 1
ATOM 4955 O O . ARG A 1 680 ? 9.847 11.646 -1.800 1.00 74.50 680 ARG A O 1
ATOM 4962 N N . TYR A 1 681 ? 8.484 9.891 -1.418 1.00 72.06 681 TYR A N 1
ATOM 4963 C CA . TYR A 1 681 ? 7.605 10.570 -0.474 1.00 72.06 681 TYR A CA 1
ATOM 4964 C C . TYR A 1 681 ? 8.250 10.635 0.910 1.00 72.06 681 TYR A C 1
ATOM 4966 O O . TYR A 1 681 ? 8.721 9.622 1.425 1.00 72.06 681 TYR A O 1
ATOM 4974 N N . ASN A 1 682 ? 8.218 11.808 1.532 1.00 74.75 682 ASN A N 1
ATOM 4975 C CA . ASN A 1 682 ? 8.603 11.991 2.920 1.00 74.75 682 ASN A CA 1
ATOM 4976 C C . ASN A 1 682 ? 7.347 12.073 3.795 1.00 74.75 682 ASN A C 1
ATOM 4978 O O . ASN A 1 682 ? 6.564 13.020 3.711 1.00 74.75 682 ASN A O 1
ATOM 4982 N N . TRP A 1 683 ? 7.191 11.092 4.678 1.00 71.81 683 TRP A N 1
ATOM 4983 C CA . TRP A 1 683 ? 6.044 10.958 5.571 1.00 71.81 683 TRP A CA 1
ATOM 4984 C C . TRP A 1 683 ? 5.852 12.113 6.543 1.00 71.81 683 TRP A C 1
ATOM 4986 O O . TRP A 1 683 ? 4.717 12.552 6.747 1.00 71.81 683 TRP A O 1
ATOM 4996 N N . SER A 1 684 ? 6.954 12.629 7.083 1.00 72.69 684 SER A N 1
ATOM 4997 C CA . SER A 1 684 ? 6.940 13.717 8.060 1.00 72.69 684 SER A CA 1
ATOM 4998 C C . SER A 1 684 ? 6.511 15.050 7.448 1.00 72.69 684 SER A C 1
ATOM 5000 O O . SER A 1 684 ? 5.828 15.832 8.102 1.00 72.69 684 SER A O 1
ATOM 5002 N N . THR A 1 685 ? 6.872 15.310 6.187 1.00 74.19 685 THR A N 1
ATOM 5003 C CA . THR A 1 685 ? 6.536 16.570 5.502 1.00 74.19 685 THR A CA 1
ATOM 5004 C C . THR A 1 685 ? 5.310 16.460 4.602 1.00 74.19 685 THR A C 1
ATOM 5006 O O . THR A 1 685 ? 4.734 17.480 4.233 1.00 74.19 685 THR A O 1
ATOM 5009 N N . GLY A 1 686 ? 4.915 15.244 4.225 1.00 69.19 686 GLY A N 1
ATOM 5010 C CA . GLY A 1 686 ? 3.859 14.998 3.249 1.00 69.19 686 GLY A CA 1
ATOM 5011 C C . GLY A 1 686 ? 4.235 15.386 1.815 1.00 69.19 686 GLY A C 1
ATOM 5012 O O . GLY A 1 686 ? 3.354 15.683 1.012 1.00 69.19 686 GLY A O 1
ATOM 5013 N N . GLN A 1 687 ? 5.532 15.447 1.492 1.00 69.56 687 GLN A N 1
ATOM 5014 C CA . GLN A 1 687 ? 6.029 15.947 0.205 1.00 69.56 687 GLN A CA 1
ATOM 5015 C C . GLN A 1 687 ? 6.949 14.948 -0.496 1.00 69.56 687 GLN A C 1
ATOM 5017 O O . GLN A 1 687 ? 7.707 14.222 0.142 1.00 69.56 687 GLN A O 1
ATOM 5022 N N . TYR A 1 688 ? 6.922 14.964 -1.828 1.00 69.12 688 TYR A N 1
ATOM 5023 C CA . TYR A 1 688 ? 7.859 14.225 -2.674 1.00 69.12 688 TYR A CA 1
ATOM 5024 C C . TYR A 1 688 ? 9.134 15.040 -2.925 1.00 69.12 688 TYR A C 1
ATOM 5026 O O . TYR A 1 688 ? 9.054 16.223 -3.259 1.00 69.12 688 TYR A O 1
ATOM 5034 N N . GLY A 1 689 ? 10.308 14.412 -2.824 1.00 67.81 689 GLY A N 1
ATOM 5035 C CA . GLY A 1 689 ? 11.599 15.068 -3.055 1.00 67.81 689 GLY A CA 1
ATOM 5036 C C . GLY A 1 689 ? 12.667 14.132 -3.619 1.00 67.81 689 GLY A C 1
ATOM 5037 O O . GLY A 1 689 ? 12.564 12.916 -3.477 1.00 67.81 689 GLY A O 1
ATOM 5038 N N . ALA A 1 690 ? 13.675 14.708 -4.283 1.00 78.81 690 ALA A N 1
ATOM 5039 C CA . ALA A 1 690 ? 14.832 13.963 -4.781 1.00 78.81 690 ALA A CA 1
ATOM 5040 C C . ALA A 1 690 ? 15.605 13.321 -3.620 1.00 78.81 690 ALA A C 1
ATOM 5042 O O . ALA A 1 690 ? 15.732 13.931 -2.556 1.00 78.81 690 ALA A O 1
ATOM 5043 N N . THR A 1 691 ? 16.126 12.114 -3.831 1.00 85.06 691 THR A N 1
ATOM 5044 C CA . THR A 1 691 ? 16.767 11.330 -2.771 1.00 85.06 691 THR A CA 1
ATOM 5045 C C . THR A 1 691 ? 18.282 11.488 -2.721 1.00 85.06 691 THR A C 1
ATOM 5047 O O . THR A 1 691 ? 18.853 11.311 -1.652 1.00 85.06 691 THR A O 1
ATOM 5050 N N . PHE A 1 692 ? 18.917 11.833 -3.846 1.00 91.94 692 PHE A N 1
ATOM 5051 C CA . PHE A 1 692 ? 20.366 12.050 -3.944 1.00 91.94 692 PHE A CA 1
ATOM 5052 C C . PHE A 1 692 ? 20.783 13.074 -5.013 1.00 91.94 692 PHE A C 1
ATOM 5054 O O . PHE A 1 692 ? 20.006 13.412 -5.915 1.00 91.94 692 PHE A O 1
ATOM 5061 N N . VAL A 1 693 ? 22.027 13.556 -4.967 1.00 94.06 693 VAL A N 1
ATOM 5062 C CA . VAL A 1 693 ? 22.592 14.473 -5.964 1.00 94.06 693 VAL A CA 1
ATOM 5063 C C . VAL A 1 693 ? 22.927 13.787 -7.285 1.00 94.06 693 VAL A C 1
ATOM 5065 O O . VAL A 1 693 ? 23.468 12.685 -7.362 1.00 94.06 693 VAL A O 1
ATOM 5068 N N . LYS A 1 694 ? 22.627 14.495 -8.369 1.00 91.94 694 LYS A N 1
ATOM 5069 C CA . LYS A 1 694 ? 22.757 14.017 -9.748 1.00 91.94 694 LYS A CA 1
ATOM 5070 C C . LYS A 1 694 ? 24.210 14.029 -10.220 1.00 91.94 694 LYS A C 1
ATOM 5072 O O . LYS A 1 694 ? 24.976 14.922 -9.861 1.00 91.94 694 LYS A O 1
ATOM 5077 N N . ALA A 1 695 ? 24.554 13.106 -11.112 1.00 94.50 695 ALA A N 1
ATOM 5078 C CA . ALA A 1 695 ? 25.838 13.102 -11.800 1.00 94.50 695 ALA A CA 1
ATOM 5079 C C . ALA A 1 695 ? 25.950 14.312 -12.739 1.00 94.50 695 ALA A C 1
ATOM 5081 O O . ALA A 1 695 ? 24.963 14.808 -13.293 1.00 94.50 695 ALA A O 1
ATOM 5082 N N . ALA A 1 696 ? 27.176 14.782 -12.951 1.00 94.56 696 ALA A N 1
ATOM 5083 C CA . ALA A 1 696 ? 27.451 15.911 -13.824 1.00 94.56 696 ALA A CA 1
ATOM 5084 C C . ALA A 1 696 ? 27.652 15.434 -15.269 1.00 94.56 696 ALA A C 1
ATOM 5086 O O . ALA A 1 696 ? 28.713 14.915 -15.611 1.00 94.56 696 ALA A O 1
ATOM 5087 N N . PHE A 1 697 ? 26.652 15.640 -16.131 1.00 91.00 697 PHE A N 1
ATOM 5088 C CA . PHE A 1 697 ? 26.731 15.312 -17.559 1.00 91.00 697 PHE A CA 1
ATOM 5089 C C . PHE A 1 697 ? 27.044 16.543 -18.426 1.00 91.00 697 PHE A C 1
ATOM 5091 O O . PHE A 1 697 ? 26.281 17.518 -18.409 1.00 91.00 697 PHE A O 1
ATOM 5098 N N . PRO A 1 698 ? 28.114 16.516 -19.243 1.00 86.50 698 PRO A N 1
ATOM 5099 C CA . PRO A 1 698 ? 28.388 17.558 -20.228 1.00 86.50 698 PRO A CA 1
ATOM 5100 C C . PRO A 1 698 ? 27.212 17.733 -21.203 1.00 86.50 698 PRO A C 1
ATOM 5102 O O . PRO A 1 698 ? 26.787 16.793 -21.867 1.00 86.50 698 PRO A O 1
ATOM 5105 N N . GLY A 1 699 ? 26.654 18.944 -21.291 1.00 78.62 699 GLY A N 1
ATOM 5106 C CA . GLY A 1 699 ? 25.475 19.210 -22.129 1.00 78.62 699 GLY A CA 1
ATOM 5107 C C . GLY A 1 699 ? 24.141 18.712 -21.552 1.00 78.62 699 GLY A C 1
ATOM 5108 O O . GLY A 1 699 ? 23.134 18.768 -22.254 1.00 78.62 699 GLY A O 1
ATOM 5109 N N . GLY A 1 700 ? 24.115 18.260 -20.291 1.00 82.56 700 GLY A N 1
ATOM 5110 C CA . GLY A 1 700 ? 22.890 17.944 -19.546 1.00 82.56 700 GLY A CA 1
ATOM 5111 C C . GLY A 1 700 ? 22.252 16.582 -19.849 1.00 82.56 700 GLY A C 1
ATOM 5112 O O . GLY A 1 700 ? 21.108 16.352 -19.454 1.00 82.56 700 GLY A O 1
ATOM 5113 N N . LYS A 1 701 ? 22.950 15.681 -20.553 1.00 84.56 701 LYS A N 1
ATOM 5114 C CA . LYS A 1 701 ? 22.451 14.332 -20.871 1.00 84.56 701 LYS A CA 1
ATOM 5115 C C . LYS A 1 701 ? 23.578 13.296 -21.009 1.00 84.56 701 LYS A C 1
ATOM 5117 O O . LYS A 1 701 ? 24.670 13.680 -21.432 1.00 84.56 701 LYS A O 1
ATOM 5122 N N . PRO A 1 702 ? 23.321 12.014 -20.695 1.00 89.75 702 PRO A N 1
ATOM 5123 C CA . PRO A 1 702 ? 24.271 10.929 -20.910 1.00 89.75 702 PRO A CA 1
ATOM 5124 C C . PRO A 1 702 ? 24.549 10.684 -22.397 1.00 89.75 702 PRO A C 1
ATOM 5126 O O . PRO A 1 702 ? 23.685 10.856 -23.261 1.00 89.75 702 PRO A O 1
ATOM 5129 N N . SER A 1 703 ? 25.763 10.220 -22.699 1.00 91.12 703 SER A N 1
ATOM 5130 C CA . SER A 1 703 ? 26.100 9.678 -24.020 1.00 91.12 703 SER A CA 1
ATOM 5131 C C . SER A 1 703 ? 25.689 8.203 -24.099 1.00 91.12 703 SER A C 1
ATOM 5133 O O . SER A 1 703 ? 26.461 7.326 -23.715 1.00 91.12 703 SER A O 1
ATOM 5135 N N . LEU A 1 704 ? 24.489 7.911 -24.605 1.00 89.75 704 LEU A N 1
ATOM 5136 C CA . LEU A 1 704 ? 23.981 6.536 -24.738 1.00 89.75 704 LEU A CA 1
ATOM 5137 C C . LEU A 1 704 ? 24.437 5.860 -26.051 1.00 89.75 704 LEU A C 1
ATOM 5139 O O . LEU A 1 704 ? 24.596 6.548 -27.067 1.00 89.75 704 LEU A O 1
ATOM 5143 N N . PRO A 1 705 ? 24.642 4.527 -26.062 1.00 91.62 705 PRO A N 1
ATOM 5144 C CA . PRO A 1 705 ? 24.909 3.786 -27.288 1.00 91.62 705 PRO A CA 1
ATOM 5145 C C . PRO A 1 705 ? 23.705 3.837 -28.242 1.00 91.62 705 PRO A C 1
ATOM 5147 O O . PRO A 1 705 ? 22.552 3.917 -27.827 1.00 91.62 705 PRO A O 1
ATOM 5150 N N . ALA A 1 706 ? 23.965 3.786 -29.549 1.00 87.75 706 ALA A N 1
ATOM 5151 C CA . ALA A 1 706 ? 22.906 3.658 -30.550 1.00 87.75 706 ALA A CA 1
ATOM 5152 C C . ALA A 1 706 ? 22.294 2.244 -30.527 1.00 87.75 706 ALA A C 1
ATOM 5154 O O . ALA A 1 706 ? 22.973 1.288 -30.151 1.00 87.75 706 ALA A O 1
ATOM 5155 N N . LEU A 1 707 ? 21.055 2.101 -31.013 1.00 82.62 707 LEU A N 1
ATOM 5156 C CA . LEU A 1 707 ? 20.259 0.861 -30.985 1.00 82.62 707 LEU A CA 1
ATOM 5157 C C . LEU A 1 707 ? 21.042 -0.412 -31.363 1.00 82.62 707 LEU A C 1
ATOM 5159 O O . LEU A 1 707 ? 20.971 -1.415 -30.663 1.00 82.62 707 LEU A O 1
ATOM 5163 N N . LEU A 1 708 ? 21.823 -0.356 -32.447 1.00 85.75 708 LEU A N 1
ATOM 5164 C CA . LEU A 1 708 ? 22.544 -1.508 -33.005 1.00 85.75 708 LEU A CA 1
ATOM 5165 C C . LEU A 1 708 ? 24.023 -1.583 -32.578 1.00 85.75 708 LEU A C 1
ATOM 5167 O O . LEU A 1 708 ? 24.791 -2.334 -33.174 1.00 85.75 708 LEU A O 1
ATOM 5171 N N . THR A 1 709 ? 24.448 -0.826 -31.557 1.00 90.56 709 THR A N 1
ATOM 5172 C CA . THR A 1 709 ? 25.859 -0.788 -31.107 1.00 90.56 709 THR A CA 1
ATOM 5173 C C . THR A 1 709 ? 26.380 -2.174 -30.715 1.00 90.56 709 THR A C 1
ATOM 5175 O O . THR A 1 709 ? 27.522 -2.507 -31.021 1.00 90.56 709 THR A O 1
ATOM 5178 N N . PHE A 1 710 ? 25.538 -2.998 -30.085 1.00 92.06 710 PHE A N 1
ATOM 5179 C CA . PHE A 1 710 ? 25.886 -4.344 -29.608 1.00 92.06 710 PHE A CA 1
ATOM 5180 C C . PHE A 1 710 ? 25.359 -5.446 -30.539 1.00 92.06 710 PHE A C 1
ATOM 5182 O O . PHE A 1 710 ? 24.952 -6.526 -30.096 1.00 92.06 710 PHE A O 1
ATOM 5189 N N . CYS A 1 711 ? 25.335 -5.153 -31.840 1.00 87.94 711 CYS A N 1
ATOM 5190 C CA . CYS A 1 711 ? 24.940 -6.087 -32.880 1.00 87.94 711 CYS A CA 1
ATOM 5191 C C . CYS A 1 711 ? 26.076 -6.238 -33.899 1.00 87.94 711 CYS A C 1
ATOM 5193 O O . CYS A 1 711 ? 26.277 -5.369 -34.748 1.00 87.94 711 CYS A O 1
ATOM 5195 N N . ALA A 1 712 ? 26.865 -7.312 -33.777 1.00 86.38 712 ALA A N 1
ATOM 5196 C CA . ALA A 1 712 ? 27.968 -7.591 -34.694 1.00 86.38 712 ALA A CA 1
ATOM 5197 C C . ALA A 1 712 ? 28.052 -9.093 -35.053 1.00 86.38 712 ALA A C 1
ATOM 5199 O O . ALA A 1 712 ? 28.281 -9.911 -34.155 1.00 86.38 712 ALA A O 1
ATOM 5200 N N . PRO A 1 713 ? 27.965 -9.483 -36.347 1.00 81.19 713 PRO A N 1
ATOM 5201 C CA . PRO A 1 713 ? 27.780 -10.889 -36.735 1.00 81.19 713 PRO A CA 1
ATOM 5202 C C . PRO A 1 713 ? 28.915 -11.784 -36.260 1.00 81.19 713 PRO A C 1
ATOM 5204 O O . PRO A 1 713 ? 28.703 -12.883 -35.765 1.00 81.19 713 PRO A O 1
ATOM 5207 N N . ALA A 1 714 ? 30.140 -11.277 -36.385 1.00 83.50 714 ALA A N 1
ATOM 5208 C CA . ALA A 1 714 ? 31.352 -11.986 -36.001 1.00 83.50 714 ALA A CA 1
ATOM 5209 C C . ALA A 1 714 ? 31.582 -12.035 -34.482 1.00 83.50 714 ALA A C 1
ATOM 5211 O O . ALA A 1 714 ? 32.517 -12.698 -34.048 1.00 83.50 714 ALA A O 1
ATOM 5212 N N . GLN A 1 715 ? 30.801 -11.287 -33.696 1.00 86.69 715 GLN A N 1
ATOM 5213 C CA . GLN A 1 715 ? 30.914 -11.262 -32.242 1.00 86.69 715 GLN A CA 1
ATOM 5214 C C . GLN A 1 715 ? 29.808 -12.123 -31.654 1.00 86.69 715 GLN A C 1
ATOM 5216 O O . GLN A 1 715 ? 30.038 -13.277 -31.351 1.00 86.69 715 GLN A O 1
ATOM 5221 N N . ASN A 1 716 ? 28.585 -11.617 -31.598 1.00 85.81 716 ASN A N 1
ATOM 5222 C CA . ASN A 1 716 ? 27.484 -12.281 -30.913 1.00 85.81 716 ASN A CA 1
ATOM 5223 C C . ASN A 1 716 ? 26.503 -12.971 -31.862 1.00 85.81 716 ASN A C 1
ATOM 5225 O O . ASN A 1 716 ? 25.380 -13.264 -31.469 1.00 85.81 716 ASN A O 1
ATOM 5229 N N . GLY A 1 717 ? 26.874 -13.149 -33.132 1.00 79.88 717 GLY A N 1
ATOM 5230 C CA . GLY A 1 717 ? 25.948 -13.635 -34.143 1.00 79.88 717 GLY A CA 1
ATOM 5231 C C . GLY A 1 717 ? 24.798 -12.669 -34.410 1.00 79.88 717 GLY A C 1
ATOM 5232 O O . GLY A 1 717 ? 23.810 -13.117 -34.950 1.00 79.88 717 GLY A O 1
ATOM 5233 N N . CYS A 1 718 ? 24.871 -11.383 -34.047 1.00 82.75 718 CYS A N 1
ATOM 5234 C CA . CYS A 1 718 ? 23.826 -10.406 -34.372 1.00 82.75 718 CYS A CA 1
ATOM 5235 C C . CYS A 1 718 ? 24.227 -9.572 -35.594 1.00 82.75 718 CYS A C 1
ATOM 5237 O O . CYS A 1 718 ? 25.303 -8.992 -35.572 1.00 82.75 718 CYS A O 1
ATOM 5239 N N . ASP A 1 719 ? 23.411 -9.449 -36.638 1.00 74.00 719 ASP A N 1
ATOM 5240 C CA . ASP A 1 719 ? 23.731 -8.634 -37.818 1.00 74.00 719 ASP A CA 1
ATOM 5241 C C . ASP A 1 719 ? 22.823 -7.405 -37.941 1.00 74.00 719 ASP A C 1
ATOM 5243 O O . ASP A 1 719 ? 21.608 -7.552 -37.958 1.00 74.00 719 ASP A O 1
ATOM 5247 N N . PRO A 1 720 ? 23.366 -6.178 -38.044 1.00 66.44 720 PRO A N 1
ATOM 5248 C CA . PRO A 1 720 ? 22.556 -4.977 -38.245 1.00 66.44 720 PRO A CA 1
ATOM 5249 C C . PRO A 1 720 ? 22.004 -4.838 -39.676 1.00 66.44 720 PRO A C 1
ATOM 5251 O O . PRO A 1 720 ? 21.092 -4.047 -39.902 1.00 66.44 720 PRO A O 1
ATOM 5254 N N . ALA A 1 721 ? 22.569 -5.558 -40.650 1.00 59.53 721 ALA A N 1
ATOM 5255 C CA . ALA A 1 721 ? 22.216 -5.513 -42.072 1.00 59.53 721 ALA A CA 1
ATOM 5256 C C . ALA A 1 721 ? 21.581 -6.814 -42.585 1.00 59.53 721 ALA A C 1
ATOM 5258 O O . ALA A 1 721 ? 21.051 -6.845 -43.697 1.00 59.53 721 ALA A O 1
ATOM 5259 N N . GLN A 1 722 ? 21.667 -7.884 -41.803 1.00 54.16 722 GLN A N 1
ATOM 5260 C CA . GLN A 1 722 ? 21.033 -9.158 -42.086 1.00 54.16 722 GLN A CA 1
ATOM 5261 C C . GLN A 1 722 ? 20.161 -9.552 -40.921 1.00 54.16 722 GLN A C 1
ATOM 5263 O O . GLN A 1 722 ? 20.274 -9.069 -39.801 1.00 54.16 722 GLN A O 1
ATOM 5268 N N . THR A 1 723 ? 19.303 -10.499 -41.197 1.00 60.19 723 THR A N 1
ATOM 5269 C CA . THR A 1 723 ? 18.447 -11.064 -40.196 1.00 60.19 723 THR A CA 1
ATOM 5270 C C . THR A 1 723 ? 18.357 -12.569 -40.455 1.00 60.19 723 THR A C 1
ATOM 5272 O O . THR A 1 723 ? 18.459 -13.007 -41.605 1.00 60.19 723 THR A O 1
ATOM 5275 N N . HIS A 1 724 ? 18.196 -13.395 -39.417 1.00 60.00 724 HIS A N 1
ATOM 5276 C CA . HIS A 1 724 ? 18.208 -14.859 -39.562 1.00 60.00 724 HIS A CA 1
ATOM 5277 C C . HIS A 1 724 ? 16.952 -15.528 -39.047 1.00 60.00 724 HIS A C 1
ATOM 5279 O O . HIS A 1 724 ? 16.454 -15.227 -37.960 1.00 60.00 724 HIS A O 1
ATOM 5285 N N . VAL A 1 725 ? 16.488 -16.479 -39.845 1.00 54.38 725 VAL A N 1
ATOM 5286 C CA . VAL A 1 725 ? 15.409 -17.404 -39.531 1.00 54.38 725 VAL A CA 1
ATOM 5287 C C . VAL A 1 725 ? 16.042 -18.667 -38.951 1.00 54.38 725 VAL A C 1
ATOM 5289 O O . VAL A 1 725 ? 16.675 -19.394 -39.717 1.00 54.38 725 VAL A O 1
ATOM 5292 N N . PRO A 1 726 ? 15.864 -18.937 -37.648 1.00 58.00 726 PRO A N 1
ATOM 5293 C CA . PRO A 1 726 ? 16.317 -20.164 -37.020 1.00 58.00 726 PRO A CA 1
ATOM 5294 C C . PRO A 1 726 ? 16.085 -21.462 -37.827 1.00 58.00 726 PRO A C 1
ATOM 5296 O O . PRO A 1 726 ? 14.950 -21.769 -38.198 1.00 58.00 726 PRO A O 1
ATOM 5299 N N . GLY A 1 727 ? 17.122 -22.265 -38.067 1.00 48.97 727 GLY A N 1
ATOM 5300 C CA . GLY A 1 727 ? 17.094 -23.537 -38.807 1.00 48.97 727 GLY A CA 1
ATOM 5301 C C . GLY A 1 727 ? 16.230 -24.649 -38.191 1.00 48.97 727 GLY A C 1
ATOM 5302 O O . GLY A 1 727 ? 15.655 -25.464 -38.916 1.00 48.97 727 GLY A O 1
ATOM 5303 N N . ASN A 1 728 ? 16.062 -24.670 -36.873 1.00 44.97 728 ASN A N 1
ATOM 5304 C CA . ASN A 1 728 ? 15.085 -25.506 -36.167 1.00 44.97 728 ASN A CA 1
ATOM 5305 C C . ASN A 1 728 ? 13.633 -24.986 -36.280 1.00 44.97 728 ASN A C 1
ATOM 5307 O O . ASN A 1 728 ? 12.705 -25.716 -35.916 1.00 44.97 728 ASN A O 1
ATOM 5311 N N . PHE A 1 729 ? 13.416 -23.788 -36.840 1.00 44.09 729 PHE A N 1
ATOM 5312 C CA . PHE A 1 729 ? 12.105 -23.150 -37.015 1.00 44.09 729 PHE A CA 1
ATOM 5313 C C . PHE A 1 729 ? 11.921 -22.594 -38.432 1.00 44.09 729 PHE A C 1
ATOM 5315 O O . PHE A 1 729 ? 11.839 -21.383 -38.623 1.00 44.09 729 PHE A O 1
ATOM 5322 N N . PRO A 1 730 ? 11.743 -23.457 -39.444 1.00 41.56 730 PRO A N 1
ATOM 5323 C CA . PRO A 1 730 ? 11.741 -23.072 -40.861 1.00 41.56 730 PRO A CA 1
ATOM 5324 C C . PRO A 1 730 ? 10.595 -22.135 -41.315 1.00 41.56 730 PRO A C 1
ATOM 5326 O O . PRO A 1 730 ? 10.444 -21.899 -42.511 1.00 41.56 730 PRO A O 1
ATOM 5329 N N . GLY A 1 731 ? 9.786 -21.596 -40.393 1.00 40.22 731 GLY A N 1
ATOM 5330 C CA . GLY A 1 731 ? 8.792 -20.549 -40.655 1.00 40.22 731 GLY A CA 1
ATOM 5331 C C . GLY A 1 731 ? 9.002 -19.239 -39.876 1.00 40.22 731 GLY A C 1
ATOM 5332 O O . GLY A 1 731 ? 8.198 -18.323 -40.039 1.00 40.22 731 GLY A O 1
ATOM 5333 N N . THR A 1 732 ? 10.008 -19.121 -38.996 1.00 41.34 732 THR A N 1
ATOM 5334 C CA . THR A 1 732 ? 10.288 -17.871 -38.264 1.00 41.34 732 THR A CA 1
ATOM 5335 C C . THR A 1 732 ? 10.686 -16.730 -39.195 1.00 41.34 732 THR A C 1
ATOM 5337 O O . THR A 1 732 ? 10.919 -16.916 -40.383 1.00 41.34 732 THR A O 1
ATOM 5340 N N . VAL A 1 733 ? 10.702 -15.510 -38.666 1.00 40.72 733 VAL A N 1
ATOM 5341 C CA . VAL A 1 733 ? 11.240 -14.359 -39.373 1.00 40.72 733 VAL A CA 1
ATOM 5342 C C . VAL A 1 733 ? 12.566 -14.025 -38.758 1.00 40.72 733 VAL A C 1
ATOM 5344 O O . VAL A 1 733 ? 12.908 -14.384 -37.633 1.00 40.72 733 VAL A O 1
ATOM 5347 N N . ALA A 1 734 ? 13.305 -13.404 -39.640 1.00 51.03 734 ALA A N 1
ATOM 5348 C CA . ALA A 1 734 ? 14.663 -13.056 -39.528 1.00 51.03 734 ALA A CA 1
ATOM 5349 C C . ALA A 1 734 ? 14.837 -11.997 -38.426 1.00 51.03 734 ALA A C 1
ATOM 5351 O O . ALA A 1 734 ? 14.489 -10.849 -38.677 1.00 51.03 734 ALA A O 1
ATOM 5352 N N . SER A 1 735 ? 15.378 -12.328 -37.249 1.00 58.56 735 SER A N 1
ATOM 5353 C CA . SER A 1 735 ? 15.766 -11.316 -36.247 1.00 58.56 735 SER A CA 1
ATOM 5354 C C . SER A 1 735 ? 17.206 -10.856 -36.478 1.00 58.56 735 SER A C 1
ATOM 5356 O O . SER A 1 735 ? 17.970 -11.571 -37.131 1.00 58.56 735 SER A O 1
ATOM 5358 N N . HIS A 1 736 ? 17.601 -9.700 -35.930 1.00 68.94 736 HIS A N 1
ATOM 5359 C CA . HIS A 1 736 ? 19.011 -9.297 -35.958 1.00 68.94 736 HIS A CA 1
ATOM 5360 C C . HIS A 1 736 ? 19.893 -10.332 -35.268 1.00 68.94 736 HIS A C 1
ATOM 5362 O O . HIS A 1 736 ? 21.032 -10.505 -35.675 1.00 68.94 736 HIS A O 1
ATOM 5368 N N . CYS A 1 737 ? 19.366 -11.085 -34.297 1.00 77.25 737 CYS A N 1
ATOM 5369 C CA . CYS A 1 737 ? 20.053 -12.259 -33.798 1.00 77.25 737 CYS A CA 1
ATOM 5370 C C . CYS A 1 737 ? 20.047 -13.380 -34.846 1.00 77.25 737 CYS A C 1
ATOM 5372 O O . CYS A 1 737 ? 18.997 -13.933 -35.185 1.00 77.25 737 CYS A O 1
ATOM 5374 N N . LEU A 1 738 ? 21.239 -13.733 -35.334 1.00 68.19 738 LEU A N 1
ATOM 5375 C CA . LEU A 1 738 ? 21.439 -14.721 -36.384 1.00 68.19 738 LEU A CA 1
ATOM 5376 C C . LEU A 1 738 ? 21.379 -16.183 -35.910 1.00 68.19 738 LEU A C 1
ATOM 5378 O O . LEU A 1 738 ? 21.803 -17.079 -36.637 1.00 68.19 738 LEU A O 1
ATOM 5382 N N . ARG A 1 739 ? 20.908 -16.435 -34.685 1.00 72.62 739 ARG A N 1
ATOM 5383 C CA . ARG A 1 739 ? 20.931 -17.759 -34.055 1.00 72.62 739 ARG A CA 1
ATOM 5384 C C . ARG A 1 739 ? 19.545 -18.327 -33.811 1.00 72.62 739 ARG A C 1
ATOM 5386 O O . ARG A 1 739 ? 18.601 -17.607 -33.491 1.00 72.62 739 ARG A O 1
ATOM 5393 N N . ASP A 1 740 ? 19.483 -19.653 -33.858 1.00 63.53 740 ASP A N 1
ATOM 5394 C CA . ASP A 1 740 ? 18.268 -20.433 -33.665 1.00 63.53 740 ASP A CA 1
ATOM 5395 C C . ASP A 1 740 ? 17.649 -20.317 -32.266 1.00 63.53 740 ASP A C 1
ATOM 5397 O O . ASP A 1 740 ? 16.434 -20.376 -32.089 1.00 63.53 740 ASP A O 1
ATOM 5401 N N . ASP A 1 741 ? 18.506 -20.174 -31.265 1.00 67.19 741 ASP A N 1
ATOM 5402 C CA . ASP A 1 741 ? 18.190 -20.129 -29.839 1.00 67.19 741 ASP A CA 1
ATOM 5403 C C . ASP A 1 741 ? 17.978 -18.698 -29.314 1.00 67.19 741 ASP A C 1
ATOM 5405 O O . ASP A 1 741 ? 17.643 -18.525 -28.148 1.00 67.19 741 ASP A O 1
ATOM 5409 N N . LEU A 1 742 ? 18.148 -17.675 -30.163 1.00 71.19 742 LEU A N 1
ATOM 5410 C CA . LEU A 1 742 ? 18.182 -16.253 -29.793 1.00 71.19 742 LEU A CA 1
ATOM 5411 C C . LEU A 1 742 ? 19.237 -15.878 -28.743 1.00 71.19 742 LEU A C 1
ATOM 5413 O O . LEU A 1 742 ? 19.166 -14.817 -28.121 1.00 71.19 742 LEU A O 1
ATOM 5417 N N . ALA A 1 743 ? 20.267 -16.704 -28.582 1.00 77.69 743 ALA A N 1
ATOM 5418 C CA . ALA A 1 743 ? 21.326 -16.473 -27.617 1.00 77.69 743 ALA A CA 1
ATOM 5419 C C . ALA A 1 743 ? 22.457 -15.601 -28.199 1.00 77.69 743 ALA A C 1
ATOM 5421 O O . ALA A 1 743 ? 23.630 -15.975 -28.193 1.00 77.69 743 ALA A O 1
ATOM 5422 N N . CYS A 1 744 ? 22.112 -14.420 -28.731 1.00 83.81 744 CYS A N 1
ATOM 5423 C CA . CYS A 1 744 ? 23.081 -13.460 -29.280 1.00 83.81 744 CYS A CA 1
ATOM 5424 C C . CYS A 1 744 ? 23.794 -12.655 -28.191 1.00 83.81 744 CYS A C 1
ATOM 5426 O O . CYS A 1 744 ? 23.696 -11.423 -28.105 1.00 83.81 744 CYS A O 1
ATOM 5428 N N . PHE A 1 745 ? 24.509 -13.382 -27.339 1.00 89.75 745 PHE A N 1
ATOM 5429 C CA . PHE A 1 745 ? 25.135 -12.860 -26.136 1.00 89.75 745 PHE A CA 1
ATOM 5430 C C . PHE A 1 745 ? 26.362 -12.014 -26.462 1.00 89.75 745 PHE A C 1
ATOM 5432 O O . PHE A 1 745 ? 27.245 -12.411 -27.221 1.00 89.75 745 PHE A O 1
ATOM 5439 N N . TRP A 1 746 ? 26.399 -10.804 -25.910 1.00 93.25 746 TRP A N 1
ATOM 5440 C CA . TRP A 1 746 ? 27.439 -9.832 -26.212 1.00 93.25 746 TRP A CA 1
ATOM 5441 C C . TRP A 1 746 ? 28.689 -10.073 -25.362 1.00 93.25 746 TRP A C 1
ATOM 5443 O O . TRP A 1 746 ? 28.611 -10.147 -24.139 1.00 93.25 746 TRP A O 1
ATOM 5453 N N . HIS A 1 747 ? 29.861 -10.157 -25.991 1.00 92.62 747 HIS A N 1
ATOM 5454 C CA . HIS A 1 747 ? 31.098 -10.539 -25.298 1.00 92.62 747 HIS A CA 1
ATOM 5455 C C . HIS A 1 747 ? 32.341 -9.766 -25.768 1.00 92.62 747 HIS A C 1
ATOM 5457 O O . HIS A 1 747 ? 33.459 -10.271 -25.662 1.00 92.62 747 HIS A O 1
ATOM 5463 N N . THR A 1 748 ? 32.169 -8.559 -26.316 1.00 93.56 748 THR A N 1
ATOM 5464 C CA . THR A 1 748 ? 33.269 -7.780 -26.918 1.00 93.56 748 THR A CA 1
ATOM 5465 C C . THR A 1 748 ? 33.254 -6.322 -26.449 1.00 93.56 748 THR A C 1
ATOM 5467 O O . THR A 1 748 ? 32.229 -5.784 -26.050 1.00 93.56 748 THR A O 1
ATOM 5470 N N . SER A 1 749 ? 34.400 -5.642 -26.466 1.00 95.19 749 SER A N 1
ATOM 5471 C CA . SER A 1 749 ? 34.467 -4.207 -26.146 1.00 95.19 749 SER A CA 1
ATOM 5472 C C . SER A 1 749 ? 33.734 -3.331 -27.173 1.00 95.19 749 SER A C 1
ATOM 5474 O O . SER A 1 749 ? 33.574 -3.713 -28.332 1.00 95.19 749 SER A O 1
ATOM 5476 N N . SER A 1 750 ? 33.298 -2.135 -26.773 1.00 95.44 750 SER A N 1
ATOM 5477 C CA . SER A 1 750 ? 32.620 -1.174 -27.659 1.00 95.44 750 SER A CA 1
ATOM 5478 C C . SER A 1 750 ? 32.906 0.269 -27.275 1.00 95.44 750 SER A C 1
ATOM 5480 O O . SER A 1 750 ? 32.890 0.610 -26.097 1.00 95.44 750 SER A O 1
ATOM 5482 N N . THR A 1 751 ? 33.081 1.126 -28.281 1.00 95.19 751 THR A N 1
ATOM 5483 C CA . THR A 1 751 ? 33.282 2.571 -28.107 1.00 95.19 751 THR A CA 1
ATOM 5484 C C . THR A 1 751 ? 32.260 3.327 -28.940 1.00 95.19 751 THR A C 1
ATOM 5486 O O . THR A 1 751 ? 32.347 3.321 -30.165 1.00 95.19 751 THR A O 1
ATOM 5489 N N . TRP A 1 752 ? 31.317 4.000 -28.280 1.00 94.62 752 TRP A N 1
ATOM 5490 C CA . TRP A 1 752 ? 30.340 4.885 -28.934 1.00 94.62 752 TRP A CA 1
ATOM 5491 C C . TRP A 1 752 ? 30.619 6.364 -28.647 1.00 94.62 752 TRP A C 1
ATOM 5493 O O . TRP A 1 752 ? 30.255 7.221 -29.449 1.00 94.62 752 TRP A O 1
ATOM 5503 N N . GLN A 1 753 ? 31.322 6.666 -27.552 1.00 93.88 753 GLN A N 1
ATOM 5504 C CA . GLN A 1 753 ? 31.774 8.010 -27.216 1.00 93.88 753 GLN A CA 1
ATOM 5505 C C . GLN A 1 753 ? 33.301 8.027 -27.026 1.00 93.88 753 GLN A C 1
ATOM 5507 O O . GLN A 1 753 ? 33.800 7.698 -25.949 1.00 93.88 753 GLN A O 1
ATOM 5512 N N . PRO A 1 754 ? 34.079 8.410 -28.058 1.00 87.19 754 PRO A N 1
ATOM 5513 C CA . PRO A 1 754 ? 35.536 8.464 -27.957 1.00 87.19 754 PRO A CA 1
ATOM 5514 C C . PRO A 1 754 ? 36.038 9.668 -27.144 1.00 87.19 754 PRO A C 1
ATOM 5516 O O . PRO A 1 754 ? 37.178 9.656 -26.678 1.00 87.19 754 PRO A O 1
ATOM 5519 N N . SER A 1 755 ? 35.222 10.717 -26.976 1.00 91.19 755 SER A N 1
ATOM 5520 C CA . SER A 1 755 ? 35.594 11.905 -26.207 1.00 91.19 755 SER A CA 1
ATOM 5521 C C . SER A 1 755 ? 35.147 11.777 -24.755 1.00 91.19 755 SER A C 1
ATOM 5523 O O . SER A 1 755 ? 33.980 11.979 -24.425 1.00 91.19 755 SER A O 1
ATOM 5525 N N . ALA A 1 756 ? 36.106 11.536 -23.866 1.00 89.50 756 ALA A N 1
ATOM 5526 C CA . ALA A 1 756 ? 35.872 11.483 -22.424 1.00 89.50 756 ALA A CA 1
ATOM 5527 C C . ALA A 1 756 ? 35.300 12.798 -21.843 1.00 89.50 756 ALA A C 1
ATOM 5529 O O . ALA A 1 756 ? 34.675 12.792 -20.791 1.00 89.50 756 ALA A O 1
ATOM 5530 N N . ALA A 1 757 ? 35.467 13.929 -22.540 1.00 89.19 757 ALA A N 1
ATOM 5531 C CA . ALA A 1 757 ? 34.901 15.221 -22.144 1.00 89.19 757 ALA A CA 1
ATOM 5532 C C . ALA A 1 757 ? 33.373 15.322 -22.334 1.00 89.19 757 ALA A C 1
ATOM 5534 O O . ALA A 1 757 ? 32.790 16.335 -21.959 1.00 89.19 757 ALA A O 1
ATOM 5535 N N . LEU A 1 758 ? 32.742 14.315 -22.949 1.00 91.94 758 LEU A N 1
ATOM 5536 C CA . LEU A 1 758 ? 31.294 14.233 -23.178 1.00 91.94 758 LEU A CA 1
ATOM 5537 C C . LEU A 1 758 ? 30.609 13.163 -22.312 1.00 91.94 758 LEU A C 1
ATOM 5539 O O . LEU A 1 758 ? 29.426 12.890 -22.505 1.00 91.94 758 LEU A O 1
ATOM 5543 N N . LEU A 1 759 ? 31.359 12.543 -21.401 1.00 95.50 759 LEU A N 1
ATOM 5544 C CA . LEU A 1 759 ? 30.861 11.529 -20.482 1.00 95.50 759 LEU A CA 1
ATOM 5545 C C . LEU A 1 759 ? 30.554 12.144 -19.115 1.00 95.50 759 LEU A C 1
ATOM 5547 O O . LEU A 1 759 ? 31.212 13.100 -18.694 1.00 95.50 759 LEU A O 1
ATOM 5551 N N . GLY A 1 760 ? 29.561 11.589 -18.429 1.00 95.75 760 GLY A N 1
ATOM 5552 C CA . GLY A 1 760 ? 29.149 12.023 -17.103 1.00 95.75 760 GLY A CA 1
ATOM 5553 C C . GLY A 1 760 ? 30.166 11.675 -16.029 1.00 95.75 760 GLY A C 1
ATOM 5554 O O . GLY A 1 760 ? 30.777 10.609 -16.064 1.00 95.75 760 GLY A O 1
ATOM 5555 N N . THR A 1 761 ? 30.326 12.556 -15.048 1.00 97.12 761 THR A N 1
ATOM 5556 C CA . THR A 1 761 ? 31.205 12.346 -13.894 1.00 97.12 761 THR A CA 1
ATOM 5557 C C . THR A 1 761 ? 30.430 12.387 -12.588 1.00 97.12 761 THR A C 1
ATOM 5559 O O . THR A 1 761 ? 29.334 12.938 -12.504 1.00 97.12 761 THR A O 1
ATOM 5562 N N . GLU A 1 762 ? 31.042 11.824 -11.557 1.00 96.44 762 GLU A N 1
ATOM 5563 C CA . GLU A 1 762 ? 30.525 11.818 -10.195 1.00 96.44 762 GLU A CA 1
ATOM 5564 C C . GLU A 1 762 ? 30.225 13.228 -9.651 1.00 96.44 762 GLU A C 1
ATOM 5566 O O . GLU A 1 762 ? 30.940 14.192 -9.945 1.00 96.44 762 GLU A O 1
ATOM 5571 N N . ALA A 1 763 ? 29.200 13.309 -8.805 1.00 94.38 763 ALA A N 1
ATOM 5572 C CA . ALA A 1 763 ? 29.021 14.370 -7.821 1.00 94.38 763 ALA A CA 1
ATOM 5573 C C . ALA A 1 763 ? 28.937 13.729 -6.424 1.00 94.38 763 ALA A C 1
ATOM 5575 O O . ALA A 1 763 ? 28.428 12.630 -6.281 1.00 94.38 763 ALA A O 1
ATOM 5576 N N . VAL A 1 764 ? 29.466 14.370 -5.391 1.00 92.44 764 VAL A N 1
ATOM 5577 C CA . VAL A 1 764 ? 29.457 13.834 -4.018 1.00 92.44 764 VAL A CA 1
ATOM 5578 C C . VAL A 1 764 ? 29.155 15.002 -3.102 1.00 92.44 764 VAL A C 1
ATOM 5580 O O . VAL A 1 764 ? 29.700 16.091 -3.321 1.00 92.44 764 VAL A O 1
ATOM 5583 N N . ILE A 1 765 ? 28.312 14.792 -2.095 1.00 95.25 765 ILE A N 1
ATOM 5584 C CA . ILE A 1 765 ? 28.042 15.808 -1.069 1.00 95.25 765 ILE A CA 1
ATOM 5585 C C . ILE A 1 765 ? 28.594 15.429 0.299 1.00 95.25 765 ILE A C 1
ATOM 5587 O O . ILE A 1 765 ? 28.828 16.338 1.095 1.00 95.25 765 ILE A O 1
ATOM 5591 N N . HIS A 1 766 ? 28.882 14.147 0.539 1.00 96.56 766 HIS A N 1
ATOM 5592 C CA . HIS A 1 766 ? 29.461 13.689 1.797 1.00 96.56 766 HIS A CA 1
ATOM 5593 C C . HIS A 1 766 ? 30.954 13.368 1.681 1.00 96.56 766 HIS A C 1
ATOM 5595 O O . HIS A 1 766 ? 31.404 12.617 0.813 1.00 96.56 766 HIS A O 1
ATOM 5601 N N . ALA A 1 767 ? 31.760 13.938 2.577 1.00 94.56 767 ALA A N 1
ATOM 5602 C CA . ALA A 1 767 ? 33.209 13.741 2.567 1.00 94.56 767 ALA A CA 1
ATOM 5603 C C . ALA A 1 767 ? 33.649 12.591 3.498 1.00 94.56 767 ALA A C 1
ATOM 5605 O O . ALA A 1 767 ? 33.038 12.377 4.547 1.00 94.56 767 ALA A O 1
ATOM 5606 N N . PRO A 1 768 ? 34.762 11.884 3.202 1.00 95.69 768 PRO A N 1
ATOM 5607 C CA . PRO A 1 768 ? 35.380 10.946 4.140 1.00 95.69 768 PRO A CA 1
ATOM 5608 C C . PRO A 1 768 ? 35.540 11.519 5.555 1.00 95.69 768 PRO A C 1
ATOM 5610 O O . PRO A 1 768 ? 36.159 12.566 5.742 1.00 95.69 768 PRO A O 1
ATOM 5613 N N . GLY A 1 769 ? 35.011 10.803 6.550 1.00 92.69 769 GLY A N 1
ATOM 5614 C CA . GLY A 1 769 ? 35.028 11.206 7.961 1.00 92.69 769 GLY A CA 1
ATOM 5615 C C . GLY A 1 769 ? 33.805 12.004 8.424 1.00 92.69 769 GLY A C 1
ATOM 5616 O O . GLY A 1 769 ? 33.713 12.313 9.612 1.00 92.69 769 GLY A O 1
ATOM 5617 N N . GLU A 1 770 ? 32.867 12.322 7.531 1.00 96.38 770 GLU A N 1
ATOM 5618 C CA . GLU A 1 770 ? 31.588 12.928 7.899 1.00 96.38 770 GLU A CA 1
ATOM 5619 C C . GLU A 1 770 ? 30.714 11.958 8.705 1.00 96.38 770 GLU A C 1
ATOM 5621 O O . GLU A 1 770 ? 30.657 10.756 8.429 1.00 96.38 770 GLU A O 1
ATOM 5626 N N . ALA A 1 771 ? 30.047 12.483 9.733 1.00 95.12 771 ALA A N 1
ATOM 5627 C CA . ALA A 1 771 ? 29.206 11.688 10.617 1.00 95.12 771 ALA A CA 1
ATOM 5628 C C . ALA A 1 771 ? 27.935 11.204 9.905 1.00 95.12 771 ALA A C 1
ATOM 5630 O O . ALA A 1 771 ? 27.394 11.900 9.051 1.00 95.12 771 ALA A O 1
ATOM 5631 N N . GLU A 1 772 ? 27.446 10.032 10.310 1.00 95.88 772 GLU A N 1
ATOM 5632 C CA . GLU A 1 772 ? 26.181 9.480 9.825 1.00 95.88 772 GLU A CA 1
ATOM 5633 C C . GLU A 1 772 ? 25.014 10.437 10.124 1.00 95.88 772 GLU A C 1
ATOM 5635 O O . GLU A 1 772 ? 24.826 10.818 11.294 1.00 95.88 772 GLU A O 1
ATOM 5640 N N . PRO A 1 773 ? 24.218 10.819 9.105 1.00 95.06 773 PRO A N 1
ATOM 5641 C CA . PRO A 1 773 ? 22.999 11.585 9.307 1.00 95.06 773 PRO A CA 1
ATOM 5642 C C . PRO A 1 773 ? 22.081 10.880 10.306 1.00 95.06 773 PRO A C 1
ATOM 5644 O O . PRO A 1 773 ? 21.898 9.666 10.255 1.00 95.06 773 PRO A O 1
ATOM 5647 N N . GLN A 1 774 ? 21.509 11.640 11.238 1.00 89.00 774 GLN A N 1
ATOM 5648 C CA . GLN A 1 774 ? 20.584 11.081 12.219 1.00 89.00 774 GLN A CA 1
ATOM 5649 C C . GLN A 1 774 ? 19.165 11.089 11.644 1.00 89.00 774 GLN A C 1
ATOM 5651 O O . GLN A 1 774 ? 18.693 12.163 11.255 1.00 89.00 774 GLN A O 1
ATOM 5656 N N . PRO A 1 775 ? 18.469 9.942 11.599 1.00 83.62 775 PRO A N 1
ATOM 5657 C CA . PRO A 1 775 ? 17.080 9.920 11.175 1.00 83.62 775 PRO A CA 1
ATOM 5658 C C . PRO A 1 775 ? 16.192 10.579 12.235 1.00 83.62 775 PRO A C 1
ATOM 5660 O O . PRO A 1 775 ? 16.420 10.433 13.439 1.00 83.62 775 PRO A O 1
ATOM 5663 N N . GLY A 1 776 ? 15.154 11.289 11.792 1.00 76.25 776 GLY A N 1
ATOM 5664 C CA . GLY A 1 776 ? 14.039 11.627 12.673 1.00 76.25 776 GLY A CA 1
ATOM 5665 C C . GLY A 1 776 ? 13.275 10.360 13.068 1.00 76.25 776 GLY A C 1
ATOM 5666 O O . GLY A 1 776 ? 13.280 9.384 12.328 1.00 76.25 776 GLY A O 1
ATOM 5667 N N . GLN A 1 777 ? 12.615 10.378 14.226 1.00 77.50 777 GLN A N 1
ATOM 5668 C CA . GLN A 1 777 ? 11.662 9.332 14.608 1.00 77.50 777 GLN A CA 1
ATOM 5669 C C . GLN A 1 777 ? 10.251 9.878 14.437 1.00 77.50 777 GLN A C 1
ATOM 5671 O O . GLN A 1 777 ? 9.821 10.735 15.220 1.00 77.50 777 GLN A O 1
ATOM 5676 N N . PHE A 1 778 ? 9.592 9.429 13.369 1.00 85.38 778 PHE A N 1
ATOM 5677 C CA . PHE A 1 778 ? 8.207 9.774 13.078 1.00 85.38 778 PHE A CA 1
ATOM 5678 C C . PHE A 1 778 ? 7.274 9.038 14.047 1.00 85.38 778 PHE A C 1
ATOM 5680 O O . PHE A 1 778 ? 6.636 9.692 14.869 1.00 85.38 778 PHE A O 1
ATOM 5687 N N . TYR A 1 779 ? 7.313 7.704 14.037 1.00 87.94 779 TYR A N 1
ATOM 5688 C CA . TYR A 1 779 ? 6.718 6.840 15.060 1.00 87.94 779 TYR A CA 1
ATOM 5689 C C . TYR A 1 779 ? 7.699 6.572 16.201 1.00 87.94 779 TYR A C 1
ATOM 5691 O O . TYR A 1 779 ? 8.920 6.686 16.027 1.00 87.94 779 TYR A O 1
ATOM 5699 N N . ARG A 1 780 ? 7.182 6.287 17.402 1.00 86.00 780 ARG A N 1
ATOM 5700 C CA . ARG A 1 780 ? 8.015 6.168 18.610 1.00 86.00 780 ARG A CA 1
ATOM 5701 C C . ARG A 1 780 ? 7.599 4.985 19.464 1.00 86.00 780 ARG A C 1
ATOM 5703 O O . ARG A 1 780 ? 6.434 4.833 19.803 1.00 86.00 780 ARG A O 1
ATOM 5710 N N . ALA A 1 781 ? 8.594 4.224 19.914 1.00 89.19 781 ALA A N 1
ATOM 5711 C CA . ALA A 1 781 ? 8.392 3.200 20.928 1.00 89.19 781 ALA A CA 1
ATOM 5712 C C . ALA A 1 781 ? 7.878 3.806 22.248 1.00 89.19 781 ALA A C 1
ATOM 5714 O O . ALA A 1 781 ? 8.381 4.834 22.718 1.00 89.19 781 ALA A O 1
ATOM 5715 N N . ASP A 1 782 ? 6.923 3.127 22.880 1.00 89.62 782 ASP A N 1
ATOM 5716 C CA . ASP A 1 782 ? 6.423 3.456 24.209 1.00 89.62 782 ASP A CA 1
ATOM 5717 C C . ASP A 1 782 ? 7.161 2.645 25.271 1.00 89.62 782 ASP A C 1
ATOM 5719 O O . ASP A 1 782 ? 6.993 1.438 25.435 1.00 89.62 782 ASP A O 1
ATOM 5723 N N . CYS A 1 783 ? 7.999 3.346 26.021 1.00 84.56 783 CYS A N 1
ATOM 5724 C CA . CYS A 1 783 ? 8.855 2.765 27.048 1.00 84.56 783 CYS A CA 1
ATOM 5725 C C . CYS A 1 783 ? 8.272 2.983 28.455 1.00 84.56 783 CYS A C 1
ATOM 5727 O O . CYS A 1 783 ? 8.969 2.801 29.456 1.00 84.56 783 CYS A O 1
ATOM 5729 N N . SER A 1 784 ? 7.019 3.441 28.541 1.00 83.31 784 SER A N 1
ATOM 5730 C CA . SER A 1 784 ? 6.337 3.731 29.797 1.00 83.31 784 SER A CA 1
ATOM 5731 C C . SER A 1 784 ? 5.712 2.480 30.425 1.00 83.31 784 SER A C 1
ATOM 5733 O O . SER A 1 784 ? 5.620 1.411 29.830 1.00 83.31 784 SER A O 1
ATOM 5735 N N . THR A 1 785 ? 5.308 2.580 31.689 1.00 74.94 785 THR A N 1
ATOM 5736 C CA . THR A 1 785 ? 4.448 1.573 32.328 1.00 74.94 785 THR A CA 1
ATOM 5737 C C . THR A 1 785 ? 2.983 1.960 32.147 1.00 74.94 785 THR A C 1
ATOM 5739 O O . THR A 1 785 ? 2.709 3.163 32.124 1.00 74.94 785 THR A O 1
ATOM 5742 N N . PRO A 1 786 ? 2.038 0.996 32.130 1.00 76.25 786 PRO A N 1
ATOM 5743 C CA . PRO A 1 786 ? 0.616 1.318 32.119 1.00 76.25 786 PRO A CA 1
ATOM 5744 C C . PRO A 1 786 ? 0.256 2.369 33.192 1.00 76.25 786 PRO A C 1
ATOM 5746 O O . PRO A 1 786 ? 0.744 2.267 34.326 1.00 76.25 786 PRO A O 1
ATOM 5749 N N . PRO A 1 787 ? -0.562 3.386 32.865 1.00 71.19 787 PRO A N 1
ATOM 5750 C CA . PRO A 1 787 ? -1.026 4.379 33.834 1.00 71.19 787 PRO A CA 1
ATOM 5751 C C . PRO A 1 787 ? -1.772 3.731 35.013 1.00 71.19 787 PRO A C 1
ATOM 5753 O O . PRO A 1 787 ? -2.475 2.750 34.830 1.00 71.19 787 PRO A O 1
ATOM 5756 N N . GLY A 1 788 ? -1.675 4.298 36.222 1.00 62.81 788 GLY A N 1
ATOM 5757 C CA . GLY A 1 788 ? -2.528 3.904 37.358 1.00 62.81 788 GLY A CA 1
ATOM 5758 C C . GLY A 1 788 ? -2.088 2.646 38.130 1.00 62.81 788 GLY A C 1
ATOM 5759 O O . GLY A 1 788 ? -2.523 1.537 37.860 1.00 62.81 788 GLY A O 1
ATOM 5760 N N . SER A 1 789 ? -1.321 2.849 39.210 1.00 57.00 789 SER A N 1
ATOM 5761 C CA . SER A 1 789 ? -0.913 1.871 40.246 1.00 57.00 789 SER A CA 1
ATOM 5762 C C . SER A 1 789 ? -0.063 0.656 39.813 1.00 57.00 789 SER A C 1
ATOM 5764 O O . SER A 1 789 ? -0.259 0.018 38.789 1.00 57.00 789 SER A O 1
ATOM 5766 N N . SER A 1 790 ? 0.919 0.321 40.651 1.00 63.09 790 SER A N 1
ATOM 5767 C CA . SER A 1 790 ? 1.780 -0.861 40.525 1.00 63.09 790 SER A CA 1
ATOM 5768 C C . SER A 1 790 ? 0.982 -2.167 40.614 1.00 63.09 790 SER A C 1
ATOM 5770 O O . SER A 1 790 ? 0.128 -2.281 41.491 1.00 63.09 790 SER A O 1
ATOM 5772 N N . GLY A 1 791 ? 1.325 -3.181 39.813 1.00 78.88 791 GLY A N 1
ATOM 5773 C CA . GLY A 1 791 ? 0.769 -4.537 39.958 1.00 78.88 791 GLY A CA 1
ATOM 5774 C C . GLY A 1 791 ? 0.278 -5.208 38.675 1.00 78.88 791 GLY A C 1
ATOM 5775 O O . GLY A 1 791 ? -0.274 -6.301 38.757 1.00 78.88 791 GLY A O 1
ATOM 5776 N N . PHE A 1 792 ? 0.468 -4.588 37.507 1.00 89.38 792 PHE A N 1
ATOM 5777 C CA . PHE A 1 792 ? 0.178 -5.227 36.224 1.00 89.38 792 PHE A CA 1
ATOM 5778 C C . PHE A 1 792 ? 1.114 -6.408 35.961 1.00 89.38 792 PHE A C 1
ATOM 5780 O O . PHE A 1 792 ? 2.335 -6.291 36.066 1.00 89.38 792 PHE A O 1
ATOM 5787 N N . LEU A 1 793 ? 0.520 -7.528 35.566 1.00 94.12 793 LEU A N 1
ATOM 5788 C CA . LEU A 1 793 ? 1.201 -8.691 35.023 1.00 94.12 793 LEU A CA 1
ATOM 5789 C C . LEU A 1 793 ? 1.132 -8.584 33.499 1.00 94.12 793 LEU A C 1
ATOM 5791 O O . LEU A 1 793 ? 0.101 -8.886 32.899 1.00 94.12 793 LEU A O 1
ATOM 5795 N N . ILE A 1 794 ? 2.198 -8.062 32.898 1.00 93.69 794 ILE A N 1
ATOM 5796 C CA . ILE A 1 794 ? 2.259 -7.776 31.461 1.00 93.69 794 ILE A CA 1
ATOM 5797 C C . ILE A 1 794 ? 2.861 -8.971 30.731 1.00 93.69 794 ILE A C 1
ATOM 5799 O O . ILE A 1 794 ? 3.928 -9.448 31.115 1.00 93.69 794 ILE A O 1
ATOM 5803 N N . VAL A 1 795 ? 2.181 -9.428 29.687 1.00 95.81 795 VAL A N 1
ATOM 5804 C CA . VAL A 1 795 ? 2.670 -10.393 28.707 1.00 95.81 795 VAL A CA 1
ATOM 5805 C C . VAL A 1 795 ? 3.025 -9.616 27.440 1.00 95.81 795 VAL A C 1
ATOM 5807 O O . VAL A 1 795 ? 2.132 -9.084 26.784 1.00 95.81 795 VAL A O 1
ATOM 5810 N N . ASP A 1 796 ? 4.321 -9.530 27.147 1.00 93.62 796 ASP A N 1
ATOM 5811 C CA . ASP A 1 796 ? 4.858 -8.919 25.920 1.00 93.62 796 ASP A CA 1
ATOM 5812 C C . ASP A 1 796 ? 4.599 -9.782 24.680 1.00 93.62 796 ASP A C 1
ATOM 5814 O O . ASP A 1 796 ? 4.336 -10.988 24.776 1.00 93.62 796 ASP A O 1
ATOM 5818 N N . ASP A 1 797 ? 4.748 -9.153 23.520 1.00 93.31 797 ASP A N 1
ATOM 5819 C CA . ASP A 1 797 ? 4.653 -9.759 22.195 1.00 93.31 797 ASP A CA 1
ATOM 5820 C C . ASP A 1 797 ? 5.906 -10.557 21.786 1.00 93.31 797 ASP A C 1
ATOM 5822 O O . ASP A 1 797 ? 5.833 -11.479 20.969 1.00 93.31 797 ASP A O 1
ATOM 5826 N N . VAL A 1 798 ? 7.056 -10.246 22.389 1.00 90.44 798 VAL A N 1
ATOM 5827 C CA . VAL A 1 798 ? 8.326 -10.947 22.177 1.00 90.44 798 VAL A CA 1
ATOM 5828 C C . VAL A 1 798 ? 8.865 -11.595 23.449 1.00 90.44 798 VAL A C 1
ATOM 5830 O O . VAL A 1 798 ? 8.585 -11.205 24.585 1.00 90.44 798 VAL A O 1
ATOM 5833 N N . ALA A 1 799 ? 9.694 -12.624 23.266 1.00 86.25 799 ALA A N 1
ATOM 5834 C CA . ALA A 1 799 ? 10.324 -13.318 24.382 1.00 86.25 799 ALA A CA 1
ATOM 5835 C C . ALA A 1 799 ? 11.264 -12.381 25.175 1.00 86.25 799 ALA A C 1
ATOM 5837 O O . ALA A 1 799 ? 11.964 -11.557 24.568 1.00 86.25 799 ALA A O 1
ATOM 5838 N N . PRO A 1 800 ? 11.374 -12.547 26.511 1.00 81.50 800 PRO A N 1
ATOM 5839 C CA . PRO A 1 800 ? 12.294 -11.766 27.331 1.00 81.50 800 PRO A CA 1
ATOM 5840 C C . PRO A 1 800 ? 13.729 -11.776 26.792 1.00 81.50 800 PRO A C 1
ATOM 5842 O O . PRO A 1 800 ? 14.295 -12.828 26.496 1.00 81.50 800 PRO A O 1
ATOM 5845 N N . GLY A 1 801 ? 14.341 -10.593 26.713 1.00 77.94 801 GLY A N 1
ATOM 5846 C CA . GLY A 1 801 ? 15.712 -10.425 26.225 1.00 77.94 801 GLY A CA 1
ATOM 5847 C C . GLY A 1 801 ? 15.844 -10.239 24.711 1.00 77.94 801 GLY A C 1
ATOM 5848 O O . GLY A 1 801 ? 16.965 -10.008 24.248 1.00 77.94 801 GLY A O 1
ATOM 5849 N N . THR A 1 802 ? 14.739 -10.278 23.959 1.00 85.75 802 THR A N 1
ATOM 5850 C CA . THR A 1 802 ? 14.695 -9.769 22.580 1.00 85.75 802 THR A CA 1
ATOM 5851 C C . THR A 1 802 ? 15.108 -8.299 22.584 1.00 85.75 802 THR A C 1
ATOM 5853 O O . THR A 1 802 ? 14.652 -7.514 23.416 1.00 85.75 802 THR A O 1
ATOM 5856 N N . ARG A 1 803 ? 16.047 -7.937 21.708 1.00 82.25 803 ARG A N 1
ATOM 5857 C CA . ARG A 1 803 ? 16.552 -6.569 21.594 1.00 82.25 803 ARG A CA 1
ATOM 5858 C C . ARG A 1 803 ? 15.983 -5.960 20.331 1.00 82.25 803 ARG A C 1
ATOM 5860 O O . ARG A 1 803 ? 16.064 -6.575 19.276 1.00 82.25 803 ARG A O 1
ATOM 5867 N N . THR A 1 804 ? 15.503 -4.735 20.439 1.00 81.75 804 THR A N 1
ATOM 5868 C CA . THR A 1 804 ? 15.130 -3.910 19.291 1.00 81.75 804 THR A CA 1
ATOM 5869 C C . THR A 1 804 ? 15.997 -2.663 19.265 1.00 81.75 804 THR A C 1
ATOM 5871 O O . THR A 1 804 ? 16.686 -2.348 20.243 1.00 81.75 804 THR A O 1
ATOM 5874 N N . ARG A 1 805 ? 16.010 -1.954 18.137 1.00 84.19 805 ARG A N 1
ATOM 5875 C CA . ARG A 1 805 ? 16.828 -0.749 17.960 1.00 84.19 805 ARG A CA 1
ATOM 5876 C C . ARG A 1 805 ? 16.503 0.334 18.992 1.00 84.19 805 ARG A C 1
ATOM 5878 O O . ARG A 1 805 ? 17.422 0.957 19.520 1.00 84.19 805 ARG A O 1
ATOM 5885 N N . ASN A 1 806 ? 15.220 0.523 19.302 1.00 78.06 806 ASN A N 1
ATOM 5886 C CA . ASN A 1 806 ? 14.759 1.514 20.275 1.00 78.06 806 ASN A CA 1
ATOM 5887 C C . ASN A 1 806 ? 15.072 1.111 21.732 1.00 78.06 806 ASN A C 1
ATOM 5889 O O . ASN A 1 806 ? 15.109 1.965 22.614 1.00 78.06 806 ASN A O 1
ATOM 5893 N N . GLY A 1 807 ? 15.384 -0.168 21.987 1.00 68.62 807 GLY A N 1
ATOM 5894 C CA . GLY A 1 807 ? 16.020 -0.635 23.224 1.00 68.62 807 GLY A CA 1
ATOM 5895 C C . GLY A 1 807 ? 15.131 -0.660 24.473 1.00 68.62 807 GLY A C 1
ATOM 5896 O O . GLY A 1 807 ? 15.633 -0.965 25.556 1.00 68.62 807 GLY A O 1
ATOM 5897 N N . CYS A 1 808 ? 13.834 -0.374 24.348 1.00 74.81 808 CYS A N 1
ATOM 5898 C CA . CYS A 1 808 ? 12.931 -0.197 25.488 1.00 74.81 808 CYS A CA 1
ATOM 5899 C C . CYS A 1 808 ? 12.534 -1.499 26.201 1.00 74.81 808 CYS A C 1
ATOM 5901 O O . CYS A 1 808 ? 12.356 -1.489 27.418 1.00 74.81 808 CYS A O 1
ATOM 5903 N N . GLY A 1 809 ? 12.471 -2.627 25.490 1.00 69.50 809 GLY A N 1
ATOM 5904 C CA . GLY A 1 809 ? 12.189 -3.946 26.073 1.00 69.50 809 GLY A CA 1
ATOM 5905 C C . GLY A 1 809 ? 13.387 -4.640 26.736 1.00 69.50 809 GLY A C 1
ATOM 5906 O O . GLY A 1 809 ? 13.227 -5.665 27.403 1.00 69.50 809 GLY A O 1
ATOM 5907 N N . ALA A 1 810 ? 14.606 -4.108 26.594 1.00 66.94 810 ALA A N 1
ATOM 5908 C CA . ALA A 1 810 ? 15.811 -4.775 27.082 1.00 66.94 810 ALA A CA 1
ATOM 5909 C C . ALA A 1 810 ? 15.832 -4.871 28.622 1.00 66.94 810 ALA A C 1
ATOM 5911 O O . ALA A 1 810 ? 16.004 -3.882 29.330 1.00 66.94 810 ALA A O 1
ATOM 5912 N N . GLY A 1 811 ? 15.710 -6.096 29.146 1.00 66.06 811 GLY A N 1
ATOM 5913 C CA . GLY A 1 811 ? 15.713 -6.369 30.589 1.00 66.06 811 GLY A CA 1
ATOM 5914 C C . GLY A 1 811 ? 14.345 -6.242 31.266 1.00 66.06 811 GLY A C 1
ATOM 5915 O O . GLY A 1 811 ? 14.264 -6.383 32.487 1.00 66.06 811 GLY A O 1
ATOM 5916 N N . ALA A 1 812 ? 13.281 -6.008 30.497 1.00 72.75 812 ALA A N 1
ATOM 5917 C CA . ALA A 1 812 ? 11.927 -5.992 31.017 1.00 72.75 812 ALA A CA 1
ATOM 5918 C C . ALA A 1 812 ? 11.422 -7.417 31.316 1.00 72.75 812 ALA A C 1
ATOM 5920 O O . ALA A 1 812 ? 11.779 -8.385 30.642 1.00 72.75 812 ALA A O 1
ATOM 5921 N N . VAL A 1 813 ? 10.601 -7.553 32.361 1.00 82.50 813 VAL A N 1
ATOM 5922 C CA . VAL A 1 813 ? 9.963 -8.829 32.718 1.00 82.50 813 VAL A CA 1
ATOM 5923 C C . VAL A 1 813 ? 8.661 -8.957 31.928 1.00 82.50 813 VAL A C 1
ATOM 5925 O O . VAL A 1 813 ? 7.862 -8.016 31.893 1.00 82.50 813 VAL A O 1
ATOM 5928 N N . SER A 1 814 ? 8.467 -10.118 31.304 1.00 89.69 814 SER A N 1
ATOM 5929 C CA . SER A 1 814 ? 7.186 -10.571 30.758 1.00 89.69 814 SER A CA 1
ATOM 5930 C C . SER A 1 814 ? 6.673 -11.706 31.644 1.00 89.69 814 SER A C 1
ATOM 5932 O O . SER A 1 814 ? 7.433 -12.617 31.975 1.00 89.69 814 SER A O 1
ATOM 5934 N N . HIS A 1 815 ? 5.411 -11.634 32.056 1.00 93.94 815 HIS A N 1
ATOM 5935 C CA . HIS A 1 815 ? 4.738 -12.597 32.933 1.00 93.94 815 HIS A CA 1
ATOM 5936 C C . HIS A 1 815 ? 3.985 -13.664 32.132 1.00 93.94 815 HIS A C 1
ATOM 5938 O O . HIS A 1 815 ? 2.861 -14.032 32.461 1.00 93.94 815 HIS A O 1
ATOM 5944 N N . GLY A 1 816 ? 4.559 -14.120 31.022 1.00 95.50 816 GLY A N 1
ATOM 5945 C CA . GLY A 1 816 ? 3.889 -15.030 30.105 1.00 95.50 816 GLY A CA 1
ATOM 5946 C C . GLY A 1 816 ? 4.563 -15.091 28.745 1.00 95.50 816 GLY A C 1
ATOM 5947 O O . GLY A 1 816 ? 5.717 -14.691 28.583 1.00 95.50 816 GLY A O 1
ATOM 5948 N N . SER A 1 817 ? 3.815 -15.578 27.760 1.00 95.19 817 SER A N 1
ATOM 5949 C CA . SER A 1 817 ? 4.253 -15.631 26.366 1.00 95.19 817 SER A CA 1
ATOM 5950 C C . SER A 1 817 ? 3.108 -15.357 25.399 1.00 95.19 817 SER A C 1
ATOM 5952 O O . SER A 1 817 ? 2.000 -15.865 25.603 1.00 95.19 817 SER A O 1
ATOM 5954 N N . LEU A 1 818 ? 3.409 -14.649 24.313 1.00 96.81 818 LEU A N 1
ATOM 5955 C CA . LEU A 1 818 ? 2.634 -14.680 23.079 1.00 96.81 818 LEU A CA 1
ATOM 5956 C C . LEU A 1 818 ? 3.051 -15.895 22.236 1.00 96.81 818 LEU A C 1
ATOM 5958 O O . LEU A 1 818 ? 4.235 -16.196 22.091 1.00 96.81 818 LEU A O 1
ATOM 5962 N N . THR A 1 819 ? 2.067 -16.604 21.694 1.00 96.31 819 THR A N 1
ATOM 5963 C CA . THR A 1 819 ? 2.259 -17.675 20.705 1.00 96.31 819 THR A CA 1
ATOM 5964 C C . THR A 1 819 ? 1.382 -17.401 19.497 1.00 96.31 819 THR A C 1
ATOM 5966 O O . THR A 1 819 ? 0.279 -16.879 19.659 1.00 96.31 819 THR A O 1
ATOM 5969 N N . PHE A 1 820 ? 1.857 -17.752 18.307 1.00 96.50 820 PHE A N 1
ATOM 5970 C CA . PHE A 1 820 ? 1.094 -17.613 17.073 1.00 96.50 820 PHE A CA 1
ATOM 5971 C C . PHE A 1 820 ? 0.639 -18.973 16.567 1.00 96.50 820 PHE A C 1
ATOM 5973 O O . PHE A 1 820 ? 1.285 -19.979 16.837 1.00 96.50 820 PHE A O 1
ATOM 5980 N N . SER A 1 821 ? -0.466 -18.985 15.829 1.00 95.44 821 SER A N 1
ATOM 5981 C CA . SER A 1 821 ? -0.891 -20.109 15.007 1.00 95.44 821 SER A CA 1
ATOM 5982 C C . SER A 1 821 ? -1.268 -19.608 13.614 1.00 95.44 821 SER A C 1
ATOM 5984 O O . SER A 1 821 ? -1.994 -18.620 13.478 1.00 95.44 821 SER A O 1
ATOM 5986 N N . PHE A 1 822 ? -0.761 -20.289 12.593 1.00 93.75 822 PHE A N 1
ATOM 5987 C CA . PHE A 1 822 ? -0.908 -19.982 11.177 1.00 93.75 822 PHE A CA 1
ATOM 5988 C C . PHE A 1 822 ? -1.648 -21.126 10.486 1.00 93.75 822 PHE A C 1
ATOM 5990 O O . PHE A 1 822 ? -1.274 -22.297 10.610 1.00 93.75 822 PHE A O 1
ATOM 5997 N N . THR A 1 823 ? -2.690 -20.798 9.727 1.00 90.38 823 THR A N 1
ATOM 5998 C CA . THR A 1 823 ? -3.468 -21.813 9.007 1.00 90.38 823 THR A CA 1
ATOM 5999 C C . THR A 1 823 ? -2.752 -22.219 7.711 1.00 90.38 823 THR A C 1
ATOM 6001 O O . THR A 1 823 ? -2.423 -21.345 6.910 1.00 90.38 823 THR A O 1
ATOM 6004 N N . PRO A 1 824 ? -2.498 -23.519 7.461 1.00 85.69 824 PRO A N 1
ATOM 6005 C CA . PRO A 1 824 ? -1.810 -23.943 6.249 1.00 85.69 824 PRO A CA 1
ATOM 6006 C C . PRO A 1 824 ? -2.721 -23.923 5.014 1.00 85.69 824 PRO A C 1
ATOM 6008 O O . PRO A 1 824 ? -3.934 -24.124 5.102 1.00 85.69 824 PRO A O 1
ATOM 6011 N N . ASP A 1 825 ? -2.113 -23.773 3.839 1.00 80.50 825 ASP A N 1
ATOM 6012 C CA . ASP A 1 825 ? -2.751 -24.045 2.554 1.00 80.50 825 ASP A CA 1
ATOM 6013 C C . ASP A 1 825 ? -2.850 -25.560 2.265 1.00 80.50 825 ASP A C 1
ATOM 6015 O O . ASP A 1 825 ? -2.370 -26.416 3.013 1.00 80.50 825 ASP A O 1
ATOM 6019 N N . ASN A 1 826 ? -3.451 -25.915 1.124 1.00 79.06 826 ASN A N 1
ATOM 6020 C CA . ASN A 1 826 ? -3.593 -27.314 0.698 1.00 79.06 826 ASN A CA 1
ATOM 6021 C C . ASN A 1 826 ? -2.253 -28.034 0.439 1.00 79.06 826 ASN A C 1
ATOM 6023 O O . ASN A 1 826 ? -2.230 -29.262 0.351 1.00 79.06 826 ASN A O 1
ATOM 6027 N N . ALA A 1 827 ? -1.155 -27.293 0.270 1.00 73.19 827 ALA A N 1
ATOM 6028 C CA . ALA A 1 827 ? 0.192 -27.823 0.091 1.00 73.19 827 ALA A CA 1
ATOM 6029 C C . ALA A 1 827 ? 0.985 -27.884 1.415 1.00 73.19 827 ALA A C 1
ATOM 6031 O O . ALA A 1 827 ? 2.106 -28.392 1.422 1.00 73.19 827 ALA A O 1
ATOM 6032 N N . GLY A 1 828 ? 0.406 -27.426 2.531 1.00 77.88 828 GLY A N 1
ATOM 6033 C CA . GLY A 1 828 ? 1.056 -27.379 3.839 1.00 77.88 828 GLY A CA 1
ATOM 6034 C C . GLY A 1 828 ? 2.007 -26.193 4.030 1.00 77.88 828 GLY A C 1
ATOM 6035 O O . GLY A 1 828 ? 2.819 -26.231 4.954 1.00 77.88 828 GLY A O 1
ATOM 6036 N N . ASN A 1 829 ? 1.943 -25.172 3.169 1.00 83.50 829 ASN A N 1
ATOM 6037 C CA . ASN A 1 829 ? 2.650 -23.902 3.360 1.00 83.50 829 ASN A CA 1
ATOM 6038 C C . ASN A 1 829 ? 1.773 -22.910 4.134 1.00 83.50 829 ASN A C 1
ATOM 6040 O O . ASN A 1 829 ? 0.578 -23.139 4.283 1.00 83.50 829 ASN A O 1
ATOM 6044 N N . TYR A 1 830 ? 2.341 -21.782 4.569 1.00 87.69 830 TYR A N 1
ATOM 6045 C CA . TYR A 1 830 ? 1.639 -20.763 5.361 1.00 87.69 830 TYR A CA 1
ATOM 6046 C C . TYR A 1 830 ? 1.649 -19.400 4.642 1.00 87.69 830 TYR A C 1
ATOM 6048 O O . TYR A 1 830 ? 2.474 -18.549 4.976 1.00 87.69 830 TYR A O 1
ATOM 6056 N N . PRO A 1 831 ? 0.777 -19.181 3.636 1.00 86.50 831 PRO A N 1
ATOM 6057 C CA . PRO A 1 831 ? 0.713 -17.920 2.889 1.00 86.50 831 PRO A CA 1
ATOM 6058 C C . PRO A 1 831 ? 0.515 -16.686 3.780 1.00 86.50 831 PRO A C 1
ATOM 6060 O O . PRO A 1 831 ? 1.111 -15.648 3.518 1.00 86.50 831 PRO A O 1
ATOM 6063 N N . SER A 1 832 ? -0.195 -16.835 4.903 1.00 89.00 832 SER A N 1
ATOM 6064 C CA . SER A 1 832 ? -0.351 -15.793 5.926 1.00 89.00 832 SER A CA 1
ATOM 6065 C C . SER A 1 832 ? 0.969 -15.187 6.426 1.00 89.00 832 SER A C 1
ATOM 6067 O O . SER A 1 832 ? 0.976 -14.058 6.888 1.00 89.00 832 SER A O 1
ATOM 6069 N N . LYS A 1 833 ? 2.100 -15.910 6.359 1.00 90.81 833 LYS A N 1
ATOM 6070 C CA . LYS A 1 833 ? 3.415 -15.396 6.793 1.00 90.81 833 LYS A CA 1
ATOM 6071 C C . LYS A 1 833 ? 4.025 -14.386 5.822 1.00 90.81 833 LYS A C 1
ATOM 6073 O O . LYS A 1 833 ? 4.951 -13.664 6.200 1.00 90.81 833 LYS A O 1
ATOM 6078 N N . ILE A 1 834 ? 3.529 -14.345 4.585 1.00 88.06 834 ILE A N 1
ATOM 6079 C CA . ILE A 1 834 ? 3.860 -13.296 3.619 1.00 88.06 834 ILE A CA 1
ATOM 6080 C C . ILE A 1 834 ? 3.318 -11.958 4.132 1.00 88.06 834 ILE A C 1
ATOM 6082 O O . ILE A 1 834 ? 4.033 -10.965 4.115 1.00 88.06 834 ILE A O 1
ATOM 6086 N N . ASP A 1 835 ? 2.095 -11.987 4.662 1.00 86.56 835 ASP A N 1
ATOM 6087 C CA . ASP A 1 835 ? 1.344 -10.833 5.154 1.00 86.56 835 ASP A CA 1
ATOM 6088 C C . ASP A 1 835 ? 1.460 -10.597 6.674 1.00 86.56 835 ASP A C 1
ATOM 6090 O O . ASP A 1 835 ? 0.653 -9.907 7.287 1.00 86.56 835 ASP A O 1
ATOM 6094 N N . PHE A 1 836 ? 2.442 -11.227 7.313 1.00 92.81 836 PHE A N 1
ATOM 6095 C CA . PHE A 1 836 ? 2.674 -11.108 8.748 1.00 92.81 836 PHE A CA 1
ATOM 6096 C C . PHE A 1 836 ? 3.949 -10.312 8.978 1.00 92.81 836 PHE A C 1
ATOM 6098 O O . PHE A 1 836 ? 5.021 -10.740 8.542 1.00 92.81 836 PHE A O 1
ATOM 6105 N N . HIS A 1 837 ? 3.839 -9.168 9.642 1.00 93.31 837 HIS A N 1
ATOM 6106 C CA . HIS A 1 837 ? 4.867 -8.131 9.675 1.00 93.31 837 HIS A CA 1
ATOM 6107 C C . HIS A 1 837 ? 5.276 -7.759 11.100 1.00 93.31 837 HIS A C 1
ATOM 6109 O O . HIS A 1 837 ? 4.538 -8.008 12.050 1.00 93.31 837 HIS A O 1
ATOM 6115 N N . GLN A 1 838 ? 6.455 -7.154 11.243 1.00 94.19 838 GLN A N 1
ATOM 6116 C CA . GLN A 1 838 ? 6.988 -6.630 12.506 1.00 94.19 838 GLN A CA 1
ATOM 6117 C C . GLN A 1 838 ? 7.600 -5.239 12.324 1.00 94.19 838 GLN A C 1
ATOM 6119 O O . GLN A 1 838 ? 8.190 -4.965 11.270 1.00 94.19 838 GLN A O 1
ATOM 6124 N N . LEU A 1 839 ? 7.526 -4.416 13.373 1.00 93.38 839 LEU A N 1
ATOM 6125 C CA . LEU A 1 839 ? 8.110 -3.070 13.443 1.00 93.38 839 LEU A CA 1
ATOM 6126 C C . LEU A 1 839 ? 8.768 -2.815 14.814 1.00 93.38 839 LEU A C 1
ATOM 6128 O O . LEU A 1 839 ? 8.405 -3.443 15.811 1.00 93.38 839 LEU A O 1
ATOM 6132 N N . ASP A 1 840 ? 9.747 -1.901 14.877 1.00 90.00 840 ASP A N 1
ATOM 6133 C CA . ASP A 1 840 ? 10.545 -1.595 16.083 1.00 90.00 840 ASP A CA 1
ATOM 6134 C C . ASP A 1 840 ? 9.942 -0.525 17.009 1.00 90.00 840 ASP A C 1
ATOM 6136 O O . ASP A 1 840 ? 10.635 0.050 17.858 1.00 90.00 840 ASP A O 1
ATOM 6140 N N . THR A 1 841 ? 8.650 -0.263 16.873 1.00 89.31 841 THR A N 1
ATOM 6141 C CA . THR A 1 841 ? 7.855 0.742 17.597 1.00 89.31 841 THR A CA 1
ATOM 6142 C C . THR A 1 841 ? 6.807 0.050 18.485 1.00 89.31 841 THR A C 1
ATOM 6144 O O . THR A 1 841 ? 7.032 -1.084 18.893 1.00 89.31 841 THR A O 1
ATOM 6147 N N . GLY A 1 842 ? 5.732 0.719 18.916 1.00 90.88 842 GLY A N 1
ATOM 6148 C CA . GLY A 1 842 ? 4.778 0.129 19.874 1.00 90.88 842 GLY A CA 1
ATOM 6149 C C . GLY A 1 842 ? 5.316 0.002 21.309 1.00 90.88 842 GLY A C 1
ATOM 6150 O O . GLY A 1 842 ? 6.322 0.627 21.679 1.00 90.88 842 GLY A O 1
ATOM 6151 N N . TYR A 1 843 ? 4.632 -0.766 22.155 1.00 91.94 843 TYR A N 1
ATOM 6152 C CA . TYR A 1 843 ? 5.011 -0.959 23.553 1.00 91.94 843 TYR A CA 1
ATOM 6153 C C . TYR A 1 843 ? 6.340 -1.704 23.644 1.00 91.94 843 TYR A C 1
ATOM 6155 O O . TYR A 1 843 ? 6.593 -2.695 22.974 1.00 91.94 843 TYR A O 1
ATOM 6163 N N . ARG A 1 844 ? 7.265 -1.168 24.446 1.00 89.31 844 ARG A N 1
ATOM 6164 C CA . ARG A 1 844 ? 8.642 -1.675 24.593 1.00 89.31 844 ARG A CA 1
ATOM 6165 C C . ARG A 1 844 ? 9.440 -1.785 23.283 1.00 89.31 844 ARG A C 1
ATOM 6167 O O . ARG A 1 844 ? 10.582 -2.257 23.317 1.00 89.31 844 ARG A O 1
ATOM 6174 N N . GLY A 1 845 ? 8.941 -1.201 22.195 1.00 89.44 845 GLY A N 1
ATOM 6175 C CA . GLY A 1 845 ? 9.638 -1.079 20.921 1.00 89.44 845 GLY A CA 1
ATOM 6176 C C . GLY A 1 845 ? 9.658 -2.362 20.100 1.00 89.44 845 GLY A C 1
ATOM 6177 O O . GLY A 1 845 ? 10.694 -2.632 19.491 1.00 89.44 845 GLY A O 1
ATOM 6178 N N . HIS A 1 846 ? 8.588 -3.157 20.148 1.00 93.38 846 HIS A N 1
ATOM 6179 C CA . HIS A 1 846 ? 8.266 -4.179 19.155 1.00 93.38 846 HIS A CA 1
ATOM 6180 C C . HIS A 1 846 ? 6.739 -4.357 19.072 1.00 93.38 846 HIS A C 1
ATOM 6182 O O . HIS A 1 846 ? 6.077 -4.336 20.103 1.00 93.38 846 HIS A O 1
ATOM 6188 N N . PHE A 1 847 ? 6.190 -4.579 17.876 1.00 95.06 847 PHE A N 1
ATOM 6189 C CA . PHE A 1 847 ? 4.868 -5.194 17.710 1.00 95.06 847 PHE A CA 1
ATOM 6190 C C . PHE A 1 847 ? 4.776 -5.966 16.389 1.00 95.06 847 PHE A C 1
ATOM 6192 O O . PHE A 1 847 ? 5.579 -5.763 15.471 1.00 95.06 847 PHE A O 1
ATOM 6199 N N . TRP A 1 848 ? 3.786 -6.854 16.292 1.00 97.56 848 TRP A N 1
ATOM 6200 C CA . TRP A 1 848 ? 3.420 -7.557 15.061 1.00 97.56 848 TRP A CA 1
ATOM 6201 C C . TRP A 1 848 ? 2.136 -6.986 14.474 1.00 97.56 848 TRP A C 1
ATOM 6203 O O . TRP A 1 848 ? 1.251 -6.581 15.222 1.00 97.56 848 TRP A O 1
ATOM 6213 N N . PHE A 1 849 ? 1.969 -7.040 13.157 1.00 95.88 849 PHE A N 1
ATOM 6214 C CA . PHE A 1 849 ? 0.684 -6.745 12.525 1.00 95.88 849 PHE A CA 1
ATOM 6215 C C . PHE A 1 849 ? 0.485 -7.559 11.243 1.00 95.88 849 PHE A C 1
ATOM 6217 O O . PHE A 1 849 ? 1.422 -8.161 10.714 1.00 95.88 849 PHE A O 1
ATOM 6224 N N . ALA A 1 850 ? -0.754 -7.619 10.774 1.00 93.06 850 ALA A N 1
ATOM 6225 C CA . ALA A 1 850 ? -1.134 -8.211 9.496 1.00 93.06 850 ALA A CA 1
ATOM 6226 C C . ALA A 1 850 ? -2.379 -7.502 8.969 1.00 93.06 850 ALA A C 1
ATOM 6228 O O . ALA A 1 850 ? -3.138 -6.936 9.763 1.00 93.06 850 ALA A O 1
ATOM 6229 N N . HIS A 1 851 ? -2.649 -7.608 7.668 1.00 88.88 851 HIS A N 1
ATOM 6230 C CA . HIS A 1 851 ? -3.927 -7.124 7.174 1.00 88.88 851 HIS A CA 1
ATOM 6231 C C . HIS A 1 851 ? -5.070 -8.027 7.655 1.00 88.88 851 HIS A C 1
ATOM 6233 O O . HIS A 1 851 ? -4.903 -9.218 7.962 1.00 88.88 851 HIS A O 1
ATOM 6239 N N . THR A 1 852 ? -6.264 -7.449 7.692 1.00 87.12 852 THR A N 1
ATOM 6240 C CA . THR A 1 852 ? -7.505 -8.143 8.003 1.00 87.12 852 THR A CA 1
ATOM 6241 C C . THR A 1 852 ? -8.122 -8.790 6.761 1.00 87.12 852 THR A C 1
ATOM 6243 O O . THR A 1 852 ? -8.051 -8.272 5.642 1.00 87.12 852 THR A O 1
ATOM 6246 N N . TRP A 1 853 ? -8.754 -9.948 6.963 1.00 86.00 853 TRP A N 1
ATOM 6247 C CA . TRP A 1 853 ? -9.308 -10.783 5.894 1.00 86.00 853 TRP A CA 1
ATOM 6248 C C . TRP A 1 853 ? -10.748 -11.186 6.194 1.00 86.00 853 TRP A C 1
ATOM 6250 O O . TRP A 1 853 ? -11.054 -11.610 7.302 1.00 86.00 853 TRP A O 1
ATOM 6260 N N . LYS A 1 854 ? -11.660 -11.126 5.220 1.00 85.06 854 LYS A N 1
ATOM 6261 C CA . LYS A 1 854 ? -13.035 -11.634 5.380 1.00 85.06 854 LYS A CA 1
ATOM 6262 C C . LYS A 1 854 ? -13.044 -13.107 5.744 1.00 85.06 854 LYS A C 1
ATOM 6264 O O . LYS A 1 854 ? -12.411 -13.911 5.057 1.00 85.06 854 LYS A O 1
ATOM 6269 N N . ASP A 1 855 ? -13.796 -13.464 6.785 1.00 85.56 855 ASP A N 1
ATOM 6270 C CA . ASP A 1 855 ? -13.953 -14.852 7.224 1.00 85.56 855 ASP A CA 1
ATOM 6271 C C . ASP A 1 855 ? -14.653 -15.701 6.149 1.00 85.56 855 ASP A C 1
ATOM 6273 O O . ASP A 1 855 ? -15.874 -15.673 5.970 1.00 85.56 855 ASP A O 1
ATOM 6277 N N . SER A 1 856 ? -13.852 -16.426 5.365 1.00 83.75 856 SER A N 1
ATOM 6278 C CA . SER A 1 856 ? -14.300 -17.260 4.254 1.00 83.75 856 SER A CA 1
ATOM 6279 C C . SER A 1 856 ? -13.391 -18.476 4.067 1.00 83.75 856 SER A C 1
ATOM 6281 O O . SER A 1 856 ? -12.229 -18.483 4.469 1.00 83.75 856 SER A O 1
ATOM 6283 N N . LEU A 1 857 ? -13.894 -19.512 3.384 1.00 82.44 857 LEU A N 1
ATOM 6284 C CA . LEU A 1 857 ? -13.102 -20.713 3.080 1.00 82.44 857 LEU A CA 1
ATOM 6285 C C . LEU A 1 857 ? -11.851 -20.418 2.236 1.00 82.44 857 LEU A C 1
ATOM 6287 O O . LEU A 1 857 ? -10.872 -21.151 2.339 1.00 82.44 857 LEU A O 1
ATOM 6291 N N . VAL A 1 858 ? -11.888 -19.381 1.395 1.00 78.38 858 VAL A N 1
ATOM 6292 C CA . VAL A 1 858 ? -10.750 -18.987 0.546 1.00 78.38 858 VAL A CA 1
ATOM 6293 C C . VAL A 1 858 ? -9.683 -18.282 1.381 1.00 78.38 858 VAL A C 1
ATOM 6295 O O . VAL A 1 858 ? -8.498 -18.581 1.236 1.00 78.38 858 VAL A O 1
ATOM 6298 N N . ASN A 1 859 ? -10.115 -17.421 2.302 1.00 84.44 859 ASN A N 1
ATOM 6299 C CA . ASN A 1 859 ? -9.232 -16.609 3.135 1.00 84.44 859 ASN A CA 1
ATOM 6300 C C . ASN A 1 859 ? -8.746 -17.334 4.393 1.00 84.44 859 ASN A C 1
ATOM 6302 O O . ASN A 1 859 ? -7.865 -16.833 5.079 1.00 84.44 859 ASN A O 1
ATOM 6306 N N . ALA A 1 860 ? -9.257 -18.531 4.696 1.00 87.38 860 ALA A N 1
ATOM 6307 C CA . ALA A 1 860 ? -8.854 -19.292 5.878 1.00 87.38 860 ALA A CA 1
ATOM 6308 C C . ALA A 1 860 ? -7.329 -19.497 5.977 1.00 87.38 860 ALA A C 1
ATOM 6310 O O . ALA A 1 860 ? -6.786 -19.471 7.074 1.00 87.38 860 ALA A O 1
ATOM 6311 N N . LYS A 1 861 ? -6.626 -19.639 4.843 1.00 86.31 861 LYS A N 1
ATOM 6312 C CA . LYS A 1 861 ? -5.153 -19.759 4.762 1.00 86.31 861 LYS A CA 1
ATOM 6313 C C . LYS A 1 861 ? -4.379 -18.492 5.169 1.00 86.31 861 LYS A C 1
ATOM 6315 O O . LYS A 1 861 ? -3.168 -18.564 5.353 1.00 86.31 861 LYS A O 1
ATOM 6320 N N . HIS A 1 862 ? -5.065 -17.354 5.279 1.00 89.06 862 HIS A N 1
ATOM 6321 C CA . HIS A 1 862 ? -4.515 -16.065 5.716 1.00 89.06 862 HIS A CA 1
ATOM 6322 C C . HIS A 1 862 ? -4.722 -15.811 7.207 1.00 89.06 862 HIS A C 1
ATOM 6324 O O . HIS A 1 862 ? -4.182 -14.849 7.749 1.00 89.06 862 HIS A O 1
ATOM 6330 N N . LYS A 1 863 ? -5.464 -16.695 7.887 1.00 92.81 863 LYS A N 1
ATOM 6331 C CA . LYS A 1 863 ? -5.736 -16.567 9.312 1.00 92.81 863 LYS A CA 1
ATOM 6332 C C . LYS A 1 863 ? -4.460 -16.742 10.134 1.00 92.81 863 LYS A C 1
ATOM 6334 O O . LYS A 1 863 ? -3.864 -17.826 10.156 1.00 92.81 863 LYS A O 1
ATOM 6339 N N . VAL A 1 864 ? -4.138 -15.694 10.882 1.00 95.81 864 VAL A N 1
ATOM 6340 C CA . VAL A 1 864 ? -3.139 -15.647 11.948 1.00 95.81 864 VAL A CA 1
ATOM 6341 C C . VAL A 1 864 ? -3.870 -15.481 13.273 1.00 95.81 864 VAL A C 1
ATOM 6343 O O . VAL A 1 864 ? -4.768 -14.655 13.395 1.00 95.81 864 VAL A O 1
ATOM 6346 N N . THR A 1 865 ? -3.515 -16.270 14.283 1.00 97.44 865 THR A N 1
ATOM 6347 C CA . THR A 1 865 ? -4.052 -16.113 15.641 1.00 97.44 865 THR A CA 1
ATOM 6348 C C . THR A 1 865 ? -2.913 -15.983 16.636 1.00 97.44 865 THR A C 1
ATOM 6350 O O . THR A 1 865 ? -2.176 -16.940 16.857 1.00 97.44 865 THR A O 1
ATOM 6353 N N . GLY A 1 866 ? -2.792 -14.815 17.261 1.00 98.00 866 GLY A N 1
ATOM 6354 C CA . GLY A 1 866 ? -1.910 -14.586 18.402 1.00 98.00 866 GLY A CA 1
ATOM 6355 C C . GLY A 1 866 ? -2.641 -14.876 19.712 1.00 98.00 866 GLY A C 1
ATOM 6356 O O . GLY A 1 866 ? -3.795 -14.486 19.881 1.00 98.00 866 GLY A O 1
ATOM 6357 N N . THR A 1 867 ? -2.001 -15.586 20.642 1.00 98.50 867 THR A N 1
ATOM 6358 C CA . THR A 1 867 ? -2.531 -15.859 21.987 1.00 98.50 867 THR A CA 1
ATOM 6359 C C . THR A 1 867 ? -1.507 -15.541 23.070 1.00 98.50 867 THR A C 1
ATOM 6361 O O . THR A 1 867 ? -0.497 -16.238 23.202 1.00 98.50 867 THR A O 1
ATOM 6364 N N . TRP A 1 868 ? -1.806 -14.530 23.887 1.00 98.62 868 TRP A N 1
ATOM 6365 C CA . TRP A 1 868 ? -1.071 -14.202 25.106 1.00 98.62 868 TRP A CA 1
ATOM 6366 C C . TRP A 1 868 ? -1.545 -15.099 26.244 1.00 98.62 868 TRP A C 1
ATOM 6368 O O . TRP A 1 868 ? -2.726 -15.092 26.594 1.00 98.62 868 TRP A O 1
ATOM 6378 N N . THR A 1 869 ? -0.630 -15.853 26.847 1.00 98.31 869 THR A N 1
ATOM 6379 C CA . THR A 1 869 ? -0.913 -16.714 28.005 1.00 98.31 869 THR A CA 1
ATOM 6380 C C . THR A 1 869 ? -0.092 -16.258 29.199 1.00 98.31 869 THR A C 1
ATOM 6382 O O . THR A 1 869 ? 1.127 -16.123 29.093 1.00 98.31 869 THR A O 1
ATOM 6385 N N . LEU A 1 870 ? -0.756 -16.036 30.334 1.00 97.69 870 LEU A N 1
ATOM 6386 C CA . LEU A 1 870 ? -0.097 -15.659 31.581 1.00 97.69 870 LEU A CA 1
ATOM 6387 C C . LEU A 1 870 ? 0.692 -16.851 32.163 1.00 97.69 870 LEU A C 1
ATOM 6389 O O . LEU A 1 870 ? 0.279 -18.001 32.044 1.00 97.69 870 LEU A O 1
ATOM 6393 N N . ASP A 1 871 ? 1.817 -16.602 32.829 1.00 96.69 871 ASP A N 1
ATOM 6394 C CA . ASP A 1 871 ? 2.678 -17.637 33.429 1.00 96.69 871 ASP A CA 1
ATOM 6395 C C . ASP A 1 871 ? 2.186 -18.158 34.792 1.00 96.69 871 ASP A C 1
ATOM 6397 O O . ASP A 1 871 ? 2.788 -19.052 35.394 1.00 96.69 871 ASP A O 1
ATOM 6401 N N . GLN A 1 872 ? 1.073 -17.614 35.282 1.00 96.56 872 GLN A N 1
ATOM 6402 C CA . GLN A 1 872 ? 0.513 -17.916 36.590 1.00 96.56 872 GLN A CA 1
ATOM 6403 C C . GLN A 1 872 ? -1.016 -17.901 36.580 1.00 96.56 872 GLN A C 1
ATOM 6405 O O . GLN A 1 872 ? -1.663 -17.309 35.718 1.00 96.56 872 GLN A O 1
ATOM 6410 N N . ALA A 1 873 ? -1.611 -18.570 37.567 1.00 97.50 873 ALA A N 1
ATOM 6411 C CA . ALA A 1 873 ? -3.058 -18.611 37.722 1.00 97.50 873 ALA A CA 1
ATOM 6412 C C . ALA A 1 873 ? -3.590 -17.367 38.447 1.00 97.50 873 ALA A C 1
ATOM 6414 O O . ALA A 1 873 ? -3.034 -16.942 39.461 1.00 97.50 873 ALA A O 1
ATOM 6415 N N . ILE A 1 874 ? -4.737 -16.864 37.994 1.00 96.94 874 ILE A N 1
ATOM 6416 C CA . ILE A 1 874 ? -5.565 -15.897 38.714 1.00 96.94 874 ILE A CA 1
ATOM 6417 C C . ILE A 1 874 ? -6.854 -16.609 39.133 1.00 96.94 874 ILE A C 1
ATOM 6419 O O . ILE A 1 874 ? -7.604 -17.124 38.307 1.00 96.94 874 ILE A O 1
ATOM 6423 N N . ASN A 1 875 ? -7.110 -16.639 40.441 1.00 96.12 875 ASN A N 1
ATOM 6424 C CA . ASN A 1 875 ? -8.324 -17.205 41.035 1.00 96.12 875 ASN A CA 1
ATOM 6425 C C . ASN A 1 875 ? -9.133 -16.084 41.694 1.00 96.12 875 ASN A C 1
ATOM 6427 O O . ASN A 1 875 ? -9.218 -15.992 42.919 1.00 96.12 875 ASN A O 1
ATOM 6431 N N . GLY A 1 876 ? -9.656 -15.173 40.880 1.00 96.69 876 GLY A N 1
ATOM 6432 C CA . GLY A 1 876 ? -10.240 -13.923 41.349 1.00 96.69 876 GLY A CA 1
ATOM 6433 C C . GLY A 1 876 ? -10.524 -12.953 40.212 1.00 96.69 876 GLY A C 1
ATOM 6434 O O . GLY A 1 876 ? -10.535 -13.336 39.046 1.00 96.69 876 GLY A O 1
ATOM 6435 N N . TRP A 1 877 ? -10.778 -11.697 40.566 1.00 97.62 877 TRP A N 1
ATOM 6436 C CA . TRP A 1 877 ? -11.046 -10.641 39.595 1.00 97.62 877 TRP A CA 1
ATOM 6437 C C . TRP A 1 877 ? -9.748 -10.055 39.053 1.00 97.62 877 TRP A C 1
ATOM 6439 O O . TRP A 1 877 ? -8.818 -9.808 39.819 1.00 97.62 877 TRP A O 1
ATOM 6449 N N . ALA A 1 878 ? -9.701 -9.800 37.751 1.00 96.75 878 ALA A N 1
ATOM 6450 C CA . ALA A 1 878 ? -8.652 -9.015 37.123 1.00 96.75 878 ALA A CA 1
ATOM 6451 C C . ALA A 1 878 ? -9.221 -8.176 35.973 1.00 96.75 878 ALA A C 1
ATOM 6453 O O . ALA A 1 878 ? -10.112 -8.629 35.254 1.00 96.75 878 ALA A O 1
ATOM 6454 N N . ARG A 1 879 ? -8.694 -6.964 35.788 1.00 96.12 879 ARG A N 1
ATOM 6455 C CA . ARG A 1 879 ? -8.902 -6.194 34.556 1.00 96.12 879 ARG A CA 1
ATOM 6456 C C . ARG A 1 879 ? -7.905 -6.652 33.501 1.00 96.12 879 ARG A C 1
ATOM 6458 O O . ARG A 1 879 ? -6.750 -6.915 33.832 1.00 96.12 879 ARG A O 1
ATOM 6465 N N . VAL A 1 880 ? -8.356 -6.733 32.256 1.00 97.38 880 VAL A N 1
ATOM 6466 C CA . VAL A 1 880 ? -7.514 -7.054 31.101 1.00 97.38 880 VAL A CA 1
ATOM 6467 C C . VAL A 1 880 ? -7.370 -5.809 30.236 1.00 97.38 880 VAL A C 1
ATOM 6469 O O . VAL A 1 880 ? -8.376 -5.217 29.841 1.00 97.38 880 VAL A O 1
ATOM 6472 N N . LEU A 1 881 ? -6.131 -5.417 29.952 1.00 96.62 881 LEU A N 1
ATOM 6473 C CA . LEU A 1 881 ? -5.795 -4.349 29.015 1.00 96.62 881 LEU A CA 1
ATOM 6474 C C . LEU A 1 881 ? -5.036 -4.924 27.814 1.00 96.62 881 LEU A C 1
ATOM 6476 O O . LEU A 1 881 ? -4.241 -5.847 27.982 1.00 96.62 881 LEU A O 1
ATOM 6480 N N . VAL A 1 882 ? -5.242 -4.338 26.641 1.00 97.12 882 VAL A N 1
ATOM 6481 C CA . VAL A 1 882 ? -4.458 -4.572 25.418 1.00 97.12 882 VAL A CA 1
ATOM 6482 C C . VAL A 1 882 ? -3.757 -3.277 25.030 1.00 97.12 882 VAL A C 1
ATOM 6484 O O . VAL A 1 882 ? -4.284 -2.195 25.301 1.00 97.12 882 VAL A O 1
ATOM 6487 N N . TYR A 1 883 ? -2.575 -3.364 24.437 1.00 95.56 883 TYR A N 1
ATOM 6488 C CA . TYR A 1 883 ? -1.896 -2.204 23.879 1.00 95.56 883 TYR A CA 1
ATOM 6489 C C . TYR A 1 883 ? -2.210 -2.073 22.389 1.00 95.56 883 TYR A C 1
ATOM 6491 O O . TYR A 1 883 ? -2.053 -3.038 21.649 1.00 95.56 883 TYR A O 1
ATOM 6499 N N . VAL A 1 884 ? -2.658 -0.888 21.971 1.00 94.69 884 VAL A N 1
ATOM 6500 C CA . VAL A 1 884 ? -2.854 -0.536 20.558 1.00 94.69 884 VAL A CA 1
ATOM 6501 C C . VAL A 1 884 ? -1.717 0.415 20.155 1.00 94.69 884 VAL A C 1
ATOM 6503 O O . VAL A 1 884 ? -1.623 1.489 20.766 1.00 94.69 884 VAL A O 1
ATOM 6506 N N . PRO A 1 885 ? -0.845 0.047 19.195 1.00 93.56 885 PRO A N 1
ATOM 6507 C CA . PRO A 1 885 ? 0.295 0.859 18.770 1.00 93.56 885 PRO A CA 1
ATOM 6508 C C . PRO A 1 885 ? -0.120 2.120 17.989 1.00 93.56 885 PRO A C 1
ATOM 6510 O O . PRO A 1 885 ? -1.297 2.360 17.723 1.00 93.56 885 PRO A O 1
ATOM 6513 N N . ASP A 1 886 ? 0.857 2.980 17.681 1.00 89.06 886 ASP A N 1
ATOM 6514 C CA . ASP A 1 886 ? 0.657 4.276 17.009 1.00 89.06 886 ASP A CA 1
ATOM 6515 C C . ASP A 1 886 ? 0.406 4.168 15.492 1.00 89.06 886 ASP A C 1
ATOM 6517 O O . ASP A 1 886 ? -0.023 5.143 14.870 1.00 89.06 886 ASP A O 1
ATOM 6521 N N . HIS A 1 887 ? 0.643 2.993 14.906 1.00 89.50 887 HIS A N 1
ATOM 6522 C CA . HIS A 1 887 ? 0.354 2.621 13.518 1.00 89.50 887 HIS A CA 1
ATOM 6523 C C . HIS A 1 887 ? 0.350 1.090 13.361 1.00 89.50 887 HIS A C 1
ATOM 6525 O O . HIS A 1 887 ? 0.619 0.374 14.321 1.00 89.50 887 HIS A O 1
ATOM 6531 N N . GLY A 1 888 ? -0.007 0.584 12.172 1.00 86.94 888 GLY A N 1
ATOM 6532 C CA . GLY A 1 888 ? -0.197 -0.858 11.933 1.00 86.94 888 GLY A CA 1
ATOM 6533 C C . GLY A 1 888 ? -1.389 -1.455 12.698 1.00 86.94 888 GLY A C 1
ATOM 6534 O O . GLY A 1 888 ? -1.450 -2.662 12.907 1.00 86.94 888 GLY A O 1
ATOM 6535 N N . ALA A 1 889 ? -2.305 -0.593 13.152 1.00 90.75 889 ALA A N 1
ATOM 6536 C CA . ALA A 1 889 ? -3.473 -0.914 13.965 1.00 90.75 889 ALA A CA 1
ATOM 6537 C C . ALA A 1 889 ? -4.631 0.012 13.562 1.00 90.75 889 ALA A C 1
ATOM 6539 O O . ALA A 1 889 ? -4.805 1.100 14.127 1.00 90.75 889 ALA A O 1
ATOM 6540 N N . THR A 1 890 ? -5.360 -0.359 12.512 1.00 85.88 890 THR A N 1
ATOM 6541 C CA . THR A 1 890 ? -6.361 0.511 11.867 1.00 85.88 890 THR A CA 1
ATOM 6542 C C . THR A 1 890 ? -7.751 -0.109 11.827 1.00 85.88 890 THR A C 1
ATOM 6544 O O . THR A 1 890 ? -8.727 0.605 11.608 1.00 85.88 890 THR A O 1
ATOM 6547 N N . THR A 1 891 ? -7.898 -1.406 12.102 1.00 87.38 891 THR A N 1
ATOM 6548 C CA . THR A 1 891 ? -9.213 -2.036 12.035 1.00 87.38 891 THR A CA 1
ATOM 6549 C C . THR A 1 891 ? -10.189 -1.445 13.070 1.00 87.38 891 THR A C 1
ATOM 6551 O O . THR A 1 891 ? -9.863 -1.326 14.256 1.00 87.38 891 THR A O 1
ATOM 6554 N N . PRO A 1 892 ? -11.440 -1.128 12.685 1.00 86.69 892 PRO A N 1
ATOM 6555 C CA . PRO A 1 892 ? -12.456 -0.661 13.631 1.00 86.69 892 PRO A CA 1
ATOM 6556 C C . PRO A 1 892 ? -13.020 -1.795 14.509 1.00 86.69 892 PRO A C 1
ATOM 6558 O O . PRO A 1 892 ? -13.930 -1.572 15.311 1.00 86.69 892 PRO A O 1
ATOM 6561 N N . GLN A 1 893 ? -12.527 -3.027 14.343 1.00 86.88 893 GLN A N 1
ATOM 6562 C CA . GLN A 1 893 ? -13.109 -4.224 14.941 1.00 86.88 893 GLN A CA 1
ATOM 6563 C C . GLN A 1 893 ? -12.076 -5.298 15.322 1.00 86.88 893 GLN A C 1
ATOM 6565 O O . GLN A 1 893 ? -12.244 -6.470 14.993 1.00 86.88 893 GLN A O 1
ATOM 6570 N N . ALA A 1 894 ? -11.002 -4.942 16.024 1.00 93.25 894 ALA A N 1
ATOM 6571 C CA . ALA A 1 894 ? -10.066 -5.937 16.549 1.00 93.25 894 ALA A CA 1
ATOM 6572 C C . ALA A 1 894 ? -10.756 -6.799 17.626 1.00 93.25 894 ALA A C 1
ATOM 6574 O O . ALA A 1 894 ? -11.114 -6.310 18.702 1.00 93.25 894 ALA A O 1
ATOM 6575 N N . TRP A 1 895 ? -10.969 -8.089 17.341 1.00 93.56 895 TRP A N 1
ATOM 6576 C CA . TRP A 1 895 ? -11.741 -8.995 18.196 1.00 93.56 895 TRP A CA 1
ATOM 6577 C C . TRP A 1 895 ? -10.862 -9.809 19.145 1.00 93.56 895 TRP A C 1
ATOM 6579 O O . TRP A 1 895 ? -10.300 -10.846 18.793 1.00 93.56 895 TRP A O 1
ATOM 6589 N N . TYR A 1 896 ? -10.822 -9.389 20.406 1.00 97.44 896 TYR A N 1
ATOM 6590 C CA . TYR A 1 896 ? -10.104 -10.082 21.467 1.00 97.44 896 TYR A CA 1
ATOM 6591 C C . TYR A 1 896 ? -11.013 -11.066 22.201 1.00 97.44 896 TYR A C 1
ATOM 6593 O O . TYR A 1 896 ? -12.062 -10.703 22.741 1.00 97.44 896 TYR A O 1
ATOM 6601 N N . ARG A 1 897 ? -10.588 -12.325 22.297 1.00 97.88 897 ARG A N 1
ATOM 6602 C CA . ARG A 1 897 ? -11.231 -13.351 23.122 1.00 97.88 897 ARG A CA 1
ATOM 6603 C C . ARG A 1 897 ? -10.496 -13.510 24.447 1.00 97.88 897 ARG A C 1
ATOM 6605 O O . ARG A 1 897 ? -9.354 -13.955 24.467 1.00 97.88 897 ARG A O 1
ATOM 6612 N N . VAL A 1 898 ? -11.180 -13.242 25.554 1.00 98.38 898 VAL A N 1
ATOM 6613 C CA . VAL A 1 898 ? -10.684 -13.453 26.920 1.00 98.38 898 VAL A CA 1
ATOM 6614 C C . VAL A 1 898 ? -11.062 -14.856 27.403 1.00 98.38 898 VAL A C 1
ATOM 6616 O O . VAL A 1 898 ? -12.228 -15.154 27.670 1.00 98.38 898 VAL A O 1
ATOM 6619 N N . ASN A 1 899 ? -10.070 -15.733 27.538 1.00 97.69 899 ASN A N 1
ATOM 6620 C CA . ASN A 1 899 ? -10.253 -17.133 27.917 1.00 97.69 899 ASN A CA 1
ATOM 6621 C C . ASN A 1 899 ? -10.042 -17.359 29.424 1.00 97.69 899 ASN A C 1
ATOM 6623 O O . ASN A 1 899 ? -9.284 -16.654 30.088 1.00 97.69 899 ASN A O 1
ATOM 6627 N N . GLY A 1 900 ? -10.686 -18.399 29.965 1.00 94.81 900 GLY A N 1
ATOM 6628 C CA . GLY A 1 900 ? -10.533 -18.795 31.373 1.00 94.81 900 GLY A CA 1
ATOM 6629 C C . GLY A 1 900 ? -11.320 -17.938 32.373 1.00 94.81 900 GLY A C 1
ATOM 6630 O O . GLY A 1 900 ? -11.090 -18.059 33.580 1.00 94.81 900 GLY A O 1
ATOM 6631 N N . SER A 1 901 ? -12.232 -17.089 31.886 1.00 95.75 901 SER A N 1
ATOM 6632 C CA . SER A 1 901 ? -13.172 -16.320 32.707 1.00 95.75 901 SER A CA 1
ATOM 6633 C C . SER A 1 901 ? -14.577 -16.932 32.713 1.00 95.75 901 SER A C 1
ATOM 6635 O O . SER A 1 901 ? -14.913 -17.735 31.843 1.00 95.75 901 SER A O 1
ATOM 6637 N N . ASP A 1 902 ? -15.406 -16.540 33.682 1.00 96.19 902 ASP A N 1
ATOM 6638 C CA . ASP A 1 902 ? -16.827 -16.907 33.737 1.00 96.19 902 ASP A CA 1
ATOM 6639 C C . ASP A 1 902 ? -17.758 -15.909 33.016 1.00 96.19 902 ASP A C 1
ATOM 6641 O O . ASP A 1 902 ? -18.978 -16.037 33.126 1.00 96.19 902 ASP A O 1
ATOM 6645 N N . SER A 1 903 ? -17.228 -14.932 32.260 1.00 96.12 903 SER A N 1
ATOM 6646 C CA . SER A 1 903 ? -18.049 -13.956 31.523 1.00 96.12 903 SER A CA 1
ATOM 6647 C C . SER A 1 903 ? -18.922 -14.632 30.457 1.00 96.12 903 SER A C 1
ATOM 6649 O O . SER A 1 903 ? -18.487 -15.521 29.727 1.00 96.12 903 SER A O 1
ATOM 6651 N N . THR A 1 904 ? -20.171 -14.177 30.345 1.00 96.69 904 THR A N 1
ATOM 6652 C CA . THR A 1 904 ? -21.119 -14.594 29.297 1.00 96.69 904 THR A CA 1
ATOM 6653 C C . THR A 1 904 ? -20.829 -13.953 27.939 1.00 96.69 904 THR A C 1
ATOM 6655 O O . THR A 1 904 ? -21.401 -14.383 26.940 1.00 96.69 904 THR A O 1
ATOM 6658 N N . SER A 1 905 ? -19.916 -12.978 27.886 1.00 95.38 905 SER A N 1
ATOM 6659 C CA . SER A 1 905 ? -19.479 -12.302 26.663 1.00 95.38 905 SER A CA 1
ATOM 6660 C C . SER A 1 905 ? -17.941 -12.236 26.611 1.00 95.38 905 SER A C 1
ATOM 6662 O O . SER A 1 905 ? -17.342 -11.188 26.818 1.00 95.38 905 SER A O 1
ATOM 6664 N N . PRO A 1 906 ? -17.244 -13.365 26.383 1.00 94.81 906 PRO A N 1
ATOM 6665 C CA . PRO A 1 906 ? -15.779 -13.401 26.414 1.00 94.81 906 PRO A CA 1
ATOM 6666 C C . PRO A 1 906 ? -15.109 -12.744 25.196 1.00 94.81 906 PRO A C 1
ATOM 6668 O O . PRO A 1 906 ? -13.887 -12.664 25.159 1.00 94.81 906 PRO A O 1
ATOM 6671 N N . LEU A 1 907 ? -15.873 -12.335 24.181 1.00 94.88 907 LEU A N 1
ATOM 6672 C CA . LEU A 1 907 ? -15.370 -11.708 22.960 1.00 94.88 907 LEU A CA 1
ATOM 6673 C C . LEU A 1 907 ? -15.608 -10.193 23.042 1.00 94.88 907 LEU A C 1
ATOM 6675 O O . LEU A 1 907 ? -16.728 -9.777 23.336 1.00 94.88 907 LEU A O 1
ATOM 6679 N N . ARG A 1 908 ? -14.570 -9.384 22.820 1.00 95.38 908 ARG A N 1
ATOM 6680 C CA . ARG A 1 908 ? -14.604 -7.918 22.920 1.00 95.38 908 ARG A CA 1
ATOM 6681 C C . ARG A 1 908 ? -13.997 -7.300 21.663 1.00 95.38 908 ARG A C 1
ATOM 6683 O O . ARG A 1 908 ? -12.908 -7.704 21.266 1.00 95.38 908 ARG A O 1
ATOM 6690 N N . SER A 1 909 ? -14.687 -6.335 21.069 1.00 93.62 909 SER A N 1
ATOM 6691 C CA . SER A 1 909 ? -14.191 -5.574 19.921 1.00 93.62 909 SER A CA 1
ATOM 6692 C C . SER A 1 909 ? -13.526 -4.287 20.389 1.00 93.62 909 SER A C 1
ATOM 6694 O O . SER A 1 909 ? -14.122 -3.548 21.168 1.00 93.62 909 SER A O 1
ATOM 6696 N N . VAL A 1 910 ? -12.338 -3.988 19.876 1.00 94.12 910 VAL A N 1
ATOM 6697 C CA . VAL A 1 910 ? -11.646 -2.707 20.060 1.00 94.12 910 VAL A CA 1
ATOM 6698 C C . VAL A 1 910 ? -11.526 -2.027 18.699 1.00 94.12 910 VAL A C 1
ATOM 6700 O O . VAL A 1 910 ? -11.092 -2.656 17.740 1.00 94.12 910 VAL A O 1
ATOM 6703 N N . ALA A 1 911 ? -11.913 -0.755 18.614 1.00 91.25 911 ALA A N 1
ATOM 6704 C CA . ALA A 1 911 ? -11.574 0.078 17.465 1.00 91.25 911 ALA A CA 1
ATOM 6705 C C . ALA A 1 911 ? -10.123 0.548 17.618 1.00 91.25 911 ALA A C 1
ATOM 6707 O O . ALA A 1 911 ? -9.789 1.217 18.604 1.00 91.25 911 ALA A O 1
ATOM 6708 N N . GLU A 1 912 ? -9.258 0.152 16.690 1.00 89.50 912 GLU A N 1
ATOM 6709 C CA . GLU A 1 912 ? -7.867 0.593 16.654 1.00 89.50 912 GLU A CA 1
ATOM 6710 C C . GLU A 1 912 ? -7.752 1.969 15.967 1.00 89.50 912 GLU A C 1
ATOM 6712 O O . GLU A 1 912 ? -8.641 2.395 15.231 1.00 89.50 912 GLU A O 1
ATOM 6717 N N . GLY A 1 913 ? -6.697 2.725 16.288 1.00 74.56 913 GLY A N 1
ATOM 6718 C CA . GLY A 1 913 ? -6.647 4.175 16.054 1.00 74.56 913 GLY A CA 1
ATOM 6719 C C . GLY A 1 913 ? -5.309 4.714 15.564 1.00 74.56 913 GLY A C 1
ATOM 6720 O O . GLY A 1 913 ? -5.001 5.873 15.852 1.00 74.56 913 GLY A O 1
ATOM 6721 N N . GLY A 1 914 ? -4.509 3.897 14.874 1.00 74.62 914 GLY A N 1
ATOM 6722 C CA . GLY A 1 914 ? -3.172 4.231 14.364 1.00 74.62 914 GLY A CA 1
ATOM 6723 C C . GLY A 1 914 ? -3.154 5.234 13.198 1.00 74.62 914 GLY A C 1
ATOM 6724 O O . GLY A 1 914 ? -2.476 5.010 12.197 1.00 74.62 914 GLY A O 1
ATOM 6725 N N . TYR A 1 915 ? -3.919 6.326 13.304 1.00 77.56 915 TYR A N 1
ATOM 6726 C CA . TYR A 1 915 ? -4.117 7.334 12.260 1.00 77.56 915 TYR A CA 1
ATOM 6727 C C . TYR A 1 915 ? -3.298 8.611 12.506 1.00 77.56 915 TYR A C 1
ATOM 6729 O O . TYR A 1 915 ? -2.989 8.997 13.643 1.00 77.56 915 TYR A O 1
ATOM 6737 N N . LEU A 1 916 ? -2.974 9.314 11.420 1.00 79.25 916 LEU A N 1
ATOM 6738 C CA . LEU A 1 916 ? -2.347 10.637 11.459 1.00 79.25 916 LEU A CA 1
ATOM 6739 C C . LEU A 1 916 ? -3.408 11.733 11.609 1.00 79.25 916 LEU A C 1
ATOM 6741 O O . LEU A 1 916 ? -4.485 11.620 11.037 1.00 79.25 916 LEU A O 1
ATOM 6745 N N . ASP A 1 917 ? -3.085 12.811 12.327 1.00 75.44 917 ASP A N 1
ATOM 6746 C CA . ASP A 1 917 ? -3.954 13.993 12.363 1.00 75.44 917 ASP A CA 1
ATOM 6747 C C . ASP A 1 917 ? -3.807 14.892 11.119 1.00 75.44 917 ASP A C 1
ATOM 6749 O O . ASP A 1 917 ? -2.986 14.653 10.230 1.00 75.44 917 ASP A O 1
ATOM 6753 N N . GLU A 1 918 ? -4.582 15.979 11.074 1.00 72.38 918 GLU A N 1
ATOM 6754 C CA . GLU A 1 918 ? -4.556 17.002 10.019 1.00 72.38 918 GLU A CA 1
ATOM 6755 C C . GLU A 1 918 ? -3.173 17.644 9.792 1.00 72.38 918 GLU A C 1
ATOM 6757 O O . GLU A 1 918 ? -2.886 18.126 8.695 1.00 72.38 918 GLU A O 1
ATOM 6762 N N . ASN A 1 919 ? -2.294 17.614 10.799 1.00 76.12 919 ASN A N 1
ATOM 6763 C CA . ASN A 1 919 ? -0.913 18.099 10.736 1.00 76.12 919 ASN A CA 1
ATOM 6764 C C . ASN A 1 919 ? 0.095 16.955 10.534 1.00 76.12 919 ASN A C 1
ATOM 6766 O O . ASN A 1 919 ? 1.304 17.141 10.722 1.00 76.12 919 ASN A O 1
ATOM 6770 N N . ARG A 1 920 ? -0.396 15.772 10.147 1.00 76.25 920 ARG A N 1
ATOM 6771 C CA . ARG A 1 920 ? 0.362 14.539 9.923 1.00 76.25 920 ARG A CA 1
ATOM 6772 C C . ARG A 1 920 ? 1.132 14.056 11.153 1.00 76.25 920 ARG A C 1
ATOM 6774 O O . ARG A 1 920 ? 2.181 13.434 11.003 1.00 76.25 920 ARG A O 1
ATOM 6781 N N . GLN A 1 921 ? 0.649 14.346 12.359 1.00 83.19 921 GLN A N 1
ATOM 6782 C CA . GLN A 1 921 ? 1.266 13.851 13.587 1.00 83.19 921 GLN A CA 1
ATOM 6783 C C . GLN A 1 921 ? 0.614 12.531 14.017 1.00 83.19 921 GLN A C 1
ATOM 6785 O O . GLN A 1 921 ? -0.620 12.456 14.093 1.00 83.19 921 GLN A O 1
ATOM 6790 N N . PRO A 1 922 ? 1.407 11.489 14.319 1.00 84.38 922 PRO A N 1
ATOM 6791 C CA . PRO A 1 922 ? 0.875 10.231 14.821 1.00 84.38 922 PRO A CA 1
ATOM 6792 C C . PRO A 1 922 ? 0.351 10.376 16.252 1.00 84.38 922 PRO A C 1
ATOM 6794 O O . PRO A 1 922 ? 0.843 11.193 17.035 1.00 84.38 922 PRO A O 1
ATOM 6797 N N . GLN A 1 923 ? -0.660 9.581 16.600 1.00 83.88 923 GLN A N 1
ATOM 6798 C CA . GLN A 1 923 ? -1.104 9.462 17.985 1.00 83.88 923 GLN A CA 1
ATOM 6799 C C . GLN A 1 923 ? -0.219 8.455 18.689 1.00 83.88 923 GLN A C 1
ATOM 6801 O O . GLN A 1 923 ? -0.032 7.366 18.174 1.00 83.88 923 GLN A O 1
ATOM 6806 N N . ALA A 1 924 ? 0.262 8.774 19.889 1.00 86.88 924 ALA A N 1
ATOM 6807 C CA . ALA A 1 924 ? 0.960 7.780 20.693 1.00 86.88 924 ALA A CA 1
ATOM 6808 C C . ALA A 1 924 ? 0.079 6.539 20.931 1.00 86.88 924 ALA A C 1
ATOM 6810 O O . ALA A 1 924 ? -1.118 6.667 21.221 1.00 86.88 924 ALA A O 1
ATOM 6811 N N . GLY A 1 925 ? 0.695 5.358 20.862 1.00 89.88 925 GLY A N 1
ATOM 6812 C CA . GLY A 1 925 ? 0.051 4.104 21.232 1.00 89.88 925 GLY A CA 1
ATOM 6813 C C . GLY A 1 925 ? -0.500 4.158 22.659 1.00 89.88 925 GLY A C 1
ATOM 6814 O O . GLY A 1 925 ? -0.121 5.001 23.482 1.00 89.88 925 GLY A O 1
ATOM 6815 N N . SER A 1 926 ? -1.481 3.310 22.957 1.00 90.44 926 SER A N 1
ATOM 6816 C CA . SER A 1 926 ? -2.208 3.422 24.219 1.00 90.44 926 SER A CA 1
ATOM 6817 C C . SER A 1 926 ? -2.880 2.133 24.675 1.00 90.44 926 SER A C 1
ATOM 6819 O O . SER A 1 926 ? -3.374 1.333 23.886 1.00 90.44 926 SER A O 1
ATOM 6821 N N . TRP A 1 927 ? -2.955 1.972 25.997 1.00 93.31 927 TRP A N 1
ATOM 6822 C CA . TRP A 1 927 ? -3.657 0.865 26.640 1.00 93.31 927 TRP A CA 1
ATOM 6823 C C . TRP A 1 927 ? -5.180 1.019 26.514 1.00 93.31 927 TRP A C 1
ATOM 6825 O O . TRP A 1 927 ? -5.736 2.094 26.767 1.00 93.31 927 TRP A O 1
ATOM 6835 N N . ARG A 1 928 ? -5.870 -0.067 26.158 1.00 93.62 928 ARG A N 1
ATOM 6836 C CA . ARG A 1 928 ? -7.331 -0.170 26.045 1.00 93.62 928 ARG A CA 1
ATOM 6837 C C . ARG A 1 928 ? -7.848 -1.287 26.945 1.00 93.62 928 ARG A C 1
ATOM 6839 O O . ARG A 1 928 ? -7.291 -2.378 26.971 1.00 93.62 928 ARG A O 1
ATOM 6846 N N . SER A 1 929 ? -8.911 -1.017 27.703 1.00 95.12 929 SER A N 1
ATOM 6847 C CA . SER A 1 929 ? -9.540 -2.032 28.557 1.00 95.12 929 SER A CA 1
ATOM 6848 C C . SER A 1 929 ? -10.430 -2.956 27.728 1.00 95.12 929 SER A C 1
ATOM 6850 O O . SER A 1 929 ? -11.292 -2.481 26.989 1.00 95.12 929 SER A O 1
ATOM 6852 N N . LEU A 1 930 ? -10.278 -4.271 27.905 1.00 97.56 930 LEU A N 1
ATOM 6853 C CA . LEU A 1 930 ? -11.262 -5.272 27.467 1.00 97.56 930 LEU A CA 1
ATOM 6854 C C . LEU A 1 930 ? -12.358 -5.505 28.525 1.00 97.56 930 LEU A C 1
ATOM 6856 O O . LEU A 1 930 ? -13.365 -6.165 28.257 1.00 97.56 930 LEU A O 1
ATOM 6860 N N . GLY A 1 931 ? -12.142 -4.985 29.733 1.00 96.19 931 GLY A N 1
ATOM 6861 C CA . GLY A 1 931 ? -13.050 -5.072 30.869 1.00 96.19 931 GLY A CA 1
ATOM 6862 C C . GLY A 1 931 ? -12.470 -5.830 32.064 1.00 96.19 931 GLY A C 1
ATOM 6863 O O . GLY A 1 931 ? -11.322 -6.295 32.060 1.00 96.19 931 GLY A O 1
ATOM 6864 N N . ALA A 1 932 ? -13.283 -5.963 33.110 1.00 96.69 932 ALA A N 1
ATOM 6865 C CA . ALA A 1 932 ? -12.969 -6.730 34.311 1.00 96.69 932 ALA A CA 1
ATOM 6866 C C . ALA A 1 932 ? -13.624 -8.117 34.305 1.00 96.69 932 ALA A C 1
ATOM 6868 O O . ALA A 1 932 ? -14.841 -8.255 34.204 1.00 96.69 932 ALA A O 1
ATOM 6869 N N . PHE A 1 933 ? -12.815 -9.153 34.511 1.00 97.81 933 PHE A N 1
ATOM 6870 C CA . PHE A 1 933 ? -13.222 -10.551 34.414 1.00 97.81 933 PHE A CA 1
ATOM 6871 C C . PHE A 1 933 ? -12.889 -11.305 35.694 1.00 97.81 933 PHE A C 1
ATOM 6873 O O . PHE A 1 933 ? -11.918 -10.992 36.388 1.00 97.81 933 PHE A O 1
ATOM 6880 N N . LYS A 1 934 ? -13.671 -12.339 35.999 1.00 97.69 934 LYS A N 1
ATOM 6881 C CA . LYS A 1 934 ? -13.367 -13.265 37.084 1.00 97.69 934 LYS A CA 1
ATOM 6882 C C . LYS A 1 934 ? -12.791 -14.553 36.508 1.00 97.69 934 LYS A C 1
ATOM 6884 O O . LYS A 1 934 ? -13.466 -15.276 35.780 1.00 97.69 934 LYS A O 1
ATOM 6889 N N . PHE A 1 935 ? -11.539 -14.828 36.846 1.00 98.25 935 PHE A N 1
ATOM 6890 C CA . PHE A 1 935 ? -10.781 -15.970 36.350 1.00 98.25 935 PHE A CA 1
ATOM 6891 C C . PHE A 1 935 ? -10.761 -17.127 37.350 1.00 98.25 935 PHE A C 1
ATOM 6893 O O . PHE A 1 935 ? -10.808 -16.932 38.571 1.00 98.25 935 PHE A O 1
ATOM 6900 N N . SER A 1 936 ? -10.657 -18.340 36.811 1.00 95.31 936 SER A N 1
ATOM 6901 C CA . SER A 1 936 ? -10.430 -19.569 37.573 1.00 95.31 936 SER A CA 1
ATOM 6902 C C . SER A 1 936 ? -9.389 -20.440 36.869 1.00 95.31 936 SER A C 1
ATOM 6904 O O . SER A 1 936 ? -9.730 -21.412 36.192 1.00 95.31 936 SER A O 1
ATOM 6906 N N . GLY A 1 937 ? -8.116 -20.068 36.992 1.00 96.19 937 GLY A N 1
ATOM 6907 C CA . GLY A 1 937 ? -7.006 -20.762 36.339 1.00 96.19 937 GLY A CA 1
ATOM 6908 C C . GLY A 1 937 ? -6.030 -19.787 35.699 1.00 96.19 937 GLY A C 1
ATOM 6909 O O . GLY A 1 937 ? -5.894 -18.662 36.165 1.00 96.19 937 GLY A O 1
ATOM 6910 N N . VAL A 1 938 ? -5.332 -20.233 34.657 1.00 98.06 938 VAL A N 1
ATOM 6911 C CA . VAL A 1 938 ? -4.388 -19.403 33.897 1.00 98.06 938 VAL A CA 1
ATOM 6912 C C . VAL A 1 938 ? -5.157 -18.597 32.841 1.00 98.06 938 VAL A C 1
ATOM 6914 O O . VAL A 1 938 ? -5.742 -19.208 31.943 1.00 98.06 938 VAL A O 1
ATOM 6917 N N . PRO A 1 939 ? -5.197 -17.256 32.938 1.00 98.12 939 PRO A N 1
ATOM 6918 C CA . PRO A 1 939 ? -5.814 -16.406 31.926 1.00 98.12 939 PRO A CA 1
ATOM 6919 C C . PRO A 1 939 ? -5.056 -16.446 30.595 1.00 98.12 939 PRO A C 1
ATOM 6921 O O . PRO A 1 939 ? -3.827 -16.540 30.567 1.00 98.12 939 PRO A O 1
ATOM 6924 N N . SER A 1 940 ? -5.788 -16.297 29.492 1.00 98.50 940 SER A N 1
ATOM 6925 C CA . SER A 1 940 ? -5.203 -15.979 28.185 1.00 98.50 940 SER A CA 1
ATOM 6926 C C . SER A 1 940 ? -6.120 -15.074 27.370 1.00 98.50 940 SER A C 1
ATOM 6928 O O . SER A 1 940 ? -7.331 -15.035 27.599 1.00 98.50 940 SER A O 1
ATOM 6930 N N . VAL A 1 941 ? -5.537 -14.346 26.422 1.00 98.81 941 VAL A N 1
ATOM 6931 C CA . VAL A 1 941 ? -6.249 -13.507 25.454 1.00 98.81 941 VAL A CA 1
ATOM 6932 C C . VAL A 1 941 ? -5.818 -13.929 24.057 1.00 98.81 941 VAL A C 1
ATOM 6934 O O . VAL A 1 941 ? -4.625 -14.098 23.829 1.00 98.81 941 VAL A O 1
ATOM 6937 N N . SER A 1 942 ? -6.765 -14.106 23.139 1.00 98.44 942 SER A N 1
ATOM 6938 C CA . SER A 1 942 ? -6.482 -14.419 21.733 1.00 98.44 942 SER A CA 1
ATOM 6939 C C . SER A 1 942 ? -7.032 -13.331 20.815 1.00 98.44 942 SER A C 1
ATOM 6941 O O . SER A 1 942 ? -8.133 -12.846 21.062 1.00 98.44 942 SER A O 1
ATOM 6943 N N . LEU A 1 943 ? -6.296 -12.996 19.759 1.00 98.00 943 LEU A N 1
ATOM 6944 C CA . LEU A 1 943 ? -6.699 -12.083 18.686 1.00 98.00 943 LEU A CA 1
ATOM 6945 C C . LEU A 1 943 ? -6.365 -12.734 17.343 1.00 98.00 943 LEU A C 1
ATOM 6947 O O . LEU A 1 943 ? -5.282 -13.309 17.196 1.00 98.00 943 LEU A O 1
ATOM 6951 N N . ASP A 1 944 ? -7.274 -12.635 16.378 1.00 95.25 944 ASP A N 1
ATOM 6952 C CA . ASP A 1 944 ? -7.031 -13.060 15.003 1.00 95.25 944 ASP A CA 1
ATOM 6953 C C . ASP A 1 944 ? -7.343 -11.952 13.994 1.00 95.25 944 ASP A C 1
ATOM 6955 O O . ASP A 1 944 ? -7.999 -10.970 14.333 1.00 95.25 944 ASP A O 1
ATOM 6959 N N . ASN A 1 945 ? -6.819 -12.096 12.777 1.00 93.56 945 ASN A N 1
ATOM 6960 C CA . ASN A 1 945 ? -6.958 -11.108 11.707 1.00 93.56 945 ASN A CA 1
ATOM 6961 C C . ASN A 1 945 ? -8.165 -11.324 10.794 1.00 93.56 945 ASN A C 1
ATOM 6963 O O . ASN A 1 945 ? -8.218 -10.752 9.705 1.00 93.56 945 ASN A O 1
ATOM 6967 N N . MET A 1 946 ? -9.145 -12.134 11.190 1.00 90.62 946 MET A N 1
ATOM 6968 C CA . MET A 1 946 ? -10.351 -12.277 10.386 1.00 90.62 946 MET A CA 1
ATOM 6969 C C . MET A 1 946 ? -11.340 -11.158 10.716 1.00 90.62 946 MET A C 1
ATOM 6971 O O . MET A 1 946 ? -11.626 -10.882 11.879 1.00 90.62 946 MET A O 1
ATOM 6975 N N . THR A 1 947 ? -11.918 -10.528 9.695 1.00 83.25 947 THR A N 1
ATOM 6976 C CA . THR A 1 947 ? -13.072 -9.649 9.889 1.00 83.25 947 THR A CA 1
ATOM 6977 C C . THR A 1 947 ? -14.296 -10.508 10.189 1.00 83.25 947 THR A C 1
ATOM 6979 O O . THR A 1 947 ? -14.583 -11.496 9.504 1.00 83.25 947 THR A O 1
ATOM 6982 N N . HIS A 1 948 ? -15.015 -10.157 11.252 1.00 74.69 948 HIS A N 1
ATOM 6983 C CA . HIS A 1 948 ? -16.188 -10.906 11.684 1.00 74.69 948 HIS A CA 1
ATOM 6984 C C . HIS A 1 948 ? -17.441 -10.459 10.911 1.00 74.69 948 HIS A C 1
ATOM 6986 O O . HIS A 1 948 ? -17.479 -9.396 10.287 1.00 74.69 948 HIS A O 1
ATOM 6992 N N . ALA A 1 949 ? -18.478 -11.304 10.921 1.00 55.62 949 ALA A N 1
ATOM 6993 C CA . ALA A 1 949 ? -19.713 -11.058 10.180 1.00 55.62 949 ALA A CA 1
ATOM 6994 C C . ALA A 1 949 ? -20.328 -9.681 10.517 1.00 55.62 949 ALA A C 1
ATOM 6996 O O . ALA A 1 949 ? -20.373 -9.292 11.682 1.00 55.62 949 ALA A O 1
ATOM 6997 N N . ASN A 1 950 ? -20.855 -9.006 9.485 1.00 56.59 950 ASN A N 1
ATOM 6998 C CA . ASN A 1 950 ? -21.524 -7.688 9.502 1.00 56.59 950 ASN A CA 1
ATOM 6999 C C . ASN A 1 950 ? -20.625 -6.447 9.416 1.00 56.59 950 ASN A C 1
ATOM 7001 O O . ASN A 1 950 ? -21.117 -5.331 9.589 1.00 56.59 950 ASN A O 1
ATOM 7005 N N . TYR A 1 951 ? -19.348 -6.610 9.069 1.00 58.41 951 TYR A N 1
ATOM 7006 C CA . TYR A 1 951 ? -18.533 -5.487 8.611 1.00 58.41 951 TYR A CA 1
ATOM 7007 C C . TYR A 1 951 ? -19.141 -4.850 7.348 1.00 58.41 951 TYR A C 1
ATOM 7009 O O . TYR A 1 951 ? -19.304 -5.516 6.325 1.00 58.41 951 TYR A O 1
ATOM 7017 N N . ILE A 1 952 ? -19.496 -3.565 7.441 1.00 49.34 952 ILE A N 1
ATOM 7018 C CA . ILE A 1 952 ? -20.089 -2.755 6.351 1.00 49.34 952 ILE A CA 1
ATOM 7019 C C . ILE A 1 952 ? -19.035 -1.943 5.612 1.00 49.34 952 ILE A C 1
ATOM 7021 O O . ILE A 1 952 ? -19.377 -1.161 4.727 1.00 49.34 952 ILE A O 1
ATOM 7025 N N . GLY A 1 953 ? -17.760 -2.052 5.983 1.00 52.72 953 GLY A N 1
ATOM 7026 C CA . GLY A 1 953 ? -16.744 -1.401 5.183 1.00 52.72 953 GLY A CA 1
ATOM 7027 C C . GLY A 1 953 ? -16.825 -1.971 3.770 1.00 52.72 953 GLY A C 1
ATOM 7028 O O . GLY A 1 953 ? -16.671 -3.176 3.567 1.00 52.72 953 GLY A O 1
ATOM 7029 N N . ASP A 1 954 ? -16.989 -1.092 2.782 1.00 52.69 954 ASP A N 1
ATOM 7030 C CA . ASP A 1 954 ? -16.694 -1.380 1.371 1.00 52.69 954 ASP A CA 1
ATOM 7031 C C . ASP A 1 954 ? -15.180 -1.670 1.176 1.00 52.69 954 ASP A C 1
ATOM 7033 O O . ASP A 1 954 ? -14.662 -1.647 0.054 1.00 52.69 954 ASP A O 1
ATOM 7037 N N . LEU A 1 955 ? -14.435 -1.903 2.270 1.00 58.53 955 LEU A N 1
ATOM 7038 C CA . LEU A 1 955 ? -13.031 -2.229 2.240 1.00 58.53 955 LEU A CA 1
ATOM 7039 C C . LEU A 1 955 ? -12.830 -3.680 1.758 1.00 58.53 955 LEU A C 1
ATOM 7041 O O . LEU A 1 955 ? -13.503 -4.626 2.197 1.00 58.53 955 LEU A O 1
ATOM 7045 N N . PRO A 1 956 ? -11.931 -3.860 0.786 1.00 61.50 956 PRO A N 1
ATOM 7046 C CA . PRO A 1 956 ? -11.446 -5.161 0.350 1.00 61.50 956 PRO A CA 1
ATOM 7047 C C . PRO A 1 956 ? -10.717 -5.905 1.457 1.00 61.50 956 PRO A C 1
ATOM 7049 O O . PRO A 1 956 ? -10.263 -5.308 2.429 1.00 61.50 956 PRO A O 1
ATOM 7052 N N . ASP A 1 957 ? -10.527 -7.200 1.226 1.00 71.06 957 ASP A N 1
ATOM 7053 C CA . ASP A 1 957 ? -9.516 -7.967 1.948 1.00 71.06 957 ASP A CA 1
ATOM 7054 C C . ASP A 1 957 ? -8.131 -7.329 1.767 1.00 71.06 957 ASP A C 1
ATOM 7056 O O . ASP A 1 957 ? -7.821 -6.822 0.684 1.00 71.06 957 ASP A O 1
ATOM 7060 N N . GLY A 1 958 ? -7.298 -7.376 2.809 1.00 67.25 958 GLY A N 1
ATOM 7061 C CA . GLY A 1 958 ? -5.910 -6.931 2.704 1.00 67.25 958 GLY A CA 1
ATOM 7062 C C . GLY A 1 958 ? -5.717 -5.409 2.729 1.00 67.25 958 GLY A C 1
ATOM 7063 O O . GLY A 1 958 ? -4.825 -4.925 2.038 1.00 67.25 958 GLY A O 1
ATOM 7064 N N . VAL A 1 959 ? -6.582 -4.652 3.427 1.00 70.50 959 VAL A N 1
ATOM 7065 C CA . VAL A 1 959 ? -6.503 -3.173 3.499 1.00 70.50 959 VAL A CA 1
ATOM 7066 C C . VAL A 1 959 ? -6.380 -2.633 4.923 1.00 70.50 959 VAL A C 1
ATOM 7068 O O . VAL A 1 959 ? -5.458 -1.869 5.180 1.00 70.50 959 VAL A O 1
ATOM 7071 N N . ASP A 1 960 ? -7.296 -2.990 5.828 1.00 80.25 960 ASP A N 1
ATOM 7072 C CA . ASP A 1 960 ? -7.170 -2.623 7.248 1.00 80.25 960 ASP A CA 1
ATOM 7073 C C . ASP A 1 960 ? -6.138 -3.523 7.925 1.00 80.25 960 ASP A C 1
ATOM 7075 O O . ASP A 1 960 ? -6.102 -4.719 7.632 1.00 80.25 960 ASP A O 1
ATOM 7079 N N . ASP A 1 961 ? -5.398 -2.983 8.888 1.00 87.25 961 ASP A N 1
ATOM 7080 C CA . ASP A 1 961 ? -4.405 -3.700 9.683 1.00 87.25 961 ASP A CA 1
ATOM 7081 C C . ASP A 1 961 ? -4.940 -4.024 11.077 1.00 87.25 961 ASP A C 1
ATOM 7083 O O . ASP A 1 961 ? -5.720 -3.262 11.656 1.00 87.25 961 ASP A O 1
ATOM 7087 N N . VAL A 1 962 ? -4.478 -5.145 11.627 1.00 92.88 962 VAL A N 1
ATOM 7088 C CA . VAL A 1 962 ? -4.672 -5.534 13.025 1.00 92.88 962 VAL A CA 1
ATOM 7089 C C . VAL A 1 962 ? -3.329 -5.828 13.682 1.00 92.88 962 VAL A C 1
ATOM 7091 O O . VAL A 1 962 ? -2.447 -6.433 13.064 1.00 92.88 962 VAL A O 1
ATOM 7094 N N . SER A 1 963 ? -3.189 -5.446 14.952 1.00 95.94 963 SER A N 1
ATOM 7095 C CA . SER A 1 963 ? -1.913 -5.506 15.669 1.00 95.94 963 SER A CA 1
ATOM 7096 C C . SER A 1 963 ? -1.888 -6.480 16.855 1.00 95.94 963 SER A C 1
ATOM 7098 O O . SER A 1 963 ? -2.851 -6.625 17.611 1.00 95.94 963 SER A O 1
ATOM 7100 N N . TRP A 1 964 ? -0.737 -7.124 17.066 1.00 98.00 964 TRP A N 1
ATOM 7101 C CA . TRP A 1 964 ? -0.393 -7.868 18.277 1.00 98.00 964 TRP A CA 1
ATOM 7102 C C . TRP A 1 964 ? 0.825 -7.232 18.944 1.00 98.00 964 TRP A C 1
ATOM 7104 O O . TRP A 1 964 ? 1.957 -7.394 18.491 1.00 98.00 964 TRP A O 1
ATOM 7114 N N . ASP A 1 965 ? 0.569 -6.558 20.058 1.00 95.81 965 ASP A N 1
ATOM 7115 C CA . ASP A 1 965 ? 1.581 -5.972 20.931 1.00 95.81 965 ASP A CA 1
ATOM 7116 C C . ASP A 1 965 ? 1.455 -6.618 22.336 1.00 95.81 965 ASP A C 1
ATOM 7118 O O . ASP A 1 965 ? 1.527 -7.843 22.468 1.00 95.81 965 ASP A O 1
ATOM 7122 N N . ALA A 1 966 ? 1.186 -5.868 23.404 1.00 95.44 966 ALA A N 1
ATOM 7123 C CA . ALA A 1 966 ? 1.156 -6.404 24.765 1.00 95.44 966 ALA A CA 1
ATOM 7124 C C . ALA A 1 966 ? -0.252 -6.568 25.372 1.00 95.44 966 ALA A C 1
ATOM 7126 O O . ALA A 1 966 ? -1.192 -5.823 25.085 1.00 95.44 966 ALA A O 1
ATOM 7127 N N . VAL A 1 967 ? -0.372 -7.509 26.319 1.00 97.50 967 VAL A N 1
ATOM 7128 C CA . VAL A 1 967 ? -1.553 -7.685 27.186 1.00 97.50 967 VAL A CA 1
ATOM 7129 C C . VAL A 1 967 ? -1.162 -7.508 28.646 1.00 97.50 967 VAL A C 1
ATOM 7131 O O . VAL A 1 967 ? -0.200 -8.109 29.116 1.00 97.50 967 VAL A O 1
ATOM 7134 N N . ALA A 1 968 ? -1.936 -6.736 29.407 1.00 95.69 968 ALA A N 1
ATOM 7135 C CA . ALA A 1 968 ? -1.730 -6.560 30.840 1.00 95.69 968 ALA A CA 1
ATOM 7136 C C . ALA A 1 968 ? -2.916 -7.089 31.652 1.00 95.69 968 ALA A C 1
ATOM 7138 O O . ALA A 1 968 ? -4.064 -6.700 31.438 1.00 95.69 968 ALA A O 1
ATOM 7139 N N . PHE A 1 969 ? -2.628 -7.927 32.648 1.00 96.00 969 PHE A N 1
ATOM 7140 C CA . PHE A 1 969 ? -3.599 -8.362 33.649 1.00 96.00 969 PHE A CA 1
ATOM 7141 C C . PHE A 1 969 ? -3.382 -7.579 34.940 1.00 96.00 969 PHE A C 1
ATOM 7143 O O . PHE A 1 969 ? -2.300 -7.615 35.522 1.00 96.00 969 PHE A O 1
ATOM 7150 N N . GLN A 1 970 ? -4.413 -6.890 35.415 1.00 94.19 970 GLN A N 1
ATOM 7151 C CA . GLN A 1 970 ? -4.409 -6.172 36.687 1.00 94.19 970 GLN A CA 1
ATOM 7152 C C . GLN A 1 970 ? -5.258 -6.943 37.697 1.00 94.19 970 GLN A C 1
ATOM 7154 O O . GLN A 1 970 ? -6.485 -6.828 37.652 1.00 94.19 970 GLN A O 1
ATOM 7159 N N . PRO A 1 971 ? -4.664 -7.727 38.612 1.00 94.88 971 PRO A N 1
ATOM 7160 C CA . PRO A 1 971 ? -5.416 -8.335 39.702 1.00 94.88 971 PRO A CA 1
ATOM 7161 C C . PRO A 1 971 ? -6.175 -7.273 40.507 1.00 94.88 971 PRO A C 1
ATOM 7163 O O . PRO A 1 971 ? -5.607 -6.258 40.913 1.00 94.88 971 PRO A O 1
ATOM 7166 N N . LEU A 1 972 ? -7.462 -7.512 40.748 1.00 94.62 972 LEU A N 1
ATOM 7167 C CA . LEU A 1 972 ? -8.351 -6.609 41.472 1.00 94.62 972 LEU A CA 1
ATOM 7168 C C . LEU A 1 972 ? -8.682 -7.179 42.860 1.00 94.62 972 LEU A C 1
ATOM 7170 O O . LEU A 1 972 ? -8.796 -8.398 43.020 1.00 94.62 972 LEU A O 1
ATOM 7174 N N . PRO A 1 973 ? -8.909 -6.323 43.874 1.00 93.81 973 PRO A N 1
ATOM 7175 C CA . PRO A 1 973 ? -9.290 -6.775 45.216 1.00 93.81 973 PRO A CA 1
ATOM 7176 C C . PRO A 1 973 ? -10.670 -7.458 45.257 1.00 93.81 973 PRO A C 1
ATOM 7178 O O . PRO A 1 973 ? -10.989 -8.158 46.218 1.00 93.81 973 PRO A O 1
ATOM 7181 N N . GLY A 1 974 ? -11.496 -7.266 44.228 1.00 94.88 974 GLY A N 1
ATOM 7182 C CA . GLY A 1 974 ? -12.820 -7.858 44.086 1.00 94.88 974 GLY A CA 1
ATOM 7183 C C . GLY A 1 974 ? -13.481 -7.431 42.777 1.00 94.88 974 GLY A C 1
ATOM 7184 O O . GLY A 1 974 ? -12.839 -6.815 41.927 1.00 94.88 974 GLY A O 1
ATOM 7185 N N . LYS A 1 975 ? -14.774 -7.747 42.626 1.00 95.50 975 LYS A N 1
ATOM 7186 C CA . LYS A 1 975 ? -15.582 -7.236 41.511 1.00 95.50 975 LYS A CA 1
ATOM 7187 C C . LYS A 1 975 ? -15.591 -5.700 41.573 1.00 95.50 975 LYS A C 1
ATOM 7189 O O . LYS A 1 975 ? -15.877 -5.187 42.658 1.00 95.50 975 LYS A O 1
ATOM 7194 N N . PRO A 1 976 ? -15.354 -4.980 40.459 1.00 95.38 976 PRO A N 1
ATOM 7195 C CA . PRO A 1 976 ? -15.600 -3.543 40.404 1.00 95.38 976 PRO A CA 1
ATOM 7196 C C . PRO A 1 976 ? -16.992 -3.193 40.940 1.00 95.38 976 PRO A C 1
ATOM 7198 O O . PRO A 1 976 ? -17.978 -3.868 40.628 1.00 95.38 976 PRO A O 1
ATOM 7201 N N . ALA A 1 977 ? -17.070 -2.144 41.756 1.00 94.69 977 ALA A N 1
ATOM 7202 C CA . ALA A 1 977 ? -18.333 -1.652 42.293 1.00 94.69 977 ALA A CA 1
ATOM 7203 C C . ALA A 1 977 ? -19.258 -1.174 41.166 1.00 94.69 977 ALA A C 1
ATOM 7205 O O . ALA A 1 977 ? -20.470 -1.361 41.247 1.00 94.69 977 ALA A O 1
ATOM 7206 N N . ASN A 1 978 ? -18.675 -0.625 40.098 1.00 95.81 978 ASN A N 1
ATOM 7207 C CA . ASN A 1 978 ? -19.366 -0.092 38.933 1.00 95.81 978 ASN A CA 1
ATOM 7208 C C . ASN A 1 978 ? -18.811 -0.728 37.653 1.00 95.81 978 ASN A C 1
ATOM 7210 O O . ASN A 1 978 ? -17.606 -0.697 37.431 1.00 95.81 978 ASN A O 1
ATOM 7214 N N . GLN A 1 979 ? -19.684 -1.322 36.841 1.00 97.12 979 GLN A N 1
ATOM 7215 C CA . GLN A 1 979 ? -19.384 -1.843 35.506 1.00 97.12 979 GLN A CA 1
ATOM 7216 C C . GLN A 1 979 ? -20.408 -1.255 34.538 1.00 97.12 979 GLN A C 1
ATOM 7218 O O . GLN A 1 979 ? -21.571 -1.675 34.523 1.00 97.12 979 GLN A O 1
ATOM 7223 N N . ILE A 1 980 ? -19.974 -0.238 33.801 1.00 98.06 980 ILE A N 1
ATOM 7224 C CA . ILE A 1 980 ? -20.832 0.702 33.088 1.00 98.06 980 ILE A CA 1
ATOM 7225 C C . ILE A 1 980 ? -20.582 0.601 31.588 1.00 98.06 980 ILE A C 1
ATOM 7227 O O . ILE A 1 980 ? -19.436 0.657 31.144 1.00 98.06 980 ILE A O 1
ATOM 7231 N N . VAL A 1 981 ? -21.658 0.528 30.807 1.00 98.62 981 VAL A N 1
ATOM 7232 C CA . VAL A 1 981 ? -21.588 0.632 29.345 1.00 98.62 981 VAL A CA 1
ATOM 7233 C C . VAL A 1 981 ? -22.461 1.789 28.872 1.00 98.62 981 VAL A C 1
ATOM 7235 O O . VAL A 1 981 ? -23.673 1.791 29.080 1.00 98.62 981 VAL A O 1
ATOM 7238 N N . ALA A 1 982 ? -21.841 2.782 28.238 1.00 98.50 982 ALA A N 1
ATOM 7239 C CA . ALA A 1 982 ? -22.528 3.890 27.592 1.00 98.50 982 ALA A CA 1
ATOM 7240 C C . ALA A 1 982 ? -22.783 3.560 26.117 1.00 98.50 982 ALA A C 1
ATOM 7242 O O . ALA A 1 982 ? -21.854 3.278 25.358 1.00 98.50 982 ALA A O 1
ATOM 7243 N N . MET A 1 983 ? -24.051 3.573 25.721 1.00 98.62 983 MET A N 1
ATOM 7244 C CA . MET A 1 983 ? -24.538 3.189 24.398 1.00 98.62 983 MET A CA 1
ATOM 7245 C C . MET A 1 983 ? -25.410 4.303 23.815 1.00 98.62 983 MET A C 1
ATOM 7247 O O . MET A 1 983 ? -25.879 5.191 24.537 1.00 98.62 983 MET A O 1
ATOM 7251 N N . GLY A 1 984 ? -25.675 4.236 22.515 1.00 98.25 984 GLY A N 1
ATOM 7252 C CA . GLY A 1 984 ? -26.628 5.122 21.858 1.00 98.25 984 GLY A CA 1
ATOM 7253 C C . GLY A 1 984 ? -26.075 5.879 20.664 1.00 98.25 984 GLY A C 1
ATOM 7254 O O . GLY A 1 984 ? -25.110 5.460 20.030 1.00 98.25 984 GLY A O 1
ATOM 7255 N N . ASP A 1 985 ? -26.730 6.986 20.354 1.00 98.00 985 ASP A N 1
ATOM 7256 C CA . ASP A 1 985 ? -26.411 7.848 19.224 1.00 98.00 985 ASP A CA 1
ATOM 7257 C C . ASP A 1 985 ? -25.435 8.983 19.580 1.00 98.00 985 ASP A C 1
ATOM 7259 O O . ASP A 1 985 ? -24.695 8.921 20.564 1.00 98.00 985 ASP A O 1
ATOM 7263 N N . SER A 1 986 ? -25.448 10.033 18.762 1.00 97.00 986 SER A N 1
ATOM 7264 C CA . SER A 1 986 ? -24.621 11.232 18.856 1.00 97.00 986 SER A CA 1
ATOM 7265 C C . SER A 1 986 ? -24.698 11.979 20.184 1.00 97.00 986 SER A C 1
ATOM 7267 O O . SER A 1 986 ? -23.696 12.485 20.691 1.00 97.00 986 SER A O 1
ATOM 7269 N N . TYR A 1 987 ? -25.887 12.021 20.790 1.00 97.25 987 TYR A N 1
ATOM 7270 C CA . TYR A 1 987 ? -26.082 12.674 22.082 1.00 97.25 987 TYR A CA 1
ATOM 7271 C C . TYR A 1 987 ? -25.420 11.877 23.211 1.00 97.25 987 TYR A C 1
ATOM 7273 O O . TYR A 1 987 ? -25.037 12.470 24.217 1.00 97.25 987 TYR A O 1
ATOM 7281 N N . SER A 1 988 ? -25.242 10.560 23.046 1.00 98.06 988 SER A N 1
ATOM 7282 C CA . SER A 1 988 ? -24.447 9.709 23.941 1.00 98.06 988 SER A CA 1
ATOM 7283 C C . SER A 1 988 ? -22.955 9.715 23.598 1.00 98.06 988 SER A C 1
ATOM 7285 O O . SER A 1 988 ? -22.137 9.673 24.517 1.00 98.06 988 SER A O 1
ATOM 7287 N N . SER A 1 989 ? -22.576 9.751 22.312 1.00 97.44 989 SER A N 1
ATOM 7288 C CA . SER A 1 989 ? -21.160 9.789 21.905 1.00 97.44 989 SER A CA 1
ATOM 7289 C C . SER A 1 989 ? -20.486 11.104 22.307 1.00 97.44 989 SER A C 1
ATOM 7291 O O . SER A 1 989 ? -19.285 11.127 22.569 1.00 97.44 989 SER A O 1
ATOM 7293 N N . GLY A 1 990 ? -21.268 12.177 22.445 1.00 95.75 990 GLY A N 1
ATOM 7294 C CA . GLY A 1 990 ? -20.766 13.505 22.775 1.00 95.75 990 GLY A CA 1
ATOM 7295 C C . GLY A 1 990 ? -20.351 14.295 21.539 1.00 95.75 990 GLY A C 1
ATOM 7296 O O . GLY A 1 990 ? -19.406 15.076 21.622 1.00 95.75 990 GLY A O 1
ATOM 7297 N N . GLU A 1 991 ? -21.049 14.105 20.418 1.00 94.88 991 GLU A N 1
ATOM 7298 C CA . GLU A 1 991 ? -20.943 14.981 19.248 1.00 94.88 991 GLU A CA 1
ATOM 7299 C C . GLU A 1 991 ? -21.059 16.453 19.682 1.00 94.88 991 GLU A C 1
ATOM 7301 O O . GLU A 1 991 ? -21.977 16.818 20.416 1.00 94.88 991 GLU A O 1
ATOM 7306 N N . GLY A 1 992 ? -20.133 17.304 19.245 1.00 91.06 992 GLY A N 1
ATOM 7307 C CA . GLY A 1 992 ? -20.081 18.722 19.602 1.00 91.06 992 GLY A CA 1
ATOM 7308 C C . GLY A 1 992 ? -19.330 19.038 20.899 1.00 91.06 992 GLY A C 1
ATOM 7309 O O . GLY A 1 992 ? -19.138 20.215 21.220 1.00 91.06 992 GLY A O 1
ATOM 7310 N N . VAL A 1 993 ? -18.910 18.027 21.664 1.00 92.25 993 VAL A N 1
ATOM 7311 C CA . VAL A 1 993 ? -18.321 18.206 22.995 1.00 92.25 993 VAL A CA 1
ATOM 7312 C C . VAL A 1 993 ? -16.809 18.028 22.926 1.00 92.25 993 VAL A C 1
ATOM 7314 O O . VAL A 1 993 ? -16.312 16.913 23.052 1.00 92.25 993 VAL A O 1
ATOM 7317 N N . THR A 1 994 ? -16.049 19.105 22.755 1.00 79.19 994 THR A N 1
ATOM 7318 C CA . THR A 1 994 ? -14.580 19.028 22.702 1.00 79.19 994 THR A CA 1
ATOM 7319 C C . THR A 1 994 ? -13.943 20.202 23.432 1.00 79.19 994 THR A C 1
ATOM 7321 O O . THR A 1 994 ? -14.435 21.309 23.237 1.00 79.19 994 THR A O 1
ATOM 7324 N N . PRO A 1 995 ? -12.855 19.995 24.199 1.00 64.50 995 PRO A N 1
ATOM 7325 C CA . PRO A 1 995 ? -12.176 21.071 24.908 1.00 64.50 995 PRO A CA 1
ATOM 7326 C C . PRO A 1 995 ? -11.474 22.014 23.922 1.00 64.50 995 PRO A C 1
ATOM 7328 O O . PRO A 1 995 ? -10.633 21.589 23.119 1.00 64.50 995 PRO A O 1
ATOM 7331 N N . ASP A 1 996 ? -11.811 23.300 24.009 1.00 60.28 996 ASP A N 1
ATOM 7332 C CA . ASP A 1 996 ? -11.339 24.375 23.123 1.00 60.28 996 ASP A CA 1
ATOM 7333 C C . ASP A 1 996 ? -11.748 24.177 21.640 1.00 60.28 996 ASP A C 1
ATOM 7335 O O . ASP A 1 996 ? -12.378 23.193 21.254 1.00 60.28 996 ASP A O 1
ATOM 7339 N N . ASP A 1 997 ? -11.339 25.089 20.748 1.00 55.81 997 ASP A N 1
ATOM 7340 C CA . ASP A 1 997 ? -11.558 24.980 19.291 1.00 55.81 997 ASP A CA 1
ATOM 7341 C C . ASP A 1 997 ? -10.729 23.833 18.637 1.00 55.81 997 ASP A C 1
ATOM 7343 O O . ASP A 1 997 ? -10.395 23.900 17.452 1.00 55.81 997 ASP A O 1
ATOM 7347 N N . SER A 1 998 ? -10.300 22.812 19.388 1.00 61.00 998 SER A N 1
ATOM 7348 C CA . SER A 1 998 ? -9.381 21.756 18.927 1.00 61.00 998 SER A CA 1
ATOM 7349 C C . SER A 1 998 ? -10.070 20.487 18.406 1.00 61.00 998 SER A C 1
ATOM 7351 O O . SER A 1 998 ? -9.392 19.646 17.823 1.00 61.00 998 SER A O 1
ATOM 7353 N N . TRP A 1 999 ? -11.395 20.367 18.564 1.00 70.06 999 TRP A N 1
ATOM 7354 C CA . TRP A 1 999 ? -12.216 19.234 18.100 1.00 70.06 999 TRP A CA 1
ATOM 7355 C C . TRP A 1 999 ? -11.664 17.847 18.495 1.00 70.06 999 TRP A C 1
ATOM 7357 O O . TRP A 1 999 ? -11.567 16.937 17.679 1.00 70.06 999 TRP A O 1
ATOM 7367 N N . ALA A 1 1000 ? -11.272 17.682 19.761 1.00 75.44 1000 ALA A N 1
ATOM 7368 C CA . ALA A 1 1000 ? -10.577 16.494 20.259 1.00 75.44 1000 ALA A CA 1
ATOM 7369 C C . ALA A 1 1000 ? -11.502 15.304 20.623 1.00 75.44 1000 ALA A C 1
ATOM 7371 O O . ALA A 1 1000 ? -11.769 15.049 21.803 1.00 75.44 1000 ALA A O 1
ATOM 7372 N N . TYR A 1 1001 ? -11.943 14.532 19.627 1.00 89.81 1001 TYR A N 1
ATOM 7373 C CA . TYR A 1 1001 ? -12.537 13.199 19.830 1.00 89.81 1001 TYR A CA 1
ATOM 7374 C C . TYR A 1 1001 ? -11.471 12.106 20.036 1.00 89.81 1001 TYR A C 1
ATOM 7376 O O . TYR A 1 1001 ? -10.270 12.332 19.860 1.00 89.81 1001 TYR A O 1
ATOM 7384 N N . TYR A 1 1002 ? -11.890 10.896 20.425 1.00 89.88 1002 TYR A N 1
ATOM 7385 C CA . TYR A 1 1002 ? -11.034 9.712 20.287 1.00 89.88 1002 TYR A CA 1
ATOM 7386 C C . TYR A 1 1002 ? -10.699 9.509 18.804 1.00 89.88 1002 TYR A C 1
ATOM 7388 O O . TYR A 1 1002 ? -11.611 9.425 17.979 1.00 89.88 1002 TYR A O 1
ATOM 7396 N N . ARG A 1 1003 ? -9.407 9.439 18.465 1.00 87.06 1003 ARG A N 1
ATOM 7397 C CA . ARG A 1 1003 ? -8.937 9.428 17.070 1.00 87.06 1003 ARG A CA 1
ATOM 7398 C C . ARG A 1 1003 ? -9.410 8.209 16.295 1.00 87.06 1003 ARG A C 1
ATOM 7400 O O . ARG A 1 1003 ? -9.741 8.346 15.130 1.00 87.06 1003 ARG A O 1
ATOM 7407 N N . GLU A 1 1004 ? -9.548 7.063 16.960 1.00 88.81 1004 GLU A N 1
ATOM 7408 C CA . GLU A 1 1004 ? -10.172 5.855 16.401 1.00 88.81 1004 GLU A CA 1
ATOM 7409 C C . GLU A 1 1004 ? -11.645 6.052 15.975 1.00 88.81 1004 GLU A C 1
ATOM 7411 O O . GLU A 1 1004 ? -12.244 5.145 15.414 1.00 88.81 1004 GLU A O 1
ATOM 7416 N N . THR A 1 1005 ? -12.249 7.216 16.256 1.00 91.88 1005 THR A N 1
ATOM 7417 C CA . THR A 1 1005 ? -13.647 7.549 15.929 1.00 91.88 1005 THR A CA 1
ATOM 7418 C C . THR A 1 1005 ? -13.839 8.849 15.149 1.00 91.88 1005 THR A C 1
ATOM 7420 O O . THR A 1 1005 ? -14.981 9.280 14.985 1.00 91.88 1005 THR A O 1
ATOM 7423 N N . ASP A 1 1006 ? -12.752 9.508 14.737 1.00 90.38 1006 ASP A N 1
ATOM 7424 C CA . ASP A 1 1006 ? -12.769 10.806 14.047 1.00 90.38 1006 ASP A CA 1
ATOM 7425 C C . ASP A 1 1006 ? -11.629 10.872 13.024 1.00 90.38 1006 ASP A C 1
ATOM 7427 O O . ASP A 1 1006 ? -10.601 11.505 13.255 1.00 90.38 1006 ASP A O 1
ATOM 7431 N N . HIS A 1 1007 ? -11.784 10.171 11.902 1.00 86.19 1007 HIS A N 1
ATOM 7432 C CA . HIS A 1 1007 ? -10.783 10.144 10.836 1.00 86.19 1007 HIS A CA 1
ATOM 7433 C C . HIS A 1 1007 ? -11.401 9.897 9.452 1.00 86.19 1007 HIS A C 1
ATOM 7435 O O . HIS A 1 1007 ? -12.548 9.468 9.311 1.00 86.19 1007 HIS A O 1
ATOM 7441 N N . ASP A 1 1008 ? -10.617 10.195 8.412 1.00 77.62 1008 ASP A N 1
ATOM 7442 C CA . ASP A 1 1008 ? -10.924 9.882 7.013 1.00 77.62 1008 ASP A CA 1
ATOM 7443 C C . ASP A 1 1008 ? -12.269 10.419 6.489 1.00 77.62 1008 ASP A C 1
ATOM 7445 O O . ASP A 1 1008 ? -12.888 9.830 5.606 1.00 77.62 1008 ASP A O 1
ATOM 7449 N N . GLY A 1 1009 ? -12.714 11.597 6.940 1.00 81.62 1009 GLY A N 1
ATOM 7450 C CA . GLY A 1 1009 ? -13.978 12.216 6.513 1.00 81.62 1009 GLY A CA 1
ATOM 7451 C C . GLY A 1 1009 ? -14.137 12.389 4.994 1.00 81.62 1009 GLY A C 1
ATOM 7452 O O . GLY A 1 1009 ? -15.252 12.407 4.467 1.00 81.62 1009 GLY A O 1
ATOM 7453 N N . ASN A 1 1010 ? -13.023 12.438 4.259 1.00 71.88 1010 ASN A N 1
ATOM 7454 C CA . ASN A 1 1010 ? -13.006 12.522 2.798 1.00 71.88 1010 ASN A CA 1
ATOM 7455 C C . ASN A 1 1010 ? -13.056 11.159 2.084 1.00 71.88 1010 ASN A C 1
ATOM 7457 O O . ASN A 1 1010 ? -13.340 11.134 0.888 1.00 71.88 1010 ASN A O 1
ATOM 7461 N N . ASN A 1 1011 ? -12.818 10.045 2.783 1.00 70.00 1011 ASN A N 1
ATOM 7462 C CA . ASN A 1 1011 ? -12.817 8.697 2.221 1.00 70.00 1011 ASN A CA 1
ATOM 7463 C C . ASN A 1 1011 ? -13.967 7.877 2.809 1.00 70.00 1011 ASN A C 1
ATOM 7465 O O . ASN A 1 1011 ? -13.872 7.331 3.901 1.00 70.00 1011 ASN A O 1
ATOM 7469 N N . LYS A 1 1012 ? -15.051 7.725 2.042 1.00 71.94 1012 LYS A N 1
ATOM 7470 C CA . LYS A 1 1012 ? -16.263 7.018 2.485 1.00 71.94 1012 LYS A CA 1
ATOM 7471 C C . LYS A 1 1012 ? -15.999 5.600 3.025 1.00 71.94 1012 LYS A C 1
ATOM 7473 O O . LYS A 1 1012 ? -16.758 5.160 3.879 1.00 71.94 1012 LYS A O 1
ATOM 7478 N N . ALA A 1 1013 ? -14.990 4.893 2.514 1.00 68.44 1013 ALA A N 1
ATOM 7479 C CA . ALA A 1 1013 ? -14.732 3.506 2.895 1.00 68.44 1013 ALA A CA 1
ATOM 7480 C C . ALA A 1 1013 ? -13.939 3.374 4.208 1.00 68.44 1013 ALA A C 1
ATOM 7482 O O . ALA A 1 1013 ? -14.159 2.410 4.929 1.00 68.44 1013 ALA A O 1
ATOM 7483 N N . LEU A 1 1014 ? -13.059 4.336 4.511 1.00 73.88 1014 LEU A N 1
ATOM 7484 C CA . LEU A 1 1014 ? -12.228 4.357 5.729 1.00 73.88 1014 LEU A CA 1
ATOM 7485 C C . LEU A 1 1014 ? -12.810 5.218 6.849 1.00 73.88 1014 LEU A C 1
ATOM 7487 O O . LEU A 1 1014 ? -12.375 5.136 7.990 1.00 73.88 1014 LEU A O 1
ATOM 7491 N N . ARG A 1 1015 ? -13.757 6.092 6.508 1.00 83.44 1015 ARG A N 1
ATOM 7492 C CA . ARG A 1 1015 ? -14.314 7.089 7.411 1.00 83.44 1015 ARG A CA 1
ATOM 7493 C C . ARG A 1 1015 ? -14.862 6.455 8.685 1.00 83.44 1015 ARG A C 1
ATOM 7495 O O . ARG A 1 1015 ? -15.883 5.770 8.619 1.00 83.44 1015 ARG A O 1
ATOM 7502 N N . ASN A 1 1016 ? -14.297 6.841 9.828 1.00 88.62 1016 ASN A N 1
ATOM 7503 C CA . ASN A 1 1016 ? -14.957 6.716 11.121 1.00 88.62 1016 ASN A CA 1
ATOM 7504 C C . ASN A 1 1016 ? -15.333 8.095 11.658 1.00 88.62 1016 ASN A C 1
ATOM 7506 O O . ASN A 1 1016 ? -14.483 8.964 11.840 1.00 88.62 1016 ASN A O 1
ATOM 7510 N N . ALA A 1 1017 ? -16.630 8.281 11.890 1.00 92.62 1017 ALA A N 1
ATOM 7511 C CA . ALA A 1 1017 ? -17.196 9.507 12.427 1.00 92.62 1017 ALA A CA 1
ATOM 7512 C C . ALA A 1 1017 ? -18.117 9.216 13.613 1.00 92.62 1017 ALA A C 1
ATOM 7514 O O . ALA A 1 1017 ? -19.104 9.915 13.802 1.00 92.62 1017 ALA A O 1
ATOM 7515 N N . CYS A 1 1018 ? -17.842 8.162 14.396 1.00 94.56 1018 CYS A N 1
ATOM 7516 C CA . CYS A 1 1018 ? -18.588 7.890 15.624 1.00 94.56 1018 CYS A CA 1
ATOM 7517 C C . CYS A 1 1018 ? -18.428 9.003 16.668 1.00 94.56 1018 CYS A C 1
ATOM 7519 O O . CYS A 1 1018 ? -19.283 9.105 17.554 1.00 94.56 1018 CYS A O 1
ATOM 7521 N N . HIS A 1 1019 ? -17.361 9.808 16.556 1.00 94.38 1019 HIS A N 1
ATOM 7522 C CA . HIS A 1 1019 ? -17.112 11.036 17.309 1.00 94.38 1019 HIS A CA 1
ATOM 7523 C C . HIS A 1 1019 ? -17.360 10.852 18.811 1.00 94.38 1019 HIS A C 1
ATOM 7525 O O . HIS A 1 1019 ? -18.217 11.487 19.433 1.00 94.38 1019 HIS A O 1
ATOM 7531 N N . ARG A 1 1020 ? -16.624 9.912 19.414 1.00 95.06 1020 ARG A N 1
ATOM 7532 C CA . ARG A 1 1020 ? -16.700 9.671 20.855 1.00 95.06 1020 ARG A CA 1
ATOM 7533 C C . ARG A 1 1020 ? -15.842 10.704 21.581 1.00 95.06 1020 ARG A C 1
ATOM 7535 O O . ARG A 1 1020 ? -14.624 10.743 21.422 1.00 95.06 1020 ARG A O 1
ATOM 7542 N N . SER A 1 1021 ? -16.478 11.541 22.392 1.00 94.75 1021 SER A N 1
ATOM 7543 C CA . SER A 1 1021 ? -15.812 12.586 23.166 1.00 94.75 1021 SER A CA 1
ATOM 7544 C C . SER A 1 1021 ? -15.277 12.069 24.502 1.00 94.75 1021 SER A C 1
ATOM 7546 O O . SER A 1 1021 ? -15.929 11.291 25.207 1.00 94.75 1021 SER A O 1
ATOM 7548 N N . ARG A 1 1022 ? -14.106 12.579 24.906 1.00 92.38 1022 ARG A N 1
ATOM 7549 C CA . ARG A 1 1022 ? -13.558 12.387 26.261 1.00 92.38 1022 ARG A CA 1
ATOM 7550 C C . ARG A 1 1022 ? -14.407 13.062 27.340 1.00 92.38 1022 ARG A C 1
ATOM 7552 O O . ARG A 1 1022 ? -14.376 12.608 28.486 1.00 92.38 1022 ARG A O 1
ATOM 7559 N N . ASP A 1 1023 ? -15.199 14.054 26.942 1.00 93.38 1023 ASP A N 1
ATOM 7560 C CA . ASP A 1 1023 ? -16.045 14.888 27.790 1.00 93.38 1023 ASP A CA 1
ATOM 7561 C C . ASP A 1 1023 ? -17.547 14.622 27.592 1.00 93.38 1023 ASP A C 1
ATOM 7563 O O . ASP A 1 1023 ? -18.390 15.394 28.057 1.00 93.38 1023 ASP A O 1
ATOM 7567 N N . ALA A 1 1024 ? -17.910 13.506 26.947 1.00 96.12 1024 ALA A N 1
ATOM 7568 C CA . ALA A 1 1024 ? -19.290 13.032 26.890 1.00 96.12 1024 ALA A CA 1
ATOM 7569 C C . ALA A 1 1024 ? -19.901 12.932 28.302 1.00 96.12 1024 ALA A C 1
ATOM 7571 O O . ALA A 1 1024 ? -19.213 12.627 29.283 1.00 96.12 1024 ALA A O 1
ATOM 7572 N N . TRP A 1 1025 ? -21.208 13.155 28.431 1.00 97.56 1025 TRP A N 1
ATOM 7573 C CA . TRP A 1 1025 ? -21.864 13.285 29.739 1.00 97.56 1025 TRP A CA 1
ATOM 7574 C C . TRP A 1 1025 ? -21.746 12.031 30.613 1.00 97.56 1025 TRP A C 1
ATOM 7576 O O . TRP A 1 1025 ? -21.654 12.134 31.837 1.00 97.56 1025 TRP A O 1
ATOM 7586 N N . SER A 1 1026 ? -21.687 10.847 29.999 1.00 97.31 1026 SER A N 1
ATOM 7587 C CA . SER A 1 1026 ? -21.455 9.574 30.687 1.00 97.31 1026 SER A CA 1
ATOM 7588 C C . SER A 1 1026 ? -20.038 9.453 31.256 1.00 97.31 1026 SER A C 1
ATOM 7590 O O . SER A 1 1026 ? -19.815 8.672 32.179 1.00 97.31 1026 SER A O 1
ATOM 7592 N N . ARG A 1 1027 ? -19.081 10.236 30.741 1.00 96.88 1027 ARG A N 1
ATOM 7593 C CA . ARG A 1 1027 ? -17.707 10.322 31.244 1.00 96.88 1027 ARG A CA 1
ATOM 7594 C C . ARG A 1 1027 ? -17.550 11.405 32.301 1.00 96.88 1027 ARG A C 1
ATOM 7596 O O . ARG A 1 1027 ? -16.929 11.145 33.327 1.00 96.88 1027 ARG A O 1
ATOM 7603 N N . ILE A 1 1028 ? -18.089 12.604 32.095 1.00 96.56 1028 ILE A N 1
ATOM 7604 C CA . ILE A 1 1028 ? -17.901 13.702 33.063 1.00 96.56 1028 ILE A CA 1
ATOM 7605 C C . ILE A 1 1028 ? -18.822 13.600 34.287 1.00 96.56 1028 ILE A C 1
ATOM 7607 O O . ILE A 1 1028 ? -18.516 14.193 35.323 1.00 96.56 1028 ILE A O 1
ATOM 7611 N N . GLY A 1 1029 ? -19.898 12.811 34.196 1.00 96.69 1029 GLY A N 1
ATOM 7612 C CA . GLY A 1 1029 ? -20.759 12.484 35.328 1.00 96.69 1029 GLY A CA 1
ATOM 7613 C C . GLY A 1 1029 ? -20.026 11.751 36.452 1.00 96.69 1029 GLY A C 1
ATOM 7614 O O . GLY A 1 1029 ? -18.960 11.155 36.265 1.00 96.69 1029 GLY A O 1
ATOM 7615 N N . LYS A 1 1030 ? -20.606 11.811 37.649 1.00 96.38 1030 LYS A N 1
ATOM 7616 C CA . LYS A 1 1030 ? -20.042 11.243 38.877 1.00 96.38 1030 LYS A CA 1
ATOM 7617 C C . LYS A 1 1030 ? -20.954 10.187 39.480 1.00 96.38 1030 LYS A C 1
ATOM 7619 O O . LYS A 1 1030 ? -22.176 10.258 39.399 1.00 96.38 1030 LYS A O 1
ATOM 7624 N N . LEU A 1 1031 ? -20.338 9.211 40.135 1.00 94.50 1031 LEU A N 1
ATOM 7625 C CA . LEU A 1 1031 ? -21.036 8.144 40.847 1.00 94.50 1031 LEU A CA 1
ATOM 7626 C C . LEU A 1 1031 ? -20.978 8.391 42.355 1.00 94.50 1031 LEU A C 1
ATOM 7628 O O . LEU A 1 1031 ? -20.059 9.035 42.864 1.00 94.50 1031 LEU A O 1
ATOM 7632 N N . SER A 1 1032 ? -21.959 7.859 43.081 1.00 90.44 1032 SER A N 1
ATOM 7633 C CA . SER A 1 1032 ? -22.094 8.056 44.530 1.00 90.44 1032 SER A CA 1
ATOM 7634 C C . SER A 1 1032 ? -20.993 7.380 45.353 1.00 90.44 1032 SER A C 1
ATOM 7636 O O . SER A 1 1032 ? -20.734 7.800 46.480 1.00 90.44 1032 SER A O 1
ATOM 7638 N N . ASP A 1 1033 ? -20.321 6.368 44.801 1.00 90.75 1033 ASP A N 1
ATOM 7639 C CA . ASP A 1 1033 ? -19.216 5.660 45.452 1.00 90.75 1033 ASP A CA 1
ATOM 7640 C C . ASP A 1 1033 ? -17.930 6.500 45.525 1.00 90.75 1033 ASP A C 1
ATOM 7642 O O . ASP A 1 1033 ? -17.151 6.351 46.466 1.00 90.75 1033 ASP A O 1
ATOM 7646 N N . ASN A 1 1034 ? -17.718 7.406 44.566 1.00 90.50 1034 ASN A N 1
ATOM 7647 C CA . ASN A 1 1034 ? -16.606 8.353 44.562 1.00 90.50 1034 ASN A CA 1
ATOM 7648 C C . ASN A 1 1034 ? -17.010 9.673 43.872 1.00 90.50 1034 ASN A C 1
ATOM 7650 O O . ASN A 1 1034 ? -16.649 9.910 42.717 1.00 90.50 1034 ASN A O 1
ATOM 7654 N N . PRO A 1 1035 ? -17.711 10.578 44.580 1.00 87.69 1035 PRO A N 1
ATOM 7655 C CA . PRO A 1 1035 ? -18.181 11.844 44.009 1.00 87.69 1035 PRO A CA 1
ATOM 7656 C C . PRO A 1 1035 ? -17.054 12.868 43.766 1.00 87.69 1035 PRO A C 1
ATOM 7658 O O . PRO A 1 1035 ? -17.295 13.953 43.230 1.00 87.69 1035 PRO A O 1
ATOM 7661 N N . GLY A 1 1036 ? -15.818 12.566 44.182 1.00 91.44 1036 GLY A N 1
ATOM 7662 C CA . GLY A 1 1036 ? -14.658 13.442 44.004 1.00 91.44 1036 GLY A CA 1
ATOM 7663 C C . GLY A 1 1036 ? -14.062 13.409 42.595 1.00 91.44 1036 GLY A C 1
ATOM 7664 O O . GLY A 1 1036 ? -13.353 14.343 42.225 1.00 91.44 1036 GLY A O 1
ATOM 7665 N N . GLN A 1 1037 ? -14.352 12.372 41.806 1.00 94.75 1037 GLN A N 1
ATOM 7666 C CA . GLN A 1 1037 ? -13.796 12.163 40.466 1.00 94.75 1037 GLN A CA 1
ATOM 7667 C C . GLN A 1 1037 ? -14.900 11.783 39.476 1.00 94.75 1037 GLN A C 1
ATOM 7669 O O . GLN A 1 1037 ? -15.848 11.087 39.834 1.00 94.75 1037 GLN A O 1
ATOM 7674 N N . SER A 1 1038 ? -14.776 12.239 38.229 1.00 96.38 1038 SER A N 1
ATOM 7675 C CA . SER A 1 1038 ? -15.677 11.821 37.152 1.00 96.38 1038 SER A CA 1
ATOM 7676 C C . SER A 1 1038 ? -15.429 10.363 36.753 1.00 96.38 1038 SER A C 1
ATOM 7678 O O . SER A 1 1038 ? -14.340 9.821 36.972 1.00 96.38 1038 SER A O 1
ATOM 7680 N N . ILE A 1 1039 ? -16.432 9.732 36.141 1.00 97.31 1039 ILE A N 1
ATOM 7681 C CA . ILE A 1 1039 ? -16.341 8.369 35.594 1.00 97.31 1039 ILE A CA 1
ATOM 7682 C C . ILE A 1 1039 ? -15.158 8.259 34.620 1.00 97.31 1039 ILE A C 1
ATOM 7684 O O . ILE A 1 1039 ? -14.351 7.339 34.727 1.00 97.31 1039 ILE A O 1
ATOM 7688 N N . GLY A 1 1040 ? -15.000 9.231 33.722 1.00 94.88 1040 GLY A N 1
ATOM 7689 C CA . GLY A 1 1040 ? -13.935 9.282 32.727 1.00 94.88 1040 GLY A CA 1
ATOM 7690 C C . GLY A 1 1040 ? -12.547 9.380 33.354 1.00 94.88 1040 GLY A C 1
ATOM 7691 O O . GLY A 1 1040 ? -11.672 8.595 33.013 1.00 94.88 1040 GLY A O 1
ATOM 7692 N N . SER A 1 1041 ? -12.359 10.254 34.350 1.00 93.94 1041 SER A N 1
ATOM 7693 C CA . SER A 1 1041 ? -11.071 10.378 35.052 1.00 93.94 1041 SER A CA 1
ATOM 7694 C C . SER A 1 1041 ? -10.676 9.085 35.779 1.00 93.94 1041 SER A C 1
ATOM 7696 O O . SER A 1 1041 ? -9.508 8.688 35.761 1.00 93.94 1041 SER A O 1
ATOM 7698 N N . ARG A 1 1042 ? -11.647 8.396 36.390 1.00 94.31 1042 ARG A N 1
ATOM 7699 C CA . ARG A 1 1042 ? -11.436 7.083 37.022 1.00 94.31 1042 ARG A CA 1
ATOM 7700 C C . ARG A 1 1042 ? -11.141 5.994 35.986 1.00 94.31 1042 ARG A C 1
ATOM 7702 O O . ARG A 1 1042 ? -10.272 5.157 36.215 1.00 94.31 1042 ARG A O 1
ATOM 7709 N N . SER A 1 1043 ? -11.823 6.028 34.840 1.00 93.56 1043 SER A N 1
ATOM 7710 C CA . SER A 1 1043 ? -11.593 5.118 33.712 1.00 93.56 1043 SER A CA 1
ATOM 7711 C C . SER A 1 1043 ? -10.181 5.274 33.143 1.00 93.56 1043 SER A C 1
ATOM 7713 O O . SER A 1 1043 ? -9.489 4.277 32.964 1.00 93.56 1043 SER A O 1
ATOM 7715 N N . ASP A 1 1044 ? -9.732 6.509 32.911 1.00 91.44 1044 ASP A N 1
ATOM 7716 C CA . ASP A 1 1044 ? -8.426 6.820 32.306 1.00 91.44 1044 ASP A CA 1
ATOM 7717 C C . ASP A 1 1044 ? -7.245 6.496 33.238 1.00 91.44 1044 ASP A C 1
ATOM 7719 O O . ASP A 1 1044 ? -6.105 6.376 32.797 1.00 91.44 1044 ASP A O 1
ATOM 7723 N N . THR A 1 1045 ? -7.517 6.336 34.536 1.00 90.75 1045 THR A N 1
ATOM 7724 C CA . THR A 1 1045 ? -6.537 5.926 35.554 1.00 90.75 1045 THR A CA 1
ATOM 7725 C C . THR A 1 1045 ? -6.705 4.473 36.002 1.00 90.75 1045 THR A C 1
ATOM 7727 O O . THR A 1 1045 ? -6.037 4.047 36.944 1.00 90.75 1045 THR A O 1
ATOM 7730 N N . PHE A 1 1046 ? -7.582 3.712 35.334 1.00 91.50 1046 PHE A N 1
ATOM 7731 C CA . PHE A 1 1046 ? -7.876 2.308 35.627 1.00 91.50 1046 PHE A CA 1
ATOM 7732 C C . PHE A 1 1046 ? -8.204 2.052 37.114 1.00 91.50 1046 PHE A C 1
ATOM 7734 O O . PHE A 1 1046 ? -7.706 1.099 37.724 1.00 91.50 1046 PHE A O 1
ATOM 7741 N N . ASP A 1 1047 ? -9.078 2.872 37.707 1.00 91.75 1047 ASP A N 1
ATOM 7742 C CA . ASP A 1 1047 ? -9.557 2.712 39.090 1.00 91.75 1047 ASP A CA 1
ATOM 7743 C C . ASP A 1 1047 ? -10.043 1.265 39.348 1.00 91.75 1047 ASP A C 1
ATOM 7745 O O . ASP A 1 1047 ? -10.945 0.799 38.651 1.00 91.75 1047 ASP A O 1
ATOM 7749 N N . PRO A 1 1048 ? -9.505 0.526 40.341 1.00 91.69 1048 PRO A N 1
ATOM 7750 C CA . PRO A 1 1048 ? -9.890 -0.864 40.621 1.00 91.69 1048 PRO A CA 1
ATOM 7751 C C . PRO A 1 1048 ? -11.383 -1.096 40.915 1.00 91.69 1048 PRO A C 1
ATOM 7753 O O . PRO A 1 1048 ? -11.848 -2.234 40.876 1.00 91.69 1048 PRO A O 1
ATOM 7756 N N . SER A 1 1049 ? -12.130 -0.039 41.241 1.00 93.75 1049 SER A N 1
ATOM 7757 C CA . SER A 1 1049 ? -13.557 -0.089 41.567 1.00 93.75 1049 SER A CA 1
ATOM 7758 C C . SER A 1 1049 ? -14.496 0.206 40.387 1.00 93.75 1049 SER A C 1
ATOM 7760 O O . SER A 1 1049 ? -15.706 0.026 40.546 1.00 93.75 1049 SER A O 1
ATOM 7762 N N . LEU A 1 1050 ? -13.979 0.609 39.219 1.00 95.69 1050 LEU A N 1
ATOM 7763 C CA . LEU A 1 1050 ? -14.777 1.020 38.055 1.00 95.69 1050 LEU A CA 1
ATOM 7764 C C . LEU A 1 1050 ? -14.324 0.330 36.764 1.00 95.69 1050 LEU A C 1
ATOM 7766 O O . LEU A 1 1050 ? -13.164 0.421 36.396 1.00 95.69 1050 LEU A O 1
ATOM 7770 N N . ASP A 1 1051 ? -15.244 -0.252 36.009 1.00 96.31 1051 ASP A N 1
ATOM 7771 C CA . ASP A 1 1051 ? -15.044 -0.646 34.612 1.00 96.31 1051 ASP A CA 1
ATOM 7772 C C . ASP A 1 1051 ? -16.015 0.159 33.739 1.00 96.31 1051 ASP A C 1
ATOM 7774 O O . ASP A 1 1051 ? -17.210 0.186 34.030 1.00 96.31 1051 ASP A O 1
ATOM 7778 N N . TYR A 1 1052 ? -15.518 0.874 32.729 1.00 97.69 1052 TYR A N 1
ATOM 7779 C CA . TYR A 1 1052 ? -16.331 1.752 31.883 1.00 97.69 1052 TYR A CA 1
ATOM 7780 C C . TYR A 1 1052 ? -15.999 1.535 30.410 1.00 97.69 1052 TYR A C 1
ATOM 7782 O O . TYR A 1 1052 ? -14.831 1.572 30.023 1.00 97.69 1052 TYR A O 1
ATOM 7790 N N . HIS A 1 1053 ? -17.039 1.390 29.590 1.00 97.88 1053 HIS A N 1
ATOM 7791 C CA . HIS A 1 1053 ? -16.931 1.278 28.138 1.00 97.88 1053 HIS A CA 1
ATOM 7792 C C . HIS A 1 1053 ? -17.963 2.165 27.446 1.00 97.88 1053 HIS A C 1
ATOM 7794 O O . HIS A 1 1053 ? -19.048 2.408 27.972 1.00 97.88 1053 HIS A O 1
ATOM 7800 N N . MET A 1 1054 ? -17.630 2.649 26.251 1.00 97.62 1054 MET A N 1
ATOM 7801 C CA . MET A 1 1054 ? -18.464 3.571 25.488 1.00 97.62 1054 MET A CA 1
ATOM 7802 C C . MET A 1 1054 ? -18.528 3.117 24.037 1.00 97.62 1054 MET A C 1
ATOM 7804 O O . MET A 1 1054 ? -17.538 3.183 23.322 1.00 97.62 1054 MET A O 1
ATOM 7808 N N . THR A 1 1055 ? -19.708 2.658 23.639 1.00 97.00 1055 THR A N 1
ATOM 7809 C CA . THR A 1 1055 ? -20.006 2.099 22.308 1.00 97.00 1055 THR A CA 1
ATOM 7810 C C . THR A 1 1055 ? -20.914 3.020 21.493 1.00 97.00 1055 THR A C 1
ATOM 7812 O O . THR A 1 1055 ? -21.223 2.734 20.342 1.00 97.00 1055 THR A O 1
ATOM 7815 N N . ALA A 1 1056 ? -21.351 4.136 22.089 1.00 98.12 1056 ALA A N 1
ATOM 7816 C CA . ALA A 1 1056 ? -22.172 5.128 21.415 1.00 98.12 1056 ALA A CA 1
ATOM 7817 C C . ALA A 1 1056 ? -21.483 5.658 20.149 1.00 98.12 1056 ALA A C 1
ATOM 7819 O O . ALA A 1 1056 ? -20.256 5.788 20.105 1.00 98.12 1056 ALA A O 1
ATOM 7820 N N . CYS A 1 1057 ? -22.280 5.969 19.134 1.00 97.31 1057 CYS A N 1
ATOM 7821 C CA . CYS A 1 1057 ? -21.772 6.392 17.839 1.00 97.31 1057 CYS A CA 1
ATOM 7822 C C . CYS A 1 1057 ? -22.705 7.430 17.208 1.00 97.31 1057 CYS A C 1
ATOM 7824 O O . CYS A 1 1057 ? -23.920 7.232 17.121 1.00 97.31 1057 CYS A O 1
ATOM 7826 N N . GLN A 1 1058 ? -22.125 8.540 16.763 1.00 95.50 1058 GLN A N 1
ATOM 7827 C CA . GLN A 1 1058 ? -22.783 9.558 15.949 1.00 95.50 1058 GLN A CA 1
ATOM 7828 C C . GLN A 1 1058 ? -23.509 8.924 14.748 1.00 95.50 1058 GLN A C 1
ATOM 7830 O O . GLN A 1 1058 ? -23.013 8.004 14.113 1.00 95.50 1058 GLN A O 1
ATOM 7835 N N . GLY A 1 1059 ? -24.721 9.393 14.443 1.00 94.06 1059 GLY A N 1
ATOM 7836 C CA . GLY A 1 1059 ? -25.541 8.856 13.345 1.00 94.06 1059 GLY A CA 1
ATOM 7837 C C . GLY A 1 1059 ? -26.283 7.539 13.630 1.00 94.06 1059 GLY A C 1
ATOM 7838 O O . GLY A 1 1059 ? -27.218 7.219 12.891 1.00 94.06 1059 GLY A O 1
ATOM 7839 N N . ALA A 1 1060 ? -25.966 6.828 14.721 1.00 96.94 1060 ALA A N 1
ATOM 7840 C CA . ALA A 1 1060 ? -26.584 5.538 15.022 1.00 96.94 1060 ALA A CA 1
ATOM 7841 C C . ALA A 1 1060 ? -28.116 5.618 15.162 1.00 96.94 1060 ALA A C 1
ATOM 7843 O O . ALA A 1 1060 ? -28.681 6.504 15.811 1.00 96.94 1060 ALA A O 1
ATOM 7844 N N . ARG A 1 1061 ? -28.784 4.639 14.560 1.00 96.62 1061 ARG A N 1
ATOM 7845 C CA . ARG A 1 1061 ? -30.209 4.312 14.661 1.00 96.62 1061 ARG A CA 1
ATOM 7846 C C . ARG A 1 1061 ? -30.390 3.041 15.485 1.00 96.62 1061 ARG A C 1
ATOM 7848 O O . ARG A 1 1061 ? -29.423 2.336 15.765 1.00 96.62 1061 ARG A O 1
ATOM 7855 N N . ALA A 1 1062 ? -31.628 2.700 15.838 1.00 96.75 1062 ALA A N 1
ATOM 7856 C CA . ALA A 1 1062 ? -31.916 1.531 16.672 1.00 96.75 1062 ALA A CA 1
ATOM 7857 C C . ALA A 1 1062 ? -31.290 0.229 16.133 1.00 96.75 1062 ALA A C 1
ATOM 7859 O O . ALA A 1 1062 ? -30.729 -0.541 16.911 1.00 96.75 1062 ALA A O 1
ATOM 7860 N N . HIS A 1 1063 ? -31.328 0.016 14.813 1.00 94.38 1063 HIS A N 1
ATOM 7861 C CA . HIS A 1 1063 ? -30.755 -1.174 14.179 1.00 94.38 1063 HIS A CA 1
ATOM 7862 C C . HIS A 1 1063 ? -29.227 -1.283 14.293 1.00 94.38 1063 HIS A C 1
ATOM 7864 O O . HIS A 1 1063 ? -28.732 -2.393 14.450 1.00 94.38 1063 HIS A O 1
ATOM 7870 N N . ASN A 1 1064 ? -28.488 -0.166 14.359 1.00 94.75 1064 ASN A N 1
ATOM 7871 C CA . ASN A 1 1064 ? -27.032 -0.186 14.559 1.00 94.75 1064 ASN A CA 1
ATOM 7872 C C . ASN A 1 1064 ? -26.624 -0.712 15.951 1.00 94.75 1064 ASN A C 1
ATOM 7874 O O . ASN A 1 1064 ? -25.440 -0.870 16.249 1.00 94.75 1064 ASN A O 1
ATOM 7878 N N . LEU A 1 1065 ? -27.591 -0.952 16.844 1.00 96.31 1065 LEU A N 1
ATOM 7879 C CA . LEU A 1 1065 ? -27.352 -1.578 18.136 1.00 96.31 1065 LEU A CA 1
ATOM 7880 C C . LEU A 1 1065 ? -27.626 -3.087 18.100 1.00 96.31 1065 LEU A C 1
ATOM 7882 O O . LEU A 1 1065 ? -27.110 -3.785 18.962 1.00 96.31 1065 LEU A O 1
ATOM 7886 N N . TRP A 1 1066 ? -28.427 -3.613 17.169 1.00 94.75 1066 TRP A N 1
ATOM 7887 C CA . TRP A 1 1066 ? -28.925 -4.991 17.235 1.00 94.75 1066 TRP A CA 1
ATOM 7888 C C . TRP A 1 1066 ? -27.872 -6.038 16.861 1.00 94.75 1066 TRP A C 1
ATOM 7890 O O . TRP A 1 1066 ? -27.051 -5.837 15.975 1.00 94.75 1066 TRP A O 1
ATOM 7900 N N . ARG A 1 1067 ? -27.920 -7.199 17.528 1.00 91.31 1067 ARG A N 1
ATOM 7901 C CA . ARG A 1 1067 ? -27.017 -8.315 17.215 1.00 91.31 1067 ARG A CA 1
ATOM 7902 C C . ARG A 1 1067 ? -27.249 -8.830 15.805 1.00 91.31 1067 ARG A C 1
ATOM 7904 O O . ARG A 1 1067 ? -28.396 -9.088 15.439 1.00 91.31 1067 ARG A O 1
ATOM 7911 N N . GLY A 1 1068 ? -26.171 -9.093 15.081 1.00 85.12 1068 GLY A N 1
ATOM 7912 C CA . GLY A 1 1068 ? -26.250 -9.596 13.716 1.00 85.12 1068 GLY A CA 1
ATOM 7913 C C . GLY A 1 1068 ? -26.566 -8.516 12.680 1.00 85.12 1068 GLY A C 1
ATOM 7914 O O . GLY A 1 1068 ? -26.513 -8.814 11.488 1.00 85.12 1068 GLY A O 1
ATOM 7915 N N . ASP A 1 1069 ? -26.882 -7.299 13.122 1.00 88.56 1069 ASP A N 1
ATOM 7916 C CA . ASP A 1 1069 ? -27.122 -6.171 12.241 1.00 88.56 1069 ASP A CA 1
ATOM 7917 C C . ASP A 1 1069 ? -25.824 -5.380 12.018 1.00 88.56 1069 ASP A C 1
ATOM 7919 O O . ASP A 1 1069 ? -24.844 -5.522 12.758 1.00 88.56 1069 ASP A O 1
ATOM 7923 N N . PRO A 1 1070 ? -25.794 -4.551 10.970 1.00 85.94 1070 PRO A N 1
ATOM 7924 C CA . PRO A 1 1070 ? -24.649 -3.712 10.673 1.00 85.94 1070 PRO A CA 1
ATOM 7925 C C . PRO A 1 1070 ? -24.503 -2.553 11.686 1.00 85.94 1070 PRO A C 1
ATOM 7927 O O . PRO A 1 1070 ? -25.497 -1.917 12.035 1.00 85.94 1070 PRO A O 1
ATOM 7930 N N . GLY A 1 1071 ? -23.282 -2.256 12.152 1.00 88.94 1071 GLY A N 1
ATOM 7931 C CA . GLY A 1 1071 ? -23.007 -1.078 12.993 1.00 88.94 1071 GLY A CA 1
ATOM 7932 C C . GLY A 1 1071 ? -22.951 0.232 12.197 1.00 88.94 1071 GLY A C 1
ATOM 7933 O O . GLY A 1 1071 ? -23.587 0.353 11.156 1.00 88.94 1071 GLY A O 1
ATOM 7934 N N . GLU A 1 1072 ? -22.238 1.243 12.687 1.00 88.62 1072 GLU A N 1
ATOM 7935 C CA . GLU A 1 1072 ? -22.100 2.536 12.000 1.00 88.62 1072 GLU A CA 1
ATOM 7936 C C . GLU A 1 1072 ? -20.613 2.820 11.743 1.00 88.62 1072 GLU A C 1
ATOM 7938 O O . GLU A 1 1072 ? -19.763 2.449 12.549 1.00 88.62 1072 GLU A O 1
ATOM 7943 N N . TYR A 1 1073 ? -20.300 3.426 10.594 1.00 86.81 1073 TYR A N 1
ATOM 7944 C CA . TYR A 1 1073 ? -18.933 3.775 10.179 1.00 86.81 1073 TYR A CA 1
ATOM 7945 C C . TYR A 1 1073 ? -17.889 2.639 10.254 1.00 86.81 1073 TYR A C 1
ATOM 7947 O O . TYR A 1 1073 ? -16.741 2.851 10.628 1.00 86.81 1073 TYR A O 1
ATOM 7955 N N . GLY A 1 1074 ? -18.291 1.414 9.906 1.00 82.19 1074 GLY A N 1
ATOM 7956 C CA . GLY A 1 1074 ? -17.401 0.246 9.891 1.00 82.19 1074 GLY A CA 1
ATOM 7957 C C . GLY A 1 1074 ? -17.222 -0.445 11.247 1.00 82.19 1074 GLY A C 1
ATOM 7958 O O . GLY A 1 1074 ? -16.729 -1.572 11.278 1.00 82.19 1074 GLY A O 1
ATOM 7959 N N . GLU A 1 1075 ? -17.680 0.156 12.350 1.00 88.62 1075 GLU A N 1
ATOM 7960 C CA . GLU A 1 1075 ? -17.698 -0.502 13.659 1.00 88.62 1075 GLU A CA 1
ATOM 7961 C C . GLU A 1 1075 ? -18.777 -1.601 13.730 1.00 88.62 1075 GLU A C 1
ATOM 7963 O O . GLU A 1 1075 ? -19.806 -1.509 13.049 1.00 88.62 1075 GLU A O 1
ATOM 7968 N N . PRO A 1 1076 ? -18.612 -2.631 14.584 1.00 90.38 1076 PRO A N 1
ATOM 7969 C CA . PRO A 1 1076 ? -19.664 -3.610 14.838 1.00 90.38 1076 PRO A CA 1
ATOM 7970 C C . PRO A 1 1076 ? -20.868 -2.973 15.534 1.00 90.38 1076 PRO A C 1
ATOM 7972 O O . PRO A 1 1076 ? -20.731 -1.988 16.270 1.00 90.38 1076 PRO A O 1
ATOM 7975 N N . ALA A 1 1077 ? -22.044 -3.591 15.379 1.00 93.12 1077 ALA A N 1
ATOM 7976 C CA . ALA A 1 1077 ? -23.227 -3.185 16.125 1.00 93.12 1077 ALA A CA 1
ATOM 7977 C C . ALA A 1 1077 ? -22.945 -3.154 17.634 1.00 93.12 1077 ALA A C 1
ATOM 7979 O O . ALA A 1 1077 ? -22.246 -4.016 18.174 1.00 93.12 1077 ALA A O 1
ATOM 7980 N N . GLN A 1 1078 ? -23.503 -2.168 18.337 1.00 96.00 1078 GLN A N 1
ATOM 7981 C CA . GLN A 1 1078 ? -23.080 -1.870 19.713 1.00 96.00 1078 GLN A CA 1
ATOM 7982 C C . GLN A 1 1078 ? -23.289 -3.049 20.688 1.00 96.00 1078 GLN A C 1
ATOM 7984 O O . GLN A 1 1078 ? -22.504 -3.218 21.620 1.00 96.00 1078 GLN A O 1
ATOM 7989 N N . LEU A 1 1079 ? -24.307 -3.903 20.481 1.00 95.38 1079 LEU A N 1
ATOM 7990 C CA . LEU A 1 1079 ? -24.497 -5.129 21.278 1.00 95.38 1079 LEU A CA 1
ATOM 7991 C C . LEU A 1 1079 ? -23.480 -6.234 20.961 1.00 95.38 1079 LEU A C 1
ATOM 7993 O O . LEU A 1 1079 ? -23.230 -7.096 21.812 1.00 95.38 1079 LEU A O 1
ATOM 7997 N N . ASP A 1 1080 ? -22.919 -6.239 19.756 1.00 93.06 1080 ASP A N 1
ATOM 7998 C CA . ASP A 1 1080 ? -21.943 -7.234 19.323 1.00 93.06 1080 ASP A CA 1
ATOM 7999 C C . ASP A 1 1080 ? -20.524 -6.871 19.750 1.00 93.06 1080 ASP A C 1
ATOM 8001 O O . ASP A 1 1080 ? -19.776 -7.790 20.063 1.00 93.06 1080 ASP A O 1
ATOM 8005 N N . GLN A 1 1081 ? -20.191 -5.582 19.933 1.00 93.94 1081 GLN A N 1
ATOM 8006 C CA . GLN A 1 1081 ? -18.883 -5.133 20.461 1.00 93.94 1081 GLN A CA 1
ATOM 8007 C C . GLN A 1 1081 ? -18.490 -5.804 21.790 1.00 93.94 1081 GLN A C 1
ATOM 8009 O O . GLN A 1 1081 ? -17.321 -5.848 22.172 1.00 93.94 1081 GLN A O 1
ATOM 8014 N N . GLY A 1 1082 ? -19.474 -6.364 22.492 1.00 94.56 1082 GLY A N 1
ATOM 8015 C CA . GLY A 1 1082 ? -19.244 -7.416 23.463 1.00 94.56 1082 GLY A CA 1
ATOM 8016 C C . GLY A 1 1082 ? -19.230 -6.931 24.897 1.00 94.56 1082 GLY A C 1
ATOM 8017 O O . GLY A 1 1082 ? -19.304 -7.776 25.767 1.00 94.56 1082 GLY A O 1
ATOM 8018 N N . TYR A 1 1083 ? -19.212 -5.626 25.175 1.00 96.69 1083 TYR A N 1
ATOM 8019 C CA . TYR A 1 1083 ? -19.027 -5.049 26.519 1.00 96.69 1083 TYR A CA 1
ATOM 8020 C C . TYR A 1 1083 ? -20.181 -5.246 27.522 1.00 96.69 1083 TYR A C 1
ATOM 8022 O O . TYR A 1 1083 ? -20.012 -4.956 28.705 1.00 96.69 1083 TYR A O 1
ATOM 8030 N N . LEU A 1 1084 ? -21.337 -5.754 27.088 1.00 97.75 1084 LEU A N 1
ATOM 8031 C CA . LEU A 1 1084 ? -22.425 -6.154 27.985 1.00 97.75 1084 LEU A CA 1
ATOM 8032 C C . LEU A 1 1084 ? -22.275 -7.621 28.397 1.00 97.75 1084 LEU A C 1
ATOM 8034 O O . LEU A 1 1084 ? -22.178 -8.500 27.540 1.00 97.75 1084 LEU A O 1
ATOM 8038 N N . ASP A 1 1085 ? -22.313 -7.891 29.700 1.00 96.88 1085 ASP A N 1
ATOM 8039 C CA . ASP A 1 1085 ? -22.367 -9.248 30.240 1.00 96.88 1085 ASP A CA 1
ATOM 8040 C C . ASP A 1 1085 ? -23.164 -9.319 31.558 1.00 96.88 1085 ASP A C 1
ATOM 8042 O O . ASP A 1 1085 ? -23.825 -8.369 31.987 1.00 96.88 1085 ASP A O 1
ATOM 8046 N N . GLN A 1 1086 ? -23.137 -10.475 32.227 1.00 97.12 1086 GLN A N 1
ATOM 8047 C CA . GLN A 1 1086 ? -23.878 -10.696 33.468 1.00 97.12 1086 GLN A CA 1
ATOM 8048 C C . GLN A 1 1086 ? -23.403 -9.832 34.645 1.00 97.12 1086 GLN A C 1
ATOM 8050 O O . GLN A 1 1086 ? -24.073 -9.807 35.683 1.00 97.12 1086 GLN A O 1
ATOM 8055 N N . TYR A 1 1087 ? -22.240 -9.189 34.549 1.00 96.94 1087 TYR A N 1
ATOM 8056 C CA . TYR A 1 1087 ? -21.658 -8.389 35.617 1.00 96.94 1087 TYR A CA 1
ATOM 8057 C C . TYR A 1 1087 ? -21.838 -6.889 35.432 1.00 96.94 1087 TYR A C 1
ATOM 8059 O O . TYR A 1 1087 ? -21.765 -6.186 36.452 1.00 96.94 1087 TYR A O 1
ATOM 8067 N N . THR A 1 1088 ? -22.169 -6.435 34.220 1.00 98.00 1088 THR A N 1
ATOM 8068 C CA . THR A 1 1088 ? -22.624 -5.070 33.946 1.00 98.00 1088 THR A CA 1
ATOM 8069 C C . THR A 1 1088 ? -23.728 -4.681 34.928 1.00 98.00 1088 THR A C 1
ATOM 8071 O O . THR A 1 1088 ? -24.677 -5.437 35.153 1.00 98.00 1088 THR A O 1
ATOM 8074 N N . ASN A 1 1089 ? -23.595 -3.508 35.547 1.00 95.12 1089 ASN A N 1
ATOM 8075 C CA . ASN A 1 1089 ? -24.550 -3.033 36.547 1.00 95.12 1089 ASN A CA 1
ATOM 8076 C C . ASN A 1 1089 ? -25.260 -1.736 36.163 1.00 95.12 1089 ASN A C 1
ATOM 8078 O O . ASN A 1 1089 ? -26.354 -1.506 36.674 1.00 95.12 1089 ASN A O 1
ATOM 8082 N N . LEU A 1 1090 ? -24.717 -0.955 35.230 1.00 97.75 1090 LEU A N 1
ATOM 8083 C CA . LEU A 1 1090 ? -25.382 0.220 34.680 1.00 97.75 1090 LEU A CA 1
ATOM 8084 C C . LEU A 1 1090 ? -25.176 0.289 33.165 1.00 97.75 1090 LEU A C 1
ATOM 8086 O O . LEU A 1 1090 ? -24.055 0.193 32.674 1.00 97.75 1090 LEU A O 1
ATOM 8090 N N . VAL A 1 1091 ? -26.261 0.502 32.429 1.00 98.75 1091 VAL A N 1
ATOM 8091 C CA . VAL A 1 1091 ? -26.225 0.870 31.013 1.00 98.75 1091 VAL A CA 1
ATOM 8092 C C . VAL A 1 1091 ? -26.864 2.237 30.855 1.00 98.75 1091 VAL A C 1
ATOM 8094 O O . VAL A 1 1091 ? -27.960 2.464 31.367 1.00 98.75 1091 VAL A O 1
ATOM 8097 N N . THR A 1 1092 ? -26.202 3.143 30.143 1.00 98.62 1092 THR A N 1
ATOM 8098 C CA . THR A 1 1092 ? -26.778 4.438 29.768 1.00 98.62 1092 THR A CA 1
ATOM 8099 C C . THR A 1 1092 ? -27.067 4.453 28.271 1.00 98.62 1092 THR A C 1
ATOM 8101 O O . THR A 1 1092 ? -26.214 4.035 27.493 1.00 98.62 1092 THR A O 1
ATOM 8104 N N . LEU A 1 1093 ? -28.255 4.903 27.857 1.00 98.56 1093 LEU A N 1
ATOM 8105 C CA . LEU A 1 1093 ? -28.709 4.806 26.463 1.00 98.56 1093 LEU A CA 1
ATOM 8106 C C . LEU A 1 1093 ? -29.515 6.039 26.022 1.00 98.56 1093 LEU A C 1
ATOM 8108 O O . LEU A 1 1093 ? -30.500 6.367 26.678 1.00 98.56 1093 LEU A O 1
ATOM 8112 N N . SER A 1 1094 ? -29.166 6.645 24.882 1.00 97.94 1094 SER A N 1
ATOM 8113 C CA . SER A 1 1094 ? -30.043 7.523 24.084 1.00 97.94 1094 SER A CA 1
ATOM 8114 C C . SER A 1 1094 ? -30.173 6.963 22.668 1.00 97.94 1094 SER A C 1
ATOM 8116 O O . SER A 1 1094 ? -29.176 6.608 22.046 1.00 97.94 1094 SER A O 1
ATOM 8118 N N . ILE A 1 1095 ? -31.394 6.824 22.153 1.00 97.88 1095 ILE A N 1
ATOM 8119 C CA . ILE A 1 1095 ? -31.619 6.366 20.774 1.00 97.88 1095 ILE A CA 1
ATOM 8120 C C . ILE A 1 1095 ? -33.007 6.791 20.281 1.00 97.88 1095 ILE A C 1
ATOM 8122 O O . ILE A 1 1095 ? -33.930 6.978 21.081 1.00 97.88 1095 ILE A O 1
ATOM 8126 N N . GLY A 1 1096 ? -33.172 6.908 18.963 1.00 94.88 1096 GLY A N 1
ATOM 8127 C CA . GLY A 1 1096 ? -34.453 7.184 18.306 1.00 94.88 1096 GLY A CA 1
ATOM 8128 C C . GLY A 1 1096 ? -34.530 8.526 17.574 1.00 94.88 1096 GLY A C 1
ATOM 8129 O O . GLY A 1 1096 ? -35.404 8.692 16.725 1.00 94.88 1096 GLY A O 1
ATOM 8130 N N . GLY A 1 1097 ? -33.624 9.474 17.838 1.00 94.12 1097 GLY A N 1
ATOM 8131 C CA . GLY A 1 1097 ? -33.578 10.755 17.118 1.00 94.12 1097 GLY A CA 1
ATOM 8132 C C . GLY A 1 1097 ? -33.292 10.578 15.620 1.00 94.12 1097 GLY A C 1
ATOM 8133 O O . GLY A 1 1097 ? -34.005 11.117 14.769 1.00 94.12 1097 GLY A O 1
ATOM 8134 N N . ASN A 1 1098 ? -32.302 9.747 15.284 1.00 94.75 1098 ASN A N 1
ATOM 8135 C CA . ASN A 1 1098 ? -31.960 9.435 13.893 1.00 94.75 1098 ASN A CA 1
ATOM 8136 C C . ASN A 1 1098 ? -33.057 8.613 13.193 1.00 94.75 1098 ASN A C 1
ATOM 8138 O O . ASN A 1 1098 ? -33.375 8.880 12.032 1.00 94.75 1098 ASN A O 1
ATOM 8142 N N . ASP A 1 1099 ? -33.688 7.667 13.897 1.00 94.75 1099 ASP A N 1
ATOM 8143 C CA . ASP A 1 1099 ? -34.829 6.880 13.403 1.00 94.75 1099 ASP A CA 1
ATOM 8144 C C . ASP A 1 1099 ? -36.046 7.767 13.088 1.00 94.75 1099 ASP A C 1
ATOM 8146 O O . ASP A 1 1099 ? -36.773 7.524 12.126 1.00 94.75 1099 ASP A O 1
ATOM 8150 N N . ALA A 1 1100 ? -36.236 8.840 13.862 1.00 93.38 1100 ALA A N 1
ATOM 8151 C CA . ALA A 1 1100 ? -37.273 9.848 13.651 1.00 93.38 1100 ALA A CA 1
ATOM 8152 C C . ALA A 1 1100 ? -36.946 10.867 12.538 1.00 93.38 1100 ALA A C 1
ATOM 8154 O O . ALA A 1 1100 ? -37.751 11.763 12.283 1.00 93.38 1100 ALA A O 1
ATOM 8155 N N . ARG A 1 1101 ? -35.801 10.726 11.852 1.00 90.88 1101 ARG A N 1
ATOM 8156 C CA . ARG A 1 1101 ? -35.357 11.567 10.723 1.00 90.88 1101 ARG A CA 1
ATOM 8157 C C . ARG A 1 1101 ? -35.150 13.051 11.067 1.00 90.88 1101 ARG A C 1
ATOM 8159 O O . ARG A 1 1101 ? -35.278 13.909 10.193 1.00 90.88 1101 ARG A O 1
ATOM 8166 N N . PHE A 1 1102 ? -34.784 13.375 12.312 1.00 89.19 1102 PHE A N 1
ATOM 8167 C CA . PHE A 1 1102 ? -34.516 14.765 12.723 1.00 89.19 1102 PHE A CA 1
ATOM 8168 C C . PHE A 1 1102 ? -33.431 15.444 11.872 1.00 89.19 1102 PHE A C 1
ATOM 8170 O O . PHE A 1 1102 ? -33.593 16.605 11.497 1.00 89.19 1102 PHE A O 1
ATOM 8177 N N . THR A 1 1103 ? -32.380 14.715 11.493 1.00 84.12 1103 THR A N 1
ATOM 8178 C CA . THR A 1 1103 ? -31.305 15.212 10.618 1.00 84.12 1103 THR A CA 1
ATOM 8179 C C . THR A 1 1103 ? -31.812 15.591 9.225 1.00 84.12 1103 THR A C 1
ATOM 8181 O O . THR A 1 1103 ? -31.466 16.654 8.714 1.00 84.12 1103 THR A O 1
ATOM 8184 N N . ASP A 1 1104 ? -32.688 14.778 8.624 1.00 83.62 1104 ASP A N 1
ATOM 8185 C CA . ASP A 1 1104 ? -33.278 15.074 7.311 1.00 83.62 1104 ASP A CA 1
ATOM 8186 C C . ASP A 1 1104 ? -34.141 16.341 7.368 1.00 83.62 1104 ASP A C 1
ATOM 8188 O O . ASP A 1 1104 ? -34.101 17.167 6.452 1.00 83.62 1104 ASP A O 1
ATOM 8192 N N . ILE A 1 1105 ? -34.904 16.503 8.455 1.00 82.25 1105 ILE A N 1
ATOM 8193 C CA . ILE A 1 1105 ? -35.754 17.673 8.702 1.00 82.25 1105 ILE A CA 1
ATOM 8194 C C . ILE A 1 1105 ? -34.896 18.932 8.865 1.00 82.25 1105 ILE A C 1
ATOM 8196 O O . ILE A 1 1105 ? -35.180 19.949 8.231 1.00 82.25 1105 ILE A O 1
ATOM 8200 N N . LEU A 1 1106 ? -33.831 18.872 9.671 1.00 79.06 1106 LEU A N 1
ATOM 8201 C CA . LEU A 1 1106 ? -32.900 19.987 9.858 1.00 79.06 1106 LEU A CA 1
ATOM 8202 C C . LEU A 1 1106 ? -32.207 20.360 8.539 1.00 79.06 1106 LEU A C 1
ATOM 8204 O O . LEU A 1 1106 ? -32.203 21.528 8.155 1.00 79.06 1106 LEU A O 1
ATOM 8208 N N . ASN A 1 1107 ? -31.696 19.388 7.786 1.00 75.06 1107 ASN A N 1
ATOM 8209 C CA . ASN A 1 1107 ? -31.020 19.663 6.519 1.00 75.06 1107 ASN A CA 1
ATOM 8210 C C . ASN A 1 1107 ? -31.946 20.321 5.489 1.00 75.06 1107 ASN A C 1
ATOM 8212 O O . ASN A 1 1107 ? -31.589 21.341 4.903 1.00 75.06 1107 ASN A O 1
ATOM 8216 N N . ASN A 1 1108 ? -33.149 19.780 5.295 1.00 73.31 1108 ASN A N 1
ATOM 8217 C CA . ASN A 1 1108 ? -34.051 20.237 4.237 1.00 73.31 1108 ASN A CA 1
ATOM 8218 C C . ASN A 1 1108 ? -34.920 21.441 4.631 1.00 73.31 1108 ASN A C 1
ATOM 8220 O O . ASN A 1 1108 ? -35.412 22.137 3.747 1.00 73.31 1108 ASN A O 1
ATOM 8224 N N . CYS A 1 1109 ? -35.137 21.691 5.927 1.00 71.56 1109 CYS A N 1
ATOM 8225 C CA . CYS A 1 1109 ? -35.960 22.816 6.375 1.00 71.56 1109 CYS A CA 1
ATOM 8226 C C . CYS A 1 1109 ? -35.171 23.963 7.019 1.00 71.56 1109 CYS A C 1
ATOM 8228 O O . CYS A 1 1109 ? -35.611 25.111 6.975 1.00 71.56 1109 CYS A O 1
ATOM 8230 N N . VAL A 1 1110 ? -34.023 23.670 7.634 1.00 64.44 1110 VAL A N 1
ATOM 8231 C CA . VAL A 1 1110 ? -33.247 24.639 8.423 1.00 64.44 1110 VAL A CA 1
ATOM 8232 C C . VAL A 1 1110 ? -31.951 25.037 7.701 1.00 64.44 1110 VAL A C 1
ATOM 8234 O O . VAL A 1 1110 ? -31.581 26.204 7.751 1.00 64.44 1110 VAL A O 1
ATOM 8237 N N . LEU A 1 1111 ? -31.280 24.127 6.979 1.00 63.53 1111 LEU A N 1
ATOM 8238 C CA . LEU A 1 1111 ? -29.928 24.374 6.441 1.00 63.53 1111 LEU A CA 1
ATOM 8239 C C . LEU A 1 1111 ? -29.829 24.585 4.913 1.00 63.53 1111 LEU A C 1
ATOM 8241 O O . LEU A 1 1111 ? -28.954 25.334 4.478 1.00 63.53 1111 LEU A O 1
ATOM 8245 N N . TYR A 1 1112 ? -30.684 23.971 4.082 1.00 56.09 1112 TYR A N 1
ATOM 8246 C CA . TYR A 1 1112 ? -30.580 24.015 2.610 1.00 56.09 1112 TYR A CA 1
ATOM 8247 C C . TYR A 1 1112 ? -31.830 24.654 1.947 1.00 56.09 1112 TYR A C 1
ATOM 8249 O O . TYR A 1 1112 ? -32.947 24.188 2.124 1.00 56.09 1112 TYR A O 1
ATOM 8257 N N . PHE A 1 1113 ? -31.595 25.681 1.112 1.00 49.72 1113 PHE A N 1
ATOM 8258 C CA . PHE A 1 1113 ? -32.477 26.401 0.156 1.00 49.72 1113 PHE A CA 1
ATOM 8259 C C . PHE A 1 1113 ? -33.288 27.671 0.551 1.00 49.72 1113 PHE A C 1
ATOM 8261 O O . PHE A 1 1113 ? -34.081 27.671 1.489 1.00 49.72 1113 PHE A O 1
ATOM 8268 N N . PRO A 1 1114 ? -33.253 28.724 -0.312 1.00 43.06 1114 PRO A N 1
ATOM 8269 C CA . PRO A 1 1114 ? -34.097 29.930 -0.234 1.00 43.06 1114 PRO A CA 1
ATOM 8270 C C . PRO A 1 1114 ? -35.587 29.733 -0.605 1.00 43.06 1114 PRO A C 1
ATOM 8272 O O . PRO A 1 1114 ? -36.341 30.704 -0.626 1.00 43.06 1114 PRO A O 1
ATOM 8275 N N . GLY A 1 1115 ? -36.039 28.505 -0.900 1.00 43.88 1115 GLY A N 1
ATOM 8276 C CA . GLY A 1 1115 ? -37.425 28.198 -1.303 1.00 43.88 1115 GLY A CA 1
ATOM 8277 C C . GLY A 1 1115 ? -38.445 28.150 -0.156 1.00 43.88 1115 GLY A C 1
ATOM 8278 O O . GLY A 1 1115 ? -39.652 28.145 -0.405 1.00 43.88 1115 GLY A O 1
ATOM 8279 N N . HIS A 1 1116 ? -37.976 28.140 1.095 1.00 50.91 1116 HIS A N 1
ATOM 8280 C CA . HIS A 1 1116 ? -38.815 28.092 2.299 1.00 50.91 1116 HIS A CA 1
ATOM 8281 C C . HIS A 1 1116 ? -38.598 29.270 3.248 1.00 50.91 1116 HIS A C 1
ATOM 8283 O O . HIS A 1 1116 ? -39.108 29.260 4.367 1.00 50.91 1116 HIS A O 1
ATOM 8289 N N . VAL A 1 1117 ? -37.941 30.337 2.782 1.00 44.06 1117 VAL A N 1
ATOM 8290 C CA . VAL A 1 1117 ? -37.924 31.626 3.483 1.00 44.06 1117 VAL A CA 1
ATOM 8291 C C . VAL A 1 1117 ? -39.363 32.170 3.499 1.00 44.06 1117 VAL A C 1
ATOM 8293 O O . VAL A 1 1117 ? -39.812 32.815 2.554 1.00 44.06 1117 VAL A O 1
ATOM 8296 N N . GLY A 1 1118 ? -40.117 31.819 4.548 1.00 48.25 1118 GLY A N 1
ATOM 8297 C CA . GLY A 1 1118 ? -41.545 32.118 4.726 1.00 48.25 1118 GLY A CA 1
ATOM 8298 C C . GLY A 1 1118 ? -42.516 30.922 4.656 1.00 48.25 1118 GLY A C 1
ATOM 8299 O O . GLY A 1 1118 ? -43.714 31.140 4.833 1.00 48.25 1118 GLY A O 1
ATOM 8300 N N . GLY A 1 1119 ? -42.045 29.687 4.419 1.00 59.22 1119 GLY A N 1
ATOM 8301 C CA . GLY A 1 1119 ? -42.854 28.450 4.416 1.00 59.22 1119 GLY A CA 1
ATOM 8302 C C . GLY A 1 1119 ? -42.800 27.678 5.745 1.00 59.22 1119 GLY A C 1
ATOM 8303 O O . GLY A 1 1119 ? -41.940 27.947 6.577 1.00 59.22 1119 GLY A O 1
ATOM 8304 N N . SER A 1 1120 ? -43.723 26.732 5.967 1.00 70.44 1120 SER A N 1
ATOM 8305 C CA . SER A 1 1120 ? -43.753 25.875 7.167 1.00 70.44 1120 SER A CA 1
ATOM 8306 C C . SER A 1 1120 ? -43.037 24.545 6.915 1.00 70.44 1120 SER A C 1
ATOM 8308 O O . SER A 1 1120 ? -43.406 23.844 5.973 1.00 70.44 1120 SER A O 1
ATOM 8310 N N . CYS A 1 1121 ? -42.102 24.139 7.790 1.00 76.00 1121 CYS A N 1
ATOM 8311 C CA . CYS A 1 1121 ? -41.524 22.782 7.755 1.00 76.00 1121 CYS A CA 1
ATOM 8312 C C . CYS A 1 1121 ? -42.605 21.701 7.740 1.00 76.00 1121 CYS A C 1
ATOM 8314 O O . CYS A 1 1121 ? -42.417 20.663 7.134 1.00 76.00 1121 CYS A O 1
ATOM 8316 N N . ALA A 1 1122 ? -43.757 21.938 8.371 1.00 81.62 1122 ALA A N 1
ATOM 8317 C CA . ALA A 1 1122 ? -44.845 20.966 8.462 1.00 81.62 1122 ALA A CA 1
ATOM 8318 C C . ALA A 1 1122 ? -45.371 20.488 7.090 1.00 81.62 1122 ALA A C 1
ATOM 8320 O O . ALA A 1 1122 ? -45.912 19.382 6.990 1.00 81.62 1122 ALA A O 1
ATOM 8321 N N . ASP A 1 1123 ? -45.223 21.318 6.053 1.00 82.94 1123 ASP A N 1
ATOM 8322 C CA . ASP A 1 1123 ? -45.785 21.087 4.721 1.00 82.94 1123 ASP A CA 1
ATOM 8323 C C . ASP A 1 1123 ? -44.781 20.453 3.745 1.00 82.94 1123 ASP A C 1
ATOM 8325 O O . ASP A 1 1123 ? -45.169 20.034 2.652 1.00 82.94 1123 ASP A O 1
ATOM 8329 N N . MET A 1 1124 ? -43.500 20.357 4.122 1.00 79.25 1124 MET A N 1
ATOM 8330 C CA . MET A 1 1124 ? -42.484 19.716 3.286 1.00 79.25 1124 MET A CA 1
ATOM 8331 C C . MET A 1 1124 ? -42.732 18.205 3.199 1.00 79.25 1124 MET A C 1
ATOM 8333 O O . MET A 1 1124 ? -43.245 17.597 4.136 1.00 79.25 1124 MET A O 1
ATOM 8337 N N . SER A 1 1125 ? -42.316 17.582 2.100 1.00 79.94 1125 SER A N 1
ATOM 8338 C CA . SER A 1 1125 ? -42.207 16.125 1.985 1.00 79.94 1125 SER A CA 1
ATOM 8339 C C . SER A 1 1125 ? -40.732 15.774 1.911 1.00 79.94 1125 SER A C 1
ATOM 8341 O O . SER A 1 1125 ? -39.995 16.419 1.169 1.00 79.94 1125 SER A O 1
ATOM 8343 N N . LEU A 1 1126 ? -40.315 14.745 2.639 1.00 79.56 1126 LEU A N 1
ATOM 8344 C CA . LEU A 1 1126 ? -39.012 14.130 2.413 1.00 79.56 1126 LEU A CA 1
ATOM 8345 C C . LEU A 1 1126 ? -39.099 13.163 1.225 1.00 79.56 1126 LEU A C 1
ATOM 8347 O O . LEU A 1 1126 ? -40.194 12.727 0.844 1.00 79.56 1126 LEU A O 1
ATOM 8351 N N . ASP A 1 1127 ? -37.954 12.844 0.625 1.00 70.00 1127 ASP A N 1
ATOM 8352 C CA . ASP A 1 1127 ? -37.889 11.904 -0.494 1.00 70.00 1127 ASP A CA 1
ATOM 8353 C C . ASP A 1 1127 ? -38.530 10.562 -0.116 1.00 70.00 1127 ASP A C 1
ATOM 8355 O O . ASP A 1 1127 ? -38.301 10.029 0.971 1.00 70.00 1127 ASP A O 1
ATOM 8359 N N . ASN A 1 1128 ? -39.327 10.021 -1.042 1.00 69.31 1128 ASN A N 1
ATOM 8360 C CA . ASN A 1 1128 ? -40.070 8.757 -0.936 1.00 69.31 1128 ASN A CA 1
ATOM 8361 C C . ASN A 1 1128 ? -41.263 8.719 0.043 1.00 69.31 1128 ASN A C 1
ATOM 8363 O O . ASN A 1 1128 ? -41.957 7.705 0.086 1.00 69.31 1128 ASN A O 1
ATOM 8367 N N . ASP A 1 1129 ? -41.578 9.804 0.757 1.00 75.25 1129 ASP A N 1
ATOM 8368 C CA . ASP A 1 1129 ? -42.714 9.831 1.695 1.00 75.25 1129 ASP A CA 1
ATOM 8369 C C . ASP A 1 1129 ? -44.077 9.995 0.992 1.00 75.25 1129 ASP A C 1
ATOM 8371 O O . ASP A 1 1129 ? -45.103 9.485 1.453 1.00 75.25 1129 ASP A O 1
ATOM 8375 N N . GLY A 1 1130 ? -44.118 10.750 -0.114 1.00 73.38 1130 GLY A N 1
ATOM 8376 C CA . GLY A 1 1130 ? -45.343 11.052 -0.870 1.00 73.38 1130 GLY A CA 1
ATOM 8377 C C . GLY A 1 1130 ? -46.410 11.851 -0.098 1.00 73.38 1130 GLY A C 1
ATOM 8378 O O . GLY A 1 1130 ? -47.517 12.037 -0.610 1.00 73.38 1130 GLY A O 1
ATOM 8379 N N . LYS A 1 1131 ? -46.106 12.308 1.126 1.00 85.06 1131 LYS A N 1
ATOM 8380 C CA . LYS A 1 1131 ? -46.977 13.069 2.035 1.00 85.06 1131 LYS A CA 1
ATOM 8381 C C . LYS A 1 1131 ? -46.155 14.056 2.879 1.00 85.06 1131 LYS A C 1
ATOM 8383 O O . LYS A 1 1131 ? -44.968 13.817 3.085 1.00 85.06 1131 LYS A O 1
ATOM 8388 N N . PRO A 1 1132 ? -46.780 15.121 3.417 1.00 86.25 1132 PRO A N 1
ATOM 8389 C CA . PRO A 1 1132 ? -46.085 16.068 4.282 1.00 86.25 1132 PRO A CA 1
ATOM 8390 C C . PRO A 1 1132 ? -45.571 15.445 5.586 1.00 86.25 1132 PRO A C 1
ATOM 8392 O O . PRO A 1 1132 ? -46.247 14.603 6.189 1.00 86.25 1132 PRO A O 1
ATOM 8395 N N . VAL A 1 1133 ? -44.437 15.946 6.078 1.00 87.75 1133 VAL A N 1
ATOM 8396 C CA . VAL A 1 1133 ? -43.800 15.517 7.337 1.00 87.75 1133 VAL A CA 1
ATOM 8397 C C . VAL A 1 1133 ? -44.692 15.708 8.562 1.00 87.75 1133 VAL A C 1
ATOM 8399 O O . VAL A 1 1133 ? -44.589 14.948 9.523 1.00 87.75 1133 VAL A O 1
ATOM 8402 N N . SER A 1 1134 ? -45.641 16.649 8.520 1.00 88.06 1134 SER A N 1
ATOM 8403 C CA . SER A 1 1134 ? -46.677 16.794 9.554 1.00 88.06 1134 SER A CA 1
ATOM 8404 C C . SER A 1 1134 ? -47.570 15.565 9.727 1.00 88.06 1134 SER A C 1
ATOM 8406 O O . SER A 1 1134 ? -48.200 15.421 10.772 1.00 88.06 1134 SER A O 1
ATOM 8408 N N . GLN A 1 1135 ? -47.628 14.680 8.730 1.00 87.81 1135 GLN A N 1
ATOM 8409 C CA . GLN A 1 1135 ? -48.355 13.413 8.794 1.00 87.81 1135 GLN A CA 1
ATOM 8410 C C . GLN A 1 1135 ? -47.410 12.223 8.947 1.00 87.81 1135 GLN A C 1
ATOM 8412 O O . GLN A 1 1135 ? -47.722 11.293 9.691 1.00 87.81 1135 GLN A O 1
ATOM 8417 N N . THR A 1 1136 ? -46.280 12.226 8.235 1.00 90.31 1136 THR A N 1
ATOM 8418 C CA . THR A 1 1136 ? -45.400 11.051 8.169 1.00 90.31 1136 THR A CA 1
ATOM 8419 C C . THR A 1 1136 ? -44.577 10.887 9.437 1.00 90.31 1136 THR A C 1
ATOM 8421 O O . THR A 1 1136 ? -44.499 9.773 9.947 1.00 90.31 1136 THR A O 1
ATOM 8424 N N . ILE A 1 1137 ? -44.058 11.974 10.016 1.00 91.88 1137 ILE A N 1
ATOM 8425 C CA . ILE A 1 1137 ? -43.198 11.893 11.203 1.00 91.88 1137 ILE A CA 1
ATOM 8426 C C . ILE A 1 1137 ? -43.975 11.438 12.448 1.00 91.88 1137 ILE A C 1
ATOM 8428 O O . ILE A 1 1137 ? -43.554 10.450 13.047 1.00 91.88 1137 ILE A O 1
ATOM 8432 N N . PRO A 1 1138 ? -45.140 12.016 12.822 1.00 93.31 1138 PRO A N 1
ATOM 8433 C CA . PRO A 1 1138 ? -45.918 11.497 13.952 1.00 93.31 1138 PRO A CA 1
ATOM 8434 C C . PRO A 1 1138 ? -46.298 10.018 13.812 1.00 93.31 1138 PRO A C 1
ATOM 8436 O O . PRO A 1 1138 ? -46.299 9.287 14.802 1.00 93.31 1138 PRO A O 1
ATOM 8439 N N . ALA A 1 1139 ? -46.608 9.569 12.589 1.00 91.75 1139 ALA A N 1
ATOM 8440 C CA . ALA A 1 1139 ? -46.890 8.163 12.320 1.00 91.75 1139 ALA A CA 1
ATOM 8441 C C . ALA A 1 1139 ? -45.640 7.302 12.549 1.00 91.75 1139 ALA A C 1
ATOM 8443 O O . ALA A 1 1139 ? -45.713 6.349 13.325 1.00 91.75 1139 ALA A O 1
ATOM 8444 N N . LEU A 1 1140 ? -44.502 7.699 11.966 1.00 93.50 1140 LEU A N 1
ATOM 8445 C CA . LEU A 1 1140 ? -43.203 7.031 12.090 1.00 93.50 1140 LEU A CA 1
ATOM 8446 C C . LEU A 1 1140 ? -42.771 6.866 13.553 1.00 93.50 1140 LEU A C 1
ATOM 8448 O O . LEU A 1 1140 ? -42.314 5.786 13.932 1.00 93.50 1140 LEU A O 1
ATOM 8452 N N . LEU A 1 1141 ? -42.984 7.897 14.387 1.00 95.94 1141 LEU A N 1
ATOM 8453 C CA . LEU A 1 1141 ? -42.693 7.841 15.824 1.00 95.94 1141 LEU A CA 1
ATOM 8454 C C . LEU A 1 1141 ? -43.382 6.642 16.493 1.00 95.94 1141 LEU A C 1
ATOM 8456 O O . LEU A 1 1141 ? -42.778 5.926 17.287 1.00 95.94 1141 LEU A O 1
ATOM 8460 N N . THR A 1 1142 ? -44.650 6.405 16.156 1.00 94.75 1142 THR A N 1
ATOM 8461 C CA . THR A 1 1142 ? -45.455 5.339 16.772 1.00 94.75 1142 THR A CA 1
ATOM 8462 C C . THR A 1 1142 ? -45.334 3.982 16.082 1.00 94.75 1142 THR A C 1
ATOM 8464 O O . THR A 1 1142 ? -45.467 2.961 16.754 1.00 94.75 1142 THR A O 1
ATOM 8467 N N . SER A 1 1143 ? -45.099 3.944 14.766 1.00 92.94 1143 SER A N 1
ATOM 8468 C CA . SER A 1 1143 ? -45.050 2.698 13.993 1.00 92.94 1143 SER A CA 1
ATOM 8469 C C . SER A 1 1143 ? -43.680 2.028 13.995 1.00 92.94 1143 SER A C 1
ATOM 8471 O O . SER A 1 1143 ? -43.624 0.809 13.863 1.00 92.94 1143 SER A O 1
ATOM 8473 N N . ASN A 1 1144 ? -42.601 2.805 14.135 1.00 94.62 1144 ASN A N 1
ATOM 8474 C CA . ASN A 1 1144 ? -41.226 2.318 14.014 1.00 94.62 1144 ASN A CA 1
ATOM 8475 C C . ASN A 1 1144 ? -40.359 2.775 15.187 1.00 94.62 1144 ASN A C 1
ATOM 8477 O O . ASN A 1 1144 ? -39.920 1.934 15.957 1.00 94.62 1144 ASN A O 1
ATOM 8481 N N . VAL A 1 1145 ? -40.194 4.087 15.398 1.00 97.12 1145 VAL A N 1
ATOM 8482 C CA . VAL A 1 1145 ? -39.182 4.625 16.334 1.00 97.12 1145 VAL A CA 1
ATOM 8483 C C . VAL A 1 1145 ? -39.345 4.081 17.752 1.00 97.12 1145 VAL A C 1
ATOM 8485 O O . VAL A 1 1145 ? -38.397 3.545 18.320 1.00 97.12 1145 VAL A O 1
ATOM 8488 N N . ILE A 1 1146 ? -40.543 4.192 18.336 1.00 97.88 1146 ILE A N 1
ATOM 8489 C CA . ILE A 1 1146 ? -40.785 3.695 19.695 1.00 97.88 1146 ILE A CA 1
ATOM 8490 C C . ILE A 1 1146 ? -40.727 2.161 19.750 1.00 97.88 1146 ILE A C 1
ATOM 8492 O O . ILE A 1 1146 ? -40.003 1.659 20.604 1.00 97.88 1146 ILE A O 1
ATOM 8496 N N . PRO A 1 1147 ? -41.396 1.387 18.871 1.00 98.12 1147 PRO A N 1
ATOM 8497 C CA . PRO A 1 1147 ? -41.228 -0.071 18.836 1.00 98.12 1147 PRO A CA 1
ATOM 8498 C C . PRO A 1 1147 ? -39.775 -0.556 18.693 1.00 98.12 1147 PRO A C 1
ATOM 8500 O O . PRO A 1 1147 ? -39.377 -1.505 19.375 1.00 98.12 1147 PRO A O 1
ATOM 8503 N N . ASP A 1 1148 ? -38.979 0.096 17.847 1.00 98.19 1148 ASP A N 1
ATOM 8504 C CA . ASP A 1 1148 ? -37.575 -0.237 17.607 1.00 98.19 1148 ASP A CA 1
ATOM 8505 C C . ASP A 1 1148 ? -36.720 0.111 18.832 1.00 98.19 1148 ASP A C 1
ATOM 8507 O O . ASP A 1 1148 ? -35.938 -0.721 19.291 1.00 98.19 1148 ASP A O 1
ATOM 8511 N N . MET A 1 1149 ? -36.959 1.264 19.466 1.00 98.12 1149 MET A N 1
ATOM 8512 C CA . MET A 1 1149 ? -36.389 1.601 20.775 1.00 98.12 1149 MET A CA 1
ATOM 8513 C C . MET A 1 1149 ? -36.767 0.559 21.845 1.00 98.12 1149 MET A C 1
ATOM 8515 O O . MET A 1 1149 ? -35.912 0.113 22.611 1.00 98.12 1149 MET A O 1
ATOM 8519 N N . GLU A 1 1150 ? -38.033 0.128 21.903 1.00 98.06 1150 GLU A N 1
ATOM 8520 C CA . GLU A 1 1150 ? -38.497 -0.889 22.853 1.00 98.06 1150 GLU A CA 1
ATOM 8521 C C . GLU A 1 1150 ? -37.830 -2.253 22.618 1.00 98.06 1150 GLU A C 1
ATOM 8523 O O . GLU A 1 1150 ? -37.595 -3.016 23.562 1.00 98.06 1150 GLU A O 1
ATOM 8528 N N . ARG A 1 1151 ? -37.530 -2.594 21.361 1.00 97.81 1151 ARG A N 1
ATOM 8529 C CA . ARG A 1 1151 ? -36.715 -3.762 21.018 1.00 97.81 1151 ARG A CA 1
ATOM 8530 C C . ARG A 1 1151 ? -35.283 -3.581 21.514 1.00 97.81 1151 ARG A C 1
ATOM 8532 O O . ARG A 1 1151 ? -34.825 -4.432 22.270 1.00 97.81 1151 ARG A O 1
ATOM 8539 N N . THR A 1 1152 ? -34.632 -2.465 21.191 1.00 98.31 1152 THR A N 1
ATOM 8540 C CA . THR A 1 1152 ? -33.263 -2.160 21.635 1.00 98.31 1152 THR A CA 1
ATOM 8541 C C . THR A 1 1152 ? -33.118 -2.269 23.151 1.00 98.31 1152 THR A C 1
ATOM 8543 O O . THR A 1 1152 ? -32.223 -2.957 23.632 1.00 98.31 1152 THR A O 1
ATOM 8546 N N . ILE A 1 1153 ? -34.038 -1.678 23.922 1.00 98.50 1153 ILE A N 1
ATOM 8547 C CA . ILE A 1 1153 ? -34.033 -1.768 25.391 1.00 98.50 1153 ILE A CA 1
ATOM 8548 C C . ILE A 1 1153 ? -34.111 -3.229 25.860 1.00 98.50 1153 ILE A C 1
ATOM 8550 O O . ILE A 1 1153 ? -33.382 -3.629 26.768 1.00 98.50 1153 ILE A O 1
ATOM 8554 N N . ARG A 1 1154 ? -34.985 -4.046 25.257 1.00 97.94 1154 ARG A N 1
ATOM 8555 C CA . ARG A 1 1154 ? -35.114 -5.466 25.622 1.00 97.94 1154 ARG A CA 1
ATOM 8556 C C . ARG A 1 1154 ? -33.850 -6.256 25.304 1.00 97.94 1154 ARG A C 1
ATOM 8558 O O . ARG A 1 1154 ? -33.460 -7.079 26.128 1.00 97.94 1154 ARG A O 1
ATOM 8565 N N . ASP A 1 1155 ? -33.229 -5.997 24.160 1.00 97.81 1155 ASP A N 1
ATOM 8566 C CA . ASP A 1 1155 ? -32.025 -6.702 23.721 1.00 97.81 1155 ASP A CA 1
ATOM 8567 C C . ASP A 1 1155 ? -30.819 -6.330 24.607 1.00 97.81 1155 ASP A C 1
ATOM 8569 O O . ASP A 1 1155 ? -30.100 -7.220 25.067 1.00 97.81 1155 ASP A O 1
ATOM 8573 N N . VAL A 1 1156 ? -30.675 -5.048 24.972 1.00 98.31 1156 VAL A N 1
ATOM 8574 C CA . VAL A 1 1156 ? -29.677 -4.564 25.948 1.00 98.31 1156 VAL A CA 1
ATOM 8575 C C . VAL A 1 1156 ? -29.870 -5.220 27.315 1.00 98.31 1156 VAL A C 1
ATOM 8577 O O . VAL A 1 1156 ? -28.932 -5.796 27.863 1.00 98.31 1156 VAL A O 1
ATOM 8580 N N . MET A 1 1157 ? -31.088 -5.191 27.866 1.00 97.25 1157 MET A N 1
ATOM 8581 C CA . MET A 1 1157 ? -31.371 -5.824 29.162 1.00 97.25 1157 MET A CA 1
ATOM 8582 C C . MET A 1 1157 ? -31.243 -7.354 29.113 1.00 97.25 1157 MET A C 1
ATOM 8584 O O . MET A 1 1157 ? -31.013 -7.981 30.141 1.00 97.25 1157 MET A O 1
ATOM 8588 N N . GLY A 1 1158 ? -31.404 -7.970 27.940 1.00 96.81 1158 GLY A N 1
ATOM 8589 C CA . GLY A 1 1158 ? -31.145 -9.394 27.734 1.00 96.81 1158 GLY A CA 1
ATOM 8590 C C . GLY A 1 1158 ? -29.654 -9.731 27.766 1.00 96.81 1158 GLY A C 1
ATOM 8591 O O . GLY A 1 1158 ? -29.275 -10.743 28.351 1.00 96.81 1158 GLY A O 1
ATOM 8592 N N . ALA A 1 1159 ? -28.814 -8.876 27.176 1.00 97.06 1159 ALA A N 1
ATOM 8593 C CA . ALA A 1 1159 ? -27.358 -9.021 27.187 1.00 97.06 1159 ALA A CA 1
ATOM 8594 C C . ALA A 1 1159 ? -26.733 -8.699 28.559 1.00 97.06 1159 ALA A C 1
ATOM 8596 O O . ALA A 1 1159 ? -25.755 -9.334 28.943 1.00 97.06 1159 ALA A O 1
ATOM 8597 N N . ALA A 1 1160 ? -27.327 -7.768 29.314 1.00 97.69 1160 ALA A N 1
ATOM 8598 C CA . ALA A 1 1160 ? -26.913 -7.384 30.664 1.00 97.69 1160 ALA A CA 1
ATOM 8599 C C . ALA A 1 1160 ? -28.051 -7.597 31.688 1.00 97.69 1160 ALA A C 1
ATOM 8601 O O . ALA A 1 1160 ? -28.652 -6.633 32.171 1.00 97.69 1160 ALA A O 1
ATOM 8602 N N . PRO A 1 1161 ? -28.365 -8.854 32.061 1.00 96.19 1161 PRO A N 1
ATOM 8603 C CA . PRO A 1 1161 ? -29.564 -9.194 32.839 1.00 96.19 1161 PRO A CA 1
ATOM 8604 C C . PRO A 1 1161 ? -29.612 -8.601 34.253 1.00 96.19 1161 PRO A C 1
ATOM 8606 O O . PRO A 1 1161 ? -30.685 -8.541 34.852 1.00 96.19 1161 PRO A O 1
ATOM 8609 N N . ASN A 1 1162 ? -28.467 -8.175 34.794 1.00 95.75 1162 ASN A N 1
ATOM 8610 C CA . ASN A 1 1162 ? -28.355 -7.589 36.131 1.00 95.75 1162 ASN A CA 1
ATOM 8611 C C . ASN A 1 1162 ? -28.185 -6.061 36.110 1.00 95.75 1162 ASN A C 1
ATOM 8613 O O . ASN A 1 1162 ? -28.071 -5.456 37.178 1.00 95.75 1162 ASN A O 1
ATOM 8617 N N . ALA A 1 1163 ? -28.159 -5.437 34.929 1.00 97.44 1163 ALA A N 1
ATOM 8618 C CA . ALA A 1 1163 ? -27.941 -4.006 34.814 1.00 97.44 1163 ALA A CA 1
ATOM 8619 C C . ALA A 1 1163 ? -29.214 -3.196 35.085 1.00 97.44 1163 ALA A C 1
ATOM 8621 O O . ALA A 1 1163 ? -30.325 -3.535 34.670 1.00 97.44 1163 ALA A O 1
ATOM 8622 N N . ALA A 1 1164 ? -29.024 -2.076 35.769 1.00 97.25 1164 ALA A N 1
ATOM 8623 C CA . ALA A 1 1164 ? -29.901 -0.924 35.711 1.00 97.25 1164 ALA A CA 1
ATOM 8624 C C . ALA A 1 1164 ? -29.741 -0.246 34.337 1.00 97.25 1164 ALA A C 1
ATOM 8626 O O . ALA A 1 1164 ? -28.616 0.002 33.914 1.00 97.25 1164 ALA A O 1
ATOM 8627 N N . LEU A 1 1165 ? -30.835 0.061 33.631 1.00 98.56 1165 LEU A N 1
ATOM 8628 C CA . LEU A 1 1165 ? -30.789 0.855 32.395 1.00 98.56 1165 LEU A CA 1
ATOM 8629 C C . LEU A 1 1165 ? -31.292 2.287 32.634 1.00 98.56 1165 LEU A C 1
ATOM 8631 O O . LEU A 1 1165 ? -32.450 2.505 32.986 1.00 98.56 1165 LEU A O 1
ATOM 8635 N N . LEU A 1 1166 ? -30.436 3.279 32.418 1.00 98.62 1166 LEU A N 1
ATOM 8636 C CA . LEU A 1 1166 ? -30.816 4.687 32.389 1.00 98.62 1166 LEU A CA 1
ATOM 8637 C C . LEU A 1 1166 ? -31.020 5.114 30.936 1.00 98.62 1166 LEU A C 1
ATOM 8639 O O . LEU A 1 1166 ? -30.071 5.167 30.155 1.00 98.62 1166 LEU A O 1
ATOM 8643 N N . PHE A 1 1167 ? -32.265 5.407 30.576 1.00 98.62 1167 PHE A N 1
ATOM 8644 C CA . PHE A 1 1167 ? -32.613 5.902 29.252 1.00 98.62 1167 PHE A CA 1
ATOM 8645 C C . PHE A 1 1167 ? -32.628 7.431 29.270 1.00 98.62 1167 PHE A C 1
ATOM 8647 O O . PHE A 1 1167 ? -33.469 8.031 29.940 1.00 98.62 1167 PHE A O 1
ATOM 8654 N N . MET A 1 1168 ? -31.697 8.051 28.556 1.00 98.50 1168 MET A N 1
ATOM 8655 C CA . MET A 1 1168 ? -31.547 9.497 28.461 1.00 98.50 1168 MET A CA 1
ATOM 8656 C C . MET A 1 1168 ? -32.415 10.047 27.324 1.00 98.50 1168 MET A C 1
ATOM 8658 O O . MET A 1 1168 ? -32.286 9.622 26.177 1.00 98.50 1168 MET A O 1
ATOM 8662 N N . GLY A 1 1169 ? -33.304 10.991 27.643 1.00 97.50 1169 GLY A N 1
ATOM 8663 C CA . GLY A 1 1169 ? -34.087 11.705 26.633 1.00 97.50 1169 GLY A CA 1
ATOM 8664 C C . GLY A 1 1169 ? -33.265 12.740 25.851 1.00 97.50 1169 GLY A C 1
ATOM 8665 O O . GLY A 1 1169 ? -32.092 12.987 26.136 1.00 97.50 1169 GLY A O 1
ATOM 8666 N N . TYR A 1 1170 ? -33.912 13.410 24.898 1.00 96.88 1170 TYR A N 1
ATOM 8667 C CA . TYR A 1 1170 ? -33.346 14.567 24.192 1.00 96.88 1170 TYR A CA 1
ATOM 8668 C C . TYR A 1 1170 ? -33.901 15.890 24.756 1.00 96.88 1170 TYR A C 1
ATOM 8670 O O . TYR A 1 1170 ? -35.072 15.928 25.156 1.00 96.88 1170 TYR A O 1
ATOM 8678 N N . PRO A 1 1171 ? -33.106 16.979 24.808 1.00 95.06 1171 PRO A N 1
ATOM 8679 C CA . PRO A 1 1171 ? -33.586 18.317 25.120 1.00 95.06 1171 PRO A CA 1
ATOM 8680 C C . PRO A 1 1171 ? -34.334 18.911 23.923 1.00 95.06 1171 PRO A C 1
ATOM 8682 O O . PRO A 1 1171 ? -34.394 18.329 22.842 1.00 95.06 1171 PRO A O 1
ATOM 8685 N N . GLN A 1 1172 ? -34.872 20.118 24.097 1.00 90.44 1172 GLN A N 1
ATOM 8686 C CA . GLN A 1 1172 ? -35.318 20.919 22.961 1.00 90.44 1172 GLN A CA 1
ATOM 8687 C C . GLN A 1 1172 ? -34.083 21.449 22.206 1.00 90.44 1172 GLN A C 1
ATOM 8689 O O . GLN A 1 1172 ? -33.321 22.227 22.780 1.00 90.44 1172 GLN A O 1
ATOM 8694 N N . PRO A 1 1173 ? -33.862 21.059 20.938 1.00 85.88 1173 PRO A N 1
ATOM 8695 C CA . PRO A 1 1173 ? -32.638 21.410 20.209 1.00 85.88 1173 PRO A CA 1
ATOM 8696 C C . PRO A 1 1173 ? -32.560 22.897 19.827 1.00 85.88 1173 PRO A C 1
ATOM 8698 O O . PRO A 1 1173 ? -31.469 23.442 19.682 1.00 85.88 1173 PRO A O 1
ATOM 8701 N N . VAL A 1 1174 ? -33.704 23.573 19.666 1.00 87.88 1174 VAL A N 1
ATOM 8702 C CA . VAL A 1 1174 ? -33.787 24.974 19.219 1.00 87.88 1174 VAL A CA 1
ATOM 8703 C C . VAL A 1 1174 ? -34.767 25.785 20.063 1.00 87.88 1174 VAL A C 1
ATOM 8705 O O . VAL A 1 1174 ? -35.860 25.324 20.414 1.00 87.88 1174 VAL A O 1
ATOM 8708 N N . GLU A 1 1175 ? -34.414 27.038 20.338 1.00 89.44 1175 GLU A N 1
ATOM 8709 C CA . GLU A 1 1175 ? -35.275 27.992 21.017 1.00 89.44 1175 GLU A CA 1
ATOM 8710 C C . GLU A 1 1175 ? -36.258 28.693 20.077 1.00 89.44 1175 GLU A C 1
ATOM 8712 O O . GLU A 1 1175 ? -35.934 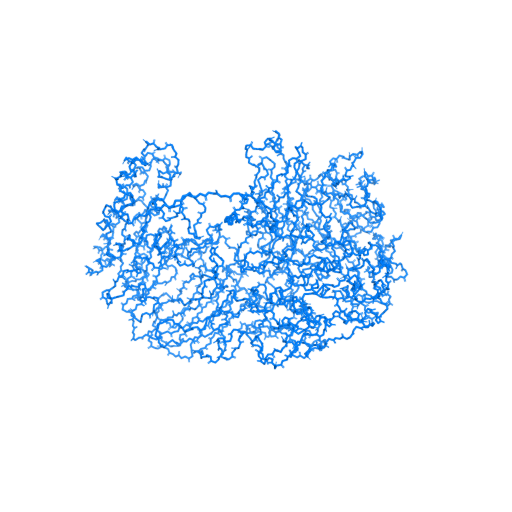29.066 18.948 1.00 89.44 1175 GLU A O 1
ATOM 8717 N N . ASN A 1 1176 ? -37.486 28.919 20.557 1.00 86.94 1176 ASN A N 1
ATOM 8718 C CA . ASN A 1 1176 ? -38.491 29.711 19.843 1.00 86.94 1176 ASN A CA 1
ATOM 8719 C C . ASN A 1 1176 ? -38.232 31.218 20.028 1.00 86.94 1176 ASN A C 1
ATOM 8721 O O . ASN A 1 1176 ? -39.072 31.956 20.542 1.00 86.94 1176 ASN A O 1
ATOM 8725 N N . ALA A 1 1177 ? -37.029 31.655 19.653 1.00 83.94 1177 ALA A N 1
ATOM 8726 C CA . ALA A 1 1177 ? -36.517 33.008 19.838 1.00 83.94 1177 ALA A CA 1
ATOM 8727 C C . ALA A 1 1177 ? -35.794 33.516 18.577 1.00 83.94 1177 ALA A C 1
ATOM 8729 O O . ALA A 1 1177 ? -35.559 32.772 17.621 1.00 83.94 1177 ALA A O 1
ATOM 8730 N N . ALA A 1 1178 ? -35.491 34.814 18.517 1.00 74.94 1178 ALA A N 1
ATOM 8731 C CA . ALA A 1 1178 ? -34.628 35.370 17.473 1.00 74.94 1178 ALA A CA 1
ATOM 8732 C C . ALA A 1 1178 ? -33.151 35.039 17.788 1.00 74.94 1178 ALA A C 1
ATOM 8734 O O . ALA A 1 1178 ? -32.778 35.120 18.956 1.00 74.94 1178 ALA A O 1
ATOM 8735 N N . PRO A 1 1179 ? -32.306 34.713 16.786 1.00 74.81 1179 PRO A N 1
ATOM 8736 C CA . PRO A 1 1179 ? -32.569 34.821 15.350 1.00 74.81 1179 PRO A CA 1
ATOM 8737 C C . PRO A 1 1179 ? -33.249 33.599 14.704 1.00 74.81 1179 PRO A C 1
ATOM 8739 O O . PRO A 1 1179 ? -33.696 33.731 13.571 1.00 74.81 1179 PRO A O 1
ATOM 8742 N N . CYS A 1 1180 ? -33.399 32.450 15.376 1.00 75.69 1180 CYS A N 1
ATOM 8743 C CA . CYS A 1 1180 ? -33.969 31.227 14.775 1.00 75.69 1180 CYS A CA 1
ATOM 8744 C C . CYS A 1 1180 ? -35.364 31.434 14.166 1.00 75.69 1180 CYS A C 1
ATOM 8746 O O . CYS A 1 1180 ? -35.630 31.028 13.039 1.00 75.69 1180 CYS A O 1
ATOM 8748 N N . THR A 1 1181 ? -36.257 32.117 14.878 1.00 77.94 1181 THR A N 1
ATOM 8749 C CA . THR A 1 1181 ? -37.603 32.441 14.368 1.00 77.94 1181 THR A CA 1
ATOM 8750 C C . THR A 1 1181 ? -37.578 33.371 13.153 1.00 77.94 1181 THR A C 1
ATOM 8752 O O . THR A 1 1181 ? -38.460 33.278 12.300 1.00 77.94 1181 THR A O 1
ATOM 8755 N N . THR A 1 1182 ? -36.555 34.223 13.045 1.00 73.19 1182 THR A N 1
ATOM 8756 C CA . THR A 1 1182 ? -36.326 35.119 11.903 1.00 73.19 1182 THR A CA 1
ATOM 8757 C C . THR A 1 1182 ? -35.716 34.379 10.712 1.00 73.19 1182 THR A C 1
ATOM 8759 O O . THR A 1 1182 ? -36.073 34.667 9.574 1.00 73.19 1182 THR A O 1
ATOM 8762 N N . LEU A 1 1183 ? -34.805 33.436 10.966 1.00 69.62 1183 LEU A N 1
ATOM 8763 C CA . LEU A 1 1183 ? -34.071 32.691 9.940 1.00 69.62 1183 LEU A CA 1
ATOM 8764 C C . LEU A 1 1183 ? -34.902 31.552 9.336 1.00 69.62 1183 LEU A C 1
ATOM 8766 O O . LEU A 1 1183 ? -34.878 31.360 8.125 1.00 69.62 1183 LEU A O 1
ATOM 8770 N N . PHE A 1 1184 ? -35.663 30.832 10.164 1.00 72.12 1184 PHE A N 1
ATOM 8771 C CA . PHE A 1 1184 ? -36.345 29.588 9.778 1.00 72.12 1184 PHE A CA 1
ATOM 8772 C C . PHE A 1 1184 ? -37.879 29.702 9.772 1.00 72.12 1184 PHE A C 1
ATOM 8774 O O . PHE A 1 1184 ? -38.574 28.817 9.278 1.00 72.12 1184 PHE A O 1
ATOM 8781 N N . GLY A 1 1185 ? -38.424 30.800 10.307 1.00 76.81 1185 GLY A N 1
ATOM 8782 C CA . GLY A 1 1185 ? -39.861 31.038 10.446 1.00 76.81 1185 GLY A CA 1
ATOM 8783 C C . GLY A 1 1185 ? -40.453 30.458 11.737 1.00 76.81 1185 GLY A C 1
ATOM 8784 O O . GLY A 1 1185 ? -40.192 29.320 12.128 1.00 76.81 1185 GLY A O 1
ATOM 8785 N N . SER A 1 1186 ? -41.313 31.230 12.407 1.00 80.88 1186 SER A N 1
ATOM 8786 C CA . SER A 1 1186 ? -41.910 30.840 13.697 1.00 80.88 1186 SER A CA 1
ATOM 8787 C C . SER A 1 1186 ? -42.750 29.558 13.631 1.00 80.88 1186 SER A C 1
ATOM 8789 O O . SER A 1 1186 ? -42.737 28.772 14.577 1.00 80.88 1186 SER A O 1
ATOM 8791 N N . ASN A 1 1187 ? -43.462 29.318 12.523 1.00 82.00 1187 ASN A N 1
ATOM 8792 C CA . ASN A 1 1187 ? -44.294 28.118 12.352 1.00 82.00 1187 ASN A CA 1
ATOM 8793 C C . ASN A 1 1187 ? -43.443 26.848 12.230 1.00 82.00 1187 ASN A C 1
ATOM 8795 O O . ASN A 1 1187 ? -43.744 25.844 12.871 1.00 82.00 1187 ASN A O 1
ATOM 8799 N N . SER A 1 1188 ? -42.355 26.924 11.465 1.00 82.19 1188 SER A N 1
ATOM 8800 C CA . SER A 1 1188 ? -41.361 25.863 11.299 1.00 82.19 1188 SER A CA 1
ATOM 8801 C C . SER A 1 1188 ? -40.722 25.469 12.629 1.00 82.19 1188 SER A C 1
ATOM 8803 O O . SER A 1 1188 ? -40.742 24.295 12.995 1.00 82.19 1188 SER A O 1
ATOM 8805 N N . ILE A 1 1189 ? -40.255 26.457 13.403 1.00 83.69 1189 ILE A N 1
ATOM 8806 C CA . ILE A 1 1189 ? -39.665 26.228 14.731 1.00 83.69 1189 ILE A CA 1
ATOM 8807 C C . ILE A 1 1189 ? -40.689 25.653 15.712 1.00 83.69 1189 ILE A C 1
ATOM 8809 O O . ILE A 1 1189 ? -40.380 24.720 16.451 1.00 83.69 1189 ILE A O 1
ATOM 8813 N N . THR A 1 1190 ? -41.923 26.163 15.702 1.00 87.69 1190 THR A N 1
ATOM 8814 C CA . THR A 1 1190 ? -42.992 25.658 16.577 1.00 87.69 1190 THR A CA 1
ATOM 8815 C C . THR A 1 1190 ? -43.325 24.200 16.267 1.00 87.69 1190 THR A C 1
ATOM 8817 O O . THR A 1 1190 ? -43.434 23.391 17.187 1.00 87.69 1190 THR A O 1
ATOM 8820 N N . TRP A 1 1191 ? -43.458 23.845 14.987 1.00 87.75 1191 TRP A N 1
ATOM 8821 C CA . TRP A 1 1191 ? -43.732 22.469 14.575 1.00 87.75 1191 TRP A CA 1
ATOM 8822 C C . TRP A 1 1191 ? -42.577 21.526 14.930 1.00 87.75 1191 TRP A C 1
ATOM 8824 O O . TRP A 1 1191 ? -42.812 20.483 15.535 1.00 87.75 1191 TRP A O 1
ATOM 8834 N N . PHE A 1 1192 ? -41.335 21.918 14.631 1.00 87.44 1192 PHE A N 1
ATOM 8835 C CA . PHE A 1 1192 ? -40.149 21.113 14.920 1.00 87.44 1192 PHE A CA 1
ATOM 8836 C C . PHE A 1 1192 ? -39.994 20.826 16.420 1.00 87.44 1192 PHE A C 1
ATOM 8838 O O . PHE A 1 1192 ? -39.852 19.670 16.818 1.00 87.44 1192 PHE A O 1
ATOM 8845 N N . ARG A 1 1193 ? -40.133 21.856 17.268 1.00 89.25 1193 ARG A N 1
ATOM 8846 C CA . ARG A 1 1193 ? -40.164 21.698 18.734 1.00 89.25 1193 ARG A CA 1
ATOM 8847 C C . ARG A 1 1193 ? -41.319 20.812 19.203 1.00 89.25 1193 ARG A C 1
ATOM 8849 O O . ARG A 1 1193 ? -41.157 20.041 20.145 1.00 89.25 1193 ARG A O 1
ATOM 8856 N N . GLY A 1 1194 ? -42.480 20.915 18.552 1.00 92.06 1194 GLY A N 1
ATOM 8857 C CA . GLY A 1 1194 ? -43.643 20.075 18.834 1.00 92.06 1194 GLY A CA 1
ATOM 8858 C C . GLY A 1 1194 ? -43.371 18.592 18.579 1.00 92.06 1194 GLY A C 1
ATOM 8859 O O . GLY A 1 1194 ? -43.688 17.761 19.425 1.00 92.06 1194 GLY A O 1
ATOM 8860 N N . ILE A 1 1195 ? -42.722 18.260 17.460 1.00 92.19 1195 ILE A N 1
ATOM 8861 C CA . ILE A 1 1195 ? -42.318 16.885 17.138 1.00 92.19 1195 ILE A CA 1
ATOM 8862 C C . ILE A 1 1195 ? -41.212 16.383 18.078 1.00 92.19 1195 ILE A C 1
ATOM 8864 O O . ILE A 1 1195 ? -41.295 15.248 18.545 1.00 92.19 1195 ILE A O 1
ATOM 8868 N N . ALA A 1 1196 ? -40.227 17.222 18.425 1.00 92.69 1196 ALA A N 1
ATOM 8869 C CA . ALA A 1 1196 ? -39.217 16.894 19.440 1.00 92.69 1196 ALA A CA 1
ATOM 8870 C C . ALA A 1 1196 ? -39.855 16.590 20.807 1.00 92.69 1196 ALA A C 1
ATOM 8872 O O . ALA A 1 1196 ? -39.531 15.584 21.437 1.00 92.69 1196 ALA A O 1
ATOM 8873 N N . GLY A 1 1197 ? -40.823 17.412 21.228 1.00 94.81 1197 GLY A N 1
ATOM 8874 C CA . GLY A 1 1197 ? -41.605 17.177 22.444 1.00 94.81 1197 GLY A CA 1
ATOM 8875 C C . GLY A 1 1197 ? -42.429 15.889 22.378 1.00 94.81 1197 GLY A C 1
ATOM 8876 O O . GLY A 1 1197 ? -42.454 15.125 23.336 1.00 94.81 1197 GLY A O 1
ATOM 8877 N N . GLN A 1 1198 ? -43.041 15.589 21.229 1.00 95.62 1198 GLN A N 1
ATOM 8878 C CA . GLN A 1 1198 ? -43.802 14.353 21.049 1.00 95.62 1198 GLN A CA 1
ATOM 8879 C C . GLN A 1 1198 ? -42.915 13.102 21.150 1.00 95.62 1198 GLN A C 1
ATOM 8881 O O . GLN A 1 1198 ? -43.323 12.128 21.784 1.00 95.62 1198 GLN A O 1
ATOM 8886 N N . LEU A 1 1199 ? -41.716 13.107 20.551 1.00 96.25 1199 LEU A N 1
ATOM 8887 C CA . LEU A 1 1199 ? -40.757 12.008 20.712 1.00 96.25 1199 LEU A CA 1
ATOM 8888 C C . LEU A 1 1199 ? -40.375 11.843 22.190 1.00 96.25 1199 LEU A C 1
ATOM 8890 O O . LEU A 1 1199 ? -40.479 10.736 22.713 1.00 96.25 1199 LEU A O 1
ATOM 8894 N N . HIS A 1 1200 ? -40.013 12.937 22.865 1.00 96.88 1200 HIS A N 1
ATOM 8895 C CA . HIS A 1 1200 ? -39.673 12.937 24.289 1.00 96.88 1200 HIS A CA 1
ATOM 8896 C C . HIS A 1 1200 ? -40.779 12.305 25.153 1.00 96.88 1200 HIS A C 1
ATOM 8898 O O . HIS A 1 1200 ? -40.521 11.378 25.926 1.00 96.88 1200 HIS A O 1
ATOM 8904 N N . ASP A 1 1201 ? -42.025 12.754 24.984 1.00 97.38 1201 ASP A N 1
ATOM 8905 C CA . ASP A 1 1201 ? -43.172 12.254 25.745 1.00 97.38 1201 ASP A CA 1
ATOM 8906 C C . ASP A 1 1201 ? -43.396 10.756 25.511 1.00 97.38 1201 ASP A C 1
ATOM 8908 O O . ASP A 1 1201 ? -43.653 10.003 26.454 1.00 97.38 1201 ASP A O 1
ATOM 8912 N N . LEU A 1 1202 ? -43.285 10.302 24.259 1.00 98.00 1202 LEU A N 1
ATOM 8913 C CA . LEU A 1 1202 ? -43.446 8.893 23.907 1.00 98.00 1202 LEU A CA 1
ATOM 8914 C C . LEU A 1 1202 ? -42.324 8.020 24.489 1.00 98.00 1202 LEU A C 1
ATOM 8916 O O . LEU A 1 1202 ? -42.611 6.929 24.991 1.00 98.00 1202 LEU A O 1
ATOM 8920 N N . GLN A 1 1203 ? -41.074 8.494 24.471 1.00 98.19 1203 GLN A N 1
ATOM 8921 C CA . GLN A 1 1203 ? -39.941 7.805 25.096 1.00 98.19 1203 GLN A CA 1
ATOM 8922 C C . GLN A 1 1203 ? -40.152 7.677 26.609 1.00 98.19 1203 GLN A C 1
ATOM 8924 O O . GLN A 1 1203 ? -40.100 6.570 27.151 1.00 98.19 1203 GLN A O 1
ATOM 8929 N N . SER A 1 1204 ? -40.485 8.783 27.282 1.00 98.06 1204 SER A N 1
ATOM 8930 C CA . SER A 1 1204 ? -40.762 8.819 28.723 1.00 98.06 1204 SER A CA 1
ATOM 8931 C C . SER A 1 1204 ? -41.899 7.869 29.121 1.00 98.06 1204 SER A C 1
ATOM 8933 O O . SER A 1 1204 ? -41.771 7.076 30.063 1.00 98.06 1204 SER A O 1
ATOM 8935 N N . GLN A 1 1205 ? -42.999 7.872 28.360 1.00 98.06 1205 GLN A N 1
ATOM 8936 C CA . GLN A 1 1205 ? -44.138 6.976 28.576 1.00 98.06 1205 GLN A CA 1
ATOM 8937 C C . GLN A 1 1205 ? -43.775 5.504 28.360 1.00 98.06 1205 GLN A C 1
ATOM 8939 O O . GLN A 1 1205 ? -44.193 4.651 29.146 1.00 98.06 1205 GLN A O 1
ATOM 8944 N N . SER A 1 1206 ? -43.011 5.188 27.312 1.00 97.81 1206 SER A N 1
ATOM 8945 C CA . SER A 1 1206 ? -42.583 3.816 27.021 1.00 97.81 1206 SER A CA 1
ATOM 8946 C C . SER A 1 1206 ? -41.638 3.280 28.103 1.00 97.81 1206 SER A C 1
ATOM 8948 O O . SER A 1 1206 ? -41.887 2.207 28.656 1.00 97.81 1206 SER A O 1
ATOM 8950 N N . VAL A 1 1207 ? -40.634 4.060 28.514 1.00 98.12 1207 VAL A N 1
ATOM 8951 C CA . VAL A 1 1207 ? -39.714 3.693 29.604 1.00 98.12 1207 VAL A CA 1
ATOM 8952 C C . VAL A 1 1207 ? -40.460 3.521 30.930 1.00 98.12 1207 VAL A C 1
ATOM 8954 O O . VAL A 1 1207 ? -40.249 2.535 31.638 1.00 98.12 1207 VAL A O 1
ATOM 8957 N N . THR A 1 1208 ? -41.395 4.421 31.242 1.00 97.56 1208 THR A N 1
ATOM 8958 C CA . THR A 1 1208 ? -42.279 4.300 32.413 1.00 97.56 1208 THR A CA 1
ATOM 8959 C C . THR A 1 1208 ? -43.096 3.009 32.364 1.00 97.56 1208 THR A C 1
ATOM 8961 O O . THR A 1 1208 ? -43.143 2.277 33.350 1.00 97.56 1208 THR A O 1
ATOM 8964 N N . ARG A 1 1209 ? -43.677 2.668 31.206 1.00 97.81 1209 ARG A N 1
ATOM 8965 C CA . ARG A 1 1209 ? -44.434 1.421 31.016 1.00 97.81 1209 ARG A CA 1
ATOM 8966 C C . ARG A 1 1209 ? -43.559 0.187 31.220 1.00 97.81 1209 ARG A C 1
ATOM 8968 O O . ARG A 1 1209 ? -43.995 -0.764 31.862 1.00 97.81 1209 ARG A O 1
ATOM 8975 N N . MET A 1 1210 ? -42.334 0.191 30.696 1.00 97.50 1210 MET A N 1
ATOM 8976 C CA . MET A 1 1210 ? -41.393 -0.912 30.899 1.00 97.50 1210 MET A CA 1
ATOM 8977 C C . MET A 1 1210 ? -41.006 -1.076 32.368 1.00 97.50 1210 MET A C 1
ATOM 8979 O O . MET A 1 1210 ? -40.995 -2.199 32.875 1.00 97.50 1210 MET A O 1
ATOM 8983 N N . ARG A 1 1211 ? -40.733 0.037 33.058 1.00 97.06 1211 ARG A N 1
ATOM 8984 C CA . ARG A 1 1211 ? -40.447 0.060 34.495 1.00 97.06 1211 ARG A CA 1
ATOM 8985 C C . ARG A 1 1211 ? -41.609 -0.505 35.305 1.00 97.06 1211 ARG A C 1
ATOM 8987 O O . ARG A 1 1211 ? -41.407 -1.392 36.129 1.00 97.06 1211 ARG A O 1
ATOM 8994 N N . ASP A 1 1212 ? -42.825 -0.035 35.044 1.00 96.94 1212 ASP A N 1
ATOM 8995 C CA . ASP A 1 1212 ? -44.035 -0.497 35.733 1.00 96.94 1212 ASP A CA 1
ATOM 8996 C C . ASP A 1 1212 ? -44.345 -1.972 35.408 1.00 96.94 1212 ASP A C 1
ATOM 8998 O O . ASP A 1 1212 ? -44.940 -2.683 36.216 1.00 96.94 1212 ASP A O 1
ATOM 9002 N N . GLY A 1 1213 ? -43.861 -2.464 34.262 1.00 95.19 1213 GLY A N 1
ATOM 9003 C CA . GLY A 1 1213 ? -43.817 -3.880 33.888 1.00 95.19 1213 GLY A CA 1
ATOM 9004 C C . GLY A 1 1213 ? -42.719 -4.707 34.578 1.00 95.19 1213 GLY A C 1
ATOM 9005 O O . GLY A 1 1213 ? -42.536 -5.873 34.230 1.00 95.19 1213 GLY A O 1
ATOM 9006 N N . GLY A 1 1214 ? -41.984 -4.134 35.537 1.00 93.94 1214 GLY A N 1
ATOM 9007 C CA . GLY A 1 1214 ? -40.973 -4.819 36.350 1.00 93.94 1214 GLY A CA 1
ATOM 9008 C C . GLY A 1 1214 ? -39.548 -4.784 35.791 1.00 93.94 1214 GLY A C 1
ATOM 9009 O O . GLY A 1 1214 ? -38.686 -5.504 36.294 1.00 93.94 1214 GLY A O 1
ATOM 9010 N N . ARG A 1 1215 ? -39.268 -3.984 34.754 1.00 95.38 1215 ARG A N 1
ATOM 9011 C CA . ARG A 1 1215 ? -37.895 -3.773 34.261 1.00 95.38 1215 ARG A CA 1
ATOM 9012 C C . ARG A 1 1215 ? -37.144 -2.775 35.149 1.00 95.38 1215 ARG A C 1
ATOM 9014 O O . ARG A 1 1215 ? -37.703 -1.759 35.551 1.00 95.38 1215 ARG A O 1
ATOM 9021 N N . ASN A 1 1216 ? -35.861 -3.028 35.409 1.00 96.81 1216 ASN A N 1
ATOM 9022 C CA . ASN A 1 1216 ? -34.983 -2.105 36.134 1.00 96.81 1216 ASN A CA 1
ATOM 9023 C C . ASN A 1 1216 ? -34.491 -0.973 35.211 1.00 96.81 1216 ASN A C 1
ATOM 9025 O O . ASN A 1 1216 ? -33.343 -0.968 34.774 1.00 96.81 1216 ASN A O 1
ATOM 9029 N N . ILE A 1 1217 ? -35.393 -0.052 34.866 1.00 98.19 1217 ILE A N 1
ATOM 9030 C CA . ILE A 1 1217 ? -35.140 1.046 33.928 1.00 98.19 1217 ILE A CA 1
ATOM 9031 C C . ILE A 1 1217 ? -35.681 2.378 34.464 1.00 98.19 1217 ILE A C 1
ATOM 9033 O O . ILE A 1 1217 ? -36.758 2.428 35.069 1.00 98.19 1217 ILE A O 1
ATOM 9037 N N . ARG A 1 1218 ? -34.953 3.473 34.226 1.00 97.81 1218 ARG A N 1
ATOM 9038 C CA . ARG A 1 1218 ? -35.376 4.847 34.542 1.00 97.81 1218 ARG A CA 1
ATOM 9039 C C . ARG A 1 1218 ? -35.229 5.750 33.324 1.00 97.81 1218 ARG A C 1
ATOM 9041 O O . ARG A 1 1218 ? -34.270 5.623 32.574 1.00 97.81 1218 ARG A O 1
ATOM 9048 N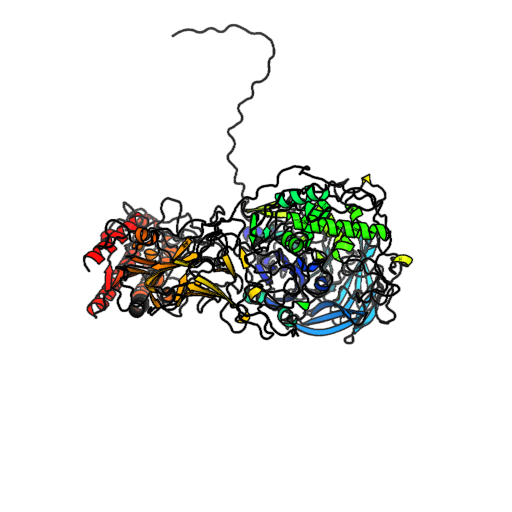 N . PHE A 1 1219 ? -36.181 6.665 33.157 1.00 98.12 1219 PHE A N 1
ATOM 9049 C CA . PHE A 1 1219 ? -36.077 7.752 32.189 1.00 98.12 1219 PHE A CA 1
ATOM 9050 C C . PHE A 1 1219 ? -35.381 8.938 32.858 1.00 98.12 1219 PHE A C 1
ATOM 9052 O O . PHE A 1 1219 ? -35.820 9.376 33.923 1.00 98.12 1219 PHE A O 1
ATOM 9059 N N . ALA A 1 1220 ? -34.308 9.424 32.247 1.00 98.12 1220 ALA A N 1
ATOM 9060 C CA . ALA A 1 1220 ? -33.581 10.611 32.657 1.00 98.12 1220 ALA A CA 1
ATOM 9061 C C . ALA A 1 1220 ? -34.014 11.773 31.754 1.00 98.12 1220 ALA A C 1
ATOM 9063 O O . ALA A 1 1220 ? -33.788 11.745 30.543 1.00 98.12 1220 ALA A O 1
ATOM 9064 N N . ASP A 1 1221 ? -34.691 12.760 32.342 1.00 97.62 1221 ASP A N 1
ATOM 9065 C CA . ASP A 1 1221 ? -35.309 13.873 31.619 1.00 97.62 1221 ASP A CA 1
ATOM 9066 C C . ASP A 1 1221 ? -34.375 15.099 31.574 1.00 97.62 1221 ASP A C 1
ATOM 9068 O O . ASP A 1 1221 ? -34.193 15.766 32.601 1.00 97.62 1221 ASP A O 1
ATOM 9072 N N . PRO A 1 1222 ? -33.785 15.433 30.408 1.00 97.31 1222 PRO A N 1
ATOM 9073 C CA . PRO A 1 1222 ? -32.941 16.614 30.278 1.00 97.31 1222 PRO A CA 1
ATOM 9074 C C . PRO A 1 1222 ? -33.723 17.910 30.043 1.00 97.31 1222 PRO A C 1
ATOM 9076 O O . PRO A 1 1222 ? -33.144 18.988 30.188 1.00 97.31 1222 PRO A O 1
ATOM 9079 N N . VAL A 1 1223 ? -35.011 17.856 29.685 1.00 96.12 1223 VAL A N 1
ATOM 9080 C CA . VAL A 1 1223 ? -35.775 19.033 29.243 1.00 96.12 1223 VAL A CA 1
ATOM 9081 C C . VAL A 1 1223 ? -35.756 20.155 30.293 1.00 96.12 1223 VAL A C 1
ATOM 9083 O O . VAL A 1 1223 ? -35.432 21.284 29.920 1.00 96.12 1223 VAL A O 1
ATOM 9086 N N . PRO A 1 1224 ? -35.971 19.897 31.601 1.00 96.00 1224 PRO A N 1
ATOM 9087 C CA . PRO A 1 1224 ? -35.898 20.948 32.616 1.00 96.00 1224 PRO A CA 1
ATOM 9088 C C . PRO A 1 1224 ? -34.510 21.586 32.768 1.00 96.00 1224 PRO A C 1
ATOM 9090 O O . PRO A 1 1224 ? -34.407 22.755 33.132 1.00 96.00 1224 PRO A O 1
ATOM 9093 N N . ALA A 1 1225 ? -33.428 20.837 32.527 1.00 95.38 1225 ALA A N 1
ATOM 9094 C CA . ALA A 1 1225 ? -32.064 21.352 32.669 1.00 95.38 1225 ALA A CA 1
ATOM 9095 C C . ALA A 1 1225 ? -31.657 22.259 31.493 1.00 95.38 1225 ALA A C 1
ATOM 9097 O O . ALA A 1 1225 ? -30.872 23.199 31.679 1.00 95.38 1225 ALA A O 1
ATOM 9098 N N . PHE A 1 1226 ? -32.217 21.989 30.311 1.00 95.69 1226 PHE A N 1
ATOM 9099 C CA . PHE A 1 1226 ? -31.945 22.678 29.049 1.00 95.69 1226 PHE A CA 1
ATOM 9100 C C . PHE A 1 1226 ? -32.930 23.808 28.714 1.00 95.69 1226 PHE A C 1
ATOM 9102 O O . PHE A 1 1226 ? -32.741 24.475 27.700 1.00 95.69 1226 PHE A O 1
ATOM 9109 N N . ASP A 1 1227 ? -33.951 24.053 29.539 1.00 93.00 1227 ASP A N 1
ATOM 9110 C CA . ASP A 1 1227 ? -34.954 25.094 29.284 1.00 93.00 1227 ASP A CA 1
ATOM 9111 C C . ASP A 1 1227 ? -34.311 26.477 29.046 1.00 93.00 1227 ASP A C 1
ATOM 9113 O O . ASP A 1 1227 ? -33.542 26.978 29.874 1.00 93.00 1227 ASP A O 1
ATOM 9117 N N . GLY A 1 1228 ? -34.594 27.073 27.882 1.00 90.50 1228 GLY A N 1
ATOM 9118 C CA . GLY A 1 1228 ? -34.049 28.360 27.437 1.00 90.50 1228 GLY A CA 1
ATOM 9119 C C . GLY A 1 1228 ? -32.614 28.322 26.890 1.00 90.50 1228 GLY A C 1
ATOM 9120 O O . GLY A 1 1228 ? -32.057 29.386 26.596 1.00 90.50 1228 GLY A O 1
ATOM 9121 N N . LYS A 1 1229 ? -32.012 27.132 26.764 1.00 94.38 1229 LYS A N 1
ATOM 9122 C CA . LYS A 1 1229 ? -30.602 26.917 26.391 1.00 94.38 1229 LYS A CA 1
ATOM 9123 C C . LYS A 1 1229 ? -30.422 26.093 25.111 1.00 94.38 1229 LYS A C 1
ATOM 9125 O O . LYS A 1 1229 ? -29.298 25.688 24.819 1.00 94.38 1229 LYS A O 1
ATOM 9130 N N . GLY A 1 1230 ? -31.477 25.823 24.342 1.00 91.81 1230 GLY A N 1
ATOM 9131 C CA . GLY A 1 1230 ? -31.322 25.299 22.978 1.00 91.81 1230 GLY A CA 1
ATOM 9132 C C . GLY A 1 1230 ? -30.582 26.287 22.060 1.00 91.81 1230 GLY A C 1
ATOM 9133 O O . GLY A 1 1230 ? -30.267 27.410 22.464 1.00 91.81 1230 GLY A O 1
ATOM 9134 N N . ALA A 1 1231 ? -30.338 25.908 20.805 1.00 87.75 1231 ALA A N 1
ATOM 9135 C CA . ALA A 1 1231 ? -29.768 26.833 19.823 1.00 87.75 1231 ALA A CA 1
ATOM 9136 C C . ALA A 1 1231 ? -30.683 28.063 19.639 1.00 87.75 1231 ALA A C 1
ATOM 9138 O O . ALA A 1 1231 ? -31.907 27.936 19.634 1.00 87.75 1231 ALA A O 1
ATOM 9139 N N . CYS A 1 1232 ? -30.109 29.254 19.483 1.00 85.62 1232 CYS A N 1
ATOM 9140 C CA . CYS A 1 1232 ? -30.757 30.569 19.575 1.00 85.62 1232 CYS A CA 1
ATOM 9141 C C . CYS A 1 1232 ? -31.287 30.963 20.968 1.00 85.62 1232 CYS A C 1
ATOM 9143 O O . CYS A 1 1232 ? -32.045 31.932 21.082 1.00 85.62 1232 CYS A O 1
ATOM 9145 N N . GLY A 1 1233 ? -30.921 30.226 22.018 1.00 85.25 1233 GLY A N 1
ATOM 9146 C CA . GLY A 1 1233 ? -31.232 30.537 23.412 1.00 85.25 1233 GLY A CA 1
ATOM 9147 C C . GLY A 1 1233 ? -30.226 31.477 24.076 1.00 85.25 1233 GLY A C 1
ATOM 9148 O O . GLY A 1 1233 ? -29.248 31.925 23.479 1.00 85.25 1233 GLY A O 1
ATOM 9149 N N . THR A 1 1234 ? -30.449 31.781 25.355 1.00 81.88 1234 THR A N 1
ATOM 9150 C CA . THR A 1 1234 ? -29.472 32.523 26.166 1.00 81.88 1234 THR A CA 1
ATOM 9151 C C . THR A 1 1234 ? -28.568 31.543 26.902 1.00 81.88 1234 THR A C 1
ATOM 9153 O O . THR A 1 1234 ? -29.052 30.798 27.751 1.00 81.88 1234 THR A O 1
ATOM 9156 N N . GLY A 1 1235 ? -27.262 31.572 26.621 1.00 85.12 1235 GLY A N 1
ATOM 9157 C CA . GLY A 1 1235 ? -26.328 30.585 27.173 1.00 85.12 1235 GLY A CA 1
ATOM 9158 C C . GLY A 1 1235 ? -26.543 29.213 26.540 1.00 85.12 1235 GLY A C 1
ATOM 9159 O O . GLY A 1 1235 ? -26.851 28.254 27.245 1.00 85.12 1235 GLY A O 1
ATOM 9160 N N . GLU A 1 1236 ? -26.438 29.169 25.209 1.00 91.38 1236 GLU A N 1
ATOM 9161 C CA . GLU A 1 1236 ? -26.634 27.973 24.390 1.00 91.38 1236 GLU A CA 1
ATOM 9162 C C . GLU A 1 1236 ? -25.837 26.792 24.957 1.00 91.38 1236 GLU A C 1
ATOM 9164 O O . GLU A 1 1236 ? -24.622 26.855 25.132 1.00 91.38 1236 GLU A O 1
ATOM 9169 N N . ALA A 1 1237 ? -26.554 25.720 25.267 1.00 95.12 1237 ALA A N 1
ATOM 9170 C CA . ALA A 1 1237 ? -26.030 24.415 25.639 1.00 95.12 1237 ALA A CA 1
ATOM 9171 C C . ALA A 1 1237 ? -26.059 23.439 24.446 1.00 95.12 1237 ALA A C 1
ATOM 9173 O O . ALA A 1 1237 ? -25.554 22.325 24.545 1.00 95.12 1237 ALA A O 1
ATOM 9174 N N . ILE A 1 1238 ? -26.662 23.862 23.332 1.00 94.06 1238 ILE A N 1
ATOM 9175 C CA . ILE A 1 1238 ? -26.736 23.169 22.048 1.00 94.06 1238 ILE A CA 1
ATOM 9176 C C . ILE A 1 1238 ? -26.113 24.086 20.992 1.00 94.06 1238 ILE A C 1
ATOM 9178 O O . ILE A 1 1238 ? -26.468 25.262 20.924 1.00 94.06 1238 ILE A O 1
ATOM 9182 N N . HIS A 1 1239 ? -25.209 23.563 20.167 1.00 90.38 1239 HIS A N 1
ATOM 9183 C CA . HIS A 1 1239 ? -24.608 24.302 19.059 1.00 90.38 1239 HIS A CA 1
ATOM 9184 C C . HIS A 1 1239 ? -25.662 24.768 18.050 1.00 90.38 1239 HIS A C 1
ATOM 9186 O O . HIS A 1 1239 ? -26.589 24.035 17.706 1.00 90.38 1239 HIS A O 1
ATOM 9192 N N . ALA A 1 1240 ? -25.479 25.972 17.508 1.00 85.88 1240 ALA A N 1
ATOM 9193 C CA . ALA A 1 1240 ? -26.147 26.392 16.279 1.00 85.88 1240 ALA A CA 1
ATOM 9194 C C . ALA A 1 1240 ? -25.480 25.724 15.050 1.00 85.88 1240 ALA A C 1
ATOM 9196 O O . ALA A 1 1240 ? -24.939 24.625 15.143 1.00 85.88 1240 ALA A O 1
ATOM 9197 N N . ALA A 1 1241 ? -25.513 26.363 13.878 1.00 83.44 1241 ALA A N 1
ATOM 9198 C CA . ALA A 1 1241 ? -24.789 25.866 12.708 1.00 83.44 1241 ALA A CA 1
ATOM 9199 C C . ALA A 1 1241 ? -23.267 26.018 12.894 1.00 83.44 1241 ALA A C 1
ATOM 9201 O O . ALA A 1 1241 ? -22.773 27.133 13.074 1.00 83.44 1241 ALA A O 1
ATOM 9202 N N . VAL A 1 1242 ? -22.529 24.911 12.800 1.00 85.81 1242 VAL A N 1
ATOM 9203 C CA . VAL A 1 1242 ? -21.063 24.870 12.903 1.00 85.81 1242 VAL A CA 1
ATOM 9204 C C . VAL A 1 1242 ? -20.476 24.699 11.504 1.00 85.81 1242 VAL A C 1
ATOM 9206 O O . VAL A 1 1242 ? -20.856 23.787 10.783 1.00 85.81 1242 VAL A O 1
ATOM 9209 N N . THR A 1 1243 ? -19.554 25.563 11.076 1.00 83.38 1243 THR A N 1
ATOM 9210 C CA . THR A 1 1243 ? -18.975 25.509 9.712 1.00 83.38 1243 THR A CA 1
ATOM 9211 C C . THR A 1 1243 ? -17.580 24.901 9.653 1.00 83.38 1243 THR A C 1
ATOM 9213 O O . THR A 1 1243 ? -17.038 24.720 8.566 1.00 83.38 1243 THR A O 1
ATOM 9216 N N . ARG A 1 1244 ? -16.963 24.641 10.807 1.00 82.81 1244 ARG A N 1
ATOM 9217 C CA . ARG A 1 1244 ? -15.655 23.995 10.884 1.00 82.81 1244 ARG A CA 1
ATOM 9218 C C . ARG A 1 1244 ? -15.850 22.501 11.104 1.00 82.81 1244 ARG A C 1
ATOM 9220 O O . ARG A 1 1244 ? -16.542 22.125 12.040 1.00 82.81 1244 ARG A O 1
ATOM 9227 N N . PHE A 1 1245 ? -15.242 21.705 10.237 1.00 85.00 1245 PHE A N 1
ATOM 9228 C CA . PHE A 1 1245 ? -15.336 20.249 10.232 1.00 85.00 1245 PHE A CA 1
ATOM 9229 C C . PHE A 1 1245 ? -14.292 19.612 11.157 1.00 85.00 1245 PHE A C 1
ATOM 9231 O O . PHE A 1 1245 ? -13.197 20.166 11.299 1.00 85.00 1245 PHE A O 1
ATOM 9238 N N . SER A 1 1246 ? -14.635 18.475 11.767 1.00 86.75 1246 SER A N 1
ATOM 9239 C CA . SER A 1 1246 ? -13.666 17.549 12.374 1.00 86.75 1246 SER A CA 1
ATOM 9240 C C . SER A 1 1246 ? -12.968 16.700 11.297 1.00 86.75 1246 SER A C 1
ATOM 9242 O O . SER A 1 1246 ? -13.220 16.871 10.101 1.00 86.75 1246 SER A O 1
ATOM 9244 N N . GLN A 1 1247 ? -12.066 15.792 11.682 1.00 82.81 1247 GLN A N 1
ATOM 9245 C CA . GLN A 1 1247 ? -11.342 14.959 10.710 1.00 82.81 1247 GLN A CA 1
ATOM 9246 C C . GLN A 1 1247 ? -12.222 13.871 10.084 1.00 82.81 1247 GLN A C 1
ATOM 9248 O O . GLN A 1 1247 ? -12.061 13.555 8.905 1.00 82.81 1247 GLN A O 1
ATOM 9253 N N . GLY A 1 1248 ? -13.162 13.329 10.852 1.00 86.94 1248 GLY A N 1
ATOM 9254 C CA . GLY A 1 1248 ? -14.174 12.367 10.432 1.00 86.94 1248 GLY A CA 1
ATOM 9255 C C . GLY A 1 1248 ? -15.368 13.010 9.731 1.00 86.94 1248 GLY A C 1
ATOM 9256 O O . GLY A 1 1248 ? -16.203 12.306 9.167 1.00 86.94 1248 GLY A O 1
ATOM 9257 N N . ASP A 1 1249 ? -15.484 14.335 9.686 1.00 87.75 1249 ASP A N 1
ATOM 9258 C CA . ASP A 1 1249 ? -16.587 15.009 9.003 1.00 87.75 1249 ASP A CA 1
ATOM 9259 C C . ASP A 1 1249 ? -16.501 14.871 7.469 1.00 87.75 1249 ASP A C 1
ATOM 9261 O O . ASP A 1 1249 ? -15.488 15.165 6.834 1.00 87.75 1249 ASP A O 1
ATOM 9265 N N . ALA A 1 1250 ? -17.614 14.487 6.839 1.00 82.56 1250 ALA A N 1
ATOM 9266 C CA . ALA A 1 1250 ? -17.721 14.501 5.383 1.00 82.56 1250 ALA A CA 1
ATOM 9267 C C . ALA A 1 1250 ? -17.813 15.932 4.833 1.00 82.56 1250 ALA A C 1
ATOM 9269 O O . ALA A 1 1250 ? -18.358 16.829 5.477 1.00 82.56 1250 ALA A O 1
ATOM 9270 N N . LYS A 1 1251 ? -17.366 16.141 3.585 1.00 70.88 1251 LYS A N 1
ATOM 9271 C CA . LYS A 1 1251 ? -17.540 17.423 2.878 1.00 70.88 1251 LYS A CA 1
ATOM 9272 C C . LYS A 1 1251 ? -19.027 17.731 2.672 1.00 70.88 1251 LYS A C 1
ATOM 9274 O O . LYS A 1 1251 ? -19.656 17.220 1.748 1.00 70.88 1251 LYS A O 1
ATOM 9279 N N . GLN A 1 1252 ? -19.574 18.605 3.509 1.00 75.06 1252 GLN A N 1
ATOM 9280 C CA . GLN A 1 1252 ? -20.963 19.066 3.452 1.00 75.06 1252 GLN A CA 1
ATOM 9281 C C . GLN A 1 1252 ? -21.054 20.570 3.779 1.00 75.06 1252 GLN A C 1
ATOM 9283 O O . GLN A 1 1252 ? -20.042 21.263 3.762 1.00 75.06 1252 GLN A O 1
ATOM 9288 N N . ALA A 1 1253 ? -22.255 21.121 3.992 1.00 74.50 1253 ALA A N 1
ATOM 9289 C CA . ALA A 1 1253 ? -22.426 22.566 4.217 1.00 74.50 1253 ALA A CA 1
ATOM 9290 C C . ALA A 1 1253 ? -22.094 23.020 5.652 1.00 74.50 1253 ALA A C 1
ATOM 9292 O O . ALA A 1 1253 ? -21.637 24.145 5.846 1.00 74.50 1253 ALA A O 1
ATOM 9293 N N . VAL A 1 1254 ? -22.335 22.161 6.645 1.00 84.00 1254 VAL A N 1
ATOM 9294 C CA . VAL A 1 1254 ? -22.092 22.410 8.076 1.00 84.00 1254 VAL A CA 1
ATOM 9295 C C . VAL A 1 1254 ? -21.593 21.133 8.748 1.00 84.00 1254 VAL A C 1
ATOM 9297 O O . VAL A 1 1254 ? -21.961 20.045 8.324 1.00 84.00 1254 VAL A O 1
ATOM 9300 N N . SER A 1 1255 ? -20.771 21.237 9.784 1.00 87.31 1255 SER A N 1
ATOM 9301 C CA . SER A 1 1255 ? -20.285 20.094 10.565 1.00 87.31 1255 SER A CA 1
ATOM 9302 C C . SER A 1 1255 ? -21.434 19.318 11.207 1.00 87.31 1255 SER A C 1
ATOM 9304 O O . SER A 1 1255 ? -22.483 19.897 11.532 1.00 87.31 1255 SER A O 1
ATOM 9306 N N . GLN A 1 1256 ? -21.221 18.013 11.404 1.00 88.69 1256 GLN A N 1
ATOM 9307 C CA . GLN A 1 1256 ? -22.157 17.129 12.102 1.00 88.69 1256 GLN A CA 1
ATOM 9308 C C . GLN A 1 1256 ? -22.471 17.591 13.534 1.00 88.69 1256 GLN A C 1
ATOM 9310 O O . GLN A 1 1256 ? -23.560 17.315 14.035 1.00 88.69 1256 GLN A O 1
ATOM 9315 N N . GLN A 1 1257 ? -21.603 18.422 14.111 1.00 89.69 1257 GLN A N 1
ATOM 9316 C CA . GLN A 1 1257 ? -21.742 19.024 15.438 1.00 89.69 1257 GLN A CA 1
ATOM 9317 C C . GLN A 1 1257 ? -22.918 19.991 15.571 1.00 89.69 1257 GLN A C 1
ATOM 9319 O O . GLN A 1 1257 ? -23.352 20.321 16.676 1.00 89.69 1257 GLN A O 1
ATOM 9324 N N . SER A 1 1258 ? -23.449 20.465 14.445 1.00 88.94 1258 SER A N 1
ATOM 9325 C CA . SER A 1 1258 ? -24.581 21.386 14.441 1.00 88.94 1258 SER A CA 1
ATOM 9326 C C . SER A 1 1258 ? -25.778 20.773 15.174 1.00 88.94 1258 SER A C 1
ATOM 9328 O O . SER A 1 1258 ? -26.130 19.621 14.931 1.00 88.94 1258 SER A O 1
ATOM 9330 N N . PHE A 1 1259 ? -26.429 21.549 16.046 1.00 91.50 1259 PHE A N 1
ATOM 9331 C CA . PHE A 1 1259 ? -27.582 21.126 16.860 1.00 91.50 1259 PHE A CA 1
ATOM 9332 C C . PHE A 1 1259 ? -27.316 20.019 17.897 1.00 91.50 1259 PHE A C 1
ATOM 9334 O O . PHE A 1 1259 ? -28.265 19.475 18.473 1.00 91.50 1259 PHE A O 1
ATOM 9341 N N . HIS A 1 1260 ? -26.050 19.740 18.210 1.00 94.31 1260 HIS A N 1
ATOM 9342 C CA . HIS A 1 1260 ? -25.656 18.835 19.290 1.00 94.31 1260 HIS A CA 1
ATOM 9343 C C . HIS A 1 1260 ? -25.206 19.593 20.549 1.00 94.31 1260 HIS A C 1
ATOM 9345 O O . HIS A 1 1260 ? -24.928 20.794 20.476 1.00 94.31 1260 HIS A O 1
ATOM 9351 N N . PRO A 1 1261 ? -25.172 18.943 21.727 1.00 95.12 1261 PRO A N 1
ATOM 9352 C CA . PRO A 1 1261 ? -24.687 19.570 22.948 1.00 95.12 1261 PRO A CA 1
ATOM 9353 C C . PRO A 1 1261 ? -23.248 20.069 22.818 1.00 95.12 1261 PRO A C 1
ATOM 9355 O O . PRO A 1 1261 ? -22.389 19.382 22.283 1.00 95.12 1261 PRO A O 1
ATOM 9358 N N . ASN A 1 1262 ? -22.976 21.254 23.356 1.00 92.94 1262 ASN A N 1
ATOM 9359 C CA . ASN A 1 1262 ? -21.604 21.717 23.570 1.00 92.94 1262 ASN A CA 1
ATOM 9360 C C . ASN A 1 1262 ? -21.095 21.270 24.956 1.00 92.94 1262 ASN A C 1
ATOM 9362 O O . ASN A 1 1262 ? -21.795 20.562 25.684 1.00 92.94 1262 ASN A O 1
ATOM 9366 N N . GLU A 1 1263 ? -19.902 21.708 25.370 1.00 92.19 1263 GLU A N 1
ATOM 9367 C CA . GLU A 1 1263 ? -19.341 21.406 26.702 1.00 92.19 1263 GLU A CA 1
ATOM 9368 C C . GLU A 1 1263 ? -20.309 21.715 27.861 1.00 92.19 1263 GLU A C 1
ATOM 9370 O O . GLU A 1 1263 ? -20.458 20.935 28.813 1.00 92.19 1263 GLU A O 1
ATOM 9375 N N . TYR A 1 1264 ? -21.029 22.838 27.770 1.00 94.44 1264 TYR A N 1
ATOM 9376 C CA . TYR A 1 1264 ? -22.016 23.206 28.778 1.00 94.44 1264 TYR A CA 1
ATOM 9377 C C . TYR A 1 1264 ? -23.232 22.272 28.744 1.00 94.44 1264 TYR A C 1
ATOM 9379 O O . TYR A 1 1264 ? -23.696 21.829 29.797 1.00 94.44 1264 TYR A O 1
ATOM 9387 N N . GLY A 1 1265 ? -23.714 21.906 27.556 1.00 96.00 1265 GLY A N 1
ATOM 9388 C CA . GLY A 1 1265 ? -24.763 20.900 27.396 1.00 96.00 1265 GLY A CA 1
ATOM 9389 C C . GLY A 1 1265 ? -24.381 19.534 27.954 1.00 96.00 1265 GLY A C 1
ATOM 9390 O O . GLY A 1 1265 ? -25.168 18.943 28.694 1.00 96.00 1265 GLY A O 1
ATOM 9391 N N . SER A 1 1266 ? -23.160 19.063 27.699 1.00 95.94 1266 SER A N 1
ATOM 9392 C CA . SER A 1 1266 ? -22.657 17.820 28.296 1.00 95.94 1266 SER A CA 1
ATOM 9393 C C . SER A 1 1266 ? -22.702 17.880 29.827 1.00 95.94 1266 SER A C 1
ATOM 9395 O O . SER A 1 1266 ? -23.178 16.952 30.486 1.00 95.94 1266 SER A O 1
ATOM 9397 N N . THR A 1 1267 ? -22.316 19.021 30.412 1.00 96.75 1267 THR A N 1
ATOM 9398 C CA . THR A 1 1267 ? -22.389 19.244 31.867 1.00 96.75 1267 THR A CA 1
ATOM 9399 C C . THR A 1 1267 ? -23.825 19.152 32.396 1.00 96.75 1267 THR A C 1
ATOM 9401 O O . THR A 1 1267 ? -24.062 18.564 33.452 1.00 96.75 1267 THR A O 1
ATOM 9404 N N . LEU A 1 1268 ? -24.805 19.710 31.679 1.00 97.94 1268 LEU A N 1
ATOM 9405 C CA . LEU A 1 1268 ? -26.217 19.620 32.066 1.00 97.94 1268 LEU A CA 1
ATOM 9406 C C . LEU A 1 1268 ? -26.733 18.180 31.991 1.00 97.94 1268 LEU A C 1
ATOM 9408 O O . LEU A 1 1268 ? -27.412 17.726 32.912 1.00 97.94 1268 LEU A O 1
ATOM 9412 N N . TYR A 1 1269 ? -26.370 17.442 30.945 1.00 98.31 1269 TYR A N 1
ATOM 9413 C CA . TYR A 1 1269 ? -26.691 16.022 30.834 1.00 98.31 1269 TYR A CA 1
ATOM 9414 C C . TYR A 1 1269 ? -26.076 15.188 31.962 1.00 98.31 1269 TYR A C 1
ATOM 9416 O O . TYR A 1 1269 ? -26.754 14.339 32.541 1.00 98.31 1269 TYR A O 1
ATOM 9424 N N . ALA A 1 1270 ? -24.829 15.468 32.339 1.00 98.06 1270 ALA A N 1
ATOM 9425 C CA . ALA A 1 1270 ? -24.170 14.808 33.460 1.00 98.06 1270 ALA A CA 1
ATOM 9426 C C . ALA A 1 1270 ? -24.900 15.070 34.790 1.00 98.06 1270 ALA A C 1
ATOM 9428 O O . ALA A 1 1270 ? -25.106 14.149 35.574 1.00 98.06 1270 ALA A O 1
ATOM 9429 N N . GLN A 1 1271 ? -25.396 16.291 35.017 1.00 97.81 1271 GLN A N 1
ATOM 9430 C CA . GLN A 1 1271 ? -26.223 16.605 36.193 1.00 97.81 1271 GLN A CA 1
ATOM 9431 C C . GLN A 1 1271 ? -27.566 15.860 36.193 1.00 97.81 1271 GLN A C 1
ATOM 9433 O O . GLN A 1 1271 ? -28.093 15.520 37.255 1.00 97.81 1271 GLN A O 1
ATOM 9438 N N . VAL A 1 1272 ? -28.150 15.634 35.015 1.00 98.31 1272 VAL A N 1
ATOM 9439 C CA . VAL A 1 1272 ? -29.386 14.854 34.857 1.00 98.31 1272 VAL A CA 1
ATOM 9440 C C . VAL A 1 1272 ? -29.120 13.377 35.156 1.00 98.31 1272 VAL A C 1
ATOM 9442 O O . VAL A 1 1272 ? -29.889 12.765 35.900 1.00 98.31 1272 VAL A O 1
ATOM 9445 N N . LEU A 1 1273 ? -28.006 12.828 34.657 1.00 97.75 1273 LEU A N 1
ATOM 9446 C CA . LEU A 1 1273 ? -27.516 11.491 34.997 1.00 97.75 1273 LEU A CA 1
ATOM 9447 C C . LEU A 1 1273 ? -27.346 11.343 36.517 1.00 97.75 1273 LEU A C 1
ATOM 9449 O O . LEU A 1 1273 ? -27.972 10.474 37.121 1.00 97.75 1273 LEU A O 1
ATOM 9453 N N . GLU A 1 1274 ? -26.560 12.220 37.141 1.00 97.06 1274 GLU A N 1
ATOM 9454 C CA . GLU A 1 1274 ? -26.259 12.191 38.579 1.00 97.06 1274 GLU A CA 1
ATOM 9455 C C . GLU A 1 1274 ? -27.522 12.255 39.441 1.00 97.06 1274 GLU A C 1
ATOM 9457 O O . GLU A 1 1274 ? -27.679 11.477 40.382 1.00 97.06 1274 GLU A O 1
ATOM 9462 N N . ARG A 1 1275 ? -28.459 13.145 39.099 1.00 96.50 1275 ARG A N 1
ATOM 9463 C CA . ARG A 1 1275 ? -29.734 13.278 39.813 1.00 96.50 1275 ARG A CA 1
ATOM 9464 C C . ARG A 1 1275 ? -30.600 12.033 39.672 1.00 96.50 1275 ARG A C 1
ATOM 9466 O O . ARG A 1 1275 ? -31.148 11.559 40.658 1.00 96.50 1275 ARG A O 1
ATOM 9473 N N . THR A 1 1276 ? -30.696 11.492 38.460 1.00 96.56 1276 THR A N 1
ATOM 9474 C CA . THR A 1 1276 ? -31.500 10.291 38.202 1.00 96.56 1276 THR A CA 1
ATOM 9475 C C . THR A 1 1276 ? -30.945 9.090 38.962 1.00 96.56 1276 THR A C 1
ATOM 9477 O O . THR A 1 1276 ? -31.722 8.325 39.522 1.00 96.56 1276 THR A O 1
ATOM 9480 N N . LEU A 1 1277 ? -29.617 8.939 39.018 1.00 94.62 1277 LEU A N 1
ATOM 9481 C CA . LEU A 1 1277 ? -28.963 7.887 39.798 1.00 94.62 1277 LEU A CA 1
ATOM 9482 C C . LEU A 1 1277 ? -29.106 8.098 41.309 1.00 94.62 1277 LEU A C 1
ATOM 9484 O O . LEU A 1 1277 ? -29.221 7.124 42.038 1.00 94.62 1277 LEU A O 1
ATOM 9488 N N . HIS A 1 1278 ? -29.095 9.343 41.787 1.00 92.00 1278 HIS A N 1
ATOM 9489 C CA . HIS A 1 1278 ? -29.322 9.652 43.200 1.00 92.00 1278 HIS A CA 1
ATOM 9490 C C . HIS A 1 1278 ? -30.752 9.305 43.653 1.00 92.00 1278 HIS A C 1
ATOM 9492 O O . HIS A 1 1278 ? -30.958 8.892 44.793 1.00 92.00 1278 HIS A O 1
ATOM 9498 N N . ASP A 1 1279 ? -31.734 9.482 42.768 1.00 88.62 1279 ASP A N 1
ATOM 9499 C CA . ASP A 1 1279 ? -33.149 9.215 43.048 1.00 88.62 1279 ASP A CA 1
ATOM 9500 C C . ASP A 1 1279 ? -33.552 7.740 42.819 1.00 88.62 1279 ASP A C 1
ATOM 9502 O O . ASP A 1 1279 ? -34.689 7.356 43.126 1.00 88.62 1279 ASP A O 1
ATOM 9506 N N . TRP A 1 1280 ? -32.650 6.924 42.256 1.00 89.56 1280 TRP A N 1
ATOM 9507 C CA . TRP A 1 1280 ? -32.830 5.491 41.994 1.00 89.56 1280 TRP A CA 1
ATOM 9508 C C . TRP A 1 1280 ? -32.357 4.656 43.183 1.00 89.56 1280 TRP A C 1
ATOM 9510 O O . TRP A 1 1280 ? -33.149 3.774 43.601 1.00 89.56 1280 TRP A O 1
#

InterPro domains:
  IPR023346 Lysozyme-like domain superfamily [SSF53955] (470-613)
  IPR036514 SGNH hydrolase superfamily [G3DSA:3.40.50.1110] (976-1279)
  IPR037460 Streptomyces scabies esterase-like [PTHR37981] (977-1273)
  IPR037460 Streptomyces scabies esterase-like [cd01823] (980-1276)

Organism: NCBI:txid1292037

pLDDT: mean 84.88, std 16.19, range [21.44, 98.81]